Protein AF-0000000080771331 (afdb_homodimer)

Sequence (1146 aa):
MRLSKIFTVVTLVLFVLACLPLAWIVNGEWAVYRAADEGLASIQIAHLAMVAVEKISFERGPANVLIGSPADQDARERLRRARQTSDRALQDLVSALSPSSSAYHRQALAAVRSARQRLSEARLGMDRVIASPRPASAGIMPSIRRMFDVVPAILEAVTALSSQASSVYPQLSHPLSGARMATELREYAGRLGSTLTPALAEQRPLAESETRDIHILRGRIEQLRGTILQRLNAPSLQPGPRQAVGDMESLYFREGLAQVDDILLDSHLGRPYRVSLAEFTAGYVPTLYSIVELRDAMLTAAAEEARVQRSAAFRHLLGTIALGVVALIAQLALFAYIRWLIARPLLAASRLLSDLADGKLDADIPDSHRKDEIGDVLRAIAILRRNSQEKRALEHERQRLIDELTEMSRIDFLTGITNRRAFTQAAHAEIARAGLARESATLILFDIDHFKQVNDLYGHDCGDAVLVHVAAIVERVCREGDLAGRYGGEEFVVLACYRGASNGEALAERLRAAIAESPCLLPSGQKLAVTASFGVATLGEAAPSLERLLQAADRALYAAKRLGRNRVMVDASMRLSKIFTVVTLVLFVLACLPLAWIVNGEWAVYRAADEGLASIQIAHLAMVAVEKISFERGPANVLIGSPADQDARERLRRARQTSDRALQDLVSALSPSSSAYHRQALAAVRSARQRLSEARLGMDRVIASPRPASAGIMPSIRRMFDVVPAILEAVTALSSQASSVYPQLSHPLSGARMATELREYAGRLGSTLTPALAEQRPLAESETRDIHILRGRIEQLRGTILQRLNAPSLQPGPRQAVGDMESLYFREGLAQVDDILLDSHLGRPYRVSLAEFTAGYVPTLYSIVELRDAMLTAAAEEARVQRSAAFRHLLGTIALGVVALIAQLALFAYIRWLIARPLLAASRLLSDLADGKLDADIPDSHRKDEIGDVLRAIAILRRNSQEKRALEHERQRLIDELTEMSRIDFLTGITNRRAFTQAAHAEIARAGLARESATLILFDIDHFKQVNDLYGHDCGDAVLVHVAAIVERVCREGDLAGRYGGEEFVVLACYRGASNGEALAERLRAAIAESPCLLPSGQKLAVTASFGVATLGEAAPSLERLLQAADRALYAAKRLGRNRVMVDAS

Organism: Chromobacterium violaceum (strain ATCC 12472 / DSM 30191 / JCM 1249 / CCUG 213 / NBRC 12614 / NCIMB 9131 / NCTC 9757 / MK) (NCBI:txid243365)

Solvent-accessible surface area (backbone atoms only — not comparable to full-atom values): 57338 Å² total; per-residue (Å²): 118,52,59,67,59,53,50,51,51,52,49,50,51,53,48,52,66,53,46,52,59,47,51,52,50,51,51,54,36,47,53,52,30,51,44,34,51,51,20,47,51,25,48,53,49,25,48,37,37,49,49,25,49,52,34,51,60,53,29,50,56,32,48,52,36,26,57,56,37,64,82,44,61,67,39,50,52,50,28,54,51,30,50,50,51,21,52,50,34,48,48,54,36,55,70,69,48,46,64,85,73,37,77,49,32,40,53,26,49,53,24,45,53,51,22,52,52,41,42,56,52,20,48,53,45,39,51,52,50,35,66,41,90,75,69,55,78,78,55,53,60,61,30,55,47,40,54,56,62,22,44,61,34,37,48,49,23,29,50,40,24,43,48,51,18,20,51,60,37,33,86,41,38,45,40,49,50,35,24,52,41,29,49,49,35,44,50,43,54,49,49,47,60,57,64,46,41,64,29,46,49,66,72,45,63,67,50,72,68,50,52,47,50,47,32,20,41,50,14,29,39,48,42,39,50,52,52,37,53,60,52,57,63,42,87,84,57,60,70,60,38,56,54,25,48,52,42,22,49,52,38,23,65,50,50,27,49,46,56,54,51,50,52,51,51,26,35,74,72,70,44,79,70,94,58,51,51,58,54,43,48,66,62,39,55,64,22,46,48,31,35,53,46,26,22,50,33,23,46,51,52,43,50,52,52,41,50,52,52,33,52,48,36,46,50,51,35,52,51,50,51,51,52,48,50,52,52,52,49,52,53,52,48,49,49,50,47,49,41,60,68,48,51,48,55,49,52,52,51,28,50,52,40,52,38,45,74,70,62,46,73,78,64,85,72,74,84,61,86,46,87,29,55,65,22,43,47,49,50,40,51,50,49,37,46,51,45,50,52,49,33,53,51,45,52,52,50,40,53,49,51,51,51,49,49,54,48,63,66,28,40,28,86,83,51,67,38,27,18,44,67,35,34,53,56,50,47,55,52,49,52,54,49,29,53,75,67,65,22,31,44,24,33,36,30,33,36,51,56,64,47,67,55,43,26,71,73,64,30,63,68,40,38,48,48,47,50,30,48,51,43,51,48,49,58,67,74,50,56,93,83,39,48,56,23,42,62,50,83,61,28,34,36,36,42,41,74,35,86,63,80,81,58,52,63,58,49,50,49,50,51,38,51,50,42,47,73,44,56,39,73,34,93,86,68,51,73,42,71,48,43,34,17,25,2,30,17,65,45,65,84,64,92,76,48,70,67,57,36,52,52,36,5,48,52,13,22,52,48,15,54,72,75,68,39,64,36,77,26,67,35,78,120,119,52,59,67,58,51,52,50,52,53,49,50,52,52,48,52,65,53,45,52,60,46,50,53,50,50,51,53,36,48,52,52,32,53,44,34,50,51,20,47,51,25,48,54,49,25,49,38,37,50,49,25,46,50,34,50,59,52,31,50,56,31,49,51,36,25,58,56,38,64,82,44,62,68,38,50,52,50,29,54,51,30,51,50,51,21,51,49,33,47,49,54,37,55,71,70,48,46,64,85,73,38,76,47,33,40,52,27,51,53,24,45,53,51,22,52,54,40,42,56,54,21,50,53,44,41,50,52,50,37,67,42,89,75,70,55,76,78,54,52,60,61,29,54,49,39,54,57,62,23,45,60,35,37,49,50,25,29,51,41,24,42,50,51,18,19,51,60,37,33,86,42,38,45,39,50,50,35,22,52,42,29,51,50,35,43,49,43,52,49,48,49,59,57,65,47,40,62,30,47,50,68,71,45,62,66,49,72,68,50,53,47,50,46,33,20,41,50,14,28,40,50,44,39,51,52,52,38,52,61,50,57,65,44,87,84,57,60,68,59,39,55,55,26,49,53,43,23,49,51,37,23,64,52,48,28,47,45,54,54,49,50,52,51,49,26,35,73,70,70,45,81,70,93,58,50,48,58,54,44,47,66,61,39,55,64,22,48,49,30,35,53,46,25,23,49,32,24,46,51,53,43,50,52,52,42,50,53,51,32,52,50,36,46,50,53,36,51,50,51,51,51,52,49,50,51,51,50,49,50,52,52,49,51,50,51,47,48,41,59,68,48,50,46,55,47,51,51,50,30,50,52,41,51,38,45,74,70,61,46,74,79,63,84,71,74,83,61,86,46,87,28,55,64,22,42,47,50,49,39,51,51,48,37,47,50,43,50,52,49,32,54,51,44,54,51,50,40,51,49,52,52,52,48,47,54,47,62,66,28,42,28,86,83,52,66,38,26,18,43,67,36,34,52,56,50,46,54,53,48,52,55,50,29,53,74,68,65,24,32,44,24,31,36,30,33,35,53,55,65,46,67,55,44,24,72,72,64,30,63,68,41,39,49,47,46,49,31,49,51,43,50,49,49,59,66,74,48,55,92,84,40,48,57,23,39,62,50,83,63,27,37,36,35,41,41,73,35,87,63,83,81,59,51,63,57,50,49,48,50,50,38,50,50,44,46,70,45,56,38,73,34,92,88,69,51,73,43,72,48,41,34,19,24,2,30,16,66,44,64,85,64,90,75,47,71,67,56,36,51,51,36,5,48,51,12,22,51,51,16,54,70,75,69,39,63,36,75,26,65,36,79,121

Foldseek 3Di:
DDPVVVLVVVLVVVLVVLVVVLVVVLVVLVVLLVLLVLLLLLLVLLLLLLVLLVLLLQLLLLLLVLLLPVPDPVSVVVNVVSVVVSVVSLVVSLVSQDPVPDPLSVLLNVLSVVLVVLSVVLVVLSVVSSPDPDRDLVRQVVSVVSSLVSNVSSLSSSVSSLVSSCVSVVVLNLLSVLLSLLSVLLSLLSVLLSLCSSCQSVQAFDDPVSVVSNVVSVVSNVVSLVSSVVSQPPPPHDPQLVVLNVLLCVLCVPQQVVLVVQSNVCSVVVHGRPDHSSRNSVRNNVSSVSSVSSSVSSSVVSSVVSVVVSVVSVVVSVVSVVVSVVVSVVSVVVSVVCCVVPVVLVVVLVVLVVCVVVPNLPDDQPCPPDPDPSNVSSVVSVVSSVVVVVVVVVVVVVVVVVVVVVCVVFADPLQRAGAQVNLVVVVVVVLVVLLVVQWKKKKKKKFWPPLVVCCVPPNVQQSSQLQNVLSVLVVVLDDPPKHKYANDDGMIMIMDIGDDDDCQQVSVLVSQVSQQPDWGQGPVRDTHRIGMAMFMEMDHNPDDDPVVNVVQRVVQSVVCNVVPGSDYGYRPD/DDPVVVLVVVLVVVLVVLVVVLVVVLVVLVVLLVLLVLLLLLLVLLLLLLVLLVLLLVLLLLLLVLLLPVPDVVSVVVNVVSVVVSVVSLVVSLVSQDPVPDPLSVLLNVLSVVLVVLSVVLVVLSVVSSPDPDRDLVRQVVSVVSSLVSNVSSLSSSVSSLVSSCVSVVVLNLLSVLLSLLSVLLNLLSVLLSLCSSCQSVQAADDPVSVVSNVVSVVSNVVSLVSSVVSQPPPPHDPQLVVLNVLLCCLCVPQQVVLVVQSNVCSVVVHGRPDHSSRNSVRNNVSSVSSVSSSVSSSVVSSVVSVVVSVVSVVVSVVSVVVSVVVSVVSVVVSVVCCVPPVVLVVVLVVLVVCVVVPNLPDDQPCPPDPDPSNVSSVVSVVSSVVVVVVVVVVVVVVVVVVVVVLVVFADPLQRAGELVNLVVVVVVVLVVLLVVQWKKKKKKKFWPPLVVVCVPVNVQQSSQLQNVLSVLVVVLDDPQKHKYANDDGMIMIMDIGDDDDCVQVSVLVSQVSQQVDWGQGPVRDTHGIGMAMFMEMDHNPDDDPVVNVVQRVVQSVVCNVVPGSDYGYRPD

Radius of gyration: 69.92 Å; Cα contacts (8 Å, |Δi|>4): 1597; chains: 2; bounding box: 68×190×114 Å

InterPro domains:
  IPR000160 GGDEF domain [PF00990] (411-567)
  IPR000160 GGDEF domain [PS50887] (439-573)
  IPR000160 GGDEF domain [SM00267] (398-571)
  IPR000160 GGDEF domain [TIGR00254] (406-570)
  IPR000160 GGDEF domain [cd01949] (410-568)
  IPR003660 HAMP domain [PF00672] (338-382)
  IPR003660 HAMP domain [PS50885] (340-393)
  IPR003660 HAMP domain [SM00304] (340-393)
  IPR029787 Nucleotide cyclase [SSF55073] (414-570)
  IPR043128 Reverse transcriptase/Diguanylate cyclase domain [G3DSA:3.30.70.270] (402-572)
  IPR050469 Diguanylate cyclase Dgc-like, bacteria [PTHR45138] (280-571)

pLDDT: mean 86.36, std 9.92, range [51.16, 97.81]

Secondary structure (DSSP, 8-state):
--HHHHHHHHHHHHHHHHHHHHHHHHHHHHHHHHHHHHHHHHHHHHHHHHHHHHHHHHTHHHHHHHHH-TT-HHHHHHHHHHHHHHHHHHHHHHHH--TTT-HHHHHHHHHHHHHHHHHHHHHHHHHHHHH-SS--HHHHHHHHHHHHTTHHHHHHHHHHHHHHHHHH-GGGHHHHHHHHHHHHHHHHHHHHHHHTHHHHHHT-PPPHHHHHHHHHHHHHHHHHHHHHHHHHTSTT--HHHHHHHHHIIIIIIIIIHHHHHHHHHHHHHTPPPSS-HHHHHHHHHHHHHHHHHHHHHHHHHHHHHHHHHHHHHHHHHHHHHHHHHHHHHHHHHHHHHHIIIIIHHHHHHHHHHHHHHTT-TT---------SHHHHHHHHHHHHHHHHHHHHHHHHHHHHHHHHHHHHTTB-TTT-SBPHHHHHHHHHHHHHHHHHTT-EEEEEEEEETTHHHHHHHH-HHHHHHHHHHHHHHHHHHS-TT-EEEE-SSSEEEEEEEESSS--HHHHHHHHHHHHHHS-EE-TTS-EE---EEEEEEEE-SS---HHHHHHHHHHHHHHHHHTTSSSEEE---/--HHHHHHHHHHHHHHHHHHHHHHHHHHHHHHHHHHHHHHHHHHHHHHHHHHHHHHHHTHHHHHHHHH-TT-HHHHHHHHHHHHHHHHHHHHHHHH--TTT-HHHHHHHHHHHHHHHHHHHHHHHHHHHHHSSS--HHHHHHHHHHHHTTHHHHHHHHHHHHHHHHHH-GGGHHHHHHHHHHHHHHHHHHHHHHHTHHHHHHT-PPPHHHHHHHHHHHHHHHHHHHHHHHHHTSTT--HHHHHHHHHIIIIIIIIIHHHHHHHHHHHHHTPPPSS-HHHHHHHHHHHHHHHHHHHHHHHHHHHHHHHHHHHHHHHHHHHHHHHHHHHHHHHHHHHHHHIIIIIHHHHHHHHHHHHHHTT-TT---------SHHHHHHHHHHHHHHHHHHHHHHHHHHHHHHHHHHHHTTB-TTT-SBPHHHHHHHHHHHHHHHHHTT-EEEEEEEEETTHHHHHHHH-HHHHHHHHHHHHHHHHHHS-TT-EEEE-SSSEEEEEEEESSS--HHHHHHHHHHHHHHS-EE-TTS-EE---EEEEEEEE-SS---HHHHHHHHHHHHHHHHHTTSSSEEE---

Structure (mmCIF, N/CA/C/O backbone):
data_AF-0000000080771331-model_v1
#
loop_
_entity.id
_entity.type
_entity.pdbx_description
1 polymer 'diguanylate cyclase'
#
loop_
_atom_site.group_PDB
_atom_site.id
_atom_site.type_symbol
_atom_site.label_atom_id
_atom_site.label_alt_id
_atom_site.label_comp_id
_atom_site.label_asym_id
_atom_site.label_entity_id
_atom_site.label_seq_id
_atom_site.pdbx_PDB_ins_code
_atom_site.Cartn_x
_atom_site.Cartn_y
_atom_site.Cartn_z
_atom_site.occupancy
_atom_site.B_iso_or_equiv
_atom_site.auth_seq_id
_atom_site.auth_comp_id
_atom_site.auth_asym_id
_atom_site.auth_atom_id
_atom_site.pdbx_PDB_model_num
ATOM 1 N N . MET A 1 1 ? -4.094 -45.812 -7.566 1 56 1 MET A N 1
ATOM 2 C CA . MET A 1 1 ? -5.02 -44.812 -8.102 1 56 1 MET A CA 1
ATOM 3 C C . MET A 1 1 ? -4.805 -44.625 -9.602 1 56 1 MET A C 1
ATOM 5 O O . MET A 1 1 ? -3.674 -44.688 -10.078 1 56 1 MET A O 1
ATOM 9 N N . ARG A 1 2 ? -5.914 -44.469 -10.18 1 72.69 2 ARG A N 1
ATOM 10 C CA . ARG A 1 2 ? -5.871 -44.281 -11.625 1 72.69 2 ARG A CA 1
ATOM 11 C C . ARG A 1 2 ? -5.168 -42.969 -11.984 1 72.69 2 ARG A C 1
ATOM 13 O O . ARG A 1 2 ? -5.254 -41.969 -11.25 1 72.69 2 ARG A O 1
ATOM 20 N N . LEU A 1 3 ? -4.324 -42.906 -12.891 1 73 3 LEU A N 1
ATOM 21 C CA . LEU A 1 3 ? -3.539 -41.781 -13.336 1 73 3 LEU A CA 1
ATOM 22 C C . LEU A 1 3 ? -4.438 -40.562 -13.641 1 73 3 LEU A C 1
ATOM 24 O O . LEU A 1 3 ? -4.059 -39.438 -13.398 1 73 3 LEU A O 1
ATOM 28 N N . SER A 1 4 ? -5.629 -40.938 -13.977 1 68.81 4 SER A N 1
ATOM 29 C CA . SER A 1 4 ? -6.566 -39.844 -14.289 1 68.81 4 SER A CA 1
ATOM 30 C C . SER A 1 4 ? -6.945 -39.062 -13.039 1 68.81 4 SER A C 1
ATOM 32 O O . SER A 1 4 ? -7.039 -37.844 -13.078 1 68.81 4 SER A O 1
ATOM 34 N N . LYS A 1 5 ? -7.176 -39.75 -11.969 1 78.25 5 LYS A N 1
ATOM 35 C CA . LYS A 1 5 ? -7.547 -39.094 -10.719 1 78.25 5 LYS A CA 1
ATOM 36 C C . LYS A 1 5 ? -6.379 -38.312 -10.148 1 78.25 5 LYS A C 1
ATOM 38 O O . LYS A 1 5 ? -6.566 -37.219 -9.625 1 78.25 5 LYS A O 1
ATOM 43 N N . ILE A 1 6 ? -5.23 -38.844 -10.344 1 72.62 6 ILE A N 1
ATOM 44 C CA . ILE A 1 6 ? -4.051 -38.156 -9.836 1 72.62 6 ILE A CA 1
ATOM 45 C C . ILE A 1 6 ? -3.836 -36.875 -10.602 1 72.62 6 ILE A C 1
ATOM 47 O O . ILE A 1 6 ? -3.531 -35.812 -10.008 1 72.62 6 ILE A O 1
ATOM 51 N N . PHE A 1 7 ? -4.062 -36.906 -11.836 1 72.94 7 PHE A N 1
ATOM 52 C CA . PHE A 1 7 ? -3.914 -35.719 -12.664 1 72.94 7 PHE A CA 1
ATOM 53 C C . PHE A 1 7 ? -4.918 -34.656 -12.258 1 72.94 7 PHE A C 1
ATOM 55 O O . PHE A 1 7 ? -4.574 -33.469 -12.188 1 72.94 7 PHE A O 1
ATOM 62 N N . THR A 1 8 ? -6.078 -35.062 -11.93 1 74.31 8 THR A N 1
ATOM 63 C CA . THR A 1 8 ? -7.113 -34.094 -11.531 1 74.31 8 THR A CA 1
ATOM 64 C C . THR A 1 8 ? -6.77 -33.469 -10.188 1 74.31 8 THR A C 1
ATOM 66 O O . THR A 1 8 ? -6.938 -32.25 -10.016 1 74.31 8 THR A O 1
ATOM 69 N N . VAL A 1 9 ? -6.305 -34.281 -9.32 1 76.19 9 VAL A N 1
ATOM 70 C CA . VAL A 1 9 ? -5.98 -33.781 -7.992 1 76.19 9 VAL A CA 1
ATOM 71 C C . VAL A 1 9 ? -4.805 -32.812 -8.078 1 76.19 9 VAL A C 1
ATOM 73 O O . VAL A 1 9 ? -4.82 -31.75 -7.457 1 76.19 9 VAL A O 1
ATOM 76 N N . VAL A 1 10 ? -3.834 -33.188 -8.914 1 72.25 10 VAL A N 1
ATOM 77 C CA . VAL A 1 10 ? -2.654 -32.344 -9.055 1 72.25 10 VAL A CA 1
ATOM 78 C C . VAL A 1 10 ? -3.043 -31.016 -9.703 1 72.25 10 VAL A C 1
ATOM 80 O O . VAL A 1 10 ? -2.568 -29.953 -9.289 1 72.25 10 VAL A O 1
ATOM 83 N N . THR A 1 11 ? -3.906 -31.094 -10.609 1 72.06 11 THR A N 1
ATOM 84 C CA . THR A 1 11 ? -4.367 -29.891 -11.281 1 72.06 11 THR A CA 1
ATOM 85 C C . THR A 1 11 ? -5.125 -28.984 -10.305 1 72.06 11 THR A C 1
ATOM 87 O O . THR A 1 11 ? -4.938 -27.766 -10.312 1 72.06 11 THR A O 1
ATOM 90 N N . LEU A 1 12 ? -5.883 -29.594 -9.5 1 75.69 12 LEU A N 1
ATOM 91 C CA . LEU A 1 12 ? -6.672 -28.812 -8.539 1 75.69 12 LEU A CA 1
ATOM 92 C C . LEU A 1 12 ? -5.766 -28.141 -7.516 1 75.69 12 LEU A C 1
ATOM 94 O O . LEU A 1 12 ? -5.984 -26.984 -7.16 1 75.69 12 LEU A O 1
ATOM 98 N N . VAL A 1 13 ? -4.805 -28.859 -7.129 1 74.12 13 VAL A N 1
ATOM 99 C CA . VAL A 1 13 ? -3.887 -28.312 -6.133 1 74.12 13 VAL A CA 1
ATOM 100 C C . VAL A 1 13 ? -3.098 -27.156 -6.73 1 74.12 13 VAL A C 1
ATOM 102 O O . VAL A 1 13 ? -2.928 -26.125 -6.09 1 74.12 13 VAL A O 1
ATOM 105 N N . LEU A 1 14 ? -2.693 -27.281 -7.98 1 73.31 14 LEU A N 1
ATOM 106 C CA . LEU A 1 14 ? -1.955 -26.219 -8.648 1 73.31 14 LEU A CA 1
ATOM 107 C C . LEU A 1 14 ? -2.838 -25 -8.859 1 73.31 14 LEU A C 1
ATOM 109 O O . LEU A 1 14 ? -2.371 -23.859 -8.742 1 73.31 14 LEU A O 1
ATOM 113 N N . PHE A 1 15 ? -4.016 -25.312 -9.086 1 75.44 15 PHE A N 1
ATOM 114 C CA . PHE A 1 15 ? -4.969 -24.234 -9.297 1 75.44 15 PHE A CA 1
ATOM 115 C C . PHE A 1 15 ? -5.184 -23.438 -8.008 1 75.44 15 PHE A C 1
ATOM 117 O O . PHE A 1 15 ? -5.195 -22.203 -8.016 1 75.44 15 PHE A O 1
ATOM 124 N N . VAL A 1 16 ? -5.301 -24.109 -6.926 1 75.19 16 VAL A N 1
ATOM 125 C CA . VAL A 1 16 ? -5.52 -23.469 -5.637 1 75.19 16 VAL A CA 1
ATOM 126 C C . VAL A 1 16 ? -4.273 -22.688 -5.234 1 75.19 16 VAL A C 1
ATOM 128 O O . VAL A 1 16 ? -4.375 -21.562 -4.727 1 75.19 16 VAL A O 1
ATOM 131 N N . LEU A 1 17 ? -3.145 -23.188 -5.539 1 72.19 17 LEU A N 1
ATOM 132 C CA . LEU A 1 17 ? -1.884 -22.547 -5.195 1 72.19 17 LEU A CA 1
ATOM 133 C C . LEU A 1 17 ? -1.685 -21.266 -6.008 1 72.19 17 LEU A C 1
ATOM 135 O O . LEU A 1 17 ? -1.042 -20.328 -5.547 1 72.19 17 LEU A O 1
ATOM 139 N N . ALA A 1 18 ? -2.32 -21.266 -7.133 1 72.38 18 ALA A N 1
ATOM 140 C CA . ALA A 1 18 ? -2.211 -20.078 -7.973 1 72.38 18 ALA A CA 1
ATOM 141 C C . ALA A 1 18 ? -3.279 -19.047 -7.613 1 72.38 18 ALA A C 1
ATOM 143 O O . ALA A 1 18 ? -3.029 -17.844 -7.66 1 72.38 18 ALA A O 1
ATOM 144 N N . CYS A 1 19 ? -4.406 -19.484 -7.176 1 76.88 19 CYS A N 1
ATOM 145 C CA . CYS A 1 19 ? -5.543 -18.609 -6.93 1 76.88 19 CYS A CA 1
ATOM 146 C C . CYS A 1 19 ? -5.375 -17.859 -5.617 1 76.88 19 CYS A C 1
ATOM 148 O O . CYS A 1 19 ? -5.805 -16.703 -5.496 1 76.88 19 CYS A O 1
ATOM 150 N N . LEU A 1 20 ? -4.742 -18.375 -4.691 1 76.69 20 LEU A N 1
ATOM 151 C CA . LEU A 1 20 ? -4.66 -17.781 -3.363 1 76.69 20 LEU A CA 1
ATOM 152 C C . LEU A 1 20 ? -3.834 -16.5 -3.396 1 76.69 20 LEU A C 1
ATOM 154 O O . LEU A 1 20 ? -4.289 -15.445 -2.941 1 76.69 20 LEU A O 1
ATOM 158 N N . PRO A 1 21 ? -2.658 -16.562 -4.004 1 73.94 21 PRO A N 1
ATOM 159 C CA . PRO A 1 21 ? -1.907 -15.312 -4.078 1 73.94 21 PRO A CA 1
ATOM 160 C C . PRO A 1 21 ? -2.605 -14.258 -4.934 1 73.94 21 PRO A C 1
ATOM 162 O O . PRO A 1 21 ? -2.529 -13.062 -4.633 1 73.94 21 PRO A O 1
ATOM 165 N N . LEU A 1 22 ? -3.318 -14.703 -5.938 1 77.38 22 LEU A N 1
ATOM 166 C CA . LEU A 1 22 ? -4.035 -13.766 -6.793 1 77.38 22 LEU A CA 1
ATOM 167 C C . LEU A 1 22 ? -5.176 -13.094 -6.031 1 77.38 22 LEU A C 1
ATOM 169 O O . LEU A 1 22 ? -5.391 -11.891 -6.16 1 77.38 22 LEU A O 1
ATOM 173 N N . ALA A 1 23 ? -5.801 -13.875 -5.305 1 81.19 23 ALA A N 1
ATOM 174 C CA . ALA A 1 23 ? -6.883 -13.328 -4.488 1 81.19 23 ALA A CA 1
ATOM 175 C C . ALA A 1 23 ? -6.352 -12.336 -3.461 1 81.19 23 ALA A C 1
ATOM 177 O O . ALA A 1 23 ? -6.984 -11.312 -3.195 1 81.19 23 ALA A O 1
ATOM 178 N N . TRP A 1 24 ? -5.254 -12.641 -2.959 1 78.75 24 TRP A N 1
ATOM 179 C CA . TRP A 1 24 ? -4.629 -11.758 -1.984 1 78.75 24 TRP A CA 1
ATOM 180 C C . TRP A 1 24 ? -4.246 -10.422 -2.623 1 78.75 24 TRP A C 1
ATOM 182 O O . TRP A 1 24 ? -4.477 -9.359 -2.041 1 78.75 24 TRP A O 1
ATOM 192 N N . ILE A 1 25 ? -3.791 -10.438 -3.811 1 79.94 25 ILE A N 1
ATOM 193 C CA . ILE A 1 25 ? -3.385 -9.234 -4.531 1 79.94 25 ILE A CA 1
ATOM 194 C C . ILE A 1 25 ? -4.617 -8.406 -4.879 1 79.94 25 ILE A C 1
ATOM 196 O O . ILE A 1 25 ? -4.625 -7.188 -4.676 1 79.94 25 ILE A O 1
ATOM 200 N N . VAL A 1 26 ? -5.621 -9.078 -5.332 1 82.88 26 VAL A N 1
ATOM 201 C CA . VAL A 1 26 ? -6.84 -8.383 -5.734 1 82.88 26 VAL A CA 1
ATOM 202 C C . VAL A 1 26 ? -7.492 -7.738 -4.512 1 82.88 26 VAL A C 1
ATOM 204 O O . VAL A 1 26 ? -7.98 -6.609 -4.582 1 82.88 26 VAL A O 1
ATOM 207 N N . ASN A 1 27 ? -7.453 -8.398 -3.424 1 85.06 27 ASN A N 1
ATOM 208 C CA . ASN A 1 27 ? -8.008 -7.844 -2.197 1 85.06 27 ASN A CA 1
ATOM 209 C C . ASN A 1 27 ? -7.242 -6.609 -1.737 1 85.06 27 ASN A C 1
ATOM 211 O O . ASN A 1 27 ? -7.836 -5.645 -1.252 1 85.06 27 ASN A O 1
ATOM 215 N N . GLY A 1 28 ? -5.938 -6.664 -1.873 1 82.5 28 GLY A N 1
ATOM 216 C CA . GLY A 1 28 ? -5.129 -5.504 -1.551 1 82.5 28 GLY A CA 1
ATOM 217 C C . GLY A 1 28 ? -5.441 -4.297 -2.416 1 82.5 28 GLY A C 1
ATOM 218 O O . GLY A 1 28 ? -5.59 -3.184 -1.907 1 82.5 28 GLY A O 1
ATOM 219 N N . GLU A 1 29 ? -5.621 -4.605 -3.693 1 83.56 29 GLU A N 1
ATOM 220 C CA . GLU A 1 29 ? -5.945 -3.529 -4.621 1 83.56 29 GLU A CA 1
ATOM 221 C C . GLU A 1 29 ? -7.359 -3.004 -4.383 1 83.56 29 GLU A C 1
ATOM 223 O O . GLU A 1 29 ? -7.617 -1.809 -4.543 1 83.56 29 GLU A O 1
ATOM 228 N N . TRP A 1 30 ? -8.227 -3.908 -4.066 1 89.75 30 TRP A N 1
ATOM 229 C CA . TRP A 1 30 ? -9.594 -3.516 -3.746 1 89.75 30 TRP A CA 1
ATOM 230 C C . TRP A 1 30 ? -9.625 -2.619 -2.512 1 89.75 30 TRP A C 1
ATOM 232 O O . TRP A 1 30 ? -10.359 -1.629 -2.479 1 89.75 30 TRP A O 1
ATOM 242 N N . ALA A 1 31 ? -8.875 -2.891 -1.463 1 87.88 31 ALA A N 1
ATOM 243 C CA . ALA A 1 31 ? -8.797 -2.088 -0.246 1 87.88 31 ALA A CA 1
ATOM 244 C C . ALA A 1 31 ? -8.273 -0.688 -0.545 1 87.88 31 ALA A C 1
ATOM 246 O O . ALA A 1 31 ? -8.758 0.299 0.011 1 87.88 31 ALA A O 1
ATOM 247 N N . VAL A 1 32 ? -7.316 -0.627 -1.46 1 85.81 32 VAL A N 1
ATOM 248 C CA . VAL A 1 32 ? -6.742 0.658 -1.848 1 85.81 32 VAL A CA 1
ATOM 249 C C . VAL A 1 32 ? -7.793 1.494 -2.574 1 85.81 32 VAL A C 1
ATOM 251 O O . VAL A 1 32 ? -7.938 2.689 -2.307 1 85.81 32 VAL A O 1
ATOM 254 N N . TYR A 1 33 ? -8.516 0.833 -3.414 1 91.62 33 TYR A N 1
ATOM 255 C CA . TYR A 1 33 ? -9.555 1.543 -4.152 1 91.62 33 TYR A CA 1
ATOM 256 C C . TYR A 1 33 ? -10.664 2.016 -3.219 1 91.62 33 TYR A C 1
ATOM 258 O O . TYR A 1 33 ? -11.117 3.158 -3.312 1 91.62 33 TYR A O 1
ATOM 266 N N . ARG A 1 34 ? -11.156 1.227 -2.355 1 91.5 34 ARG A N 1
ATOM 267 C CA . ARG A 1 34 ? -12.203 1.581 -1.406 1 91.5 34 ARG A CA 1
ATOM 268 C C . ARG A 1 34 ? -11.766 2.732 -0.509 1 91.5 34 ARG A C 1
ATOM 270 O O . ARG A 1 34 ? -12.547 3.645 -0.233 1 91.5 34 ARG A O 1
ATOM 277 N N . ALA A 1 35 ? -10.555 2.73 0.003 1 88.88 35 ALA A N 1
ATOM 278 C CA . ALA A 1 35 ? -10.008 3.811 0.82 1 88.88 35 ALA A CA 1
ATOM 279 C C . ALA A 1 35 ? -9.961 5.121 0.038 1 88.88 35 ALA A C 1
ATOM 281 O O . ALA A 1 35 ? -10.266 6.184 0.581 1 88.88 35 ALA A O 1
ATOM 282 N N . ALA A 1 36 ? -9.602 5.004 -1.231 1 91.81 36 ALA A N 1
ATOM 283 C CA . ALA A 1 36 ? -9.547 6.188 -2.086 1 91.81 36 ALA A CA 1
ATOM 284 C C . ALA A 1 36 ? -10.93 6.809 -2.256 1 91.81 36 ALA A C 1
ATOM 286 O O . ALA A 1 36 ? -11.07 8.031 -2.254 1 91.81 36 ALA A O 1
ATOM 287 N N . ASP A 1 37 ? -11.852 5.938 -2.379 1 92.31 37 ASP A N 1
ATOM 288 C CA . ASP A 1 37 ? -13.227 6.395 -2.529 1 92.31 37 ASP A CA 1
ATOM 289 C C . ASP A 1 37 ? -13.727 7.066 -1.252 1 92.31 37 ASP A C 1
ATOM 291 O O . ASP A 1 37 ? -14.359 8.125 -1.307 1 92.31 37 ASP A O 1
ATOM 295 N N . GLU A 1 38 ? -13.477 6.551 -0.169 1 89.94 38 GLU A N 1
ATOM 296 C CA . GLU A 1 38 ? -13.852 7.113 1.124 1 89.94 38 GLU A CA 1
ATOM 297 C C . GLU A 1 38 ? -13.117 8.422 1.395 1 89.94 38 GLU A C 1
ATOM 299 O O . GLU A 1 38 ? -13.672 9.344 1.995 1 89.94 38 GLU A O 1
ATOM 304 N N . GLY A 1 39 ? -11.844 8.438 0.999 1 91.5 39 GLY A N 1
ATOM 305 C CA . GLY A 1 39 ? -11.078 9.664 1.138 1 91.5 39 GLY A CA 1
ATOM 306 C C . GLY A 1 39 ? -11.656 10.828 0.354 1 91.5 39 GLY A C 1
ATOM 307 O O . GLY A 1 39 ? -11.727 11.953 0.858 1 91.5 39 GLY A O 1
ATOM 308 N N . LEU A 1 40 ? -12.125 10.539 -0.845 1 93.56 40 LEU A N 1
ATOM 309 C CA . LEU A 1 40 ? -12.742 11.57 -1.67 1 93.56 40 LEU A CA 1
ATOM 310 C C . LEU A 1 40 ? -14.039 12.078 -1.036 1 93.56 40 LEU A C 1
ATOM 312 O O . LEU A 1 40 ? -14.297 13.281 -1.01 1 93.56 40 LEU A O 1
ATOM 316 N N . ALA A 1 41 ? -14.805 11.188 -0.54 1 92.88 41 ALA A N 1
ATOM 317 C CA . ALA A 1 41 ? -16.031 11.547 0.153 1 92.88 41 ALA A CA 1
ATOM 318 C C . ALA A 1 41 ? -15.742 12.43 1.366 1 92.88 41 ALA A C 1
ATOM 320 O O . ALA A 1 41 ? -16.469 13.383 1.637 1 92.88 41 ALA A O 1
ATOM 321 N N . SER A 1 42 ? -14.711 12.133 2.086 1 92.88 42 SER A N 1
ATOM 322 C CA . SER A 1 42 ? -14.336 12.898 3.27 1 92.88 42 SER A CA 1
ATOM 323 C C . SER A 1 42 ? -13.953 14.328 2.902 1 92.88 42 SER A C 1
ATOM 325 O O . SER A 1 42 ? -14.219 15.266 3.658 1 92.88 42 SER A O 1
ATOM 327 N N . ILE A 1 43 ? -13.273 14.445 1.778 1 95.12 43 ILE A N 1
ATOM 328 C CA . ILE A 1 43 ? -12.914 15.781 1.304 1 95.12 43 ILE A CA 1
ATOM 329 C C . ILE A 1 43 ? -14.18 16.594 1.041 1 95.12 43 ILE A C 1
ATOM 331 O O . ILE A 1 43 ? -14.266 17.766 1.431 1 95.12 43 ILE A O 1
ATOM 335 N N . GLN A 1 44 ? -15.164 15.969 0.462 1 94.94 44 GLN A N 1
ATOM 336 C CA . GLN A 1 44 ? -16.406 16.641 0.114 1 94.94 44 GLN A CA 1
ATOM 337 C C . GLN A 1 44 ? -17.203 17.016 1.365 1 94.94 44 GLN A C 1
ATOM 339 O O . GLN A 1 44 ? -17.766 18.109 1.445 1 94.94 44 GLN A O 1
ATOM 344 N N . ILE A 1 45 ? -17.219 16.188 2.285 1 95.25 45 ILE A N 1
ATOM 345 C CA . ILE A 1 45 ? -17.938 16.453 3.521 1 95.25 45 ILE A CA 1
ATOM 346 C C . ILE A 1 45 ? -17.219 17.531 4.328 1 95.25 45 ILE A C 1
ATOM 348 O O . ILE A 1 45 ? -17.859 18.375 4.957 1 95.25 45 ILE A O 1
ATOM 352 N N . ALA A 1 46 ? -15.859 17.469 4.336 1 95.12 46 ALA A N 1
ATOM 353 C CA . ALA A 1 46 ? -15.094 18.531 4.984 1 95.12 46 ALA A CA 1
ATOM 354 C C . ALA A 1 46 ? -15.422 19.891 4.379 1 95.12 46 ALA A C 1
ATOM 356 O O . ALA A 1 46 ? -15.492 20.891 5.094 1 95.12 46 ALA A O 1
ATOM 357 N N . HIS A 1 47 ? -15.578 19.875 3.104 1 96.62 47 HIS A N 1
ATOM 358 C CA . HIS A 1 47 ? -15.961 21.109 2.424 1 96.62 47 HIS A CA 1
ATOM 359 C C . HIS A 1 47 ? -17.312 21.625 2.926 1 96.62 47 HIS A C 1
ATOM 361 O O . HIS A 1 47 ? -17.469 22.812 3.191 1 96.62 47 HIS A O 1
ATOM 367 N N . LEU A 1 48 ? -18.25 20.719 3.018 1 96.44 48 LEU A N 1
ATOM 368 C CA . LEU A 1 48 ? -19.562 21.094 3.529 1 96.44 48 LEU A CA 1
ATOM 369 C C . LEU A 1 48 ? -19.469 21.672 4.938 1 96.44 48 LEU A C 1
ATOM 371 O O . LEU A 1 48 ? -20.156 22.641 5.266 1 96.44 48 LEU A O 1
ATOM 375 N N . ALA A 1 49 ? -18.625 21.094 5.719 1 96.69 49 ALA A N 1
ATOM 376 C CA . ALA A 1 49 ? -18.422 21.594 7.082 1 96.69 49 ALA A CA 1
ATOM 377 C C . ALA A 1 49 ? -17.828 23 7.074 1 96.69 49 ALA A C 1
ATOM 379 O O . ALA A 1 49 ? -18.234 23.859 7.852 1 96.69 49 ALA A O 1
ATOM 380 N N . MET A 1 50 ? -16.844 23.203 6.234 1 97.69 50 MET A N 1
ATOM 381 C CA . MET A 1 50 ? -16.219 24.516 6.137 1 97.69 50 MET A CA 1
ATOM 382 C C . MET A 1 50 ? -17.203 25.562 5.648 1 97.69 50 MET A C 1
ATOM 384 O O . MET A 1 50 ? -17.172 26.719 6.09 1 97.69 50 MET A O 1
ATOM 388 N N . VAL A 1 51 ? -18.062 25.156 4.77 1 97.31 51 VAL A N 1
ATOM 389 C CA . VAL A 1 51 ? -19.109 26.062 4.285 1 97.31 51 VAL A CA 1
ATOM 390 C C . VAL A 1 51 ? -20.062 26.406 5.426 1 97.31 51 VAL A C 1
ATOM 392 O O . VAL A 1 51 ? -20.484 27.562 5.555 1 97.31 51 VAL A O 1
ATOM 395 N N . ALA A 1 52 ? -20.391 25.469 6.227 1 97.19 52 ALA A N 1
ATOM 396 C CA . ALA A 1 52 ? -21.266 25.734 7.375 1 97.19 52 ALA A CA 1
ATOM 397 C C . ALA A 1 52 ? -20.625 26.75 8.312 1 97.19 52 ALA A C 1
ATOM 399 O O . ALA A 1 52 ? -21.328 27.641 8.82 1 97.19 52 ALA A O 1
ATOM 400 N N . VAL A 1 53 ? -19.328 26.625 8.578 1 97.06 53 VAL A N 1
ATOM 401 C CA . VAL A 1 53 ? -18.609 27.594 9.406 1 97.06 53 VAL A CA 1
ATOM 402 C C . VAL A 1 53 ? -18.766 28.984 8.828 1 97.06 53 VAL A C 1
ATOM 404 O O . VAL A 1 53 ? -19.047 29.938 9.555 1 97.06 53 VAL A O 1
ATOM 407 N N . GLU A 1 54 ? -18.547 29.078 7.566 1 96.88 54 GLU A N 1
ATOM 408 C CA . GLU A 1 54 ? -18.609 30.359 6.867 1 96.88 54 GLU A CA 1
ATOM 409 C C . GLU A 1 54 ? -20 30.984 6.98 1 96.88 54 GLU A C 1
ATOM 411 O O . GLU A 1 54 ? -20.141 32.188 7.266 1 96.88 54 GLU A O 1
ATOM 416 N N . LYS A 1 55 ? -21.031 30.203 6.719 1 97.44 55 LYS A N 1
ATOM 417 C CA . LYS A 1 55 ? -22.391 30.719 6.73 1 97.44 55 LYS A CA 1
ATOM 418 C C . LYS A 1 55 ? -22.797 31.156 8.133 1 97.44 55 LYS A C 1
ATOM 420 O O . LYS A 1 55 ? -23.5 32.156 8.289 1 97.44 55 LYS A O 1
ATOM 425 N N . ILE A 1 56 ? -22.391 30.484 9.117 1 96.62 56 ILE A N 1
ATOM 426 C CA . ILE A 1 56 ? -22.688 30.875 10.492 1 96.62 56 ILE A CA 1
ATOM 427 C C . ILE A 1 56 ? -21.969 32.188 10.82 1 96.62 56 ILE A C 1
ATOM 429 O O . ILE A 1 56 ? -22.562 33.094 11.422 1 96.62 56 ILE A O 1
ATOM 433 N N . SER A 1 57 ? -20.703 32.281 10.438 1 96.19 57 SER A N 1
ATOM 434 C CA . SER A 1 57 ? -19.938 33.5 10.672 1 96.19 57 SER A CA 1
ATOM 435 C C . SER A 1 57 ? -20.594 34.688 9.977 1 96.19 57 SER A C 1
ATOM 437 O O . SER A 1 57 ? -20.531 35.812 10.477 1 96.19 57 SER A O 1
ATOM 439 N N . PHE A 1 58 ? -21.25 34.5 8.875 1 94.88 58 PHE A N 1
ATOM 440 C CA . PHE A 1 58 ? -21.844 35.531 8.062 1 94.88 58 PHE A CA 1
ATOM 441 C C . PHE A 1 58 ? -23.047 36.156 8.781 1 94.88 58 PHE A C 1
ATOM 443 O O . PHE A 1 58 ? -23.422 37.281 8.5 1 94.88 58 PHE A O 1
ATOM 450 N N . GLU A 1 59 ? -23.641 35.469 9.734 1 96.06 59 GLU A N 1
ATOM 451 C CA . GLU A 1 59 ? -24.781 35.969 10.477 1 96.06 59 GLU A CA 1
ATOM 452 C C . GLU A 1 59 ? -24.406 37.219 11.266 1 96.06 59 GLU A C 1
ATOM 454 O O . GLU A 1 59 ? -25.25 38.094 11.531 1 96.06 59 GLU A O 1
ATOM 459 N N . ARG A 1 60 ? -23.172 37.281 11.648 1 94.88 60 ARG A N 1
ATOM 460 C CA . ARG A 1 60 ? -22.734 38.344 12.562 1 94.88 60 ARG A CA 1
ATOM 461 C C . ARG A 1 60 ? -22.781 39.719 11.883 1 94.88 60 ARG A C 1
ATOM 463 O O . ARG A 1 60 ? -23.047 40.719 12.539 1 94.88 60 ARG A O 1
ATOM 470 N N . GLY A 1 61 ? -22.578 39.719 10.539 1 93.81 61 GLY A N 1
ATOM 471 C CA . GLY A 1 61 ? -22.609 41 9.828 1 93.81 61 GLY A CA 1
ATOM 472 C C . GLY A 1 61 ? -23.906 41.75 10.031 1 93.81 61 GLY A C 1
ATOM 473 O O . GLY A 1 61 ? -23.922 42.812 10.664 1 93.81 61 GLY A O 1
ATOM 474 N N . PRO A 1 62 ? -24.969 41.188 9.484 1 94.62 62 PRO A N 1
ATOM 475 C CA . PRO A 1 62 ? -26.266 41.875 9.648 1 94.62 62 PRO A CA 1
ATOM 476 C C . PRO A 1 62 ? -26.703 41.969 11.109 1 94.62 62 PRO A C 1
ATOM 478 O O . PRO A 1 62 ? -27.344 42.938 11.5 1 94.62 62 PRO A O 1
ATOM 481 N N . ALA A 1 63 ? -26.344 41.031 11.953 1 94.81 63 ALA A N 1
ATOM 482 C CA . ALA A 1 63 ? -26.688 41.094 13.367 1 94.81 63 ALA A CA 1
ATOM 483 C C . ALA A 1 63 ? -26.016 42.281 14.039 1 94.81 63 ALA A C 1
ATOM 485 O O . ALA A 1 63 ? -26.625 43 14.844 1 94.81 63 ALA A O 1
ATOM 486 N N . ASN A 1 64 ? -24.719 42.5 13.742 1 93.19 64 ASN A N 1
ATOM 487 C CA . ASN A 1 64 ? -23.984 43.625 14.297 1 93.19 64 ASN A CA 1
ATOM 488 C C . ASN A 1 64 ? -24.594 44.969 13.875 1 93.19 64 ASN A C 1
ATOM 490 O O . ASN A 1 64 ? -24.672 45.875 14.68 1 93.19 64 ASN A O 1
ATOM 494 N N . VAL A 1 65 ? -24.984 45.031 12.617 1 92.81 65 VAL A N 1
ATOM 495 C CA . VAL A 1 65 ? -25.609 46.25 12.109 1 92.81 65 VAL A CA 1
ATOM 496 C C . VAL A 1 65 ? -26.891 46.531 12.883 1 92.81 65 VAL A C 1
ATOM 498 O O . VAL A 1 65 ? -27.172 47.688 13.203 1 92.81 65 VAL A O 1
ATOM 501 N N . LEU A 1 66 ? -27.641 45.562 13.227 1 92.5 66 LEU A N 1
ATOM 502 C CA . LEU A 1 66 ? -28.922 45.688 13.922 1 92.5 66 LEU A CA 1
ATOM 503 C C . LEU A 1 66 ? -28.703 46.156 15.359 1 92.5 66 LEU A C 1
ATOM 505 O O . LEU A 1 66 ? -29.609 46.75 15.969 1 92.5 66 LEU A O 1
ATOM 509 N N . ILE A 1 67 ? -27.547 45.812 15.93 1 88.44 67 ILE A N 1
ATOM 510 C CA . ILE A 1 67 ? -27.219 46.312 17.266 1 88.44 67 ILE A CA 1
ATOM 511 C C . ILE A 1 67 ? -27.125 47.844 17.25 1 88.44 67 ILE A C 1
ATOM 513 O O . ILE A 1 67 ? -27.578 48.5 18.188 1 88.44 67 ILE A O 1
ATOM 517 N N . GLY A 1 68 ? -26.516 48.406 16.219 1 84.12 68 GLY A N 1
ATOM 518 C CA . GLY A 1 68 ? -26.391 49.844 16.094 1 84.12 68 GLY A CA 1
ATOM 519 C C . GLY A 1 68 ? -27.656 50.531 15.602 1 84.12 68 GLY A C 1
ATOM 520 O O . GLY A 1 68 ? -27.922 51.688 15.953 1 84.12 68 GLY A O 1
ATOM 521 N N . SER A 1 69 ? -28.375 49.812 14.719 1 87.19 69 SER A N 1
ATOM 522 C CA . SER A 1 69 ? -29.594 50.375 14.133 1 87.19 69 SER A CA 1
ATOM 523 C C . SER A 1 69 ? -30.719 49.312 14.125 1 87.19 69 SER A C 1
ATOM 525 O O . SER A 1 69 ? -31.047 48.781 13.07 1 87.19 69 SER A O 1
ATOM 527 N N . PRO A 1 70 ? -31.438 49.219 15.164 1 84.31 70 PRO A N 1
ATOM 528 C CA . PRO A 1 70 ? -32.469 48.188 15.289 1 84.31 70 PRO A CA 1
ATOM 529 C C . PRO A 1 70 ? -33.625 48.375 14.305 1 84.31 70 PRO A C 1
ATOM 531 O O . PRO A 1 70 ? -34.312 47.406 13.977 1 84.31 70 PRO A O 1
ATOM 534 N N . ALA A 1 71 ? -33.781 49.531 13.805 1 85.19 71 ALA A N 1
ATOM 535 C CA . ALA A 1 71 ? -34.906 49.844 12.93 1 85.19 71 ALA A CA 1
ATOM 536 C C . ALA A 1 71 ? -34.562 49.562 11.469 1 85.19 71 ALA A C 1
ATOM 538 O O . ALA A 1 71 ? -35.438 49.688 10.586 1 85.19 71 ALA A O 1
ATOM 539 N N . ASP A 1 72 ? -33.438 49.125 11.234 1 90.88 72 ASP A N 1
ATOM 540 C CA . ASP A 1 72 ? -33 48.875 9.867 1 90.88 72 ASP A CA 1
ATOM 541 C C . ASP A 1 72 ? -33.656 47.594 9.312 1 90.88 72 ASP A C 1
ATOM 543 O O . ASP A 1 72 ? -33.188 46.5 9.562 1 90.88 72 ASP A O 1
ATOM 547 N N . GLN A 1 73 ? -34.625 47.719 8.375 1 92.31 73 GLN A N 1
ATOM 548 C CA . GLN A 1 73 ? -35.375 46.594 7.844 1 92.31 73 GLN A CA 1
ATOM 549 C C . GLN A 1 73 ? -34.562 45.75 6.879 1 92.31 73 GLN A C 1
ATOM 551 O O . GLN A 1 73 ? -34.719 44.531 6.805 1 92.31 73 GLN A O 1
ATOM 556 N N . ASP A 1 74 ? -33.719 46.375 6.156 1 93.56 74 ASP A N 1
ATOM 557 C CA . ASP A 1 74 ? -32.875 45.656 5.23 1 93.56 74 ASP A CA 1
ATOM 558 C C . ASP A 1 74 ? -31.922 44.719 5.977 1 93.56 74 ASP A C 1
ATOM 560 O O . ASP A 1 74 ? -31.719 43.562 5.57 1 93.56 74 ASP A O 1
ATOM 564 N N . ALA A 1 75 ? -31.344 45.188 7.055 1 94.25 75 ALA A N 1
ATOM 565 C CA . ALA A 1 75 ? -30.453 44.375 7.875 1 94.25 75 ALA A CA 1
ATOM 566 C C . ALA A 1 75 ? -31.203 43.188 8.508 1 94.25 75 ALA A C 1
ATOM 568 O O . ALA A 1 75 ? -30.656 42.094 8.672 1 94.25 75 ALA A O 1
ATOM 569 N N . ARG A 1 76 ? -32.438 43.438 8.859 1 95.06 76 ARG A N 1
ATOM 570 C CA . ARG A 1 76 ? -33.25 42.375 9.453 1 95.06 76 ARG A CA 1
ATOM 571 C C . ARG A 1 76 ? -33.531 41.25 8.445 1 95.06 76 ARG A C 1
ATOM 573 O O . ARG A 1 76 ? -33.5 40.062 8.789 1 95.06 76 ARG A O 1
ATOM 580 N N . GLU A 1 77 ? -33.812 41.625 7.25 1 95.94 77 GLU A N 1
ATOM 581 C CA . GLU A 1 77 ? -34.062 40.656 6.199 1 95.94 77 GLU A CA 1
ATOM 582 C C . GLU A 1 77 ? -32.781 39.875 5.863 1 95.94 77 GLU A C 1
ATOM 584 O O . GLU A 1 77 ? -32.812 38.688 5.59 1 95.94 77 GLU A O 1
ATOM 589 N N . ARG A 1 78 ? -31.719 40.562 5.785 1 95.75 78 ARG A N 1
ATOM 590 C CA . ARG A 1 78 ? -30.438 39.938 5.516 1 95.75 78 ARG A CA 1
ATOM 591 C C . ARG A 1 78 ? -30.078 38.938 6.609 1 95.75 78 ARG A C 1
ATOM 593 O O . ARG A 1 78 ? -29.531 37.875 6.332 1 95.75 78 ARG A O 1
ATOM 600 N N . LEU A 1 79 ? -30.359 39.281 7.879 1 96.69 79 LEU A N 1
ATOM 601 C CA . LEU A 1 79 ? -30.094 38.375 8.992 1 96.69 79 LEU A CA 1
ATOM 602 C C . LEU A 1 79 ? -30.969 37.125 8.891 1 96.69 79 LEU A C 1
ATOM 604 O O . LEU A 1 79 ? -30.484 36 9.109 1 96.69 79 LEU A O 1
ATOM 608 N N . ARG A 1 80 ? -32.219 37.344 8.531 1 96.31 80 ARG A N 1
ATOM 609 C CA . ARG A 1 80 ? -33.125 36.188 8.352 1 96.31 80 ARG A CA 1
ATOM 610 C C . ARG A 1 80 ? -32.625 35.25 7.262 1 96.31 80 ARG A C 1
ATOM 612 O O . ARG A 1 80 ? -32.625 34.031 7.449 1 96.31 80 ARG A O 1
ATOM 619 N N . ARG A 1 81 ? -32.219 35.781 6.18 1 97.12 81 ARG A N 1
ATOM 620 C CA . ARG A 1 81 ? -31.688 35 5.078 1 97.12 81 ARG A CA 1
ATOM 621 C C . ARG A 1 81 ? -30.391 34.281 5.484 1 97.12 81 ARG A C 1
ATOM 623 O O . ARG A 1 81 ? -30.172 33.125 5.117 1 97.12 81 ARG A O 1
ATOM 630 N N . ALA A 1 82 ? -29.516 35 6.16 1 97.25 82 ALA A N 1
ATOM 631 C CA . ALA A 1 82 ? -28.266 34.406 6.621 1 97.25 82 ALA A CA 1
ATOM 632 C C . ALA A 1 82 ? -28.516 33.219 7.551 1 97.25 82 ALA A C 1
ATOM 634 O O . ALA A 1 82 ? -27.844 32.188 7.453 1 97.25 82 ALA A O 1
ATOM 635 N N . ARG A 1 83 ? -29.469 33.375 8.469 1 97.81 83 ARG A N 1
ATOM 636 C CA . ARG A 1 83 ? -29.812 32.312 9.398 1 97.81 83 ARG A CA 1
ATOM 637 C C . ARG A 1 83 ? -30.375 31.094 8.664 1 97.81 83 ARG A C 1
ATOM 639 O O . ARG A 1 83 ? -30.062 29.953 8.992 1 97.81 83 ARG A O 1
ATOM 646 N N . GLN A 1 84 ? -31.188 31.297 7.609 1 97.38 84 GLN A N 1
ATOM 647 C CA . GLN A 1 84 ? -31.719 30.219 6.801 1 97.38 84 GLN A CA 1
ATOM 648 C C . GLN A 1 84 ? -30.609 29.469 6.059 1 97.38 84 GLN A C 1
ATOM 650 O O . GLN A 1 84 ? -30.625 28.25 5.973 1 97.38 84 GLN A O 1
ATOM 655 N N . THR A 1 85 ? -29.75 30.203 5.523 1 97.38 85 THR A N 1
ATOM 656 C CA . THR A 1 85 ? -28.641 29.609 4.785 1 97.38 85 THR A CA 1
ATOM 657 C C . THR A 1 85 ? -27.75 28.781 5.715 1 97.38 85 THR A C 1
ATOM 659 O O . THR A 1 85 ? -27.266 27.719 5.336 1 97.38 85 THR A O 1
ATOM 662 N N . SER A 1 86 ? -27.469 29.312 6.906 1 97.62 86 SER A N 1
ATOM 663 C CA . SER A 1 86 ? -26.703 28.562 7.895 1 97.62 86 SER A CA 1
ATOM 664 C C . SER A 1 86 ? -27.391 27.266 8.297 1 97.62 86 SER A C 1
ATOM 666 O O . SER A 1 86 ? -26.75 26.219 8.406 1 97.62 86 SER A O 1
ATOM 668 N N . ASP A 1 87 ? -28.703 27.375 8.469 1 97.19 87 ASP A N 1
ATOM 669 C CA . ASP A 1 87 ? -29.469 26.188 8.828 1 97.19 87 ASP A CA 1
ATOM 670 C C . ASP A 1 87 ? -29.422 25.141 7.711 1 97.19 87 ASP A C 1
ATOM 672 O O . ASP A 1 87 ? -29.297 23.953 7.973 1 97.19 87 ASP A O 1
ATOM 676 N N . ARG A 1 88 ? -29.562 25.578 6.52 1 96.94 88 ARG A N 1
ATOM 677 C CA . ARG A 1 88 ? -29.484 24.672 5.379 1 96.94 88 ARG A CA 1
ATOM 678 C C . ARG A 1 88 ? -28.109 24.031 5.277 1 96.94 88 ARG A C 1
ATOM 680 O O . ARG A 1 88 ? -28 22.844 4.992 1 96.94 88 ARG A O 1
ATOM 687 N N . ALA A 1 89 ? -27.078 24.797 5.438 1 97.12 89 ALA A N 1
ATOM 688 C CA . ALA A 1 89 ? -25.719 24.281 5.379 1 97.12 89 ALA A CA 1
ATOM 689 C C . ALA A 1 89 ? -25.484 23.203 6.445 1 97.12 89 ALA A C 1
ATOM 691 O O . ALA A 1 89 ? -24.859 22.188 6.176 1 97.12 89 ALA A O 1
ATOM 692 N N . LEU A 1 90 ? -25.984 23.469 7.648 1 96.25 90 LEU A N 1
ATOM 693 C CA . LEU A 1 90 ? -25.859 22.5 8.734 1 96.25 90 LEU A CA 1
ATOM 694 C C . LEU A 1 90 ? -26.641 21.234 8.43 1 96.25 90 LEU A C 1
ATOM 696 O O . LEU A 1 90 ? -26.172 20.125 8.711 1 96.25 90 LEU A O 1
ATOM 700 N N . GLN A 1 91 ? -27.781 21.406 7.828 1 95.06 91 GLN A N 1
ATOM 701 C CA . GLN A 1 91 ? -28.609 20.25 7.457 1 95.06 91 GLN A CA 1
ATOM 702 C C . GLN A 1 91 ? -27.922 19.406 6.379 1 95.06 91 GLN A C 1
ATOM 704 O O . GLN A 1 91 ? -27.922 18.188 6.441 1 95.06 91 GLN A O 1
ATOM 709 N N . ASP A 1 92 ? -27.406 20.031 5.371 1 95.31 92 ASP A N 1
ATOM 710 C CA . ASP A 1 92 ? -26.656 19.344 4.32 1 95.31 92 ASP A CA 1
ATOM 711 C C . ASP A 1 92 ? -25.484 18.562 4.902 1 95.31 92 ASP A C 1
ATOM 713 O O . ASP A 1 92 ? -25.219 17.438 4.477 1 95.31 92 ASP A O 1
ATOM 717 N N . LEU A 1 93 ? -24.797 19.141 5.848 1 95.25 93 LEU A N 1
ATOM 718 C CA . LEU A 1 93 ? -23.656 18.484 6.504 1 95.25 93 LEU A CA 1
ATOM 719 C C . LEU A 1 93 ? -24.125 17.25 7.27 1 95.25 93 LEU A C 1
ATOM 721 O O . LEU A 1 93 ? -23.531 16.188 7.141 1 95.25 93 LEU A O 1
ATOM 725 N N . VAL A 1 94 ? -25.203 17.391 8 1 94.44 94 VAL A N 1
ATOM 726 C CA . VAL A 1 94 ? -25.719 16.266 8.789 1 94.44 94 VAL A CA 1
ATOM 727 C C . VAL A 1 94 ? -26.188 15.156 7.863 1 94.44 94 VAL A C 1
ATOM 729 O O . VAL A 1 94 ? -25.969 13.977 8.141 1 94.44 94 VAL A O 1
ATOM 732 N N . SER A 1 95 ? -26.797 15.484 6.719 1 94 95 SER A N 1
ATOM 733 C CA . SER A 1 95 ? -27.297 14.492 5.77 1 94 95 SER A CA 1
ATOM 734 C C . SER A 1 95 ? -26.141 13.742 5.102 1 94 95 SER A C 1
ATOM 736 O O . SER A 1 95 ? -26.297 12.578 4.719 1 94 95 SER A O 1
ATOM 738 N N . ALA A 1 96 ? -25.031 14.453 4.977 1 93.81 96 ALA A N 1
ATOM 739 C CA . ALA A 1 96 ? -23.875 13.844 4.312 1 93.81 96 ALA A CA 1
ATOM 740 C C . ALA A 1 96 ? -23.125 12.922 5.266 1 93.81 96 ALA A C 1
ATOM 742 O O . ALA A 1 96 ? -22.391 12.039 4.824 1 93.81 96 ALA A O 1
ATOM 743 N N . LEU A 1 97 ? -23.312 13.148 6.57 1 91.25 97 LEU A N 1
ATOM 744 C CA . LEU A 1 97 ? -22.625 12.352 7.574 1 91.25 97 LEU A CA 1
ATOM 745 C C . LEU A 1 97 ? -23.422 11.094 7.914 1 91.25 97 LEU A C 1
ATOM 747 O O . LEU A 1 97 ? -24.656 11.148 8.023 1 91.25 97 LEU A O 1
ATOM 751 N N . SER A 1 98 ? -22.766 9.938 7.805 1 82.19 98 SER A N 1
ATOM 752 C CA . SER A 1 98 ? -23.359 8.656 8.172 1 82.19 98 SER A CA 1
ATOM 753 C C . SER A 1 98 ? -22.641 8.031 9.359 1 82.19 98 SER A C 1
ATOM 755 O O . SER A 1 98 ? -21.453 7.664 9.25 1 82.19 98 SER A O 1
ATOM 757 N N . PRO A 1 99 ? -23.297 7.887 10.438 1 70.38 99 PRO A N 1
ATOM 758 C CA . PRO A 1 99 ? -22.641 7.344 11.625 1 70.38 99 PRO A CA 1
ATOM 759 C C . PRO A 1 99 ? -22.062 5.949 11.391 1 70.38 99 PRO A C 1
ATOM 761 O O . PRO A 1 99 ? -21.094 5.551 12.055 1 70.38 99 PRO A O 1
ATOM 764 N N . SER A 1 100 ? -22.5 5.246 10.555 1 70.25 100 SER A N 1
ATOM 765 C CA . SER A 1 100 ? -22.078 3.871 10.328 1 70.25 100 SER A CA 1
ATOM 766 C C . SER A 1 100 ? -20.828 3.814 9.453 1 70.25 100 SER A C 1
ATOM 768 O O . SER A 1 100 ? -20.156 2.787 9.398 1 70.25 100 SER A O 1
ATOM 770 N N . SER A 1 101 ? -20.391 4.891 9.008 1 69.19 101 SER A N 1
ATOM 771 C CA . SER A 1 101 ? -19.328 4.871 8.016 1 69.19 101 SER A CA 1
ATOM 772 C C . SER A 1 101 ? -17.953 4.785 8.672 1 69.19 101 SER A C 1
ATOM 774 O O . SER A 1 101 ? -17.109 3.988 8.258 1 69.19 101 SER A O 1
ATOM 776 N N . SER A 1 102 ? -17.672 5.648 9.695 1 77.94 102 SER A N 1
ATOM 777 C CA . SER A 1 102 ? -16.359 5.66 10.32 1 77.94 102 SER A CA 1
ATOM 778 C C . SER A 1 102 ? -16.391 6.363 11.672 1 77.94 102 SER A C 1
ATOM 780 O O . SER A 1 102 ? -17.375 7.035 12 1 77.94 102 SER A O 1
ATOM 782 N N . ALA A 1 103 ? -15.406 6.078 12.492 1 80.62 103 ALA A N 1
ATOM 783 C CA . ALA A 1 103 ? -15.242 6.777 13.758 1 80.62 103 ALA A CA 1
ATOM 784 C C . ALA A 1 103 ? -15.141 8.289 13.547 1 80.62 103 ALA A C 1
ATOM 786 O O . ALA A 1 103 ? -15.602 9.07 14.383 1 80.62 103 ALA A O 1
ATOM 787 N N . TYR A 1 104 ? -14.672 8.688 12.383 1 82 104 TYR A N 1
ATOM 788 C CA . TYR A 1 104 ? -14.547 10.102 12.047 1 82 104 TYR A CA 1
ATOM 789 C C . TYR A 1 104 ? -15.914 10.727 11.805 1 82 104 TYR A C 1
ATOM 791 O O . TYR A 1 104 ? -16.172 11.859 12.219 1 82 104 TYR A O 1
ATOM 799 N N . HIS A 1 105 ? -16.797 10.016 11.242 1 87.5 105 HIS A N 1
ATOM 800 C CA . HIS A 1 105 ? -18.141 10.5 10.984 1 87.5 105 HIS A CA 1
ATOM 801 C C . HIS A 1 105 ? -18.922 10.656 12.281 1 87.5 105 HIS A C 1
ATOM 803 O O . HIS A 1 105 ? -19.688 11.609 12.445 1 87.5 105 HIS A O 1
ATOM 809 N N . ARG A 1 106 ? -18.719 9.742 13.172 1 87.81 106 ARG A N 1
ATOM 810 C CA . ARG A 1 106 ? -19.406 9.805 14.453 1 87.81 106 ARG A CA 1
ATOM 811 C C . ARG A 1 106 ? -18.953 11.023 15.258 1 87.81 106 ARG A C 1
ATOM 813 O O . ARG A 1 106 ? -19.781 11.727 15.844 1 87.81 106 ARG A O 1
ATOM 820 N N . GLN A 1 107 ? -17.688 11.242 15.211 1 86.5 107 GLN A N 1
ATOM 821 C CA . GLN A 1 107 ? -17.125 12.398 15.898 1 86.5 107 GLN A CA 1
ATOM 822 C C . GLN A 1 107 ? -17.625 13.703 15.281 1 86.5 107 GLN A C 1
ATOM 824 O O . GLN A 1 107 ? -17.984 14.641 15.992 1 86.5 107 GLN A O 1
ATOM 829 N N . ALA A 1 108 ? -17.641 13.719 13.992 1 89.88 108 ALA A N 1
ATOM 830 C CA . ALA A 1 108 ? -18.094 14.914 13.281 1 89.88 108 ALA A CA 1
ATOM 831 C C . ALA A 1 108 ? -19.578 15.18 13.555 1 89.88 108 ALA A C 1
ATOM 833 O O . ALA A 1 108 ? -19.969 16.328 13.75 1 89.88 108 ALA A O 1
ATOM 834 N N . LEU A 1 109 ? -20.344 14.141 13.672 1 91.62 109 LEU A N 1
ATOM 835 C CA . LEU A 1 109 ? -21.766 14.281 13.922 1 91.62 109 LEU A CA 1
ATOM 836 C C . LEU A 1 109 ? -22.031 14.828 15.32 1 91.62 109 LEU A C 1
ATOM 838 O O . LEU A 1 109 ? -22.891 15.688 15.508 1 91.62 109 LEU A O 1
ATOM 842 N N . ALA A 1 110 ? -21.297 14.359 16.234 1 91.19 110 ALA A N 1
ATOM 843 C CA . ALA A 1 110 ? -21.406 14.844 17.609 1 91.19 110 ALA A CA 1
ATOM 844 C C . ALA A 1 110 ? -21.047 16.328 17.703 1 91.19 110 ALA A C 1
ATOM 846 O O . ALA A 1 110 ? -21.703 17.094 18.391 1 91.19 110 ALA A O 1
ATOM 847 N N . ALA A 1 111 ? -20.016 16.688 17 1 91.44 111 ALA A N 1
ATOM 848 C CA . ALA A 1 111 ? -19.547 18.078 16.984 1 91.44 111 ALA A CA 1
ATOM 849 C C . ALA A 1 111 ? -20.594 18.984 16.344 1 91.44 111 ALA A C 1
ATOM 851 O O . ALA A 1 111 ? -20.859 20.094 16.844 1 91.44 111 ALA A O 1
ATOM 852 N N . VAL A 1 112 ? -21.234 18.547 15.312 1 93.19 112 VAL A N 1
ATOM 853 C CA . VAL A 1 112 ? -22.234 19.359 14.594 1 93.19 112 VAL A CA 1
ATOM 854 C C . VAL A 1 112 ? -23.484 19.516 15.445 1 93.19 112 VAL A C 1
ATOM 856 O O . VAL A 1 112 ? -24.109 20.578 15.461 1 93.19 112 VAL A O 1
ATOM 859 N N . ARG A 1 113 ? -23.828 18.516 16.172 1 92.94 113 ARG A N 1
ATOM 860 C CA . ARG A 1 113 ? -24.984 18.578 17.062 1 92.94 113 ARG A CA 1
ATOM 861 C C . ARG A 1 113 ? -24.75 19.594 18.188 1 92.94 113 ARG A C 1
ATOM 863 O O . ARG A 1 113 ? -25.641 20.391 18.516 1 92.94 113 ARG A O 1
ATOM 870 N N . SER A 1 114 ? -23.609 19.547 18.656 1 94.25 114 SER A N 1
ATOM 871 C CA . SER A 1 114 ? -23.234 20.516 19.688 1 94.25 114 SER A CA 1
ATOM 872 C C . SER A 1 114 ? -23.25 21.938 19.141 1 94.25 114 SER A C 1
ATOM 874 O O . SER A 1 114 ? -23.703 22.859 19.797 1 94.25 114 SER A O 1
ATOM 876 N N . ALA A 1 115 ? -22.75 22.109 17.953 1 95.31 115 ALA A N 1
ATOM 877 C CA . ALA A 1 115 ? -22.719 23.422 17.297 1 95.31 115 ALA A CA 1
ATOM 878 C C . ALA A 1 115 ? -24.125 23.953 17.078 1 95.31 115 ALA A C 1
ATOM 880 O O . ALA A 1 115 ? -24.375 25.141 17.25 1 95.31 115 ALA A O 1
ATOM 881 N N . ARG A 1 116 ? -24.969 23.078 16.719 1 95.38 116 ARG A N 1
ATOM 882 C CA . ARG A 1 116 ? -26.359 23.484 16.469 1 95.38 116 ARG A CA 1
ATOM 883 C C . ARG A 1 116 ? -27.016 24 17.75 1 95.38 116 ARG A C 1
ATOM 885 O O . ARG A 1 116 ? -27.766 24.969 17.719 1 95.38 116 ARG A O 1
ATOM 892 N N . GLN A 1 117 ? -26.75 23.359 18.797 1 95.44 117 GLN A N 1
ATOM 893 C CA . GLN A 1 117 ? -27.297 23.781 20.094 1 95.44 117 GLN A CA 1
ATOM 894 C C . GLN A 1 117 ? -26.719 25.125 20.516 1 95.44 117 GLN A C 1
ATOM 896 O O . GLN A 1 117 ? -27.453 26.016 20.953 1 95.44 117 GLN A O 1
ATOM 901 N N . ARG A 1 118 ? -25.438 25.25 20.375 1 96.38 118 ARG A N 1
ATOM 902 C CA . ARG A 1 118 ? -24.781 26.5 20.734 1 96.38 118 ARG A CA 1
ATOM 903 C C . ARG A 1 118 ? -25.25 27.656 19.859 1 96.38 118 ARG A C 1
ATOM 905 O O . ARG A 1 118 ? -25.391 28.781 20.344 1 96.38 118 ARG A O 1
ATOM 912 N N . LEU A 1 119 ? -25.469 27.328 18.609 1 97.31 119 LEU A N 1
ATOM 913 C CA . LEU A 1 119 ? -25.922 28.344 17.672 1 97.31 119 LEU A CA 1
ATOM 914 C C . LEU A 1 119 ? -27.297 28.875 18.078 1 97.31 119 LEU A C 1
ATOM 916 O O . LEU A 1 119 ? -27.547 30.094 18.047 1 97.31 119 LEU A O 1
ATOM 920 N N . SER A 1 120 ? -28.203 28 18.469 1 96.44 120 SER A N 1
ATOM 921 C CA . SER A 1 120 ? -29.547 28.406 18.906 1 96.44 120 SER A CA 1
ATOM 922 C C . SER A 1 120 ? -29.469 29.297 20.125 1 96.44 120 SER A C 1
ATOM 924 O O . SER A 1 120 ? -30.172 30.328 20.203 1 96.44 120 SER A O 1
ATOM 926 N N . GLU A 1 121 ? -28.609 28.953 21.031 1 96.12 121 GLU A N 1
ATOM 927 C CA . GLU A 1 121 ? -28.453 29.75 22.25 1 96.12 121 GLU A CA 1
ATOM 928 C C . GLU A 1 121 ? -27.828 31.109 21.938 1 96.12 121 GLU A C 1
ATOM 930 O O . GLU A 1 121 ? -28.25 32.125 22.5 1 96.12 121 GLU A O 1
ATOM 935 N N . ALA A 1 122 ? -26.812 31.078 21.094 1 96.88 122 ALA A N 1
ATOM 936 C CA . ALA A 1 122 ? -26.141 32.312 20.734 1 96.88 122 ALA A CA 1
ATOM 937 C C . ALA A 1 122 ? -27.094 33.281 20.016 1 96.88 122 ALA A C 1
ATOM 939 O O . ALA A 1 122 ? -27.031 34.5 20.234 1 96.88 122 ALA A O 1
ATOM 940 N N . ARG A 1 123 ? -27.938 32.781 19.203 1 97.06 123 ARG A N 1
ATOM 941 C CA . ARG A 1 123 ? -28.922 33.594 18.484 1 97.06 123 ARG A CA 1
ATOM 942 C C . ARG A 1 123 ? -29.891 34.281 19.438 1 97.06 123 ARG A C 1
ATOM 944 O O . ARG A 1 123 ? -30.266 35.438 19.25 1 97.06 123 ARG A O 1
ATOM 951 N N . LEU A 1 124 ? -30.312 33.562 20.453 1 95 124 LEU A N 1
ATOM 952 C CA . LEU A 1 124 ? -31.219 34.125 21.469 1 95 124 LEU A CA 1
ATOM 953 C C . LEU A 1 124 ? -30.562 35.312 22.188 1 95 124 LEU A C 1
ATOM 955 O O . LEU A 1 124 ? -31.203 36.312 22.422 1 95 124 LEU A O 1
ATOM 959 N N . GLY A 1 125 ? -29.344 35.062 22.5 1 92.81 125 GLY A N 1
ATOM 960 C CA . GLY A 1 125 ? -28.625 36.156 23.141 1 92.81 125 GLY A CA 1
ATOM 961 C C . GLY A 1 125 ? -28.484 37.375 22.25 1 92.81 125 GLY A C 1
ATOM 962 O O . GLY A 1 125 ? -28.625 38.5 22.703 1 92.81 125 GLY A O 1
ATOM 963 N N . MET A 1 126 ? -28.219 37.188 21.016 1 93.5 126 MET A N 1
ATOM 964 C CA . MET A 1 126 ? -28.094 38.281 20.047 1 93.5 126 MET A CA 1
ATOM 965 C C . MET A 1 126 ? -29.406 39.031 19.875 1 93.5 126 MET A C 1
ATOM 967 O O . MET A 1 126 ? -29.438 40.25 19.812 1 93.5 126 MET A O 1
ATOM 971 N N . ASP A 1 127 ? -30.5 38.281 19.812 1 93.44 127 ASP A N 1
ATOM 972 C CA . ASP A 1 127 ? -31.812 38.875 19.641 1 93.44 127 ASP A CA 1
ATOM 973 C C . ASP A 1 127 ? -32.188 39.75 20.844 1 93.44 127 ASP A C 1
ATOM 975 O O . ASP A 1 127 ? -32.844 40.781 20.703 1 93.44 127 ASP A O 1
ATOM 979 N N . ARG A 1 128 ? -31.75 39.375 21.984 1 91.12 128 ARG A N 1
ATOM 980 C CA . ARG A 1 128 ? -32.031 40.125 23.188 1 91.12 128 ARG A CA 1
ATOM 981 C C . ARG A 1 128 ? -31.312 41.5 23.141 1 91.12 128 ARG A C 1
ATOM 983 O O . ARG A 1 128 ? -31.891 42.5 23.531 1 91.12 128 ARG A O 1
ATOM 990 N N . VAL A 1 129 ? -30.109 41.438 22.688 1 90.62 129 VAL A N 1
ATOM 991 C CA . VAL A 1 129 ? -29.312 42.656 22.625 1 90.62 129 VAL A CA 1
ATOM 992 C C . VAL A 1 129 ? -29.891 43.562 21.547 1 90.62 129 VAL A C 1
ATOM 994 O O . VAL A 1 129 ? -29.969 44.781 21.734 1 90.62 129 VAL A O 1
ATOM 997 N N . ILE A 1 130 ? -30.312 43.031 20.438 1 90.12 130 ILE A N 1
ATOM 998 C CA . ILE A 1 130 ? -30.859 43.812 19.328 1 90.12 130 ILE A CA 1
ATOM 999 C C . ILE A 1 130 ? -32.188 44.469 19.75 1 90.12 130 ILE A C 1
ATOM 1001 O O . ILE A 1 130 ? -32.469 45.594 19.359 1 90.12 130 ILE A O 1
ATOM 1005 N N . ALA A 1 131 ? -32.969 43.844 20.562 1 87.5 131 ALA A N 1
ATOM 1006 C CA . ALA A 1 131 ? -34.281 44.312 20.969 1 87.5 131 ALA A CA 1
ATOM 1007 C C . ALA A 1 131 ? -34.188 45.312 22.094 1 87.5 131 ALA A C 1
ATOM 1009 O O . ALA A 1 131 ? -35.125 46.062 22.359 1 87.5 131 ALA A O 1
ATOM 1010 N N . SER A 1 132 ? -33.062 45.344 22.719 1 82.56 132 SER A N 1
ATOM 1011 C CA . SER A 1 132 ? -32.906 46.25 23.844 1 82.56 132 SER A CA 1
ATOM 1012 C C . SER A 1 132 ? -32.812 47.688 23.359 1 82.56 132 SER A C 1
ATOM 1014 O O . SER A 1 132 ? -32.094 48 22.391 1 82.56 132 SER A O 1
ATOM 1016 N N . PRO A 1 133 ? -33.75 48.656 23.844 1 70 133 PRO A N 1
ATOM 1017 C CA . PRO A 1 133 ? -33.781 50.031 23.406 1 70 133 PRO A CA 1
ATOM 1018 C C . PRO A 1 133 ? -32.438 50.75 23.516 1 70 133 PRO A C 1
ATOM 1020 O O . PRO A 1 133 ? -32.094 51.562 22.688 1 70 133 PRO A O 1
ATOM 1023 N N . ARG A 1 134 ? -31.609 50.875 24.609 1 66.94 134 ARG A N 1
ATOM 1024 C CA . ARG A 1 134 ? -30.266 51.406 24.719 1 66.94 134 ARG A CA 1
ATOM 1025 C C . ARG A 1 134 ? -29.266 50.344 25.172 1 66.94 134 ARG A C 1
ATOM 1027 O O . ARG A 1 134 ? -29.234 49.969 26.344 1 66.94 134 ARG A O 1
ATOM 1034 N N . PRO A 1 135 ? -28.672 49.781 24.109 1 60.75 135 PRO A N 1
ATOM 1035 C CA . PRO A 1 135 ? -27.812 48.688 24.531 1 60.75 135 PRO A CA 1
ATOM 1036 C C . PRO A 1 135 ? -26.625 49.156 25.359 1 60.75 135 PRO A C 1
ATOM 1038 O O . PRO A 1 135 ? -26.016 50.188 25.047 1 60.75 135 PRO A O 1
ATOM 1041 N N . ALA A 1 136 ? -26.688 48.844 26.719 1 63.5 136 ALA A N 1
ATOM 1042 C CA . ALA A 1 136 ? -25.5 49.094 27.531 1 63.5 136 ALA A CA 1
ATOM 1043 C C . ALA A 1 136 ? -24.281 48.375 26.938 1 63.5 136 ALA A C 1
ATOM 1045 O O . ALA A 1 136 ? -24.375 47.219 26.5 1 63.5 136 ALA A O 1
ATOM 1046 N N . SER A 1 137 ? -23.156 49.094 26.641 1 69.5 137 SER A N 1
ATOM 1047 C CA . SER A 1 137 ? -21.859 48.625 26.172 1 69.5 137 SER A CA 1
ATOM 1048 C C . SER A 1 137 ? -21.531 47.25 26.734 1 69.5 137 SER A C 1
ATOM 1050 O O . SER A 1 137 ? -20.984 46.406 26.031 1 69.5 137 SER A O 1
ATOM 1052 N N . ALA A 1 138 ? -22.188 47.031 27.891 1 75.5 138 ALA A N 1
ATOM 1053 C CA . ALA A 1 138 ? -21.719 45.875 28.656 1 75.5 138 ALA A CA 1
ATOM 1054 C C . ALA A 1 138 ? -22.328 44.594 28.109 1 75.5 138 ALA A C 1
ATOM 1056 O O . ALA A 1 138 ? -21.734 43.5 28.25 1 75.5 138 ALA A O 1
ATOM 1057 N N . GLY A 1 139 ? -23.312 44.656 27.359 1 83.62 139 GLY A N 1
ATOM 1058 C CA . GLY A 1 139 ? -23.953 43.406 26.938 1 83.62 139 GLY A CA 1
ATOM 1059 C C . GLY A 1 139 ? -23.672 43.062 25.484 1 83.62 139 GLY A C 1
ATOM 1060 O O . GLY A 1 139 ? -23.891 41.906 25.062 1 83.62 139 GLY A O 1
ATOM 1061 N N . ILE A 1 140 ? -23.109 43.906 24.75 1 89 140 ILE A N 1
ATOM 1062 C CA . ILE A 1 140 ? -22.953 43.75 23.312 1 89 140 ILE A CA 1
ATOM 1063 C C . ILE A 1 140 ? -21.875 42.688 23.031 1 89 140 ILE A C 1
ATOM 1065 O O . ILE A 1 140 ? -22.156 41.656 22.406 1 89 140 ILE A O 1
ATOM 1069 N N . MET A 1 141 ? -20.688 42.812 23.562 1 90.75 141 MET A N 1
ATOM 1070 C CA . MET A 1 141 ? -19.547 41.969 23.219 1 90.75 141 MET A CA 1
ATOM 1071 C C . MET A 1 141 ? -19.75 40.562 23.75 1 90.75 141 MET A C 1
ATOM 1073 O O . MET A 1 141 ? -19.422 39.562 23.078 1 90.75 141 MET A O 1
ATOM 1077 N N . PRO A 1 142 ? -20.344 40.406 24.938 1 90 142 PRO A N 1
ATOM 1078 C CA . PRO A 1 142 ? -20.609 39.062 25.391 1 90 142 PRO A CA 1
ATOM 1079 C C . PRO A 1 142 ? -21.547 38.281 24.453 1 90 142 PRO A C 1
ATOM 1081 O O . PRO A 1 142 ? -21.344 37.094 24.234 1 90 142 PRO A O 1
ATOM 1084 N N . SER A 1 143 ? -22.531 38.906 23.953 1 91.5 143 SER A N 1
ATOM 1085 C CA . SER A 1 143 ? -23.453 38.281 23.031 1 91.5 143 SER A CA 1
ATOM 1086 C C . SER A 1 143 ? -22.766 37.938 21.703 1 91.5 143 SER A C 1
ATOM 1088 O O . SER A 1 143 ? -23 36.844 21.156 1 91.5 143 SER A O 1
ATOM 1090 N N . ILE A 1 144 ? -21.938 38.75 21.188 1 93.56 144 ILE A N 1
ATOM 1091 C CA . ILE A 1 144 ? -21.188 38.5 19.969 1 93.56 144 ILE A CA 1
ATOM 1092 C C . ILE A 1 144 ? -20.219 37.312 20.188 1 93.56 144 ILE A C 1
ATOM 1094 O O . ILE A 1 144 ? -20.062 36.469 19.312 1 93.56 144 ILE A O 1
ATOM 1098 N N . ARG A 1 145 ? -19.609 37.25 21.359 1 93.69 145 ARG A N 1
ATOM 1099 C CA . ARG A 1 145 ? -18.656 36.188 21.688 1 93.69 145 ARG A CA 1
ATOM 1100 C C . ARG A 1 145 ? -19.328 34.812 21.719 1 93.69 145 ARG A C 1
ATOM 1102 O O . ARG A 1 145 ? -18.719 33.812 21.344 1 93.69 145 ARG A O 1
ATOM 1109 N N . ARG A 1 146 ? -20.562 34.812 22.078 1 93.5 146 ARG A N 1
ATOM 1110 C CA . ARG A 1 146 ? -21.297 33.562 22.062 1 93.5 146 ARG A CA 1
ATOM 1111 C C . ARG A 1 146 ? -21.422 33.031 20.625 1 93.5 146 ARG A C 1
ATOM 1113 O O . ARG A 1 146 ? -21.406 31.828 20.406 1 93.5 146 ARG A O 1
ATOM 1120 N N . MET A 1 147 ? -21.578 33.938 19.703 1 95.06 147 MET A N 1
ATOM 1121 C CA . MET A 1 147 ? -21.609 33.531 18.297 1 95.06 147 MET A CA 1
ATOM 1122 C C . MET A 1 147 ? -20.25 32.969 17.859 1 95.06 147 MET A C 1
ATOM 1124 O O . MET A 1 147 ? -20.172 32.062 17.062 1 95.06 147 MET A O 1
ATOM 1128 N N . PHE A 1 148 ? -19.141 33.594 18.453 1 95.06 148 PHE A N 1
ATOM 1129 C CA . PHE A 1 148 ? -17.797 33.094 18.172 1 95.06 148 PHE A CA 1
ATOM 1130 C C . PHE A 1 148 ? -17.656 31.656 18.625 1 95.06 148 PHE A C 1
ATOM 1132 O O . PHE A 1 148 ? -17.016 30.844 17.953 1 95.06 148 PHE A O 1
ATOM 1139 N N . ASP A 1 149 ? -18.281 31.266 19.672 1 93.25 149 ASP A N 1
ATOM 1140 C CA . ASP A 1 149 ? -18.078 30 20.375 1 93.25 149 ASP A CA 1
ATOM 1141 C C . ASP A 1 149 ? -18.75 28.859 19.641 1 93.25 149 ASP A C 1
ATOM 1143 O O . ASP A 1 149 ? -18.5 27.688 19.953 1 93.25 149 ASP A O 1
ATOM 1147 N N . VAL A 1 150 ? -19.484 29.094 18.641 1 95.12 150 VAL A N 1
ATOM 1148 C CA . VAL A 1 150 ? -20.172 28.062 17.859 1 95.12 150 VAL A CA 1
ATOM 1149 C C . VAL A 1 150 ? -19.188 27.438 16.875 1 95.12 150 VAL A C 1
ATOM 1151 O O . VAL A 1 150 ? -19.234 26.234 16.625 1 95.12 150 VAL A O 1
ATOM 1154 N N . VAL A 1 151 ? -18.281 28.172 16.391 1 94.56 151 VAL A N 1
ATOM 1155 C CA . VAL A 1 151 ? -17.453 27.859 15.234 1 94.56 151 VAL A CA 1
ATOM 1156 C C . VAL A 1 151 ? -16.438 26.781 15.602 1 94.56 151 VAL A C 1
ATOM 1158 O O . VAL A 1 151 ? -16.234 25.844 14.836 1 94.56 151 VAL A O 1
ATOM 1161 N N . PRO A 1 152 ? -15.852 26.797 16.828 1 90.5 152 PRO A N 1
ATOM 1162 C CA . PRO A 1 152 ? -14.844 25.781 17.172 1 90.5 152 PRO A CA 1
ATOM 1163 C C . PRO A 1 152 ? -15.398 24.359 17.109 1 90.5 152 PRO A C 1
ATOM 1165 O O . PRO A 1 152 ? -14.68 23.422 16.734 1 90.5 152 PRO A O 1
ATOM 1168 N N . ALA A 1 153 ? -16.594 24.188 17.422 1 90.44 153 ALA A N 1
ATOM 1169 C CA . ALA A 1 153 ? -17.188 22.859 17.375 1 90.44 153 ALA A CA 1
ATOM 1170 C C . ALA A 1 153 ? -17.234 22.328 15.953 1 90.44 153 ALA A C 1
ATOM 1172 O O . ALA A 1 153 ? -16.906 21.156 15.711 1 90.44 153 ALA A O 1
ATOM 1173 N N . ILE A 1 154 ? -17.641 23.094 15.023 1 93.94 154 ILE A N 1
ATOM 1174 C CA . ILE A 1 154 ? -17.703 22.656 13.641 1 93.94 154 ILE A CA 1
ATOM 1175 C C . ILE A 1 154 ? -16.281 22.469 13.086 1 93.94 154 ILE A C 1
ATOM 1177 O O . ILE A 1 154 ? -16.047 21.562 12.281 1 93.94 154 ILE A O 1
ATOM 1181 N N . LEU A 1 155 ? -15.398 23.281 13.547 1 91.88 155 LEU A N 1
ATOM 1182 C CA . LEU A 1 155 ? -14.016 23.172 13.102 1 91.88 155 LEU A CA 1
ATOM 1183 C C . LEU A 1 155 ? -13.414 21.844 13.547 1 91.88 155 LEU A C 1
ATOM 1185 O O . LEU A 1 155 ? -12.539 21.297 12.867 1 91.88 155 LEU A O 1
ATOM 1189 N N . GLU A 1 156 ? -13.898 21.328 14.641 1 88.5 156 GLU A N 1
ATOM 1190 C CA . GLU A 1 156 ? -13.484 20 15.062 1 88.5 156 GLU A CA 1
ATOM 1191 C C . GLU A 1 156 ? -13.898 18.938 14.039 1 88.5 156 GLU A C 1
ATOM 1193 O O . GLU A 1 156 ? -13.141 18 13.773 1 88.5 156 GLU A O 1
ATOM 1198 N N . ALA A 1 157 ? -15.055 19.078 13.539 1 90.81 157 ALA A N 1
ATOM 1199 C CA . ALA A 1 157 ? -15.523 18.172 12.492 1 90.81 157 ALA A CA 1
ATOM 1200 C C . ALA A 1 157 ? -14.672 18.297 11.234 1 90.81 157 ALA A C 1
ATOM 1202 O O . ALA A 1 157 ? -14.328 17.297 10.602 1 90.81 157 ALA A O 1
ATOM 1203 N N . VAL A 1 158 ? -14.312 19.516 10.898 1 92.69 158 VAL A N 1
ATOM 1204 C CA . VAL A 1 158 ? -13.461 19.766 9.742 1 92.69 158 VAL A CA 1
ATOM 1205 C C . VAL A 1 158 ? -12.117 19.062 9.922 1 92.69 158 VAL A C 1
ATOM 1207 O O . VAL A 1 158 ? -11.609 18.438 8.992 1 92.69 158 VAL A O 1
ATOM 1210 N N . THR A 1 159 ? -11.594 19.172 11.086 1 86.62 159 THR A N 1
ATOM 1211 C CA . THR A 1 159 ? -10.297 18.562 11.375 1 86.62 159 THR A CA 1
ATOM 1212 C C . THR A 1 159 ? -10.367 17.047 11.281 1 86.62 159 THR A C 1
ATOM 1214 O O . THR A 1 159 ? -9.484 16.422 10.695 1 86.62 159 THR A O 1
ATOM 1217 N N . ALA A 1 160 ? -11.398 16.5 11.82 1 85.56 160 ALA A N 1
ATOM 1218 C CA . ALA A 1 160 ? -11.57 15.047 11.789 1 85.56 160 ALA A CA 1
ATOM 1219 C C . ALA A 1 160 ? -11.68 14.539 10.352 1 85.56 160 ALA A C 1
ATOM 1221 O O . ALA A 1 160 ? -11.008 13.578 9.969 1 85.56 160 ALA A O 1
ATOM 1222 N N . LEU A 1 161 ? -12.484 15.18 9.617 1 89.38 161 LEU A N 1
ATOM 1223 C CA . LEU A 1 161 ? -12.734 14.742 8.25 1 89.38 161 LEU A CA 1
ATOM 1224 C C . LEU A 1 161 ? -11.523 14.992 7.363 1 89.38 161 LEU A C 1
ATOM 1226 O O . LEU A 1 161 ? -11.211 14.18 6.488 1 89.38 161 LEU A O 1
ATOM 1230 N N . SER A 1 162 ? -10.812 16.062 7.559 1 88.94 162 SER A N 1
ATOM 1231 C CA . SER A 1 162 ? -9.594 16.359 6.82 1 88.94 162 SER A CA 1
ATOM 1232 C C . SER A 1 162 ? -8.484 15.367 7.156 1 88.94 162 SER A C 1
ATOM 1234 O O . SER A 1 162 ? -7.691 15 6.289 1 88.94 162 SER A O 1
ATOM 1236 N N . SER A 1 163 ? -8.5 15.031 8.422 1 83.19 163 SER A N 1
ATOM 1237 C CA . SER A 1 163 ? -7.52 14.039 8.844 1 83.19 163 SER A CA 1
ATOM 1238 C C . SER A 1 163 ? -7.762 12.695 8.164 1 83.19 163 SER A C 1
ATOM 1240 O O . SER A 1 163 ? -6.816 12.008 7.77 1 83.19 163 SER A O 1
ATOM 1242 N N . GLN A 1 164 ? -9 12.352 8.086 1 86.19 164 GLN A N 1
ATOM 1243 C CA . GLN A 1 164 ? -9.336 11.117 7.383 1 86.19 164 GLN A CA 1
ATOM 1244 C C . GLN A 1 164 ? -8.914 11.188 5.918 1 86.19 164 GLN A C 1
ATOM 1246 O O . GLN A 1 164 ? -8.312 10.242 5.395 1 86.19 164 GLN A O 1
ATOM 1251 N N . ALA A 1 165 ? -9.172 12.211 5.301 1 89.94 165 ALA A N 1
ATOM 1252 C CA . ALA A 1 165 ? -8.82 12.406 3.898 1 89.94 165 ALA A CA 1
ATOM 1253 C C . ALA A 1 165 ? -7.301 12.375 3.709 1 89.94 165 ALA A C 1
ATOM 1255 O O . ALA A 1 165 ? -6.801 11.742 2.775 1 89.94 165 ALA A O 1
ATOM 1256 N N . SER A 1 166 ? -6.586 13 4.605 1 85.69 166 SER A N 1
ATOM 1257 C CA . SER A 1 166 ? -5.133 13.086 4.516 1 85.69 166 SER A CA 1
ATOM 1258 C C . SER A 1 166 ? -4.484 11.727 4.754 1 85.69 166 SER A C 1
ATOM 1260 O O . SER A 1 166 ? -3.404 11.453 4.227 1 85.69 166 SER A O 1
ATOM 1262 N N . SER A 1 167 ? -5.137 10.938 5.559 1 82.81 167 SER A N 1
ATOM 1263 C CA . SER A 1 167 ? -4.613 9.594 5.805 1 82.81 167 SER A CA 1
ATOM 1264 C C . SER A 1 167 ? -4.664 8.742 4.543 1 82.81 167 SER A C 1
ATOM 1266 O O . SER A 1 167 ? -3.83 7.852 4.359 1 82.81 167 SER A O 1
ATOM 1268 N N . VAL A 1 168 ? -5.625 9.062 3.693 1 86.12 168 VAL A N 1
ATOM 1269 C CA . VAL A 1 168 ? -5.801 8.312 2.453 1 86.12 168 VAL A CA 1
ATOM 1270 C C . VAL A 1 168 ? -4.973 8.953 1.341 1 86.12 168 VAL A C 1
ATOM 1272 O O . VAL A 1 168 ? -4.352 8.25 0.539 1 86.12 168 VAL A O 1
ATOM 1275 N N . TYR A 1 169 ? -5.012 10.305 1.357 1 87.94 169 TYR A N 1
ATOM 1276 C CA . TYR A 1 169 ? -4.277 11.078 0.361 1 87.94 169 TYR A CA 1
ATOM 1277 C C . TYR A 1 169 ? -3.205 11.93 1.019 1 87.94 169 TYR A C 1
ATOM 1279 O O . TYR A 1 169 ? -3.369 13.148 1.158 1 87.94 169 TYR A O 1
ATOM 1287 N N . PRO A 1 170 ? -2.055 11.391 1.314 1 80.19 170 PRO A N 1
ATOM 1288 C CA . PRO A 1 170 ? -1.03 12.148 2.033 1 80.19 170 PRO A CA 1
ATOM 1289 C C . PRO A 1 170 ? -0.517 13.352 1.235 1 80.19 170 PRO A C 1
ATOM 1291 O O . PRO A 1 170 ? -0.163 14.375 1.818 1 80.19 170 PRO A O 1
ATOM 1294 N N . GLN A 1 171 ? -0.531 13.266 -0.034 1 78.31 171 GLN A N 1
ATOM 1295 C CA . GLN A 1 171 ? -0.04 14.344 -0.884 1 78.31 171 GLN A CA 1
ATOM 1296 C C . GLN A 1 171 ? -0.979 15.547 -0.845 1 78.31 171 GLN A C 1
ATOM 1298 O O . GLN A 1 171 ? -0.583 16.672 -1.188 1 78.31 171 GLN A O 1
ATOM 1303 N N . LEU A 1 172 ? -2.219 15.273 -0.356 1 85.69 172 LEU A N 1
ATOM 1304 C CA . LEU A 1 172 ? -3.215 16.328 -0.338 1 85.69 172 LEU A CA 1
ATOM 1305 C C . LEU A 1 172 ? -3.336 16.938 1.055 1 85.69 172 LEU A C 1
ATOM 1307 O O . LEU A 1 172 ? -4.23 17.75 1.309 1 85.69 172 LEU A O 1
ATOM 1311 N N . SER A 1 173 ? -2.414 16.688 1.912 1 83.5 173 SER A N 1
ATOM 1312 C CA . SER A 1 173 ? -2.449 17.203 3.273 1 83.5 173 SER A CA 1
ATOM 1313 C C . SER A 1 173 ? -2.25 18.719 3.285 1 83.5 173 SER A C 1
ATOM 1315 O O . SER A 1 173 ? -2.846 19.422 4.105 1 83.5 173 SER A O 1
ATOM 1317 N N . HIS A 1 174 ? -1.513 19.203 2.357 1 81.56 174 HIS A N 1
ATOM 1318 C CA . HIS A 1 174 ? -1.207 20.625 2.346 1 81.56 174 HIS A CA 1
ATOM 1319 C C . HIS A 1 174 ? -2.416 21.453 1.907 1 81.56 174 HIS A C 1
ATOM 1321 O O . HIS A 1 174 ? -2.861 22.344 2.629 1 81.56 174 HIS A O 1
ATOM 1327 N N . PRO A 1 175 ? -2.994 21.047 0.806 1 86.12 175 PRO A N 1
ATOM 1328 C CA . PRO A 1 175 ? -4.172 21.828 0.425 1 86.12 175 PRO A CA 1
ATOM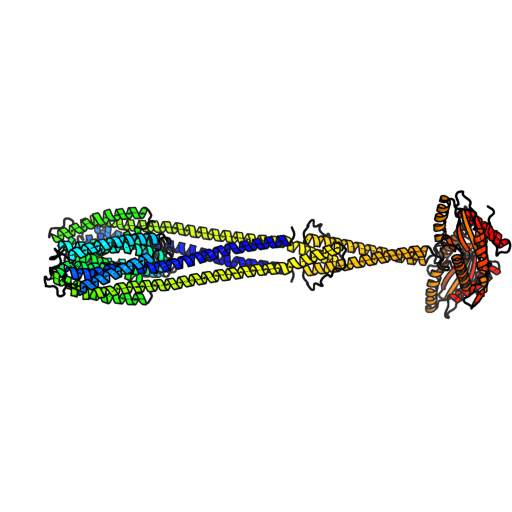 1329 C C . PRO A 1 175 ? -5.332 21.672 1.405 1 86.12 175 PRO A C 1
ATOM 1331 O O . PRO A 1 175 ? -6.086 22.609 1.639 1 86.12 175 PRO A O 1
ATOM 1334 N N . LEU A 1 176 ? -5.488 20.578 1.991 1 88.81 176 LEU A N 1
ATOM 1335 C CA . LEU A 1 176 ? -6.566 20.344 2.945 1 88.81 176 LEU A CA 1
ATOM 1336 C C . LEU A 1 176 ? -6.344 21.141 4.223 1 88.81 176 LEU A C 1
ATOM 1338 O O . LEU A 1 176 ? -7.27 21.781 4.73 1 88.81 176 LEU A O 1
ATOM 1342 N N . SER A 1 177 ? -5.176 21.156 4.688 1 87.5 177 SER A N 1
ATOM 1343 C CA . SER A 1 177 ? -4.836 21.953 5.863 1 87.5 177 SER A CA 1
ATOM 1344 C C . SER A 1 177 ? -4.926 23.438 5.566 1 87.5 177 SER A C 1
ATOM 1346 O O . SER A 1 177 ? -5.316 24.234 6.43 1 87.5 177 SER A O 1
ATOM 1348 N N . GLY A 1 178 ? -4.418 23.719 4.391 1 89.06 178 GLY A N 1
ATOM 1349 C CA . GLY A 1 178 ? -4.543 25.109 3.979 1 89.06 178 GLY A CA 1
ATOM 1350 C C . GLY A 1 178 ? -5.98 25.594 3.945 1 89.06 178 GLY A C 1
ATOM 1351 O O . GLY A 1 178 ? -6.273 26.703 4.383 1 89.06 178 GLY A O 1
ATOM 1352 N N . ALA A 1 179 ? -6.812 24.734 3.461 1 94.12 179 ALA A N 1
ATOM 1353 C CA . ALA A 1 179 ? -8.234 25.078 3.402 1 94.12 179 ALA A CA 1
ATOM 1354 C C . ALA A 1 179 ? -8.812 25.234 4.805 1 94.12 179 ALA A C 1
ATOM 1356 O O . ALA A 1 179 ? -9.609 26.156 5.055 1 94.12 179 ALA A O 1
ATOM 1357 N N . ARG A 1 180 ? -8.453 24.406 5.645 1 92.19 180 ARG A N 1
ATOM 1358 C CA . ARG A 1 180 ? -8.898 24.516 7.031 1 92.19 180 ARG A CA 1
ATOM 1359 C C . ARG A 1 180 ? -8.43 25.812 7.664 1 92.19 180 ARG A C 1
ATOM 1361 O O . ARG A 1 180 ? -9.195 26.5 8.344 1 92.19 180 ARG A O 1
ATOM 1368 N N . MET A 1 181 ? -7.203 26.156 7.395 1 93.19 181 MET A N 1
ATOM 1369 C CA . MET A 1 181 ? -6.629 27.375 7.949 1 93.19 181 MET A CA 1
ATOM 1370 C C . MET A 1 181 ? -7.285 28.609 7.34 1 93.19 181 MET A C 1
ATOM 1372 O O . MET A 1 181 ? -7.465 29.625 8.023 1 93.19 181 MET A O 1
ATOM 1376 N N . ALA A 1 182 ? -7.566 28.453 6.133 1 96 182 ALA A N 1
ATOM 1377 C CA . ALA A 1 182 ? -8.289 29.562 5.496 1 96 182 ALA A CA 1
ATOM 1378 C C . ALA A 1 182 ? -9.656 29.766 6.141 1 96 182 ALA A C 1
ATOM 1380 O O . ALA A 1 182 ? -10.109 30.906 6.297 1 96 182 ALA A O 1
ATOM 1381 N N . THR A 1 183 ? -10.281 28.703 6.469 1 96.44 183 THR A N 1
ATOM 1382 C CA . THR A 1 183 ? -11.562 28.781 7.164 1 96.44 183 THR A CA 1
ATOM 1383 C C . THR A 1 183 ? -11.406 29.469 8.516 1 96.44 183 THR A C 1
ATOM 1385 O O . THR A 1 183 ? -12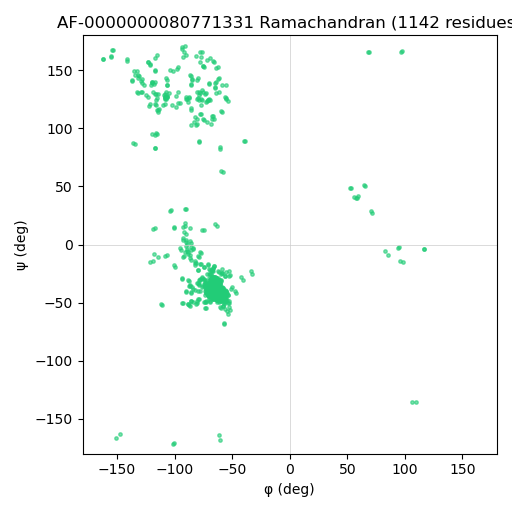.211 30.312 8.883 1 96.44 183 THR A O 1
ATOM 1388 N N . GLU A 1 184 ? -10.414 29.141 9.172 1 94.94 184 GLU A N 1
ATOM 1389 C CA . GLU A 1 184 ? -10.125 29.766 10.453 1 94.94 184 GLU A CA 1
ATOM 1390 C C . GLU A 1 184 ? -9.766 31.234 10.281 1 94.94 184 GLU A C 1
ATOM 1392 O O . GLU A 1 184 ? -10.164 32.094 11.086 1 94.94 184 GLU A O 1
ATOM 1397 N N . LEU A 1 185 ? -9 31.422 9.273 1 96.75 185 LEU A N 1
ATOM 1398 C CA . LEU A 1 185 ? -8.609 32.812 8.969 1 96.75 185 LEU A CA 1
ATOM 1399 C C . LEU A 1 185 ? -9.844 33.656 8.719 1 96.75 185 LEU A C 1
ATOM 1401 O O . LEU A 1 185 ? -9.938 34.781 9.234 1 96.75 185 LEU A O 1
ATOM 1405 N N . ARG A 1 186 ? -10.75 33.156 7.895 1 97.44 186 ARG A N 1
ATOM 1406 C CA . ARG A 1 186 ? -11.984 33.906 7.629 1 97.44 186 ARG A CA 1
ATOM 1407 C C . ARG A 1 186 ? -12.75 34.156 8.914 1 97.44 186 ARG A C 1
ATOM 1409 O O . ARG A 1 186 ? -13.391 35.219 9.062 1 97.44 186 ARG A O 1
ATOM 1416 N N . GLU A 1 187 ? -12.758 33.219 9.789 1 96.38 187 GLU A N 1
ATOM 1417 C CA . GLU A 1 187 ? -13.438 33.375 11.07 1 96.38 187 GLU A CA 1
ATOM 1418 C C . GLU A 1 187 ? -12.797 34.469 11.906 1 96.38 187 GLU A C 1
ATOM 1420 O O . GLU A 1 187 ? -13.492 35.375 12.422 1 96.38 187 GLU A O 1
ATOM 1425 N N . TYR A 1 188 ? -11.531 34.531 12.023 1 96.94 188 TYR A N 1
ATOM 1426 C CA . TYR A 1 188 ? -10.844 35.531 12.828 1 96.94 188 TYR A CA 1
ATOM 1427 C C . TYR A 1 188 ? -10.945 36.906 12.18 1 96.94 188 TYR A C 1
ATOM 1429 O O . TYR A 1 188 ? -11.023 37.906 12.875 1 96.94 188 TYR A O 1
ATOM 1437 N N . ALA A 1 189 ? -10.906 36.875 10.906 1 97.69 189 ALA A N 1
ATOM 1438 C CA . ALA A 1 189 ? -11.141 38.156 10.211 1 97.69 189 ALA A CA 1
ATOM 1439 C C . ALA A 1 189 ? -12.516 38.719 10.555 1 97.69 189 ALA A C 1
ATOM 1441 O O . ALA A 1 189 ? -12.672 39.938 10.734 1 97.69 189 ALA A O 1
ATOM 1442 N N . GLY A 1 190 ? -13.508 37.844 10.57 1 96.94 190 GLY A N 1
ATOM 1443 C CA . GLY A 1 190 ? -14.844 38.281 10.961 1 96.94 190 GLY A CA 1
ATOM 1444 C C . GLY A 1 190 ? -14.914 38.75 12.398 1 96.94 190 GLY A C 1
ATOM 1445 O O . GLY A 1 190 ? -15.609 39.719 12.695 1 96.94 190 GLY A O 1
ATOM 1446 N N . ARG A 1 191 ? -14.242 38.062 13.289 1 96.62 191 ARG A N 1
ATOM 1447 C CA . ARG A 1 191 ? -14.188 38.469 14.688 1 96.62 191 ARG A CA 1
ATOM 1448 C C . ARG A 1 191 ? -13.594 39.875 14.828 1 96.62 191 ARG A C 1
ATOM 1450 O O . ARG A 1 191 ? -14.031 40.656 15.656 1 96.62 191 ARG A O 1
ATOM 1457 N N . LEU A 1 192 ? -12.539 40.062 14.023 1 97 192 LEU A N 1
ATOM 1458 C CA . LEU A 1 192 ? -11.891 41.375 14.039 1 97 192 LEU A CA 1
ATOM 1459 C C . LEU A 1 192 ? -12.891 42.469 13.719 1 97 192 LEU A C 1
ATOM 1461 O O . LEU A 1 192 ? -12.961 43.469 14.43 1 97 192 LEU A O 1
ATOM 1465 N N . GLY A 1 193 ? -13.68 42.312 12.695 1 95.69 193 GLY A N 1
ATOM 1466 C CA . GLY A 1 193 ? -14.719 43.281 12.359 1 95.69 193 GLY A CA 1
ATOM 1467 C C . GLY A 1 193 ? -15.758 43.438 13.453 1 95.69 193 GLY A C 1
ATOM 1468 O O . GLY A 1 193 ? -16.188 44.562 13.758 1 95.69 193 GLY A O 1
ATOM 1469 N N . SER A 1 194 ? -16.156 42.344 14.047 1 95.31 194 SER A N 1
ATOM 1470 C CA . SER A 1 194 ? -17.188 42.344 15.078 1 95.31 194 SER A CA 1
ATOM 1471 C C . SER A 1 194 ? -16.719 43.062 16.344 1 95.31 194 SER A C 1
ATOM 1473 O O . SER A 1 194 ? -17.531 43.594 17.094 1 95.31 194 SER A O 1
ATOM 1475 N N . THR A 1 195 ? -15.414 43 16.641 1 94.69 195 THR A N 1
ATOM 1476 C CA . THR A 1 195 ? -14.844 43.594 17.828 1 94.69 195 THR A CA 1
ATOM 1477 C C . THR A 1 195 ? -14.969 45.125 17.766 1 94.69 195 THR A C 1
ATOM 1479 O O . THR A 1 195 ? -14.93 45.781 18.797 1 94.69 195 THR A O 1
ATOM 1482 N N . LEU A 1 196 ? -15.18 45.719 16.609 1 94.56 196 LEU A N 1
ATOM 1483 C CA . LEU A 1 196 ? -15.305 47.156 16.422 1 94.56 196 LEU A CA 1
ATOM 1484 C C . LEU A 1 196 ? -16.75 47.625 16.641 1 94.56 196 LEU A C 1
ATOM 1486 O O . LEU A 1 196 ? -17.016 48.812 16.766 1 94.56 196 LEU A O 1
ATOM 1490 N N . THR A 1 197 ? -17.672 46.688 16.766 1 91.31 197 THR A N 1
ATOM 1491 C CA . THR A 1 197 ? -19.109 46.969 16.734 1 91.31 197 THR A CA 1
ATOM 1492 C C . THR A 1 197 ? -19.516 47.875 17.875 1 91.31 197 THR A C 1
ATOM 1494 O O . THR A 1 197 ? -20.188 48.906 17.656 1 91.31 197 THR A O 1
ATOM 1497 N N . PRO A 1 198 ? -19.094 47.625 19.156 1 90.56 198 PRO A N 1
ATOM 1498 C CA . PRO A 1 198 ? -19.547 48.5 20.25 1 90.56 198 PRO A CA 1
ATOM 1499 C C . PRO A 1 198 ? -19.078 49.938 20.062 1 90.56 198 PRO A C 1
ATOM 1501 O O . PRO A 1 198 ? -19.875 50.875 20.234 1 90.56 198 PRO A O 1
ATOM 1504 N N . ALA A 1 199 ? -17.828 50.125 19.703 1 92.5 199 ALA A N 1
ATOM 1505 C CA . ALA A 1 199 ? -17.281 51.469 19.562 1 92.5 199 ALA A CA 1
ATOM 1506 C C . ALA A 1 199 ? -17.969 52.219 18.422 1 92.5 199 ALA A C 1
ATOM 1508 O O . ALA A 1 199 ? -18.266 53.406 18.547 1 92.5 199 ALA A O 1
ATOM 1509 N N . LEU A 1 200 ? -18.219 51.562 17.344 1 91.75 200 LEU A N 1
ATOM 1510 C CA . LEU A 1 200 ? -18.859 52.188 16.203 1 91.75 200 LEU A CA 1
ATOM 1511 C C . LEU A 1 200 ? -20.344 52.438 16.469 1 91.75 200 LEU A C 1
ATOM 1513 O O . LEU A 1 200 ? -20.875 53.469 16.047 1 91.75 200 LEU A O 1
ATOM 1517 N N . ALA A 1 201 ? -20.969 51.5 17.062 1 88.38 201 ALA A N 1
ATOM 1518 C CA . ALA A 1 201 ? -22.391 51.656 17.375 1 88.38 201 ALA A CA 1
ATOM 1519 C C . ALA A 1 201 ? -22.625 52.781 18.344 1 88.38 201 ALA A C 1
ATOM 1521 O O . ALA A 1 201 ? -23.609 53.531 18.234 1 88.38 201 ALA A O 1
ATOM 1522 N N . GLU A 1 202 ? -21.703 52.969 19.328 1 88.69 202 GLU A N 1
ATOM 1523 C CA . GLU A 1 202 ? -21.859 54 20.359 1 88.69 202 GLU A CA 1
ATOM 1524 C C . GLU A 1 202 ? -21.125 55.25 20 1 88.69 202 GLU A C 1
ATOM 1526 O O . GLU A 1 202 ? -21.188 56.25 20.719 1 88.69 202 GLU A O 1
ATOM 1531 N N . GLN A 1 203 ? -20.453 55.281 18.969 1 88.62 203 GLN A N 1
ATOM 1532 C CA . GLN A 1 203 ? -19.656 56.438 18.484 1 88.62 203 GLN A CA 1
ATOM 1533 C C . GLN A 1 203 ? -18.719 56.938 19.578 1 88.62 203 GLN A C 1
ATOM 1535 O O . GLN A 1 203 ? -18.688 58.125 19.891 1 88.62 203 GLN A O 1
ATOM 1540 N N . ARG A 1 204 ? -18.031 56 20.156 1 91.75 204 ARG A N 1
ATOM 1541 C CA . ARG A 1 204 ? -17.016 56.281 21.172 1 91.75 204 ARG A CA 1
ATOM 1542 C C . ARG A 1 204 ? -15.672 55.719 20.766 1 91.75 204 ARG A C 1
ATOM 1544 O O . ARG A 1 204 ? -15.602 54.781 19.953 1 91.75 204 ARG A O 1
ATOM 1551 N N . PRO A 1 205 ? -14.641 56.344 21.375 1 93.31 205 PRO A N 1
ATOM 1552 C CA . PRO A 1 205 ? -13.328 55.781 21.094 1 93.31 205 PRO A CA 1
ATOM 1553 C C . PRO A 1 205 ? -13.203 54.344 21.625 1 93.31 205 PRO A C 1
ATOM 1555 O O . PRO A 1 205 ? -13.898 53.969 22.562 1 93.31 205 PRO A O 1
ATOM 1558 N N . LEU A 1 206 ? -12.359 53.562 20.984 1 93.94 206 LEU A N 1
ATOM 1559 C CA . LEU A 1 206 ? -12.094 52.219 21.406 1 93.94 206 LEU A CA 1
ATOM 1560 C C . LEU A 1 206 ? -11.5 52.188 22.812 1 93.94 206 LEU A C 1
ATOM 1562 O O . LEU A 1 206 ? -10.617 52.969 23.141 1 93.94 206 LEU A O 1
ATOM 1566 N N . ALA A 1 207 ? -12.086 51.312 23.641 1 92 207 ALA A N 1
ATOM 1567 C CA . ALA A 1 207 ? -11.5 51.062 24.953 1 92 207 ALA A CA 1
ATOM 1568 C C . ALA A 1 207 ? -10.148 50.375 24.812 1 92 207 ALA A C 1
ATOM 1570 O O . ALA A 1 207 ? -9.852 49.781 23.781 1 92 207 ALA A O 1
ATOM 1571 N N . GLU A 1 208 ? -9.297 50.469 25.828 1 91.19 208 GLU A N 1
ATOM 1572 C CA . GLU A 1 208 ? -7.984 49.844 25.828 1 91.19 208 GLU A CA 1
ATOM 1573 C C . GLU A 1 208 ? -8.109 48.312 25.625 1 91.19 208 GLU A C 1
ATOM 1575 O O . GLU A 1 208 ? -7.289 47.719 24.938 1 91.19 208 GLU A O 1
ATOM 1580 N N . SER A 1 209 ? -9.07 47.719 26.234 1 91.06 209 SER A N 1
ATOM 1581 C CA . SER A 1 209 ? -9.281 46.281 26.109 1 91.06 209 SER A CA 1
ATOM 1582 C C . SER A 1 209 ? -9.68 45.906 24.688 1 91.06 209 SER A C 1
ATOM 1584 O O . SER A 1 209 ? -9.273 44.844 24.188 1 91.06 209 SER A O 1
ATOM 1586 N N . GLU A 1 210 ? -10.461 46.75 24.078 1 93.44 210 GLU A N 1
ATOM 1587 C CA . GLU A 1 210 ? -10.883 46.5 22.703 1 93.44 210 GLU A CA 1
ATOM 1588 C C . GLU A 1 210 ? -9.711 46.594 21.734 1 93.44 210 GLU A C 1
ATOM 1590 O O . GLU A 1 210 ? -9.578 45.781 20.828 1 93.44 210 GLU A O 1
ATOM 1595 N N . THR A 1 211 ? -8.875 47.625 21.938 1 94 211 THR A N 1
ATOM 1596 C CA . THR A 1 211 ? -7.68 47.781 21.125 1 94 211 THR A CA 1
ATOM 1597 C C . THR A 1 211 ? -6.746 46.594 21.281 1 94 211 THR A C 1
ATOM 1599 O O . THR A 1 211 ? -6.184 46.094 20.312 1 94 211 THR A O 1
ATOM 1602 N N . ARG A 1 212 ? -6.555 46.094 22.484 1 93.75 212 ARG A N 1
ATOM 1603 C CA . ARG A 1 212 ? -5.754 44.906 22.766 1 93.75 212 ARG A CA 1
ATOM 1604 C C . ARG A 1 212 ? -6.301 43.719 22.016 1 93.75 212 ARG A C 1
ATOM 1606 O O . ARG A 1 212 ? -5.543 42.969 21.375 1 93.75 212 ARG A O 1
ATOM 1613 N N . ASP A 1 213 ? -7.578 43.5 22.094 1 94.5 213 ASP A N 1
ATOM 1614 C CA . ASP A 1 213 ? -8.203 42.375 21.422 1 94.5 213 ASP A CA 1
ATOM 1615 C C . ASP A 1 213 ? -7.992 42.438 19.922 1 94.5 213 ASP A C 1
ATOM 1617 O O . ASP A 1 213 ? -7.785 41.406 19.266 1 94.5 213 ASP A O 1
ATOM 1621 N N . ILE A 1 214 ? -8.125 43.594 19.391 1 95.69 214 ILE A N 1
ATOM 1622 C CA . ILE A 1 214 ? -7.938 43.812 17.969 1 95.69 214 ILE A CA 1
ATOM 1623 C C . ILE A 1 214 ? -6.523 43.406 17.562 1 95.69 214 ILE A C 1
ATOM 1625 O O . ILE A 1 214 ? -6.332 42.688 16.562 1 95.69 214 ILE A O 1
ATOM 1629 N N . HIS A 1 215 ? -5.508 43.781 18.312 1 95.06 215 HIS A N 1
ATOM 1630 C CA . HIS A 1 215 ? -4.129 43.469 17.984 1 95.06 215 HIS A CA 1
ATOM 1631 C C . HIS A 1 215 ? -3.867 41.969 18.141 1 95.06 215 HIS A C 1
ATOM 1633 O O . HIS A 1 215 ? -3.121 41.375 17.359 1 95.06 215 HIS A O 1
ATOM 1639 N N . ILE A 1 216 ? -4.453 41.344 19.094 1 94.81 216 ILE A N 1
ATOM 1640 C CA . ILE A 1 216 ? -4.328 39.906 19.281 1 94.81 216 ILE A CA 1
ATOM 1641 C C . ILE A 1 216 ? -4.926 39.188 18.078 1 94.81 216 ILE A C 1
ATOM 1643 O O . ILE A 1 216 ? -4.32 38.25 17.547 1 94.81 216 ILE A O 1
ATOM 1647 N N . LEU A 1 217 ? -6.078 39.562 17.672 1 96.38 217 LEU A N 1
ATOM 1648 C CA . LEU A 1 217 ? -6.723 38.969 16.5 1 96.38 217 LEU A CA 1
ATOM 1649 C C . LEU A 1 217 ? -5.867 39.125 15.258 1 96.38 217 LEU A C 1
ATOM 1651 O O . LEU A 1 217 ? -5.777 38.219 14.422 1 96.38 217 LEU A O 1
ATOM 1655 N N . ARG A 1 218 ? -5.297 40.312 15.156 1 95.81 218 ARG A N 1
ATOM 1656 C CA . ARG A 1 218 ? -4.395 40.562 14.031 1 95.81 218 ARG A CA 1
ATOM 1657 C C . ARG A 1 218 ? -3.23 39.594 14.039 1 95.81 218 ARG A C 1
ATOM 1659 O O . ARG A 1 218 ? -2.807 39.125 12.984 1 95.81 218 ARG A O 1
ATOM 1666 N N . GLY A 1 219 ? -2.674 39.281 15.18 1 95 219 GLY A N 1
ATOM 1667 C CA . GLY A 1 219 ? -1.62 38.281 15.305 1 95 219 GLY A CA 1
ATOM 1668 C C . GLY A 1 219 ? -2.055 36.906 14.852 1 95 219 GLY A C 1
ATOM 1669 O O . GLY A 1 219 ? -1.314 36.219 14.156 1 95 219 GLY A O 1
ATOM 1670 N N . ARG A 1 220 ? -3.195 36.5 15.258 1 94.56 220 ARG A N 1
ATOM 1671 C CA . ARG A 1 220 ? -3.736 35.219 14.844 1 94.56 220 ARG A CA 1
ATOM 1672 C C . ARG A 1 220 ? -3.9 35.156 13.336 1 94.56 220 ARG A C 1
ATOM 1674 O O . ARG A 1 220 ? -3.557 34.125 12.711 1 94.56 220 ARG A O 1
ATOM 1681 N N . ILE A 1 221 ? -4.457 36.219 12.836 1 96.81 221 ILE A N 1
ATOM 1682 C CA . ILE A 1 221 ? -4.68 36.312 11.391 1 96.81 221 ILE A CA 1
ATOM 1683 C C . ILE A 1 221 ? -3.346 36.219 10.656 1 96.81 221 ILE A C 1
ATOM 1685 O O . ILE A 1 221 ? -3.215 35.5 9.68 1 96.81 221 ILE A O 1
ATOM 1689 N N . GLU A 1 222 ? -2.357 36.906 11.125 1 94.31 222 GLU A N 1
ATOM 1690 C CA . GLU A 1 222 ? -1.04 36.906 10.5 1 94.31 222 GLU A CA 1
ATOM 1691 C C . GLU A 1 222 ? -0.394 35.531 10.578 1 94.31 222 GLU A C 1
ATOM 1693 O O . GLU A 1 222 ? 0.29 35.094 9.648 1 94.31 222 GLU A O 1
ATOM 1698 N N . GLN A 1 223 ? -0.576 34.938 11.688 1 93.19 223 GLN A N 1
ATOM 1699 C CA . GLN A 1 223 ? -0.031 33.594 11.836 1 93.19 223 GLN A CA 1
ATOM 1700 C C . GLN A 1 223 ? -0.66 32.625 10.836 1 93.19 223 GLN A C 1
ATOM 1702 O O . GLN A 1 223 ? 0.04 31.828 10.211 1 93.19 223 GLN A O 1
ATOM 1707 N N . LEU A 1 224 ? -1.896 32.625 10.703 1 94.25 224 LEU A N 1
ATOM 1708 C CA . LEU A 1 224 ? -2.602 31.766 9.75 1 94.25 224 LEU A CA 1
ATOM 1709 C C . LEU A 1 224 ? -2.168 32.062 8.32 1 94.25 224 LEU A C 1
ATOM 1711 O O . LEU A 1 224 ? -1.937 31.156 7.531 1 94.25 224 LEU A O 1
ATOM 1715 N N . ARG A 1 225 ? -2.123 33.438 8.062 1 94.31 225 ARG A N 1
ATOM 1716 C CA . ARG A 1 225 ? -1.646 33.844 6.75 1 94.31 225 ARG A CA 1
ATOM 1717 C C . ARG A 1 225 ? -0.29 33.219 6.434 1 94.31 225 ARG A C 1
ATOM 1719 O O . ARG A 1 225 ? -0.11 32.625 5.379 1 94.31 225 ARG A O 1
ATOM 1726 N N . GLY A 1 226 ? 0.65 33.344 7.359 1 88.62 226 GLY A N 1
ATOM 1727 C CA . GLY A 1 226 ? 1.987 32.812 7.168 1 88.62 226 GLY A CA 1
ATOM 1728 C C . GLY A 1 226 ? 2 31.312 6.938 1 88.62 226 GLY A C 1
ATOM 1729 O O . GLY A 1 226 ? 2.711 30.828 6.059 1 88.62 226 GLY A O 1
ATOM 1730 N N . THR A 1 227 ? 1.237 30.672 7.691 1 86.69 227 THR A N 1
ATOM 1731 C CA . THR A 1 227 ? 1.197 29.219 7.59 1 86.69 227 THR A CA 1
ATOM 1732 C C . THR A 1 227 ? 0.595 28.781 6.254 1 86.69 227 THR A C 1
ATOM 1734 O O . THR A 1 227 ? 1.068 27.828 5.633 1 86.69 227 THR A O 1
ATOM 1737 N N . ILE A 1 228 ? -0.436 29.391 5.848 1 89.12 228 ILE A N 1
ATOM 1738 C CA . ILE A 1 228 ? -1.085 29.078 4.578 1 89.12 228 ILE A CA 1
ATOM 1739 C C . ILE A 1 228 ? -0.101 29.297 3.432 1 89.12 228 ILE A C 1
ATOM 1741 O O . ILE A 1 228 ? 0.024 28.438 2.547 1 89.12 228 ILE A O 1
ATOM 1745 N N . LEU A 1 229 ? 0.569 30.422 3.479 1 86.56 229 LEU A N 1
ATOM 1746 C CA . LEU A 1 229 ? 1.504 30.766 2.408 1 86.56 229 LEU A CA 1
ATOM 1747 C C . LEU A 1 229 ? 2.66 29.766 2.367 1 86.56 229 LEU A C 1
ATOM 1749 O O . LEU A 1 229 ? 3.137 29.406 1.288 1 86.56 229 LEU A O 1
ATOM 1753 N N . GLN A 1 230 ? 3.043 29.312 3.482 1 77.31 230 GLN A N 1
ATOM 1754 C CA . GLN A 1 230 ? 4.121 28.344 3.561 1 77.31 230 GLN A CA 1
ATOM 1755 C C . GLN A 1 230 ? 3.697 27.016 2.943 1 77.31 230 GLN A C 1
ATOM 1757 O O . GLN A 1 230 ? 4.504 26.328 2.301 1 77.31 230 GLN A O 1
ATOM 1762 N N . ARG A 1 231 ? 2.553 26.656 3.125 1 74 231 ARG A N 1
ATOM 1763 C CA . ARG A 1 231 ? 2.043 25.375 2.637 1 74 231 ARG A CA 1
ATOM 1764 C C . ARG A 1 231 ? 1.809 25.422 1.13 1 74 231 ARG A C 1
ATOM 1766 O O . ARG A 1 231 ? 1.896 24.391 0.452 1 74 231 ARG A O 1
ATOM 1773 N N . LEU A 1 232 ? 1.492 26.609 0.681 1 74.38 232 LEU A N 1
ATOM 1774 C CA . LEU A 1 232 ? 1.183 26.75 -0.737 1 74.38 232 LEU A CA 1
ATOM 1775 C C . LEU A 1 232 ? 2.453 26.984 -1.551 1 74.38 232 LEU A C 1
ATOM 1777 O O . LEU A 1 232 ? 2.424 26.922 -2.781 1 74.38 232 LEU A O 1
ATOM 1781 N N . ASN A 1 233 ? 3.49 27.234 -0.918 1 65.19 233 ASN A N 1
ATOM 1782 C CA . ASN A 1 233 ? 4.75 27.422 -1.636 1 65.19 233 ASN A CA 1
ATOM 1783 C C . ASN A 1 233 ? 5.324 26.078 -2.096 1 65.19 233 ASN A C 1
ATOM 1785 O O . ASN A 1 233 ? 6.406 26.031 -2.68 1 65.19 233 ASN A O 1
ATOM 1789 N N . ALA A 1 234 ? 4.57 25.109 -2.029 1 59.56 234 ALA A N 1
ATOM 1790 C CA . ALA A 1 234 ? 5.059 23.828 -2.547 1 59.56 234 ALA A CA 1
ATOM 1791 C C . ALA A 1 234 ? 5.027 23.812 -4.074 1 59.56 234 ALA A C 1
ATOM 1793 O O . ALA A 1 234 ? 4.137 24.406 -4.688 1 59.56 234 ALA A O 1
ATOM 1794 N N . PRO A 1 235 ? 6.18 23.531 -4.676 1 52.34 235 PRO A N 1
ATOM 1795 C CA . PRO A 1 235 ? 6.324 23.562 -6.133 1 52.34 235 PRO A CA 1
ATOM 1796 C C . PRO A 1 235 ? 5.129 22.969 -6.859 1 52.34 235 PRO A C 1
ATOM 1798 O O . PRO A 1 235 ? 4.84 23.328 -8 1 52.34 235 PRO A O 1
ATOM 1801 N N . SER A 1 236 ? 4.5 22.078 -6.309 1 57.34 236 SER A N 1
ATOM 1802 C CA . SER A 1 236 ? 3.486 21.344 -7.051 1 57.34 236 SER A CA 1
ATOM 1803 C C . SER A 1 236 ? 2.119 22.016 -6.93 1 57.34 236 SER A C 1
ATOM 1805 O O . SER A 1 236 ? 1.093 21.375 -7.195 1 57.34 236 SER A O 1
ATOM 1807 N N . LEU A 1 237 ? 2.189 23.328 -6.785 1 62.31 237 LEU A N 1
ATOM 1808 C CA . LEU A 1 237 ? 0.87 23.906 -6.578 1 62.31 237 LEU A CA 1
ATOM 1809 C C . LEU A 1 237 ? 0.174 24.172 -7.906 1 62.31 237 LEU A C 1
ATOM 1811 O O . LEU A 1 237 ? 0.783 24.703 -8.836 1 62.31 237 LEU A O 1
ATOM 1815 N N . GLN A 1 238 ? -1.092 23.953 -7.953 1 72.25 238 GLN A N 1
ATOM 1816 C CA . GLN A 1 238 ? -1.969 24.188 -9.094 1 72.25 238 GLN A CA 1
ATOM 1817 C C . GLN A 1 238 ? -2.252 25.672 -9.273 1 72.25 238 GLN A C 1
ATOM 1819 O O . GLN A 1 238 ? -2.158 26.453 -8.312 1 72.25 238 GLN A O 1
ATOM 1824 N N . PRO A 1 239 ? -2.549 26.188 -10.43 1 77.94 239 PRO A N 1
ATOM 1825 C CA . PRO A 1 239 ? -2.768 27.609 -10.742 1 77.94 239 PRO A CA 1
ATOM 1826 C C . PRO A 1 239 ? -3.959 28.188 -9.984 1 77.94 239 PRO A C 1
ATOM 1828 O O . PRO A 1 239 ? -3.92 29.359 -9.578 1 77.94 239 PRO A O 1
ATOM 1831 N N . GLY A 1 240 ? -4.934 27.438 -9.688 1 85.5 240 GLY A N 1
ATOM 1832 C CA . GLY A 1 240 ? -6.133 27.922 -9.016 1 85.5 240 GLY A CA 1
ATOM 1833 C C . GLY A 1 240 ? -5.852 28.516 -7.652 1 85.5 240 GLY A C 1
ATOM 1834 O O . GLY A 1 240 ? -6.059 29.719 -7.438 1 85.5 240 GLY A O 1
ATOM 1835 N N . PRO A 1 241 ? -5.25 27.844 -6.859 1 87.38 241 PRO A N 1
ATOM 1836 C CA . PRO A 1 241 ? -4.926 28.359 -5.527 1 87.38 241 PRO A CA 1
ATOM 1837 C C . PRO A 1 241 ? -3.938 29.516 -5.566 1 87.38 241 PRO A C 1
ATOM 1839 O O . PRO A 1 241 ? -4.008 30.422 -4.73 1 87.38 241 PRO A O 1
ATOM 1842 N N . ARG A 1 242 ? -3.1 29.609 -6.512 1 88.75 242 ARG A N 1
ATOM 1843 C CA . ARG A 1 242 ? -2.127 30.688 -6.621 1 88.75 242 ARG A CA 1
ATOM 1844 C C . ARG A 1 242 ? -2.818 32.031 -6.902 1 88.75 242 ARG A C 1
ATOM 1846 O O . ARG A 1 242 ? -2.479 33.031 -6.301 1 88.75 242 ARG A O 1
ATOM 1853 N N . GLN A 1 243 ? -3.766 31.969 -7.785 1 90.81 243 GLN A N 1
ATOM 1854 C CA . GLN A 1 243 ? -4.527 33.188 -8.086 1 90.81 243 GLN A CA 1
ATOM 1855 C C . GLN A 1 243 ? -5.352 33.625 -6.887 1 90.81 243 GLN A C 1
ATOM 1857 O O . GLN A 1 243 ? -5.434 34.812 -6.59 1 90.81 243 GLN A O 1
ATOM 1862 N N . ALA A 1 244 ? -5.914 32.719 -6.211 1 94.38 244 ALA A N 1
ATOM 1863 C CA . ALA A 1 244 ? -6.758 33.031 -5.059 1 94.38 244 ALA A CA 1
ATOM 1864 C C . ALA A 1 244 ? -5.941 33.625 -3.928 1 94.38 244 ALA A C 1
ATOM 1866 O O . ALA A 1 244 ? -6.434 34.5 -3.193 1 94.38 244 ALA A O 1
ATOM 1867 N N . VAL A 1 245 ? -4.676 33.25 -3.809 1 92.81 245 VAL A N 1
ATOM 1868 C CA . VAL A 1 245 ? -3.783 33.844 -2.814 1 92.81 245 VAL A CA 1
ATOM 1869 C C . VAL A 1 245 ? -3.557 35.312 -3.131 1 92.81 245 VAL A C 1
ATOM 1871 O O . VAL A 1 245 ? -3.574 36.156 -2.232 1 92.81 245 VAL A O 1
ATOM 1874 N N . GLY A 1 246 ? -3.33 35.594 -4.344 1 93.44 246 GLY A N 1
ATOM 1875 C CA . GLY A 1 246 ? -3.16 36.969 -4.766 1 93.44 246 GLY A CA 1
ATOM 1876 C C . GLY A 1 246 ? -4.359 37.844 -4.445 1 93.44 246 GLY A C 1
ATOM 1877 O O . GLY A 1 246 ? -4.207 38.969 -3.965 1 93.44 246 GLY A O 1
ATOM 1878 N N . ASP A 1 247 ? -5.5 37.281 -4.684 1 95.69 247 ASP A N 1
ATOM 1879 C CA . ASP A 1 247 ? -6.734 38 -4.398 1 95.69 247 ASP A CA 1
ATOM 1880 C C . ASP A 1 247 ? -6.891 38.25 -2.902 1 95.69 247 ASP A C 1
ATOM 1882 O O . ASP A 1 247 ? -7.289 39.344 -2.49 1 95.69 247 ASP A O 1
ATOM 1886 N N . MET A 1 248 ? -6.621 37.25 -2.146 1 96.5 248 MET A N 1
ATOM 1887 C CA . MET A 1 248 ? -6.715 37.406 -0.696 1 96.5 248 MET A CA 1
ATOM 1888 C C . MET A 1 248 ? -5.766 38.469 -0.199 1 96.5 248 MET A C 1
ATOM 1890 O O . MET A 1 248 ? -6.141 39.312 0.641 1 96.5 248 MET A O 1
ATOM 1894 N N . GLU A 1 249 ? -4.535 38.5 -0.769 1 96 249 GLU A N 1
ATOM 1895 C CA . GLU A 1 249 ? -3.541 39.5 -0.372 1 96 249 GLU A CA 1
ATOM 1896 C C . GLU A 1 249 ? -3.994 40.906 -0.735 1 96 249 GLU A C 1
ATOM 1898 O O . GLU A 1 249 ? -3.85 41.844 0.062 1 96 249 GLU A O 1
ATOM 1903 N N . SER A 1 250 ? -4.586 41.094 -1.854 1 96.31 250 SER A N 1
ATOM 1904 C CA . SER A 1 250 ? -4.984 42.406 -2.35 1 96.31 250 SER A CA 1
ATOM 1905 C C . SER A 1 250 ? -6.27 42.875 -1.68 1 96.31 250 SER A C 1
ATOM 1907 O O . SER A 1 250 ? -6.336 44 -1.19 1 96.31 250 SER A O 1
ATOM 1909 N N . LEU A 1 251 ? -7.203 42 -1.633 1 96.81 251 LEU A N 1
ATOM 1910 C CA . LEU A 1 251 ? -8.531 42.406 -1.203 1 96.81 251 LEU A CA 1
ATOM 1911 C C . LEU A 1 251 ? -8.625 42.469 0.319 1 96.81 251 LEU A C 1
ATOM 1913 O O . LEU A 1 251 ? -8.977 43.5 0.896 1 96.81 251 LEU A O 1
ATOM 1917 N N . TYR A 1 252 ? -8.25 41.469 0.977 1 97.56 252 TYR A N 1
ATOM 1918 C CA . TYR A 1 252 ? -8.422 41.469 2.426 1 97.56 252 TYR A CA 1
ATOM 1919 C C . TYR A 1 252 ? -7.238 42.125 3.113 1 97.56 252 TYR A C 1
ATOM 1921 O O . TYR A 1 252 ? -7.414 43.062 3.914 1 97.56 252 TYR A O 1
ATOM 1929 N N . PHE A 1 253 ? -6.023 41.719 2.848 1 97.25 253 PHE A N 1
ATOM 1930 C CA . PHE A 1 253 ? -4.875 42.156 3.629 1 97.25 253 PHE A CA 1
ATOM 1931 C C . PHE A 1 253 ? -4.48 43.594 3.266 1 97.25 253 PHE A C 1
ATOM 1933 O O . PHE A 1 253 ? -3.988 44.344 4.109 1 97.25 253 PHE A O 1
ATOM 1940 N N . ARG A 1 254 ? -4.715 44.031 2.084 1 95.88 254 ARG A N 1
ATOM 1941 C CA . ARG A 1 254 ? -4.395 45.406 1.716 1 95.88 254 ARG A CA 1
ATOM 1942 C C . ARG A 1 254 ? -5.59 46.344 1.924 1 95.88 254 ARG A C 1
ATOM 1944 O O . ARG A 1 254 ? -5.492 47.344 2.623 1 95.88 254 ARG A O 1
ATOM 1951 N N . GLU A 1 255 ? -6.715 45.938 1.388 1 96.44 255 GLU A N 1
ATOM 1952 C CA . GLU A 1 255 ? -7.891 46.812 1.435 1 96.44 255 GLU A CA 1
ATOM 1953 C C . GLU A 1 255 ? -8.688 46.594 2.717 1 96.44 255 GLU A C 1
ATOM 1955 O O . GLU A 1 255 ? -9.062 47.531 3.391 1 96.44 255 GLU A O 1
ATOM 1960 N N . GLY A 1 256 ? -9.008 45.344 3.012 1 96.88 256 GLY A N 1
ATOM 1961 C CA . GLY A 1 256 ? -9.812 45.031 4.184 1 96.88 256 GLY A CA 1
ATOM 1962 C C . GLY A 1 256 ? -9.195 45.531 5.477 1 96.88 256 GLY A C 1
ATOM 1963 O O . GLY A 1 256 ? -9.836 46.25 6.242 1 96.88 256 GLY A O 1
ATOM 1964 N N . LEU A 1 257 ? -7.941 45.188 5.738 1 96.69 257 LEU A N 1
ATOM 1965 C CA . LEU A 1 257 ? -7.277 45.562 6.984 1 96.69 257 LEU A CA 1
ATOM 1966 C C . LEU A 1 257 ? -7.031 47.062 7.043 1 96.69 257 LEU A C 1
ATOM 1968 O O . LEU A 1 257 ? -6.941 47.625 8.133 1 96.69 257 LEU A O 1
ATOM 1972 N N . ALA A 1 258 ? -6.926 47.719 5.867 1 96.25 258 ALA A N 1
ATOM 1973 C CA . ALA A 1 258 ? -6.762 49.188 5.832 1 96.25 258 ALA A CA 1
ATOM 1974 C C . ALA A 1 258 ? -7.973 49.875 6.441 1 96.25 258 ALA A C 1
ATOM 1976 O O . ALA A 1 258 ? -7.836 50.938 7.07 1 96.25 258 ALA A O 1
ATOM 1977 N N . GLN A 1 259 ? -9.125 49.281 6.234 1 96.44 259 GLN A N 1
ATOM 1978 C CA . GLN A 1 259 ? -10.336 49.875 6.805 1 96.44 259 GLN A CA 1
ATOM 1979 C C . GLN A 1 259 ? -10.312 49.781 8.328 1 96.44 259 GLN A C 1
ATOM 1981 O O . GLN A 1 259 ? -10.781 50.719 9 1 96.44 259 GLN A O 1
ATOM 1986 N N . VAL A 1 260 ? -9.828 48.719 8.844 1 96.5 260 VAL A N 1
ATOM 1987 C CA . VAL A 1 260 ? -9.695 48.562 10.289 1 96.5 260 VAL A CA 1
ATOM 1988 C C . VAL A 1 260 ? -8.672 49.562 10.812 1 96.5 260 VAL A C 1
ATOM 1990 O O . VAL A 1 260 ? -8.875 50.188 11.859 1 96.5 260 VAL A O 1
ATOM 1993 N N . ASP A 1 261 ? -7.578 49.75 10.086 1 95.62 261 ASP A N 1
ATOM 1994 C CA . ASP A 1 261 ? -6.527 50.688 10.469 1 95.62 261 ASP A CA 1
ATOM 1995 C C . ASP A 1 261 ? -7.062 52.125 10.531 1 95.62 261 ASP A C 1
ATOM 1997 O O . ASP A 1 261 ? -6.668 52.906 11.406 1 95.62 261 ASP A O 1
ATOM 2001 N N . ASP A 1 262 ? -7.945 52.438 9.648 1 95.44 262 ASP A N 1
ATOM 2002 C CA . ASP A 1 262 ? -8.555 53.75 9.625 1 95.44 262 ASP A CA 1
ATOM 2003 C C . ASP A 1 262 ? -9.367 54 10.898 1 95.44 262 ASP A C 1
ATOM 2005 O O . ASP A 1 262 ? -9.328 55.094 11.469 1 95.44 262 ASP A O 1
ATOM 2009 N N . ILE A 1 263 ? -10.102 53 11.266 1 95.94 263 ILE A N 1
ATOM 2010 C CA . ILE A 1 263 ? -10.922 53.125 12.469 1 95.94 263 ILE A CA 1
ATOM 2011 C C . ILE A 1 263 ? -10.016 53.25 13.695 1 95.94 263 ILE A C 1
ATOM 2013 O O . ILE A 1 263 ? -10.289 54.094 14.578 1 95.94 263 ILE A O 1
ATOM 2017 N N . LEU A 1 264 ? -8.961 52.5 13.734 1 95.06 264 LEU A N 1
ATOM 2018 C CA . LEU A 1 264 ? -8.008 52.562 14.836 1 95.06 264 LEU A CA 1
ATOM 2019 C C . LEU A 1 264 ? -7.367 53.938 14.914 1 95.06 264 LEU A C 1
ATOM 2021 O O . LEU A 1 264 ? -7.18 54.5 16 1 95.06 264 LEU A O 1
ATOM 2025 N N . LEU A 1 265 ? -7.027 54.469 13.766 1 93.88 265 LEU A N 1
ATOM 2026 C CA . LEU A 1 265 ? -6.41 55.812 13.703 1 93.88 265 LEU A CA 1
ATOM 2027 C C . LEU A 1 265 ? -7.371 56.875 14.203 1 93.88 265 LEU A C 1
ATOM 2029 O O . LEU A 1 265 ? -6.984 57.75 14.992 1 93.88 265 LEU A O 1
ATOM 2033 N N . ASP A 1 266 ? -8.617 56.812 13.727 1 94.81 266 ASP A N 1
ATOM 2034 C CA . ASP A 1 266 ? -9.625 57.781 14.164 1 94.81 266 ASP A CA 1
ATOM 2035 C C . ASP A 1 266 ? -9.836 57.719 15.672 1 94.81 266 ASP A C 1
ATOM 2037 O O . ASP A 1 266 ? -9.969 58.75 16.344 1 94.81 266 ASP A O 1
ATOM 2041 N N . SER A 1 267 ? -9.906 56.5 16.141 1 94.31 267 SER A N 1
ATOM 2042 C CA . SER A 1 267 ? -10.078 56.281 17.578 1 94.31 267 SER A CA 1
ATOM 2043 C C . SER A 1 267 ? -8.898 56.875 18.344 1 94.31 267 SER A C 1
ATOM 2045 O O . SER A 1 267 ? -9.086 57.531 19.375 1 94.31 267 SER A O 1
ATOM 2047 N N . HIS A 1 268 ? -7.684 56.656 17.891 1 91.31 268 HIS A N 1
ATOM 2048 C CA . HIS A 1 268 ? -6.461 57.125 18.531 1 91.31 268 HIS A CA 1
ATOM 2049 C C . HIS A 1 268 ? -6.395 58.625 18.562 1 91.31 268 HIS A C 1
ATOM 2051 O O . HIS A 1 268 ? -5.938 59.219 19.547 1 91.31 268 HIS A O 1
ATOM 2057 N N . LEU A 1 269 ? -6.883 59.312 17.547 1 92.56 269 LEU A N 1
ATOM 2058 C CA . LEU A 1 269 ? -6.816 60.75 17.438 1 92.56 269 LEU A CA 1
ATOM 2059 C C . LEU A 1 269 ? -8.031 61.406 18.094 1 92.56 269 LEU A C 1
ATOM 2061 O O . LEU A 1 269 ? -8.117 62.656 18.156 1 92.56 269 LEU A O 1
ATOM 2065 N N . GLY A 1 270 ? -8.922 60.656 18.516 1 90.5 270 GLY A N 1
ATOM 2066 C CA . GLY A 1 270 ? -10.125 61.188 19.156 1 90.5 270 GLY A CA 1
ATOM 2067 C C . GLY A 1 270 ? -11.055 61.875 18.188 1 90.5 270 GLY A C 1
ATOM 2068 O O . GLY A 1 270 ? -11.773 62.812 18.562 1 90.5 270 GLY A O 1
ATOM 2069 N N . ARG A 1 271 ? -11.023 61.5 16.969 1 92.44 271 ARG A N 1
ATOM 2070 C CA . ARG A 1 271 ? -11.883 62.062 15.938 1 92.44 271 ARG A CA 1
ATOM 2071 C C . ARG A 1 271 ? -13.109 61.188 15.703 1 92.44 271 ARG A C 1
ATOM 2073 O O . ARG A 1 271 ? -13.078 60 15.961 1 92.44 271 ARG A O 1
ATOM 2080 N N . PRO A 1 272 ? -14.172 61.875 15.25 1 91.88 272 PRO A N 1
ATOM 2081 C CA . PRO A 1 272 ? -15.328 61.062 14.875 1 91.88 272 PRO A CA 1
ATOM 2082 C C . PRO A 1 272 ? -15.031 60.094 13.734 1 91.88 272 PRO A C 1
ATOM 2084 O O . PRO A 1 272 ? -14.273 60.438 12.82 1 91.88 272 PRO A O 1
ATOM 2087 N N . TYR A 1 273 ? -15.641 58.906 13.836 1 93.94 273 TYR A N 1
ATOM 2088 C CA . TYR A 1 273 ? -15.43 57.906 12.805 1 93.94 273 TYR A CA 1
ATOM 2089 C C . TYR A 1 273 ? -15.992 58.344 11.469 1 93.94 273 TYR A C 1
ATOM 2091 O O . TYR A 1 273 ? -17.078 58.938 11.414 1 93.94 273 TYR A O 1
ATOM 2099 N N . ARG A 1 274 ? -15.242 58.062 10.391 1 90.06 274 ARG A N 1
ATOM 2100 C CA . ARG A 1 274 ? -15.609 58.5 9.047 1 90.06 274 ARG A CA 1
ATOM 2101 C C . ARG A 1 274 ? -16.719 57.625 8.469 1 90.06 274 ARG A C 1
ATOM 2103 O O . ARG A 1 274 ? -17.359 57.969 7.48 1 90.06 274 ARG A O 1
ATOM 2110 N N . VAL A 1 275 ? -16.906 56.469 9.086 1 92.31 275 VAL A N 1
ATOM 2111 C CA . VAL A 1 275 ? -17.891 55.531 8.578 1 92.31 275 VAL A CA 1
ATOM 2112 C C . VAL A 1 275 ? -18.781 55.062 9.711 1 92.31 275 VAL A C 1
ATOM 2114 O O . VAL A 1 275 ? -18.344 54.938 10.859 1 92.31 275 VAL A O 1
ATOM 2117 N N . SER A 1 276 ? -20.094 54.844 9.289 1 90.62 276 SER A N 1
ATOM 2118 C CA . SER A 1 276 ? -21.016 54.219 10.234 1 90.62 276 SER A CA 1
ATOM 2119 C C . SER A 1 276 ? -20.781 52.719 10.312 1 90.62 276 SER A C 1
ATOM 2121 O O . SER A 1 276 ? -20.016 52.156 9.516 1 90.62 276 SER A O 1
ATOM 2123 N N . LEU A 1 277 ? -21.359 52.125 11.352 1 92 277 LEU A N 1
ATOM 2124 C CA . LEU A 1 277 ? -21.25 50.688 11.5 1 92 277 LEU A CA 1
ATOM 2125 C C . LEU A 1 277 ? -21.75 49.969 10.258 1 92 277 LEU A C 1
ATOM 2127 O O . LEU A 1 277 ? -21.141 48.969 9.812 1 92 277 LEU A O 1
ATOM 2131 N N . ALA A 1 278 ? -22.828 50.375 9.711 1 91.69 278 ALA A N 1
ATOM 2132 C CA . ALA A 1 278 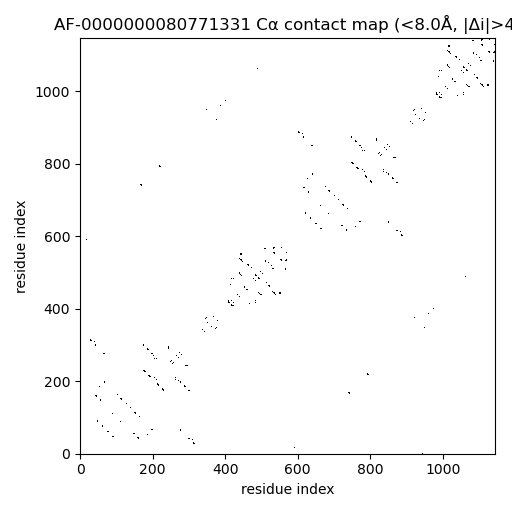? -23.391 49.781 8.508 1 91.69 278 ALA A CA 1
ATOM 2133 C C . ALA A 1 278 ? -22.469 49.969 7.312 1 91.69 278 ALA A C 1
ATOM 2135 O O . ALA A 1 278 ? -22.281 49.031 6.516 1 91.69 278 ALA A O 1
ATOM 2136 N N . GLU A 1 279 ? -21.906 51.156 7.219 1 93.38 279 GLU A N 1
ATOM 2137 C CA . GLU A 1 279 ? -20.984 51.438 6.121 1 93.38 279 GLU A CA 1
ATOM 2138 C C . GLU A 1 279 ? -19.703 50.625 6.246 1 93.38 279 GLU A C 1
ATOM 2140 O O . GLU A 1 279 ? -19.172 50.125 5.246 1 93.38 279 GLU A O 1
ATOM 2145 N N . PHE A 1 280 ? -19.219 50.469 7.457 1 94.81 280 PHE A N 1
ATOM 2146 C CA . PHE A 1 280 ? -18.031 49.656 7.691 1 94.81 280 PHE A CA 1
ATOM 2147 C C . PHE A 1 280 ? -18.281 48.219 7.301 1 94.81 280 PHE A C 1
ATOM 2149 O O . PHE A 1 280 ? -17.469 47.594 6.613 1 94.81 280 PHE A O 1
ATOM 2156 N N . THR A 1 281 ? -19.391 47.688 7.754 1 94.44 281 THR A N 1
ATOM 2157 C CA . THR A 1 281 ? -19.734 46.312 7.465 1 94.44 281 THR A CA 1
ATOM 2158 C C . THR A 1 281 ? -19.875 46.094 5.961 1 94.44 281 THR A C 1
ATOM 2160 O O . THR A 1 281 ? -19.406 45.094 5.434 1 94.44 281 THR A O 1
ATOM 2163 N N . ALA A 1 282 ? -20.484 47 5.266 1 93.5 282 ALA A N 1
ATOM 2164 C CA . ALA A 1 282 ? -20.688 46.875 3.824 1 93.5 282 ALA A CA 1
ATOM 2165 C C . ALA A 1 282 ? -19.375 46.938 3.07 1 93.5 282 ALA A C 1
ATOM 2167 O O . ALA A 1 282 ? -19.234 46.312 2.008 1 93.5 282 ALA A O 1
ATOM 2168 N N . GLY A 1 283 ? -18.391 47.625 3.574 1 94.56 283 GLY A N 1
ATOM 2169 C CA . GLY A 1 283 ? -17.078 47.75 2.939 1 94.56 283 GLY A CA 1
ATOM 2170 C C . GLY A 1 283 ? -16.141 46.625 3.318 1 94.56 283 GLY A C 1
ATOM 2171 O O . GLY A 1 283 ? -15.336 46.156 2.496 1 94.56 283 GLY A O 1
ATOM 2172 N N . TYR A 1 284 ? -16.188 46.094 4.57 1 96.75 284 TYR A N 1
ATOM 2173 C CA . TYR A 1 284 ? -15.234 45.156 5.137 1 96.75 284 TYR A CA 1
ATOM 2174 C C . TYR A 1 284 ? -15.609 43.719 4.773 1 96.75 284 TYR A C 1
ATOM 2176 O O . TYR A 1 284 ? -14.75 42.938 4.375 1 96.75 284 TYR A O 1
ATOM 2184 N N . VAL A 1 285 ? -16.859 43.344 4.82 1 95.19 285 VAL A N 1
ATOM 2185 C CA . VAL A 1 285 ? -17.312 41.969 4.719 1 95.19 285 VAL A CA 1
ATOM 2186 C C . VAL A 1 285 ? -17.016 41.406 3.324 1 95.19 285 VAL A C 1
ATOM 2188 O O . VAL A 1 285 ? -16.578 40.281 3.176 1 95.19 285 VAL A O 1
ATOM 2191 N N . PRO A 1 286 ? -17.219 42.25 2.258 1 94.88 286 PRO A N 1
ATOM 2192 C CA . PRO A 1 286 ? -16.922 41.75 0.923 1 94.88 286 PRO A CA 1
ATOM 2193 C C . PRO A 1 286 ? -15.461 41.344 0.753 1 94.88 286 PRO A C 1
ATOM 2195 O O . PRO A 1 286 ? -15.141 40.438 -0.028 1 94.88 286 PRO A O 1
ATOM 2198 N N . THR A 1 287 ? -14.539 41.969 1.438 1 96.75 287 THR A N 1
ATOM 2199 C CA . THR A 1 287 ? -13.117 41.656 1.318 1 96.75 287 THR A CA 1
ATOM 2200 C C . THR A 1 287 ? -12.828 40.25 1.885 1 96.75 287 THR A C 1
ATOM 2202 O O . THR A 1 287 ? -11.836 39.625 1.509 1 96.75 287 THR A O 1
ATOM 2205 N N . LEU A 1 288 ? -13.672 39.719 2.754 1 96.94 288 LEU A N 1
ATOM 2206 C CA . LEU A 1 288 ? -13.492 38.438 3.381 1 96.94 288 LEU A CA 1
ATOM 2207 C C . LEU A 1 288 ? -13.781 37.312 2.393 1 96.94 288 LEU A C 1
ATOM 2209 O O . LEU A 1 288 ? -13.344 36.156 2.588 1 96.94 288 LEU A O 1
ATOM 2213 N N . TYR A 1 289 ? -14.5 37.625 1.329 1 95.69 289 TYR A N 1
ATOM 2214 C CA . TYR A 1 289 ? -14.859 36.625 0.351 1 95.69 289 TYR A CA 1
ATOM 2215 C C . TYR A 1 289 ? -13.617 36.062 -0.353 1 95.69 289 TYR A C 1
ATOM 2217 O O . TYR A 1 289 ? -13.609 34.938 -0.812 1 95.69 289 TYR A O 1
ATOM 22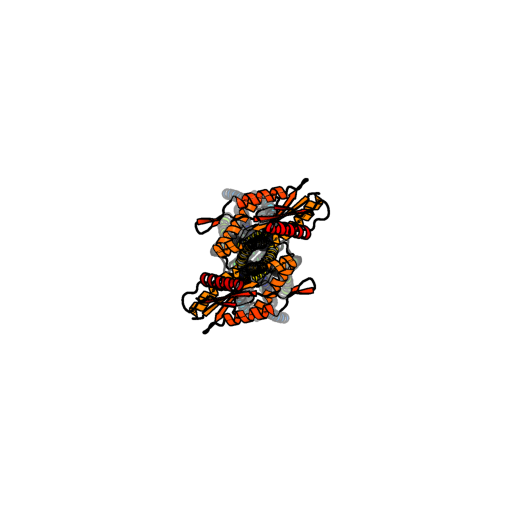25 N N . SER A 1 290 ? -12.586 36.906 -0.438 1 96.94 290 SER A N 1
ATOM 2226 C CA . SER A 1 290 ? -11.352 36.438 -1.056 1 96.94 290 SER A CA 1
ATOM 2227 C C . SER A 1 290 ? -10.734 35.281 -0.271 1 96.94 290 SER A C 1
ATOM 2229 O O . SER A 1 290 ? -10.086 34.406 -0.849 1 96.94 290 SER A O 1
ATOM 2231 N N . ILE A 1 291 ? -10.906 35.219 1.03 1 97.5 291 ILE A N 1
ATOM 2232 C CA . ILE A 1 291 ? -10.414 34.125 1.864 1 97.5 291 ILE A CA 1
ATOM 2233 C C . ILE A 1 291 ? -11.211 32.844 1.576 1 97.5 291 ILE A C 1
ATOM 2235 O O . ILE A 1 291 ? -10.641 31.766 1.489 1 97.5 291 ILE A O 1
ATOM 2239 N N . VAL A 1 292 ? -12.492 33 1.389 1 97.25 292 VAL A N 1
ATOM 2240 C CA . VAL A 1 292 ? -13.383 31.891 1.088 1 97.25 292 VAL A CA 1
ATOM 2241 C C . VAL A 1 292 ? -13.039 31.312 -0.283 1 97.25 292 VAL A C 1
ATOM 2243 O O . VAL A 1 292 ? -13.039 30.094 -0.465 1 97.25 292 VAL A O 1
ATOM 2246 N N . GLU A 1 293 ? -12.781 32.219 -1.149 1 96.56 293 GLU A N 1
ATOM 2247 C CA . GLU A 1 293 ? -12.406 31.766 -2.488 1 96.56 293 GLU A CA 1
ATOM 2248 C C . GLU A 1 293 ? -11.117 30.953 -2.457 1 96.56 293 GLU A C 1
ATOM 2250 O O . GLU A 1 293 ? -10.961 29.984 -3.213 1 96.56 293 GLU A O 1
ATOM 2255 N N . LEU A 1 294 ? -10.188 31.344 -1.683 1 95.88 294 LEU A N 1
ATOM 2256 C CA . LEU A 1 294 ? -8.953 30.578 -1.534 1 95.88 294 LEU A CA 1
ATOM 2257 C C . LEU A 1 294 ? -9.242 29.188 -0.978 1 95.88 294 LEU A C 1
ATOM 2259 O O . LEU A 1 294 ? -8.703 28.203 -1.475 1 95.88 294 LEU A O 1
ATOM 2263 N N . ARG A 1 295 ? -10.047 29.156 0.05 1 96.25 295 ARG A N 1
ATOM 2264 C CA . ARG A 1 295 ? -10.461 27.875 0.619 1 96.25 295 ARG A CA 1
ATOM 2265 C C . ARG A 1 295 ? -11.062 26.984 -0.451 1 96.25 295 ARG A C 1
ATOM 2267 O O . ARG A 1 295 ? -10.68 25.812 -0.579 1 96.25 295 ARG A O 1
ATOM 2274 N N . ASP A 1 296 ? -11.961 27.516 -1.236 1 96.44 296 ASP A N 1
ATOM 2275 C CA . ASP A 1 296 ? -12.664 26.75 -2.256 1 96.44 296 ASP A CA 1
ATOM 2276 C C . ASP A 1 296 ? -11.703 26.297 -3.355 1 96.44 296 ASP A C 1
ATOM 2278 O O . ASP A 1 296 ? -11.812 25.172 -3.859 1 96.44 296 ASP A O 1
ATOM 2282 N N . ALA A 1 297 ? -10.828 27.141 -3.701 1 94.81 297 ALA A N 1
ATOM 2283 C CA . ALA A 1 297 ? -9.852 26.797 -4.727 1 94.81 297 ALA A CA 1
ATOM 2284 C C . ALA A 1 297 ? -8.969 25.641 -4.266 1 94.81 297 ALA A C 1
ATOM 2286 O O . ALA A 1 297 ? -8.664 24.734 -5.047 1 94.81 297 ALA A O 1
ATOM 2287 N N . MET A 1 298 ? -8.555 25.672 -3.045 1 93.38 298 MET A N 1
ATOM 2288 C CA . MET A 1 298 ? -7.711 24.609 -2.494 1 93.38 298 MET A CA 1
ATOM 2289 C C . MET A 1 298 ? -8.469 23.297 -2.414 1 93.38 298 MET A C 1
ATOM 2291 O O . MET A 1 298 ? -7.93 22.234 -2.766 1 93.38 298 MET A O 1
ATOM 2295 N N . LEU A 1 299 ? -9.711 23.359 -2.055 1 94.69 299 LEU A N 1
ATOM 2296 C CA . LEU A 1 299 ? -10.508 22.156 -1.924 1 94.69 299 LEU A CA 1
ATOM 2297 C C . LEU A 1 299 ? -10.844 21.562 -3.293 1 94.69 299 LEU A C 1
ATOM 2299 O O . LEU A 1 299 ? -10.859 20.344 -3.467 1 94.69 299 LEU A O 1
ATOM 2303 N N . THR A 1 300 ? -11.133 22.5 -4.188 1 93.5 300 THR A N 1
ATOM 2304 C CA . THR A 1 300 ? -11.414 22.031 -5.543 1 93.5 300 THR A CA 1
ATOM 2305 C C . THR A 1 300 ? -10.188 21.344 -6.145 1 93.5 300 THR A C 1
ATOM 2307 O O . THR A 1 300 ? -10.312 20.281 -6.762 1 93.5 300 THR A O 1
ATOM 2310 N N . ALA A 1 301 ? -9.055 21.922 -5.957 1 90.88 301 ALA A N 1
ATOM 2311 C CA . ALA A 1 301 ? -7.816 21.312 -6.445 1 90.88 301 ALA A CA 1
ATOM 2312 C C . ALA A 1 301 ? -7.566 19.969 -5.785 1 90.88 301 ALA A C 1
ATOM 2314 O O . ALA A 1 301 ? -7.168 19.016 -6.449 1 90.88 301 ALA A O 1
ATOM 2315 N N . ALA A 1 302 ? -7.789 19.875 -4.516 1 91.94 302 ALA A N 1
ATOM 2316 C CA . ALA A 1 302 ? -7.598 18.625 -3.775 1 91.94 302 ALA A CA 1
ATOM 2317 C C . ALA A 1 302 ? -8.578 17.562 -4.246 1 91.94 302 ALA A C 1
ATOM 2319 O O . ALA A 1 302 ? -8.195 16.391 -4.422 1 91.94 302 ALA A O 1
ATOM 2320 N N . ALA A 1 303 ? -9.812 17.969 -4.457 1 94.31 303 ALA A N 1
ATOM 2321 C CA . ALA A 1 303 ? -10.836 17.031 -4.891 1 94.31 303 ALA A CA 1
ATOM 2322 C C . ALA A 1 303 ? -10.531 16.5 -6.289 1 94.31 303 ALA A C 1
ATOM 2324 O O . ALA A 1 303 ? -10.734 15.312 -6.566 1 94.31 303 ALA A O 1
ATOM 2325 N N . GLU A 1 304 ? -10.109 17.359 -7.129 1 93.19 304 GLU A N 1
ATOM 2326 C CA . GLU A 1 304 ? -9.773 16.938 -8.484 1 93.19 304 GLU A CA 1
ATOM 2327 C C . GLU A 1 304 ? -8.609 15.945 -8.477 1 93.19 304 GLU A C 1
ATOM 2329 O O . GLU A 1 304 ? -8.648 14.93 -9.172 1 93.19 304 GLU A O 1
ATOM 2334 N N . GLU A 1 305 ? -7.625 16.281 -7.75 1 92.25 305 GLU A N 1
ATOM 2335 C CA . GLU A 1 305 ? -6.484 15.375 -7.652 1 92.25 305 GLU A CA 1
ATOM 2336 C C . GLU A 1 305 ? -6.887 14.047 -7.027 1 92.25 305 GLU A C 1
ATOM 2338 O O . GLU A 1 305 ? -6.414 12.984 -7.449 1 92.25 305 GLU A O 1
ATOM 2343 N N . ALA A 1 306 ? -7.719 14.086 -6.043 1 93.75 306 ALA A N 1
ATOM 2344 C CA . ALA A 1 306 ? -8.219 12.867 -5.41 1 93.75 306 ALA A CA 1
ATOM 2345 C C . ALA A 1 306 ? -9 12.016 -6.406 1 93.75 306 ALA A C 1
ATOM 2347 O O . ALA A 1 306 ? -8.898 10.789 -6.391 1 93.75 306 ALA A O 1
ATOM 2348 N N . ARG A 1 307 ? -9.766 12.656 -7.262 1 94.75 307 ARG A N 1
ATOM 2349 C CA . ARG A 1 307 ? -10.523 11.938 -8.281 1 94.75 307 ARG A CA 1
ATOM 2350 C C . ARG A 1 307 ? -9.602 11.234 -9.266 1 94.75 307 ARG A C 1
ATOM 2352 O O . ARG A 1 307 ? -9.859 10.102 -9.664 1 94.75 307 ARG A O 1
ATOM 2359 N N . VAL A 1 308 ? -8.562 11.891 -9.617 1 93.25 308 VAL A N 1
ATOM 2360 C CA . VAL A 1 308 ? -7.594 11.305 -10.539 1 93.25 308 VAL A CA 1
ATOM 2361 C C . VAL A 1 308 ? -6.934 10.086 -9.898 1 93.25 308 VAL A C 1
ATOM 2363 O O . VAL A 1 308 ? -6.789 9.047 -10.539 1 93.25 308 VAL A O 1
ATOM 2366 N N . GLN A 1 309 ? -6.602 10.211 -8.664 1 92.25 309 GLN A N 1
ATOM 2367 C CA . GLN A 1 309 ? -5.953 9.109 -7.957 1 92.25 309 GLN A CA 1
ATOM 2368 C C . GLN A 1 309 ? -6.914 7.938 -7.762 1 92.25 309 GLN A C 1
ATOM 2370 O O . GLN A 1 309 ? -6.516 6.777 -7.863 1 92.25 309 GLN A O 1
ATOM 2375 N N . ARG A 1 310 ? -8.133 8.273 -7.453 1 93.5 310 ARG A N 1
ATOM 2376 C CA . ARG A 1 310 ? -9.148 7.227 -7.316 1 93.5 310 ARG A CA 1
ATOM 2377 C C . ARG A 1 310 ? -9.336 6.469 -8.625 1 93.5 310 ARG A C 1
ATOM 2379 O O . ARG A 1 310 ? -9.422 5.238 -8.633 1 93.5 310 ARG A O 1
ATOM 2386 N N . SER A 1 311 ? -9.375 7.137 -9.75 1 94.62 311 SER A N 1
ATOM 2387 C CA . SER A 1 311 ? -9.523 6.504 -11.055 1 94.62 311 SER A CA 1
ATOM 2388 C C . SER A 1 311 ? -8.305 5.652 -11.398 1 94.62 311 SER A C 1
ATOM 2390 O O . SER A 1 311 ? -8.438 4.586 -12.008 1 94.62 311 SER A O 1
ATOM 2392 N N . ALA A 1 312 ? -7.184 6.145 -11.008 1 91.94 312 ALA A N 1
ATOM 2393 C CA . ALA A 1 312 ? -5.965 5.371 -11.227 1 91.94 312 ALA A CA 1
ATOM 2394 C C . ALA A 1 312 ? -5.984 4.078 -10.414 1 91.94 312 ALA A C 1
ATOM 2396 O O . ALA A 1 312 ? -5.582 3.021 -10.906 1 91.94 312 ALA A O 1
ATOM 2397 N N . ALA A 1 313 ? -6.422 4.207 -9.156 1 90.31 313 ALA A N 1
ATOM 2398 C CA . ALA A 1 313 ? -6.531 3.025 -8.305 1 90.31 313 ALA A CA 1
ATOM 2399 C C . ALA A 1 313 ? -7.508 2.014 -8.898 1 90.31 313 ALA A C 1
ATOM 2401 O O . ALA A 1 313 ? -7.266 0.805 -8.852 1 90.31 313 ALA A O 1
ATOM 2402 N N . PHE A 1 314 ? -8.539 2.459 -9.492 1 93.44 314 PHE A N 1
ATOM 2403 C CA . PHE A 1 314 ? -9.523 1.595 -10.133 1 93.44 314 PHE A CA 1
ATOM 2404 C C . PHE A 1 314 ? -8.93 0.898 -11.352 1 93.44 314 PHE A C 1
ATOM 2406 O O . PHE A 1 314 ? -9.133 -0.3 -11.555 1 93.44 314 PHE A O 1
ATOM 2413 N N . ARG A 1 315 ? -8.203 1.607 -12.18 1 90.88 315 ARG A N 1
ATOM 2414 C CA . ARG A 1 315 ? -7.559 1.034 -13.359 1 90.88 315 ARG A CA 1
ATOM 2415 C C . ARG A 1 315 ? -6.539 -0.029 -12.961 1 90.88 315 ARG A C 1
ATOM 2417 O O . ARG A 1 315 ? -6.434 -1.069 -13.617 1 90.88 315 ARG A O 1
ATOM 2424 N N . HIS A 1 316 ? -5.789 0.255 -11.898 1 87.62 316 HIS A N 1
ATOM 2425 C CA . HIS A 1 316 ? -4.836 -0.736 -11.406 1 87.62 316 HIS A CA 1
ATOM 2426 C C . HIS A 1 316 ? -5.551 -1.991 -10.922 1 87.62 316 HIS A C 1
ATOM 2428 O O . HIS A 1 316 ? -5.066 -3.107 -11.125 1 87.62 316 HIS A O 1
ATOM 2434 N N . LEU A 1 317 ? -6.672 -1.748 -10.219 1 89.5 317 LEU A N 1
ATOM 2435 C CA . LEU A 1 317 ? -7.484 -2.873 -9.766 1 89.5 317 LEU A CA 1
ATOM 2436 C C . LEU A 1 317 ? -7.973 -3.699 -10.953 1 89.5 317 LEU A C 1
ATOM 2438 O O . LEU A 1 317 ? -7.812 -4.922 -10.969 1 89.5 317 LEU A O 1
ATOM 2442 N N . LEU A 1 318 ? -8.477 -3.076 -12 1 91.44 318 LEU A N 1
ATOM 2443 C CA . LEU A 1 318 ? -8.977 -3.75 -13.188 1 91.44 318 LEU A CA 1
ATOM 2444 C C . LEU A 1 318 ? -7.844 -4.457 -13.93 1 91.44 318 LEU A C 1
ATOM 2446 O O . LEU A 1 318 ? -8.023 -5.566 -14.43 1 91.44 318 LEU A O 1
ATOM 2450 N N . GLY A 1 319 ? -6.73 -3.787 -13.977 1 85.5 319 GLY A N 1
ATOM 2451 C CA . GLY A 1 319 ? -5.574 -4.402 -14.609 1 85.5 319 GLY A CA 1
ATOM 2452 C C . GLY A 1 319 ? -5.094 -5.648 -13.891 1 85.5 319 GLY A C 1
ATOM 2453 O O . GLY A 1 319 ? -4.77 -6.652 -14.531 1 85.5 319 GLY A O 1
ATOM 2454 N N . THR A 1 320 ? -5.074 -5.578 -12.594 1 83.69 320 THR A N 1
ATOM 2455 C CA . THR A 1 320 ? -4.656 -6.727 -11.805 1 83.69 320 THR A CA 1
ATOM 2456 C C . THR A 1 320 ? -5.637 -7.883 -11.969 1 83.69 320 THR A C 1
ATOM 2458 O O . THR A 1 320 ? -5.227 -9.039 -12.07 1 83.69 320 THR A O 1
ATOM 2461 N N . ILE A 1 321 ? -6.926 -7.602 -12 1 85.75 321 ILE A N 1
ATOM 2462 C CA . ILE A 1 321 ? -7.953 -8.617 -12.195 1 85.75 321 ILE A CA 1
ATOM 2463 C C . ILE A 1 321 ? -7.805 -9.242 -13.586 1 85.75 321 ILE A C 1
ATOM 2465 O O . ILE A 1 321 ? -7.82 -10.461 -13.727 1 85.75 321 ILE A O 1
ATOM 2469 N N . ALA A 1 322 ? -7.562 -8.469 -14.555 1 84.12 322 ALA A N 1
ATOM 2470 C CA . ALA A 1 322 ? -7.402 -8.945 -15.93 1 84.12 322 ALA A CA 1
ATOM 2471 C C . ALA A 1 322 ? -6.172 -9.844 -16.062 1 84.12 322 ALA A C 1
ATOM 2473 O O . ALA A 1 322 ? -6.234 -10.906 -16.672 1 84.12 322 ALA A O 1
ATOM 2474 N N . LEU A 1 323 ? -5.125 -9.438 -15.492 1 79.62 323 LEU A N 1
ATOM 2475 C CA . LEU A 1 323 ? -3.896 -10.227 -15.531 1 79.62 323 LEU A CA 1
ATOM 2476 C C . LEU A 1 323 ? -4.074 -11.539 -14.781 1 79.62 323 LEU A C 1
ATOM 2478 O O . LEU A 1 323 ? -3.553 -12.578 -15.211 1 79.62 323 LEU A O 1
ATOM 2482 N N . GLY A 1 324 ? -4.805 -11.391 -13.617 1 78.12 324 GLY A N 1
ATOM 2483 C CA . GLY A 1 324 ? -5.109 -12.609 -12.891 1 78.12 324 GLY A CA 1
ATOM 2484 C C . GLY A 1 324 ? -5.953 -13.586 -13.68 1 78.12 324 GLY A C 1
ATOM 2485 O O . GLY A 1 324 ? -5.664 -14.789 -13.711 1 78.12 324 GLY A O 1
ATOM 2486 N N . VAL A 1 325 ? -6.898 -13.203 -14.453 1 83.19 325 VAL A N 1
ATOM 2487 C CA . VAL A 1 325 ? -7.777 -14.031 -15.266 1 83.19 325 VAL A CA 1
ATOM 2488 C C . VAL A 1 325 ? -6.988 -14.641 -16.422 1 83.19 325 VAL A C 1
ATOM 2490 O O . VAL A 1 325 ? -7.133 -15.828 -16.719 1 83.19 325 VAL A O 1
ATOM 2493 N N . VAL A 1 326 ? -6.121 -13.914 -17.031 1 79.62 326 VAL A N 1
ATOM 2494 C CA . VAL A 1 326 ? -5.293 -14.406 -18.125 1 79.62 326 VAL A CA 1
ATOM 2495 C C . VAL A 1 326 ? -4.367 -15.508 -17.625 1 79.62 326 VAL A C 1
ATOM 2497 O O . VAL A 1 326 ? -4.188 -16.531 -18.281 1 79.62 326 VAL A O 1
ATOM 2500 N N . ALA A 1 327 ? -3.822 -15.25 -16.438 1 75.31 327 ALA A N 1
ATOM 2501 C CA . ALA A 1 327 ? -2.943 -16.25 -15.836 1 75.31 327 ALA A CA 1
ATOM 2502 C C . ALA A 1 327 ? -3.707 -17.547 -15.539 1 75.31 327 ALA A C 1
ATOM 2504 O O . ALA A 1 327 ? -3.203 -18.641 -15.781 1 75.31 327 ALA A O 1
ATOM 2505 N N . LEU A 1 328 ? -4.914 -17.438 -15.078 1 79.69 328 LEU A N 1
ATOM 2506 C CA . LEU A 1 328 ? -5.73 -18.609 -14.773 1 79.69 328 LEU A CA 1
ATOM 2507 C C . LEU A 1 328 ? -6.133 -19.344 -16.047 1 79.69 328 LEU A C 1
ATOM 2509 O O . LEU A 1 328 ? -6.125 -20.578 -16.094 1 79.69 328 LEU A O 1
ATOM 2513 N N . ILE A 1 329 ? -6.41 -18.625 -17.062 1 81.62 329 ILE A N 1
ATOM 2514 C CA . ILE A 1 329 ? -6.766 -19.219 -18.344 1 81.62 329 ILE A CA 1
ATOM 2515 C C . ILE A 1 329 ? -5.555 -19.953 -18.938 1 81.62 329 ILE A C 1
ATOM 2517 O O . ILE A 1 329 ? -5.68 -21.062 -19.453 1 81.62 329 ILE A O 1
ATOM 2521 N N . ALA A 1 330 ? -4.473 -19.359 -18.828 1 75.69 330 ALA A N 1
ATOM 2522 C CA . ALA A 1 330 ? -3.242 -19.984 -19.312 1 75.69 330 ALA A CA 1
ATOM 2523 C C . ALA A 1 330 ? -2.938 -21.266 -18.547 1 75.69 330 ALA A C 1
ATOM 2525 O O . ALA A 1 330 ? -2.512 -22.266 -19.141 1 75.69 330 ALA A O 1
ATOM 2526 N N . GLN A 1 331 ? -3.17 -21.25 -17.281 1 74.62 331 GLN A N 1
ATOM 2527 C CA . GLN A 1 331 ? -2.957 -22.438 -16.453 1 74.62 331 GLN A CA 1
ATOM 2528 C C . GLN A 1 331 ? -3.934 -23.547 -16.844 1 74.62 331 GLN A C 1
ATOM 2530 O O . GLN A 1 331 ? -3.543 -24.719 -16.953 1 74.62 331 GLN A O 1
ATOM 2535 N N . LEU A 1 332 ? -5.137 -23.188 -17.078 1 78.38 332 LEU A N 1
ATOM 2536 C CA . LEU A 1 332 ? -6.148 -24.156 -17.484 1 78.38 332 LEU A CA 1
ATOM 2537 C C . LEU A 1 332 ? -5.852 -24.719 -18.875 1 78.38 332 LEU A C 1
ATOM 2539 O O . LEU A 1 332 ? -6.031 -25.906 -19.125 1 78.38 332 LEU A O 1
ATOM 2543 N N . ALA A 1 333 ? -5.371 -23.844 -19.703 1 77 333 ALA A N 1
ATOM 2544 C CA . ALA A 1 333 ? -5.004 -24.266 -21.062 1 77 333 ALA A CA 1
ATOM 2545 C C . ALA A 1 333 ? -3.824 -25.234 -21.031 1 77 333 ALA A C 1
ATOM 2547 O O . ALA A 1 333 ? -3.805 -26.219 -21.766 1 77 333 ALA A O 1
ATOM 2548 N N . LEU A 1 334 ? -2.928 -24.922 -20.234 1 73.06 334 LEU A N 1
ATOM 2549 C CA . LEU A 1 334 ? -1.768 -25.797 -20.094 1 73.06 334 LEU A CA 1
ATOM 2550 C C . LEU A 1 334 ? -2.178 -27.172 -19.547 1 73.06 334 LEU A C 1
ATOM 2552 O O . LEU A 1 334 ? -1.692 -28.203 -20.016 1 73.06 334 LEU A O 1
ATOM 2556 N N . PHE A 1 335 ? -3.08 -27.141 -18.688 1 74.88 335 PHE A N 1
ATOM 2557 C CA . PHE A 1 335 ? -3.596 -28.391 -18.125 1 74.88 335 PHE A CA 1
ATOM 2558 C C . PHE A 1 335 ? -4.344 -29.188 -19.188 1 74.88 335 PHE A C 1
ATOM 2560 O O . PHE A 1 335 ? -4.184 -30.406 -19.297 1 74.88 335 PHE A O 1
ATOM 2567 N N . ALA A 1 336 ? -5.102 -28.547 -19.906 1 75.19 336 ALA A N 1
ATOM 2568 C CA . ALA A 1 336 ? -5.836 -29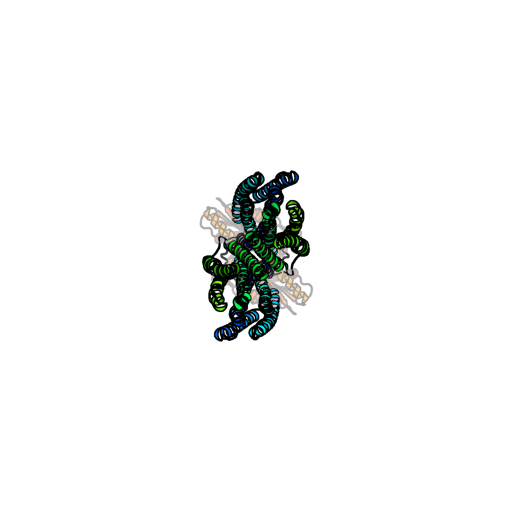.203 -20.969 1 75.19 336 ALA A CA 1
ATOM 2569 C C . ALA A 1 336 ? -4.887 -29.781 -22.016 1 75.19 336 ALA A C 1
ATOM 2571 O O . ALA A 1 336 ? -5.109 -30.875 -22.547 1 75.19 336 ALA A O 1
ATOM 2572 N N . TYR A 1 337 ? -3.891 -29.031 -22.188 1 75.88 337 TYR A N 1
ATOM 2573 C CA . TYR A 1 337 ? -2.883 -29.469 -23.141 1 75.88 337 TYR A CA 1
ATOM 2574 C C . TYR A 1 337 ? -2.176 -30.719 -22.672 1 75.88 337 TYR A C 1
ATOM 2576 O O . TYR A 1 337 ? -1.995 -31.672 -23.453 1 75.88 337 TYR A O 1
ATOM 2584 N N . ILE A 1 338 ? -1.852 -30.781 -21.469 1 72 338 ILE A N 1
ATOM 2585 C CA . ILE A 1 338 ? -1.175 -31.953 -20.906 1 72 338 ILE A CA 1
ATOM 2586 C C . ILE A 1 338 ? -2.113 -33.156 -20.922 1 72 338 ILE A C 1
ATOM 2588 O O . ILE A 1 338 ? -1.698 -34.281 -21.25 1 72 338 ILE A O 1
ATOM 2592 N N . ARG A 1 339 ? -3.346 -32.938 -20.641 1 72.81 339 ARG A N 1
ATOM 2593 C CA . ARG A 1 339 ? -4.336 -34 -20.656 1 72.81 339 ARG A CA 1
ATOM 2594 C C . ARG A 1 339 ? -4.535 -34.562 -22.062 1 72.81 339 ARG A C 1
ATOM 2596 O O . ARG A 1 339 ? -4.613 -35.781 -22.25 1 72.81 339 ARG A O 1
ATOM 2603 N N . TRP A 1 340 ? -4.535 -33.625 -22.938 1 74.06 340 TRP A N 1
ATOM 2604 C CA . TRP A 1 340 ? -4.754 -34.031 -24.312 1 74.06 340 TRP A CA 1
ATOM 2605 C C . TRP A 1 340 ? -3.521 -34.719 -24.891 1 74.06 340 TRP A C 1
ATOM 2607 O O . TRP A 1 340 ? -3.639 -35.656 -25.672 1 74.06 340 TRP A O 1
ATOM 2617 N N . LEU A 1 341 ? -2.4 -34.281 -24.453 1 69.06 341 LEU A N 1
ATOM 2618 C CA . LEU A 1 341 ? -1.157 -34.781 -25.031 1 69.06 341 LEU A CA 1
ATOM 2619 C C . LEU A 1 341 ? -0.745 -36.094 -24.422 1 69.06 341 LEU A C 1
ATOM 2621 O O . LEU A 1 341 ? -0.242 -37 -25.109 1 69.06 341 LEU A O 1
ATOM 2625 N N . ILE A 1 342 ? -0.944 -36.25 -23.062 1 68.31 342 ILE A N 1
ATOM 2626 C CA . ILE A 1 342 ? -0.365 -37.375 -22.375 1 68.31 342 ILE A CA 1
ATOM 2627 C C . ILE A 1 342 ? -1.478 -38.312 -21.906 1 68.31 342 ILE A C 1
ATOM 2629 O O . ILE A 1 342 ? -1.474 -39.5 -22.234 1 68.31 342 ILE A O 1
ATOM 2633 N N . ALA A 1 343 ? -2.467 -37.875 -21.25 1 69.75 343 ALA A N 1
ATOM 2634 C CA . ALA A 1 343 ? -3.441 -38.688 -20.547 1 69.75 343 ALA A CA 1
ATOM 2635 C C . ALA A 1 343 ? -4.348 -39.438 -21.516 1 69.75 343 ALA A C 1
ATOM 2637 O O . ALA A 1 343 ? -4.578 -40.625 -21.359 1 69.75 343 ALA A O 1
ATOM 2638 N N . ARG A 1 344 ? -4.73 -38.812 -22.547 1 73.75 344 ARG A N 1
ATOM 2639 C CA . ARG A 1 344 ? -5.719 -39.406 -23.422 1 73.75 344 ARG A CA 1
ATOM 2640 C C . ARG A 1 344 ? -5.098 -40.562 -24.234 1 73.75 344 ARG A C 1
ATOM 2642 O O . ARG A 1 344 ? -5.629 -41.656 -24.266 1 73.75 344 ARG A O 1
ATOM 2649 N N . PRO A 1 345 ? -4 -40.188 -24.781 1 71.69 345 PRO A N 1
ATOM 2650 C CA . PRO A 1 345 ? -3.422 -41.281 -25.547 1 71.69 345 PRO A CA 1
ATOM 2651 C C . PRO A 1 345 ? -2.957 -42.438 -24.656 1 71.69 345 PRO A C 1
ATOM 2653 O O . PRO A 1 345 ? -3.062 -43.594 -25.031 1 71.69 345 PRO A O 1
ATOM 2656 N N . LEU A 1 346 ? -2.604 -42.156 -23.531 1 71.94 346 LEU A N 1
ATOM 2657 C CA . LEU A 1 346 ? -2.141 -43.188 -22.625 1 71.94 346 LEU A CA 1
ATOM 2658 C C . LEU A 1 346 ? -3.305 -44.031 -22.125 1 71.94 346 LEU A C 1
ATOM 2660 O O . LEU A 1 346 ? -3.174 -45.25 -22 1 71.94 346 LEU A O 1
ATOM 2664 N N . LEU A 1 347 ? -4.355 -43.469 -21.938 1 73.38 347 LEU A N 1
ATOM 2665 C CA . LEU A 1 347 ? -5.539 -44.188 -21.516 1 73.38 347 LEU A CA 1
ATOM 2666 C C . LEU A 1 347 ? -6.078 -45.062 -22.641 1 73.38 347 LEU A C 1
ATOM 2668 O O . LEU A 1 347 ? -6.516 -46.188 -22.422 1 73.38 347 LEU A O 1
ATOM 2672 N N . ALA A 1 348 ? -5.977 -44.562 -23.812 1 74.38 348 ALA A N 1
ATOM 2673 C CA . ALA A 1 348 ? -6.414 -45.312 -24.969 1 74.38 348 ALA A CA 1
ATOM 2674 C C . ALA A 1 348 ? -5.523 -46.531 -25.188 1 74.38 348 ALA A C 1
ATOM 2676 O O . ALA A 1 348 ? -6.016 -47.625 -25.469 1 74.38 348 ALA A O 1
ATOM 2677 N N . ALA A 1 349 ? -4.277 -46.219 -24.984 1 73.19 349 ALA A N 1
ATOM 2678 C CA . ALA A 1 349 ? -3.318 -47.312 -25.141 1 73.19 349 ALA A CA 1
ATOM 2679 C C . ALA A 1 349 ? -3.543 -48.406 -24.094 1 73.19 349 ALA A C 1
ATOM 2681 O O . ALA A 1 349 ? -3.467 -49.594 -24.391 1 73.19 349 ALA A O 1
ATOM 2682 N N . SER A 1 350 ? -3.859 -47.969 -22.906 1 73.75 350 SER A N 1
ATOM 2683 C CA . SER A 1 350 ? -4.102 -48.906 -21.812 1 73.75 350 SER A CA 1
ATOM 2684 C C . SER A 1 350 ? -5.34 -49.781 -22.078 1 73.75 350 SER A C 1
ATOM 2686 O O . SER A 1 350 ? -5.344 -50.969 -21.797 1 73.75 350 SER A O 1
ATOM 2688 N N . ARG A 1 351 ? -6.312 -49.281 -22.656 1 76.75 351 ARG A N 1
ATOM 2689 C CA . ARG A 1 351 ? -7.527 -50 -22.984 1 76.75 351 ARG A CA 1
ATOM 2690 C C . ARG A 1 351 ? -7.266 -51 -24.109 1 76.75 351 ARG A C 1
ATOM 2692 O O . ARG A 1 351 ? -7.73 -52.156 -24.031 1 76.75 351 ARG A O 1
ATOM 2699 N N . LEU A 1 352 ? -6.543 -50.531 -25.078 1 76.06 352 LEU A N 1
ATOM 2700 C CA . LEU A 1 352 ? -6.23 -51.406 -26.203 1 76.06 352 LEU A CA 1
ATOM 2701 C C . LEU A 1 352 ? -5.418 -52.594 -25.734 1 76.06 352 LEU A C 1
ATOM 2703 O O . LEU A 1 352 ? -5.668 -53.719 -26.172 1 76.06 352 LEU A O 1
ATOM 2707 N N . LEU A 1 353 ? -4.594 -52.344 -24.828 1 74.69 353 LEU A N 1
ATOM 2708 C CA . LEU A 1 353 ? -3.738 -53.406 -24.312 1 74.69 353 LEU A CA 1
ATOM 2709 C C . LEU A 1 353 ? -4.551 -54.406 -23.5 1 74.69 353 LEU A C 1
ATOM 2711 O O . LEU A 1 353 ? -4.32 -55.625 -23.594 1 74.69 353 LEU A O 1
ATOM 2715 N N . SER A 1 354 ? -5.418 -53.906 -22.766 1 72.62 354 SER A N 1
ATOM 2716 C CA . SER A 1 354 ? -6.281 -54.781 -21.984 1 72.62 354 SER A CA 1
ATOM 2717 C C . SER A 1 354 ? -7.148 -55.656 -22.891 1 72.62 354 SER A C 1
ATOM 2719 O O . SER A 1 354 ? -7.355 -56.844 -22.609 1 72.62 354 SER A O 1
ATOM 2721 N N . ASP A 1 355 ? -7.602 -55.062 -23.953 1 74.69 355 ASP A N 1
ATOM 2722 C CA . ASP A 1 355 ? -8.414 -55.781 -24.906 1 74.69 355 ASP A CA 1
ATOM 2723 C C . ASP A 1 355 ? -7.609 -56.875 -25.594 1 74.69 355 ASP A C 1
ATOM 2725 O O . ASP A 1 355 ? -8.109 -58 -25.766 1 74.69 355 ASP A O 1
ATOM 2729 N N . LEU A 1 356 ? -6.41 -56.562 -25.859 1 73.5 356 LEU A N 1
ATOM 2730 C CA . LEU A 1 356 ? -5.543 -57.531 -26.516 1 73.5 356 LEU A CA 1
ATOM 2731 C C . LEU A 1 356 ? -5.207 -58.688 -25.562 1 73.5 356 LEU A C 1
ATOM 2733 O O . LEU A 1 356 ? -5.16 -59.844 -25.984 1 73.5 356 LEU A O 1
ATOM 2737 N N . ALA A 1 357 ? -5.031 -58.281 -24.281 1 70.5 357 ALA A N 1
ATOM 2738 C CA . ALA A 1 357 ? -4.742 -59.312 -23.266 1 70.5 357 ALA A CA 1
ATOM 2739 C C . ALA A 1 357 ? -5.93 -60.25 -23.078 1 70.5 357 ALA A C 1
ATOM 2741 O O . ALA A 1 357 ? -5.754 -61.406 -22.766 1 70.5 357 ALA A O 1
ATOM 2742 N N . ASP A 1 358 ? -7.086 -59.656 -23.344 1 69.69 358 ASP A N 1
ATOM 2743 C CA . ASP A 1 358 ? -8.305 -60.438 -23.172 1 69.69 358 ASP A CA 1
ATOM 2744 C C . ASP A 1 358 ? -8.625 -61.219 -24.438 1 69.69 358 ASP A C 1
ATOM 2746 O O . ASP A 1 358 ? -9.641 -61.906 -24.5 1 69.69 358 ASP A O 1
ATOM 2750 N N . GLY A 1 359 ? -7.812 -61.125 -25.359 1 65.25 359 GLY A N 1
ATOM 2751 C CA . GLY A 1 359 ? -7.961 -61.938 -26.547 1 65.25 359 GLY A CA 1
ATOM 2752 C C . GLY A 1 359 ? -8.719 -61.25 -27.672 1 65.25 359 GLY A C 1
ATOM 2753 O O . GLY A 1 359 ? -9.055 -61.875 -28.672 1 65.25 359 GLY A O 1
ATOM 2754 N N . LYS A 1 360 ? -9.141 -60.188 -27.453 1 71.62 360 LYS A N 1
ATOM 2755 C CA . LYS A 1 360 ? -9.844 -59.469 -28.5 1 71.62 360 LYS A CA 1
ATOM 2756 C C . LYS A 1 360 ? -8.867 -58.844 -29.484 1 71.62 360 LYS A C 1
ATOM 2758 O O . LYS A 1 360 ? -8.391 -57.719 -29.281 1 71.62 360 LYS A O 1
ATOM 2763 N N . LEU A 1 361 ? -8.477 -59.562 -30.5 1 69.19 361 LEU A N 1
ATOM 2764 C CA . LEU A 1 361 ? -7.414 -59.156 -31.422 1 69.19 361 LEU A CA 1
ATOM 2765 C C . LEU A 1 361 ? -7.953 -58.281 -32.531 1 69.19 361 LEU A C 1
ATOM 2767 O O . LEU A 1 361 ? -7.184 -57.719 -33.344 1 69.19 361 LEU A O 1
ATOM 2771 N N . ASP A 1 362 ? -9.258 -58.062 -32.531 1 66.38 362 ASP A N 1
ATOM 2772 C CA . ASP A 1 362 ? -9.852 -57.312 -33.625 1 66.38 362 ASP A CA 1
ATOM 2773 C C . ASP A 1 362 ? -9.898 -55.812 -33.344 1 66.38 362 ASP A C 1
ATOM 2775 O O . ASP A 1 362 ? -10.445 -55.062 -34.125 1 66.38 362 ASP A O 1
ATOM 2779 N N . ALA A 1 363 ? -9.25 -55.531 -32.312 1 68.31 363 ALA A N 1
ATOM 2780 C CA . ALA A 1 363 ? -9.391 -54.125 -32 1 68.31 363 ALA A CA 1
ATOM 2781 C C . ALA A 1 363 ? -8.547 -53.25 -32.938 1 68.31 363 ALA A C 1
ATOM 2783 O O . ALA A 1 363 ? -7.426 -53.656 -33.312 1 68.31 363 ALA A O 1
ATOM 2784 N N . ASP A 1 364 ? -9.133 -52.188 -33.531 1 66.62 364 ASP A N 1
ATOM 2785 C CA . ASP A 1 364 ? -8.469 -51.25 -34.438 1 66.62 364 ASP A CA 1
ATOM 2786 C C . ASP A 1 364 ? -7.438 -50.406 -33.719 1 66.62 364 ASP A C 1
ATOM 2788 O O . ASP A 1 364 ? -7.773 -49.688 -32.75 1 66.62 364 ASP A O 1
ATOM 2792 N N . ILE A 1 365 ? -6.191 -50.688 -33.875 1 69.5 365 ILE A N 1
ATOM 2793 C CA . ILE A 1 365 ? -5.121 -49.844 -33.312 1 69.5 365 ILE A CA 1
ATOM 2794 C C . ILE A 1 365 ? -4.945 -48.594 -34.188 1 69.5 365 ILE A C 1
ATOM 2796 O O . ILE A 1 365 ? -4.656 -48.719 -35.375 1 69.5 365 ILE A O 1
ATOM 2800 N N . PRO A 1 366 ? -5.266 -47.562 -33.656 1 61.09 366 PRO A N 1
ATOM 2801 C CA . PRO A 1 366 ? -5.098 -46.375 -34.469 1 61.09 366 PRO A CA 1
ATOM 2802 C C . PRO A 1 366 ? -3.668 -46.188 -35 1 61.09 366 PRO A C 1
ATOM 2804 O O . PRO A 1 366 ? -2.713 -46.531 -34.281 1 61.09 366 PRO A O 1
ATOM 2807 N N . ASP A 1 367 ? -3.482 -46.031 -36.281 1 58.19 367 ASP A N 1
ATOM 2808 C CA . ASP A 1 367 ? -2.188 -45.781 -36.906 1 58.19 367 ASP A CA 1
ATOM 2809 C C . ASP A 1 367 ? -1.561 -44.5 -36.406 1 58.19 367 ASP A C 1
ATOM 2811 O O . ASP A 1 367 ? -2.119 -43.406 -36.562 1 58.19 367 ASP A O 1
ATOM 2815 N N . SER A 1 368 ? -0.907 -44.594 -35.25 1 62.06 368 SER A N 1
ATOM 2816 C CA . SER A 1 368 ? -0.43 -43.312 -34.719 1 62.06 368 SER A CA 1
ATOM 2817 C C . SER A 1 368 ? 0.864 -42.906 -35.406 1 62.06 368 SER A C 1
ATOM 2819 O O . SER A 1 368 ? 1.801 -43.688 -35.531 1 62.06 368 SER A O 1
ATOM 2821 N N . HIS A 1 369 ? 0.719 -41.906 -36.375 1 63.66 369 HIS A N 1
ATOM 2822 C CA . HIS A 1 369 ? 1.877 -41.281 -37 1 63.66 369 HIS A CA 1
ATOM 2823 C C . HIS A 1 369 ? 2.697 -40.5 -35.969 1 63.66 369 HIS A C 1
ATOM 2825 O O . HIS A 1 369 ? 3.607 -39.75 -36.344 1 63.66 369 HIS A O 1
ATOM 2831 N N . ARG A 1 370 ? 2.414 -40.844 -34.812 1 74.19 370 ARG A N 1
ATOM 2832 C CA . ARG A 1 370 ? 3.129 -40.094 -33.781 1 74.19 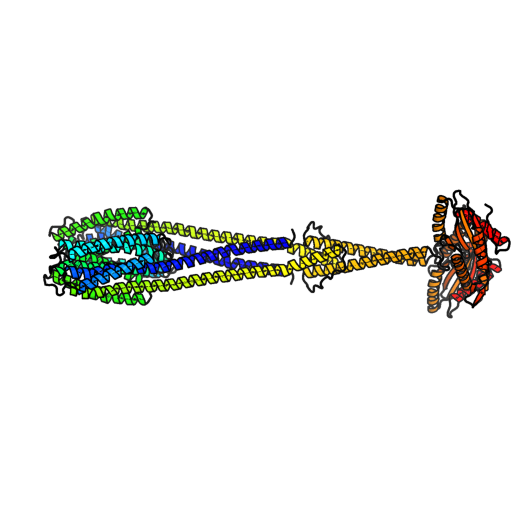370 ARG A CA 1
ATOM 2833 C C . ARG A 1 370 ? 4.535 -40.656 -33.594 1 74.19 370 ARG A C 1
ATOM 2835 O O . ARG A 1 370 ? 4.738 -41.875 -33.625 1 74.19 370 ARG A O 1
ATOM 2842 N N . LYS A 1 371 ? 5.484 -39.781 -33.719 1 68.62 371 LYS A N 1
ATOM 2843 C CA . LYS A 1 371 ? 6.887 -40.188 -33.594 1 68.62 371 LYS A CA 1
ATOM 2844 C C . LYS A 1 371 ? 7.367 -40.062 -32.156 1 68.62 371 LYS A C 1
ATOM 2846 O O . LYS A 1 371 ? 8.57 -40 -31.891 1 68.62 371 LYS A O 1
ATOM 2851 N N . ASP A 1 372 ? 6.461 -39.938 -31.172 1 71.12 372 ASP A N 1
ATOM 2852 C CA . ASP A 1 372 ? 6.859 -39.781 -29.766 1 71.12 372 ASP A CA 1
ATOM 2853 C C . ASP A 1 372 ? 6.707 -41.125 -29.016 1 71.12 372 ASP A C 1
ATOM 2855 O O . ASP A 1 372 ? 6.539 -42.156 -29.641 1 71.12 372 ASP A O 1
ATOM 2859 N N . GLU A 1 373 ? 6.898 -40.969 -27.656 1 71.19 373 GLU A N 1
ATOM 2860 C CA . GLU A 1 373 ? 6.879 -42.156 -26.828 1 71.19 373 GLU A CA 1
ATOM 2861 C C . GLU A 1 373 ? 5.512 -42.844 -26.891 1 71.19 373 GLU A C 1
ATOM 2863 O O . GLU A 1 373 ? 5.422 -44.062 -26.797 1 71.19 373 GLU A O 1
ATOM 2868 N N . ILE A 1 374 ? 4.52 -42.062 -27.078 1 73.25 374 ILE A N 1
ATOM 2869 C CA . ILE A 1 374 ? 3.182 -42.656 -27.172 1 73.25 374 ILE A CA 1
ATOM 2870 C C . ILE A 1 374 ? 3.037 -43.406 -28.484 1 73.25 374 ILE A C 1
ATOM 2872 O O . ILE A 1 374 ? 2.412 -44.469 -28.516 1 73.25 374 ILE A O 1
ATOM 2876 N N . GLY A 1 375 ? 3.582 -42.781 -29.453 1 73.19 375 GLY A N 1
ATOM 2877 C CA . GLY A 1 375 ? 3.607 -43.5 -30.734 1 73.19 375 GLY A CA 1
ATOM 2878 C C . GLY A 1 375 ? 4.32 -44.812 -30.656 1 73.19 375 GLY A C 1
ATOM 2879 O O . GLY A 1 375 ? 3.875 -45.812 -31.266 1 73.19 375 GLY A O 1
ATOM 2880 N N . ASP A 1 376 ? 5.34 -44.75 -29.859 1 73.12 376 ASP A N 1
ATOM 2881 C CA . ASP A 1 376 ? 6.09 -46 -29.672 1 73.12 376 ASP A CA 1
ATOM 2882 C C . ASP A 1 376 ? 5.223 -47.094 -29.016 1 73.12 376 ASP A C 1
ATOM 2884 O O . ASP A 1 376 ? 5.289 -48.25 -29.406 1 73.12 376 ASP A O 1
ATOM 2888 N N . VAL A 1 377 ? 4.484 -46.656 -28.062 1 73.88 377 VAL A N 1
ATOM 2889 C CA . VAL A 1 377 ? 3.629 -47.594 -27.344 1 73.88 377 VAL A CA 1
ATOM 2890 C C . VAL A 1 377 ? 2.564 -48.156 -28.281 1 73.88 377 VAL A C 1
ATOM 2892 O O . VAL A 1 377 ? 2.287 -49.344 -28.281 1 73.88 377 VAL A O 1
ATOM 2895 N N . LEU A 1 378 ? 2.072 -47.344 -29.109 1 75.75 378 LEU A N 1
ATOM 2896 C CA . LEU A 1 378 ? 1.033 -47.781 -30.031 1 75.75 378 LEU A CA 1
ATOM 2897 C C . LEU A 1 378 ? 1.595 -48.75 -31.078 1 75.75 378 LEU A C 1
ATOM 2899 O O . LEU A 1 378 ? 0.924 -49.719 -31.453 1 75.75 378 LEU A O 1
ATOM 2903 N N . ARG A 1 379 ? 2.773 -48.406 -31.484 1 76.12 379 ARG A N 1
ATOM 2904 C CA . ARG A 1 379 ? 3.424 -49.312 -32.438 1 76.12 379 ARG A CA 1
ATOM 2905 C C . ARG A 1 379 ? 3.668 -50.688 -31.797 1 76.12 379 ARG A C 1
ATOM 2907 O O . ARG A 1 379 ? 3.506 -51.719 -32.469 1 76.12 379 ARG A O 1
ATOM 2914 N N . ALA A 1 380 ? 4.035 -50.594 -30.594 1 73.75 380 ALA A N 1
ATOM 2915 C CA . ALA A 1 380 ? 4.277 -51.844 -29.875 1 73.75 380 ALA A CA 1
ATOM 2916 C C . ALA A 1 380 ? 3.002 -52.656 -29.781 1 73.75 380 ALA A C 1
ATOM 2918 O O . ALA A 1 380 ? 3.045 -53.906 -29.891 1 73.75 380 ALA A O 1
ATOM 2919 N N . ILE A 1 381 ? 1.944 -52 -29.562 1 76.5 381 ILE A N 1
ATOM 2920 C CA . ILE A 1 381 ? 0.655 -52.688 -29.484 1 76.5 381 ILE A CA 1
ATOM 2921 C C . ILE A 1 381 ? 0.331 -53.312 -30.828 1 76.5 381 ILE A C 1
ATOM 2923 O O . ILE A 1 381 ? -0.174 -54.438 -30.891 1 76.5 381 ILE A O 1
ATOM 2927 N N . ALA A 1 382 ? 0.688 -52.625 -31.828 1 76.75 382 ALA A N 1
ATOM 2928 C CA . ALA A 1 382 ? 0.45 -53.156 -33.188 1 76.75 382 ALA A CA 1
ATOM 2929 C C . ALA A 1 382 ? 1.287 -54.406 -33.406 1 76.75 382 ALA A C 1
ATOM 2931 O O . ALA A 1 382 ? 0.803 -55.375 -34 1 76.75 382 ALA A O 1
ATOM 2932 N N . ILE A 1 383 ? 2.445 -54.312 -32.969 1 76.62 383 ILE A N 1
ATOM 2933 C CA . ILE A 1 383 ? 3.342 -55.469 -33.156 1 76.62 383 ILE A CA 1
ATOM 2934 C C . ILE A 1 383 ? 2.83 -56.625 -32.312 1 76.62 383 ILE A C 1
ATOM 2936 O O . ILE A 1 383 ? 2.852 -57.781 -32.781 1 76.62 383 ILE A O 1
ATOM 2940 N N . LEU A 1 384 ? 2.393 -56.406 -31.125 1 76.12 384 LEU A N 1
ATOM 2941 C CA . LEU A 1 384 ? 1.842 -57.469 -30.266 1 76.12 384 LEU A CA 1
ATOM 2942 C C . LEU A 1 384 ? 0.644 -58.125 -30.922 1 76.12 384 LEU A C 1
ATOM 2944 O O . LEU A 1 384 ? 0.501 -59.344 -30.859 1 76.12 384 LEU A O 1
ATOM 2948 N N . ARG A 1 385 ? -0.102 -57.312 -31.531 1 79.56 385 ARG A N 1
ATOM 2949 C CA . ARG A 1 385 ? -1.27 -57.844 -32.219 1 79.56 385 ARG A CA 1
ATOM 2950 C C . ARG A 1 385 ? -0.854 -58.781 -33.375 1 79.56 385 ARG A C 1
ATOM 2952 O O . ARG A 1 385 ? -1.397 -59.875 -33.5 1 79.56 385 ARG A O 1
ATOM 2959 N N . ARG A 1 386 ? 0.049 -58.375 -34.094 1 81.62 386 ARG A N 1
ATOM 2960 C CA . ARG A 1 386 ? 0.533 -59.156 -35.219 1 81.62 386 ARG A CA 1
ATOM 2961 C C . ARG A 1 386 ? 1.158 -60.469 -34.75 1 81.62 386 ARG A C 1
ATOM 2963 O O . ARG A 1 386 ? 0.919 -61.5 -35.344 1 81.62 386 ARG A O 1
ATOM 2970 N N . ASN A 1 387 ? 1.856 -60.312 -33.688 1 79.81 387 ASN A N 1
ATOM 2971 C CA . ASN A 1 387 ? 2.51 -61.5 -33.156 1 79.81 387 ASN A CA 1
ATOM 2972 C C . ASN A 1 387 ? 1.493 -62.5 -32.625 1 79.81 387 ASN A C 1
ATOM 2974 O O . ASN A 1 387 ? 1.665 -63.719 -32.781 1 79.81 387 ASN A O 1
ATOM 2978 N N . SER A 1 388 ? 0.508 -61.969 -32.031 1 80.81 388 SER A N 1
ATOM 2979 C CA . SER A 1 388 ? -0.533 -62.812 -31.484 1 80.81 388 SER A CA 1
ATOM 2980 C C . SER A 1 388 ? -1.309 -63.531 -32.594 1 80.81 388 SER A C 1
ATOM 2982 O O . SER A 1 388 ? -1.63 -64.75 -32.469 1 80.81 388 SER A O 1
ATOM 2984 N N . GLN A 1 389 ? -1.471 -62.875 -33.656 1 83 389 GLN A N 1
ATOM 2985 C CA . GLN A 1 389 ? -2.166 -63.469 -34.812 1 83 389 GLN A CA 1
ATOM 2986 C C . GLN A 1 389 ? -1.312 -64.562 -35.469 1 83 389 GLN A C 1
ATOM 2988 O O . GLN A 1 389 ? -1.812 -65.625 -35.844 1 83 389 GLN A O 1
ATOM 2993 N N . GLU A 1 390 ? -0.119 -64.188 -35.562 1 85.94 390 GLU A N 1
ATOM 2994 C CA . GLU A 1 390 ? 0.805 -65.125 -36.188 1 85.94 390 GLU A CA 1
ATOM 2995 C C . GLU A 1 390 ? 0.964 -66.375 -35.344 1 85.94 390 GLU A C 1
ATOM 2997 O O . GLU A 1 390 ? 1.047 -67.5 -35.875 1 85.94 390 GLU A O 1
ATOM 3002 N N . LYS A 1 391 ? 0.959 -66.188 -34.062 1 84.81 391 LYS A N 1
ATOM 3003 C CA . LYS A 1 391 ? 1.038 -67.312 -33.156 1 84.81 391 LYS A CA 1
ATOM 3004 C C . LYS A 1 391 ? -0.158 -68.25 -33.312 1 84.81 391 LYS A C 1
ATOM 3006 O O . LYS A 1 391 ? 0.003 -69.438 -33.406 1 84.81 391 LYS A O 1
ATOM 3011 N N . ARG A 1 392 ? -1.271 -67.688 -33.531 1 84.81 392 ARG A N 1
ATOM 3012 C CA . ARG A 1 392 ? -2.479 -68.5 -33.688 1 84.81 392 ARG A CA 1
ATOM 3013 C C . ARG A 1 392 ? -2.441 -69.312 -35 1 84.81 392 ARG A C 1
ATOM 3015 O O . ARG A 1 392 ? -2.844 -70.438 -35.062 1 84.81 392 ARG A O 1
ATOM 3022 N N . ALA A 1 393 ? -1.835 -68.688 -35.969 1 88.38 393 ALA A N 1
ATOM 3023 C CA . ALA A 1 393 ? -1.722 -69.375 -37.281 1 88.38 393 ALA A CA 1
ATOM 3024 C C . ALA A 1 393 ? -0.733 -70.5 -37.219 1 88.38 393 ALA A C 1
ATOM 3026 O O . ALA A 1 393 ? -0.995 -71.562 -37.781 1 88.38 393 ALA A O 1
ATOM 3027 N N . LEU A 1 394 ? 0.267 -70.312 -36.5 1 87.94 394 LEU A N 1
ATOM 3028 C CA . LEU A 1 394 ? 1.287 -71.312 -36.375 1 87.94 394 LEU A CA 1
ATOM 3029 C C . LEU A 1 394 ? 0.767 -72.5 -35.562 1 87.94 394 LEU A C 1
ATOM 3031 O O . LEU A 1 394 ? 1.073 -73.688 -35.875 1 87.94 394 LEU A O 1
ATOM 3035 N N . GLU A 1 395 ? -0.056 -72.188 -34.594 1 88.81 395 GLU A N 1
ATOM 3036 C CA . GLU A 1 395 ? -0.658 -73.25 -33.781 1 88.81 395 GLU A CA 1
ATOM 3037 C C . GLU A 1 395 ? -1.599 -74.125 -34.625 1 88.81 395 GLU A C 1
ATOM 3039 O O . GLU A 1 395 ? -1.581 -75.312 -34.5 1 88.81 395 GLU A O 1
ATOM 3044 N N . HIS A 1 396 ? -2.264 -73.438 -35.5 1 88.56 396 HIS A N 1
ATOM 3045 C CA . HIS A 1 396 ? -3.174 -74.188 -36.375 1 88.56 396 HIS A CA 1
ATOM 3046 C C . HIS A 1 396 ? -2.408 -75.062 -37.375 1 88.56 396 HIS A C 1
ATOM 3048 O O . HIS A 1 396 ? -2.781 -76.188 -37.656 1 88.56 396 HIS A O 1
ATOM 3054 N N . GLU A 1 397 ? -1.386 -74.5 -37.875 1 88.56 397 GLU A N 1
ATOM 3055 C CA . GLU A 1 397 ? -0.563 -75.188 -38.844 1 88.56 397 GLU A CA 1
ATOM 3056 C C . GLU A 1 397 ? 0.119 -76.438 -38.188 1 88.56 397 GLU A C 1
ATOM 3058 O O . GLU A 1 397 ? 0.195 -77.5 -38.781 1 88.56 397 GLU A O 1
ATOM 3063 N N . ARG A 1 398 ? 0.554 -76.25 -37 1 85.12 398 ARG A N 1
ATOM 3064 C CA . ARG A 1 398 ? 1.164 -77.312 -36.25 1 85.12 398 ARG A CA 1
ATOM 3065 C C . ARG A 1 398 ? 0.17 -78.438 -36 1 85.12 398 ARG A C 1
ATOM 3067 O O . ARG A 1 398 ? 0.504 -79.625 -36.188 1 85.12 398 ARG A O 1
ATOM 3074 N N . GLN A 1 399 ? -0.994 -78.062 -35.75 1 87.81 399 GLN A N 1
ATOM 3075 C CA . GLN A 1 399 ? -2.023 -79.062 -35.5 1 87.81 399 GLN A CA 1
ATOM 3076 C C . GLN A 1 399 ? -2.363 -79.875 -36.781 1 87.81 399 GLN A C 1
ATOM 3078 O O . GLN A 1 399 ? -2.537 -81.062 -36.75 1 87.81 399 GLN A O 1
ATOM 3083 N N . ARG A 1 400 ? -2.293 -79.188 -37.875 1 85.94 400 ARG A N 1
ATOM 3084 C CA . ARG A 1 400 ? -2.555 -79.875 -39.188 1 85.94 400 ARG A CA 1
ATOM 3085 C C . ARG A 1 400 ? -1.444 -80.812 -39.531 1 85.94 400 ARG A C 1
ATOM 3087 O O . ARG A 1 400 ? -1.717 -81.938 -40 1 85.94 400 ARG A O 1
ATOM 3094 N N . LEU A 1 401 ? -0.235 -80.5 -39.25 1 83.06 401 LEU A N 1
ATOM 3095 C CA . LEU A 1 401 ? 0.91 -81.375 -39.562 1 83.06 401 LEU A CA 1
ATOM 3096 C C . LEU A 1 401 ? 0.904 -82.625 -38.688 1 83.06 401 LEU A C 1
ATOM 3098 O O . LEU A 1 401 ? 1.194 -83.688 -39.188 1 83.06 401 LEU A O 1
ATOM 3102 N N . ILE A 1 402 ? 0.406 -82.438 -37.5 1 82.69 402 ILE A N 1
ATOM 3103 C CA . ILE A 1 402 ? 0.318 -83.562 -36.594 1 82.69 402 ILE A CA 1
ATOM 3104 C C . ILE A 1 402 ? -0.748 -84.562 -37.062 1 82.69 402 ILE A C 1
ATOM 3106 O O . ILE A 1 402 ? -0.525 -85.75 -37.094 1 82.69 402 ILE A O 1
ATOM 3110 N N . ASP A 1 403 ? -1.781 -83.938 -37.562 1 80.25 403 ASP A N 1
ATOM 3111 C CA . ASP A 1 403 ? -2.863 -84.75 -38.094 1 80.25 403 ASP A CA 1
ATOM 3112 C C . ASP A 1 403 ? -2.424 -85.5 -39.344 1 80.25 403 ASP A C 1
ATOM 3114 O O . ASP A 1 403 ? -2.709 -86.688 -39.5 1 80.25 403 ASP A O 1
ATOM 3118 N N . GLU A 1 404 ? -1.693 -84.938 -40.125 1 76.19 404 GLU A N 1
ATOM 3119 C CA . GLU A 1 404 ? -1.188 -85.5 -41.344 1 76.19 404 GLU A CA 1
ATOM 3120 C C . GLU A 1 404 ? -0.17 -86.625 -41.062 1 76.19 404 GLU A C 1
ATOM 3122 O O . GLU A 1 404 ? -0.207 -87.688 -41.656 1 76.19 404 GLU A O 1
ATOM 3127 N N . LEU A 1 405 ? 0.64 -86.438 -40.156 1 74.19 405 LEU A N 1
ATOM 3128 C CA . LEU A 1 405 ? 1.646 -87.438 -39.719 1 74.19 405 LEU A CA 1
ATOM 3129 C C . LEU A 1 405 ? 0.991 -88.688 -39.156 1 74.19 405 LEU A C 1
ATOM 3131 O O . LEU A 1 405 ? 1.418 -89.812 -39.438 1 74.19 405 LEU A O 1
ATOM 3135 N N . THR A 1 406 ? -0.05 -88.375 -38.469 1 73.06 406 THR A N 1
ATOM 3136 C CA . THR A 1 406 ? -0.788 -89.438 -37.875 1 73.06 406 THR A CA 1
ATOM 3137 C C . THR A 1 406 ? -1.501 -90.25 -38.938 1 73.06 406 THR A C 1
ATOM 3139 O O . THR A 1 406 ? -1.489 -91.5 -38.875 1 73.06 406 THR A O 1
ATOM 3142 N N . GLU A 1 407 ? -1.993 -89.625 -39.938 1 68.44 407 GLU A N 1
ATOM 3143 C CA . GLU A 1 407 ? -2.678 -90.25 -41.031 1 68.44 407 GLU A CA 1
ATOM 3144 C C . GLU A 1 407 ? -1.695 -91.062 -41.906 1 68.44 407 GLU A C 1
ATOM 3146 O O . GLU A 1 407 ? -1.963 -92.188 -42.281 1 68.44 407 GLU A O 1
ATOM 3151 N N . MET A 1 408 ? -0.566 -90.5 -42.219 1 66.81 408 MET A N 1
ATOM 3152 C CA . MET A 1 408 ? 0.424 -91.125 -43.062 1 66.81 408 MET A CA 1
ATOM 3153 C C . MET A 1 408 ? 1.044 -92.375 -42.375 1 66.81 408 MET A C 1
ATOM 3155 O O . MET A 1 408 ? 1.429 -93.312 -43.031 1 66.81 408 MET A O 1
ATOM 3159 N N . SER A 1 409 ? 0.926 -92.312 -41.188 1 66.19 409 SER A N 1
ATOM 3160 C CA . SER A 1 409 ? 1.524 -93.375 -40.438 1 66.19 409 SER A CA 1
ATOM 3161 C C . SER A 1 409 ? 0.528 -94.562 -40.25 1 66.19 409 SER A C 1
ATOM 3163 O O . SER A 1 409 ? 0.915 -95.688 -39.938 1 66.19 409 SER A O 1
ATOM 3165 N N . ARG A 1 410 ? -0.778 -94.25 -40.812 1 72.06 410 ARG A N 1
ATOM 3166 C CA . ARG A 1 410 ? -1.783 -95.312 -40.5 1 72.06 410 ARG A CA 1
ATOM 3167 C C . ARG A 1 410 ? -2.326 -95.938 -41.75 1 72.06 410 ARG A C 1
ATOM 3169 O O . ARG A 1 410 ? -2.885 -97.062 -41.719 1 72.06 410 ARG A O 1
ATOM 3176 N N . ILE A 1 411 ? -2.174 -95.438 -42.969 1 74.44 411 ILE A N 1
ATOM 3177 C CA . ILE A 1 411 ? -2.824 -95.875 -44.188 1 74.44 411 ILE A CA 1
ATOM 3178 C C . ILE A 1 411 ? -1.771 -96.375 -45.188 1 74.44 411 ILE A C 1
ATOM 3180 O O . ILE A 1 411 ? -0.684 -95.812 -45.281 1 74.44 411 ILE A O 1
ATOM 3184 N N . ASP A 1 412 ? -2.182 -97.562 -45.844 1 74.06 412 ASP A N 1
ATOM 3185 C CA . ASP A 1 412 ? -1.349 -98.062 -46.938 1 74.06 412 ASP A CA 1
ATOM 3186 C C . ASP A 1 412 ? -1.438 -97.188 -48.156 1 74.06 412 ASP A C 1
ATOM 3188 O O . ASP A 1 412 ? -2.525 -96.938 -48.719 1 74.06 412 ASP A O 1
ATOM 3192 N N . PHE A 1 413 ? -0.331 -96.75 -48.594 1 68.06 413 PHE A N 1
ATOM 3193 C CA . PHE A 1 413 ? -0.265 -95.75 -49.625 1 68.06 413 PHE A CA 1
ATOM 3194 C C . PHE A 1 413 ? -0.845 -96.25 -50.938 1 68.06 413 PHE A C 1
ATOM 3196 O O . PHE A 1 413 ? -1.397 -95.5 -51.75 1 68.06 413 PHE A O 1
ATOM 3203 N N . LEU A 1 414 ? -0.77 -97.562 -51.219 1 74.38 414 LEU A N 1
ATOM 3204 C CA . LEU A 1 414 ? -1.218 -98.125 -52.5 1 74.38 414 LEU A CA 1
ATOM 3205 C C . LEU A 1 414 ? -2.729 -98.312 -52.5 1 74.38 414 LEU A C 1
ATOM 3207 O O . LEU A 1 414 ? -3.42 -97.875 -53.406 1 74.38 414 LEU A O 1
ATOM 3211 N N . THR A 1 415 ? -3.264 -98.938 -51.5 1 86.69 415 THR A N 1
ATOM 3212 C CA . THR A 1 415 ? -4.637 -99.438 -51.5 1 86.69 415 THR A CA 1
ATOM 3213 C C . THR A 1 415 ? -5.562 -98.5 -50.75 1 86.69 415 THR A C 1
ATOM 3215 O O . THR A 1 415 ? -6.785 -98.562 -50.906 1 86.69 415 THR A O 1
ATOM 3218 N N . GLY A 1 416 ? -4.941 -97.562 -49.812 1 81.38 416 GLY A N 1
ATOM 3219 C CA . GLY A 1 416 ? -5.758 -96.625 -49.094 1 81.38 416 GLY A CA 1
ATOM 3220 C C . GLY A 1 416 ? -6.352 -97.188 -47.812 1 81.38 416 GLY A C 1
ATOM 3221 O O . GLY A 1 416 ? -7.016 -96.5 -47.062 1 81.38 416 GLY A O 1
ATOM 3222 N N . ILE A 1 417 ? -6.207 -98.438 -47.625 1 85.75 417 ILE A N 1
ATOM 3223 C CA . ILE A 1 417 ? -6.715 -99.062 -46.406 1 85.75 417 ILE A CA 1
ATOM 3224 C C . ILE A 1 417 ? -5.609 -99.062 -45.344 1 85.75 417 ILE A C 1
ATOM 3226 O O . ILE A 1 417 ? -4.48 -98.688 -45.625 1 85.75 417 ILE A O 1
ATOM 3230 N N . THR A 1 418 ? -6.008 -99.438 -44.094 1 86.25 418 THR A N 1
ATOM 3231 C CA . THR A 1 418 ? -5.086 -99.375 -42.969 1 86.25 418 THR A CA 1
ATOM 3232 C C . THR A 1 418 ? -3.855 -100.25 -43.25 1 86.25 418 THR A C 1
ATOM 3234 O O . THR A 1 418 ? -3.965 -101.312 -43.844 1 86.25 418 THR A O 1
ATOM 3237 N N . ASN A 1 419 ? -2.738 -99.688 -42.906 1 80.31 419 ASN A N 1
ATOM 3238 C CA . ASN A 1 419 ? -1.522 -100.5 -43.062 1 80.31 419 ASN A CA 1
ATOM 3239 C C . ASN A 1 419 ? -1.331 -101.438 -41.938 1 80.31 419 ASN A C 1
ATOM 3241 O O . ASN A 1 419 ? -2.109 -101.5 -40.969 1 80.31 419 ASN A O 1
ATOM 3245 N N . ARG A 1 420 ? -0.409 -102.562 -42.156 1 78.75 420 ARG A N 1
ATOM 3246 C CA . ARG A 1 420 ? -0.202 -103.625 -41.219 1 78.75 420 ARG A CA 1
ATOM 3247 C C . ARG A 1 420 ? -0.012 -103.062 -39.812 1 78.75 420 ARG A C 1
ATOM 3249 O O . ARG A 1 420 ? -0.622 -103.625 -38.844 1 78.75 420 ARG A O 1
ATOM 3256 N N . ARG A 1 421 ? 0.762 -101.938 -39.688 1 72.12 421 ARG A N 1
ATOM 3257 C CA . ARG A 1 421 ? 1.044 -101.375 -38.375 1 72.12 421 ARG A CA 1
ATOM 3258 C C . ARG A 1 421 ? -0.223 -100.812 -37.719 1 72.12 421 ARG A C 1
ATOM 3260 O O . ARG A 1 421 ? -0.529 -101.125 -36.562 1 72.12 421 ARG A O 1
ATOM 3267 N N . ALA A 1 422 ? -0.848 -100.125 -38.531 1 80.06 422 ALA A N 1
ATOM 3268 C CA . ALA A 1 422 ? -2.076 -99.5 -38.031 1 80.06 422 ALA A CA 1
ATOM 3269 C C . ALA A 1 422 ? -3.131 -100.562 -37.719 1 80.06 422 ALA A C 1
ATOM 3271 O O . ALA A 1 422 ? -3.863 -100.438 -36.719 1 80.06 422 ALA A O 1
ATOM 3272 N N . PHE A 1 423 ? -3.213 -101.375 -38.5 1 86.5 423 PHE A N 1
ATOM 3273 C CA . PHE A 1 423 ? -4.148 -102.5 -38.281 1 86.5 423 PHE A CA 1
ATOM 3274 C C . PHE A 1 423 ? -3.84 -103.188 -36.969 1 86.5 423 PHE A C 1
ATOM 3276 O O . PHE A 1 423 ? -4.734 -103.438 -36.156 1 86.5 423 PHE A O 1
ATOM 3283 N N . THR A 1 424 ? -2.582 -103.625 -36.844 1 81.88 424 THR A N 1
ATOM 3284 C CA . THR A 1 424 ? -2.166 -104.375 -35.656 1 81.88 424 THR A CA 1
ATOM 3285 C C . THR A 1 424 ? -2.484 -103.562 -34.375 1 81.88 424 THR A C 1
ATOM 3287 O O . THR A 1 424 ? -2.996 -104.125 -33.406 1 81.88 424 THR A O 1
ATOM 3290 N N . GLN A 1 425 ? -2.25 -102.312 -34.469 1 80.81 425 GLN A N 1
ATOM 3291 C CA . GLN A 1 425 ? -2.512 -101.438 -33.312 1 80.81 425 GLN A CA 1
ATOM 3292 C C . GLN A 1 425 ? -4.008 -101.375 -33 1 80.81 425 GLN A C 1
ATOM 3294 O O . GLN A 1 425 ? -4.43 -101.562 -31.859 1 80.81 425 GLN A O 1
ATOM 3299 N N . ALA A 1 426 ? -4.703 -101.188 -34 1 86.31 426 ALA A N 1
ATOM 3300 C CA . ALA A 1 426 ? -6.152 -101.125 -33.844 1 86.31 426 ALA A CA 1
ATOM 3301 C C . ALA A 1 426 ? -6.746 -102.438 -33.469 1 86.31 426 ALA A C 1
ATOM 3303 O O . ALA A 1 426 ? -7.695 -102.5 -32.688 1 86.31 426 ALA A O 1
ATOM 3304 N N . ALA A 1 427 ? -6.246 -103.438 -34 1 88.94 427 ALA A N 1
ATOM 3305 C CA . ALA A 1 427 ? -6.75 -104.812 -33.75 1 88.94 427 ALA A CA 1
ATOM 3306 C C . ALA A 1 427 ? -6.566 -105.188 -32.281 1 88.94 427 ALA A C 1
ATOM 3308 O O . ALA A 1 427 ? -7.445 -105.812 -31.703 1 88.94 427 ALA A O 1
ATOM 3309 N N . HIS A 1 428 ? -5.395 -104.875 -31.703 1 86.81 428 HIS A N 1
ATOM 3310 C CA . HIS A 1 428 ? -5.164 -105.125 -30.297 1 86.81 428 HIS A CA 1
ATOM 3311 C C . HIS A 1 428 ? -6.25 -104.5 -29.422 1 86.81 428 HIS A C 1
ATOM 3313 O O . HIS A 1 428 ? -6.777 -105.125 -28.516 1 86.81 428 HIS A O 1
ATOM 3319 N N . ALA A 1 429 ? -6.547 -103.312 -29.812 1 84.5 429 ALA A N 1
ATOM 3320 C CA . ALA A 1 429 ? -7.559 -102.562 -29.047 1 84.5 429 ALA A CA 1
ATOM 3321 C C . ALA A 1 429 ? -8.938 -103.188 -29.234 1 84.5 429 ALA A C 1
ATOM 3323 O O . ALA A 1 429 ? -9.703 -103.312 -28.281 1 84.5 429 ALA A O 1
ATOM 3324 N N . GLU A 1 430 ? -9.266 -103.562 -30.344 1 85.88 430 GLU A N 1
ATOM 3325 C CA . GLU A 1 430 ? -10.578 -104.125 -30.656 1 85.88 430 GLU A CA 1
ATOM 3326 C C . GLU A 1 430 ? -10.758 -105.5 -30.031 1 85.88 430 GLU A C 1
ATOM 3328 O O . GLU A 1 430 ? -11.844 -105.812 -29.562 1 85.88 430 GLU A O 1
ATOM 3333 N N . ILE A 1 431 ? -9.82 -106.25 -30.031 1 87.06 431 ILE A N 1
ATOM 3334 C CA . ILE A 1 431 ? -9.867 -107.625 -29.453 1 87.06 431 ILE A CA 1
ATOM 3335 C C . ILE A 1 431 ? -10.039 -107.5 -27.938 1 87.06 431 ILE A C 1
ATOM 3337 O O . ILE A 1 431 ? -10.812 -108.25 -27.344 1 87.06 431 ILE A O 1
ATOM 3341 N N . ALA A 1 432 ? -9.281 -106.562 -27.391 1 83.75 432 ALA A N 1
ATOM 3342 C CA . ALA A 1 432 ? -9.422 -106.312 -25.953 1 83.75 432 ALA A CA 1
ATOM 3343 C C . ALA A 1 432 ? -10.844 -105.875 -25.609 1 83.75 432 ALA A C 1
ATOM 3345 O O . ALA A 1 432 ? -11.422 -106.375 -24.625 1 83.75 432 ALA A O 1
ATOM 3346 N N . ARG A 1 433 ? -11.391 -105.062 -26.375 1 83.5 433 ARG A N 1
ATOM 3347 C CA . ARG A 1 433 ? -12.758 -104.625 -26.188 1 83.5 433 ARG A CA 1
ATOM 3348 C C . ARG A 1 433 ? -13.75 -105.75 -26.344 1 83.5 433 ARG A C 1
ATOM 3350 O O . ARG A 1 433 ? -14.703 -105.875 -25.562 1 83.5 433 ARG A O 1
ATOM 3357 N N . ALA A 1 434 ? -13.625 -106.5 -27.312 1 81.81 434 ALA A N 1
ATOM 3358 C CA . ALA A 1 434 ? -14.508 -107.625 -27.562 1 81.81 434 ALA A CA 1
ATOM 3359 C C . ALA A 1 434 ? -14.484 -108.625 -26.391 1 81.81 434 ALA A C 1
ATOM 3361 O O . ALA A 1 434 ? -15.508 -109.188 -26.031 1 81.81 434 ALA A O 1
ATOM 3362 N N . GLY A 1 435 ? -13.359 -108.812 -25.906 1 79.5 435 GLY A N 1
ATOM 3363 C CA . GLY A 1 435 ? -13.234 -109.688 -24.734 1 79.5 435 GLY A CA 1
ATOM 3364 C C . GLY A 1 435 ? -14.062 -109.188 -23.547 1 79.5 435 GLY A C 1
ATOM 3365 O O . GLY A 1 435 ? -14.734 -110 -22.891 1 79.5 435 GLY A O 1
ATOM 3366 N N . LEU A 1 436 ? -14.039 -107.938 -23.391 1 78.62 436 LEU A N 1
ATOM 3367 C CA . LEU A 1 436 ? -14.789 -107.312 -22.281 1 78.62 436 LEU A CA 1
ATOM 3368 C C . LEU A 1 436 ? -16.297 -107.438 -22.531 1 78.62 436 LEU A C 1
ATOM 3370 O O . LEU A 1 436 ? -17.062 -107.625 -21.594 1 78.62 436 LEU A O 1
ATOM 3374 N N . ALA A 1 437 ? -16.672 -107.375 -23.75 1 80.75 437 ALA A N 1
ATOM 3375 C CA . ALA A 1 437 ? -18.094 -107.375 -24.109 1 80.75 437 ALA A CA 1
ATOM 3376 C C . ALA A 1 437 ? -18.594 -108.75 -24.391 1 80.75 437 ALA A C 1
ATOM 3378 O O . ALA A 1 437 ? -19.766 -108.938 -24.766 1 80.75 437 ALA A O 1
ATOM 3379 N N . ARG A 1 438 ? -17.781 -109.688 -24.172 1 79.25 438 ARG A N 1
ATOM 3380 C CA . ARG A 1 438 ? -18.125 -111.125 -24.406 1 79.25 438 ARG A CA 1
ATOM 3381 C C . ARG A 1 438 ? -18.531 -111.375 -25.859 1 79.25 438 ARG A C 1
ATOM 3383 O O . ARG A 1 438 ? -19.547 -112 -26.125 1 79.25 438 ARG A O 1
ATOM 3390 N N . GLU A 1 439 ? -17.828 -110.75 -26.688 1 80.62 439 GLU A N 1
ATOM 3391 C CA . GLU A 1 439 ? -18.016 -110.938 -28.125 1 80.62 439 GLU A CA 1
ATOM 3392 C C . GLU A 1 439 ? -16.938 -111.875 -28.703 1 80.62 439 GLU A C 1
ATOM 3394 O O . GLU A 1 439 ? -15.852 -112 -28.125 1 80.62 439 GLU A O 1
ATOM 3399 N N . SER A 1 440 ? -17.359 -112.562 -29.719 1 83.5 440 SER A N 1
ATOM 3400 C CA . SER A 1 440 ? -16.375 -113.375 -30.422 1 83.5 440 SER A CA 1
ATOM 3401 C C . SER A 1 440 ? -15.641 -112.562 -31.484 1 83.5 440 SER A C 1
ATOM 3403 O O . SER A 1 440 ? -16.234 -111.75 -32.156 1 83.5 440 SER A O 1
ATOM 3405 N N . ALA A 1 441 ? -14.273 -112.75 -31.562 1 87.88 441 ALA A N 1
ATOM 3406 C CA . ALA A 1 441 ? -13.461 -112.062 -32.594 1 87.88 441 ALA A CA 1
ATOM 3407 C C . ALA A 1 441 ? -13.039 -113.062 -33.656 1 87.88 441 ALA A C 1
ATOM 3409 O O . ALA A 1 441 ? -12.555 -114.188 -33.344 1 87.88 441 ALA A O 1
ATOM 3410 N N . THR A 1 442 ? -13.312 -112.688 -34.844 1 90.94 442 THR A N 1
ATOM 3411 C CA . THR A 1 442 ? -12.914 -113.5 -36 1 90.94 442 THR A CA 1
ATOM 3412 C C . THR A 1 442 ? -11.922 -112.75 -36.875 1 90.94 442 THR A C 1
ATOM 3414 O O . THR A 1 442 ? -12.125 -111.625 -37.219 1 90.94 442 THR A O 1
ATOM 3417 N N . LEU A 1 443 ? -10.812 -113.375 -37.219 1 93.69 443 LEU A N 1
ATOM 3418 C CA . LEU A 1 443 ? -9.797 -112.875 -38.094 1 93.69 443 LEU A CA 1
ATOM 3419 C C . LEU A 1 443 ? -9.789 -113.625 -39.438 1 93.69 443 LEU A C 1
ATOM 3421 O O . LEU A 1 443 ? -9.805 -114.812 -39.469 1 93.69 443 LEU A O 1
ATOM 3425 N N . ILE A 1 444 ? -9.82 -112.875 -40.438 1 95.44 444 ILE A N 1
ATOM 3426 C CA . ILE A 1 444 ? -9.773 -113.375 -41.812 1 95.44 444 ILE A CA 1
ATOM 3427 C C . ILE A 1 444 ? -8.484 -112.938 -42.5 1 95.44 444 ILE A C 1
ATOM 3429 O O . ILE A 1 444 ? -8.227 -111.75 -42.625 1 95.44 444 ILE A O 1
ATOM 3433 N N . LEU A 1 445 ? -7.688 -113.812 -42.812 1 94.75 445 LEU A N 1
ATOM 3434 C CA . LEU A 1 445 ? -6.492 -113.562 -43.594 1 94.75 445 LEU A CA 1
ATOM 3435 C C . LEU A 1 445 ? -6.645 -114.125 -45 1 94.75 445 LEU A C 1
ATOM 3437 O O . LEU A 1 445 ? -7.043 -115.312 -45.156 1 94.75 445 LEU A O 1
ATOM 3441 N N . PHE A 1 446 ? -6.418 -113.25 -45.969 1 95.12 446 PHE A N 1
ATOM 3442 C CA . PHE A 1 446 ? -6.547 -113.875 -47.312 1 95.12 446 PHE A CA 1
ATOM 3443 C C . PHE A 1 446 ? -5.473 -113.312 -48.25 1 95.12 446 PHE A C 1
ATOM 3445 O O . PHE A 1 446 ? -4.863 -112.25 -47.969 1 95.12 446 PHE A O 1
ATOM 3452 N N . ASP A 1 447 ? -5.207 -113.938 -49.188 1 92.94 447 ASP A N 1
ATOM 3453 C CA . ASP A 1 447 ? -4.164 -113.688 -50.188 1 92.94 447 ASP A CA 1
ATOM 3454 C C . ASP A 1 447 ? -4.707 -113.812 -51.594 1 92.94 447 ASP A C 1
ATOM 3456 O O . ASP A 1 447 ? -5.488 -114.75 -51.875 1 92.94 447 ASP A O 1
ATOM 3460 N N . ILE A 1 448 ? -4.191 -113 -52.531 1 94.19 448 ILE A N 1
ATOM 3461 C CA . ILE A 1 448 ? -4.605 -113.062 -53.938 1 94.19 448 ILE A CA 1
ATOM 3462 C C . ILE A 1 448 ? -3.908 -114.25 -54.625 1 94.19 448 ILE A C 1
ATOM 3464 O O . ILE A 1 448 ? -2.68 -114.375 -54.594 1 94.19 448 ILE A O 1
ATOM 3468 N N . ASP A 1 449 ? -4.738 -115.062 -55.344 1 93.06 449 ASP A N 1
ATOM 3469 C CA . ASP A 1 449 ? -4.207 -116.312 -55.969 1 93.06 449 ASP A CA 1
ATOM 3470 C C . ASP A 1 449 ? -3.352 -116 -57.188 1 93.06 449 ASP A C 1
ATOM 3472 O O . ASP A 1 449 ? -3.77 -115.188 -58.062 1 93.06 449 ASP A O 1
ATOM 3476 N N . HIS A 1 450 ? -2.178 -116.562 -57.219 1 88.38 450 HIS A N 1
ATOM 3477 C CA . HIS A 1 450 ? -1.247 -116.438 -58.344 1 88.38 450 HIS A CA 1
ATOM 3478 C C . HIS A 1 450 ? -0.912 -115 -58.656 1 88.38 450 HIS A C 1
ATOM 3480 O O . HIS A 1 450 ? -0.866 -114.625 -59.812 1 88.38 450 HIS A O 1
ATOM 3486 N N . PHE A 1 451 ? -0.75 -114.25 -57.656 1 87.5 451 PHE A N 1
ATOM 3487 C CA . PHE A 1 451 ? -0.511 -112.812 -57.844 1 87.5 451 PHE A CA 1
ATOM 3488 C C . PHE A 1 451 ? 0.83 -112.562 -58.531 1 87.5 451 PHE A C 1
ATOM 3490 O O . PHE A 1 451 ? 0.96 -111.688 -59.375 1 87.5 451 PHE A O 1
ATOM 3497 N N . LYS A 1 452 ? 1.783 -113.312 -58.156 1 76.19 452 LYS A N 1
ATOM 3498 C CA . LYS A 1 452 ? 3.084 -113.25 -58.812 1 76.19 452 LYS A CA 1
ATOM 3499 C C . LYS A 1 452 ? 2.963 -113.438 -60.312 1 76.19 452 LYS A C 1
ATOM 3501 O O . LYS A 1 452 ? 3.633 -112.75 -61.125 1 76.19 452 LYS A O 1
ATOM 3506 N N . GLN A 1 453 ? 2.166 -114.312 -60.656 1 81.88 453 GLN A N 1
ATOM 3507 C CA . GLN A 1 453 ? 1.94 -114.562 -62.094 1 81.88 453 GLN A CA 1
ATOM 3508 C C . GLN A 1 453 ? 1.303 -113.375 -62.781 1 81.88 453 GLN A C 1
ATOM 3510 O O . GLN A 1 453 ? 1.614 -113.125 -63.938 1 81.88 453 GLN A O 1
ATOM 3515 N N . VAL A 1 454 ? 0.435 -112.75 -62.094 1 85.56 454 VAL A N 1
ATOM 3516 C CA . VAL A 1 454 ? -0.192 -111.562 -62.625 1 85.56 454 VAL A CA 1
ATOM 3517 C C . VAL A 1 454 ? 0.871 -110.5 -62.875 1 85.56 454 VAL A C 1
ATOM 3519 O O . VAL A 1 454 ? 0.906 -109.875 -63.938 1 85.56 454 VAL A O 1
ATOM 3522 N N . ASN A 1 455 ? 1.753 -110.375 -61.969 1 76.19 455 ASN A N 1
ATOM 3523 C CA . ASN A 1 455 ? 2.828 -109.375 -62.094 1 76.19 455 ASN A CA 1
ATOM 3524 C C . ASN A 1 455 ? 3.766 -109.75 -63.25 1 76.19 455 ASN A C 1
ATOM 3526 O O . ASN A 1 455 ? 4.195 -108.875 -64 1 76.19 455 ASN A O 1
ATOM 3530 N N . ASP A 1 456 ? 3.998 -111 -63.312 1 71.62 456 ASP A N 1
ATOM 3531 C CA . ASP A 1 456 ? 4.934 -111.5 -64.312 1 71.62 456 ASP A CA 1
ATOM 3532 C C . ASP A 1 456 ? 4.359 -111.312 -65.75 1 71.62 456 ASP A C 1
ATOM 3534 O O . ASP A 1 456 ? 5.082 -110.938 -66.688 1 71.62 456 ASP A O 1
ATOM 3538 N N . LEU A 1 457 ? 3.107 -111.562 -65.75 1 79.12 457 LEU A N 1
ATOM 3539 C CA . LEU A 1 457 ? 2.461 -111.562 -67.062 1 79.12 457 LEU A CA 1
ATOM 3540 C C . LEU A 1 457 ? 2.041 -110.188 -67.5 1 79.12 457 LEU A C 1
ATOM 3542 O O . LEU A 1 457 ? 2.137 -109.812 -68.688 1 79.12 457 LEU A O 1
ATOM 3546 N N . TYR A 1 458 ? 1.589 -109.375 -66.562 1 79.88 458 TYR A N 1
ATOM 3547 C CA . TYR A 1 458 ? 0.962 -108.125 -66.875 1 79.88 458 TYR A CA 1
ATOM 3548 C C . TYR A 1 458 ? 1.779 -106.938 -66.375 1 79.88 458 TYR A C 1
ATOM 3550 O O . TYR A 1 458 ? 1.501 -105.75 -66.75 1 79.88 458 TYR A O 1
ATOM 3558 N N . GLY A 1 459 ? 2.701 -107.188 -65.625 1 76.81 459 GLY A N 1
ATOM 3559 C CA . GLY A 1 459 ? 3.523 -106.125 -65.062 1 76.81 459 GLY A CA 1
ATOM 3560 C C . GLY A 1 459 ? 3.1 -105.688 -63.656 1 76.81 459 GLY A C 1
ATOM 3561 O O . GLY A 1 459 ? 1.979 -106 -63.219 1 76.81 459 GLY A O 1
ATOM 3562 N N . HIS A 1 460 ? 3.928 -104.938 -62.938 1 75.94 460 HIS A N 1
ATOM 3563 C CA . HIS A 1 460 ? 3.701 -104.562 -61.562 1 75.94 460 HIS A CA 1
ATOM 3564 C C . HIS A 1 460 ? 2.596 -103.5 -61.469 1 75.94 460 HIS A C 1
ATOM 3566 O O . HIS A 1 460 ? 1.863 -103.438 -60.469 1 75.94 460 HIS A O 1
ATOM 3572 N N . ASP A 1 461 ? 2.459 -102.688 -62.438 1 79.19 461 ASP A N 1
ATOM 3573 C CA . ASP A 1 461 ? 1.383 -101.75 -62.438 1 79.19 461 ASP A CA 1
ATOM 3574 C C . ASP A 1 461 ? 0.015 -102.375 -62.438 1 79.19 461 ASP A C 1
ATOM 3576 O O . ASP A 1 461 ? -0.923 -101.938 -61.781 1 79.19 461 ASP A O 1
ATOM 3580 N N . CYS A 1 462 ? 0.02 -103.438 -63.219 1 82.56 462 CYS A N 1
ATOM 3581 C CA . CYS A 1 462 ? -1.219 -104.188 -63.25 1 82.56 462 CYS A CA 1
ATOM 3582 C C . CYS A 1 462 ? -1.474 -104.875 -61.938 1 82.56 462 CYS A C 1
ATOM 3584 O O . CYS A 1 462 ? -2.613 -104.938 -61.469 1 82.56 462 CYS A O 1
ATOM 3586 N N . GLY A 1 463 ? -0.414 -105.375 -61.344 1 86.19 463 GLY A N 1
ATOM 3587 C CA . GLY A 1 463 ? -0.544 -105.938 -60 1 86.19 463 GLY A CA 1
ATOM 3588 C C . GLY A 1 463 ? -1.055 -104.875 -59 1 86.19 463 GLY A C 1
ATOM 3589 O O . GLY A 1 463 ? -1.912 -105.188 -58.156 1 86.19 463 GLY A O 1
ATOM 3590 N N . ASP A 1 464 ? -0.617 -103.75 -59.125 1 83.31 464 ASP A N 1
ATOM 3591 C CA . ASP A 1 464 ? -1.07 -102.688 -58.25 1 83.31 464 ASP A CA 1
ATOM 3592 C C . ASP A 1 464 ? -2.561 -102.375 -58.438 1 83.31 464 ASP A C 1
ATOM 3594 O O . ASP A 1 464 ? -3.281 -102.188 -57.469 1 83.31 464 ASP A O 1
ATOM 3598 N N . ALA A 1 465 ? -2.93 -102.375 -59.625 1 89.88 465 ALA A N 1
ATOM 3599 C CA . ALA A 1 465 ? -4.344 -102.125 -59.906 1 89.88 465 ALA A CA 1
ATOM 3600 C C . ALA A 1 465 ? -5.207 -103.188 -59.281 1 89.88 465 ALA A C 1
ATOM 3602 O O . ALA A 1 465 ? -6.309 -102.938 -58.781 1 89.88 465 ALA A O 1
ATOM 3603 N N . VAL A 1 466 ? -4.723 -104.438 -59.312 1 93.25 466 VAL A N 1
ATOM 3604 C CA . VAL A 1 466 ? -5.445 -105.562 -58.719 1 93.25 466 VAL A CA 1
ATOM 3605 C C . VAL A 1 466 ? -5.547 -105.375 -57.188 1 93.25 466 VAL A C 1
ATOM 3607 O O . VAL A 1 466 ? -6.613 -105.562 -56.625 1 93.25 466 VAL A O 1
ATOM 3610 N N . LEU A 1 467 ? -4.422 -104.938 -56.625 1 92.44 467 LEU A N 1
ATOM 3611 C CA . LEU A 1 467 ? -4.422 -104.75 -55.188 1 92.44 467 LEU A CA 1
ATOM 3612 C C . LEU A 1 467 ? -5.43 -103.625 -54.781 1 92.44 467 LEU A C 1
ATOM 3614 O O . LEU A 1 467 ? -6.176 -103.812 -53.812 1 92.44 467 LEU A O 1
ATOM 3618 N N . VAL A 1 468 ? -5.469 -102.688 -55.5 1 92.5 468 VAL A N 1
ATOM 3619 C CA . VAL A 1 468 ? -6.398 -101.562 -55.281 1 92.5 468 VAL A CA 1
ATOM 3620 C C . VAL A 1 468 ? -7.836 -102.062 -55.406 1 92.5 468 VAL A C 1
ATOM 3622 O O . VAL A 1 468 ? -8.703 -101.688 -54.625 1 92.5 468 VAL A O 1
ATOM 3625 N N . HIS A 1 469 ? -8.047 -102.75 -56.406 1 94.38 469 HIS A N 1
ATOM 3626 C CA . HIS A 1 469 ? -9.367 -103.25 -56.688 1 94.38 469 HIS A CA 1
ATOM 3627 C C . HIS A 1 469 ? -9.836 -104.188 -55.562 1 94.38 469 HIS A C 1
ATOM 3629 O O . HIS A 1 469 ? -10.984 -104.062 -55.125 1 94.38 469 HIS A O 1
ATOM 3635 N N . VAL A 1 470 ? -9.055 -105.062 -55.125 1 95.31 470 VAL A N 1
ATOM 3636 C CA . VAL A 1 470 ? -9.398 -105.938 -54.031 1 95.31 470 VAL A CA 1
ATOM 3637 C C . VAL A 1 470 ? -9.68 -105.125 -52.781 1 95.31 470 VAL A C 1
ATOM 3639 O O . VAL A 1 470 ? -10.633 -105.438 -52.062 1 95.31 470 VAL A O 1
ATOM 3642 N N . ALA A 1 471 ? -8.789 -104.188 -52.531 1 94.25 471 ALA A N 1
ATOM 3643 C CA . ALA A 1 471 ? -9 -103.312 -51.344 1 94.25 471 ALA A CA 1
ATOM 3644 C C . ALA A 1 471 ? -10.359 -102.688 -51.406 1 94.25 471 ALA A C 1
ATOM 3646 O O . ALA A 1 471 ? -11.047 -102.562 -50.375 1 94.25 471 ALA A O 1
ATOM 3647 N N . ALA A 1 472 ? -10.75 -102.25 -52.469 1 94.12 472 ALA A N 1
ATOM 3648 C CA . ALA A 1 472 ? -12.055 -101.625 -52.656 1 94.12 472 ALA A CA 1
ATOM 3649 C C . ALA A 1 472 ? -13.188 -102.562 -52.344 1 94.12 472 ALA A C 1
ATOM 3651 O O . ALA A 1 472 ? -14.203 -102.188 -51.75 1 94.12 472 ALA A O 1
ATOM 3652 N N . ILE A 1 473 ? -13.086 -103.75 -52.812 1 95.19 473 ILE A N 1
ATOM 3653 C CA . ILE A 1 473 ? -14.086 -104.75 -52.562 1 95.19 473 ILE A CA 1
ATOM 3654 C C . ILE A 1 473 ? -14.172 -105 -51.031 1 95.19 473 ILE A C 1
ATOM 3656 O O . ILE A 1 473 ? -15.266 -105.125 -50.5 1 95.19 473 ILE A O 1
ATOM 3660 N N . VAL A 1 474 ? -12.992 -105.125 -50.469 1 95.19 474 VAL A N 1
ATOM 3661 C CA . VAL A 1 474 ? -12.945 -105.375 -49.031 1 95.19 474 VAL A CA 1
ATOM 3662 C C . VAL A 1 474 ? -13.695 -104.312 -48.281 1 95.19 474 VAL A C 1
ATOM 3664 O O . VAL A 1 474 ? -14.516 -104.562 -47.406 1 95.19 474 VAL A O 1
ATOM 3667 N N . GLU A 1 475 ? -13.445 -103.188 -48.656 1 91.31 475 GLU A N 1
ATOM 3668 C CA . GLU A 1 475 ? -14.086 -102 -48.031 1 91.31 475 GLU A CA 1
ATOM 3669 C C . GLU A 1 475 ? -15.594 -102.062 -48.25 1 91.31 475 GLU A C 1
ATOM 3671 O O . GLU A 1 475 ? -16.359 -101.625 -47.375 1 91.31 475 GLU A O 1
ATOM 3676 N N . ARG A 1 476 ? -16 -102.375 -49.312 1 92.38 476 ARG A N 1
ATOM 3677 C CA . ARG A 1 476 ? -17.422 -102.438 -49.656 1 92.38 476 ARG A CA 1
ATOM 3678 C C . ARG A 1 476 ? -18.141 -103.562 -48.938 1 92.38 476 ARG A C 1
ATOM 3680 O O . ARG A 1 476 ? -19.297 -103.375 -48.5 1 92.38 476 ARG A O 1
ATOM 3687 N N . VAL A 1 477 ? -17.594 -104.688 -48.812 1 93.69 477 VAL A N 1
ATOM 3688 C CA . VAL A 1 477 ? -18.234 -105.875 -48.25 1 93.69 477 VAL A CA 1
ATOM 3689 C C . VAL A 1 477 ? -18.219 -105.812 -46.719 1 93.69 477 VAL A C 1
ATOM 3691 O O . VAL A 1 477 ? -19.172 -106.25 -46.062 1 93.69 477 VAL A O 1
ATOM 3694 N N . CYS A 1 478 ? -17.031 -105.312 -46.188 1 90.62 478 CYS A N 1
ATOM 3695 C CA . CYS A 1 478 ? -16.906 -105.25 -44.719 1 90.62 478 CYS A CA 1
ATOM 3696 C C . CYS A 1 478 ? -17.812 -104.125 -44.156 1 90.62 478 CYS A C 1
ATOM 3698 O O . CYS A 1 478 ? -18.125 -103.188 -44.844 1 90.62 478 CYS A O 1
ATOM 3700 N N . ARG A 1 479 ? -18.172 -104.188 -42.844 1 83.69 479 ARG A N 1
ATOM 3701 C CA . ARG A 1 479 ? -19.016 -103.25 -42.156 1 83.69 479 ARG A CA 1
ATOM 3702 C C . ARG A 1 479 ? -18.172 -102.125 -41.5 1 83.69 479 ARG A C 1
ATOM 3704 O O . ARG A 1 479 ? -16.953 -102.25 -41.375 1 83.69 479 ARG A O 1
ATOM 3711 N N . GLU A 1 480 ? -18.812 -101.062 -41.094 1 81.62 480 GLU A N 1
ATOM 3712 C CA . GLU A 1 480 ? -18.188 -99.938 -40.438 1 81.62 480 GLU A CA 1
ATOM 3713 C C . GLU A 1 480 ? -17.484 -100.312 -39.156 1 81.62 480 GLU A C 1
ATOM 3715 O O . GLU A 1 480 ? -16.453 -99.75 -38.812 1 81.62 480 GLU A O 1
ATOM 3720 N N . GLY A 1 481 ? -17.812 -101.375 -38.562 1 80.94 481 GLY A N 1
ATOM 3721 C CA . GLY A 1 481 ? -17.203 -101.875 -37.312 1 80.94 481 GLY A CA 1
ATOM 3722 C C . GLY A 1 481 ? -16.078 -102.812 -37.531 1 80.94 481 GLY A C 1
ATOM 3723 O O . GLY A 1 481 ? -15.312 -103.125 -36.625 1 80.94 481 GLY A O 1
ATOM 3724 N N . ASP A 1 482 ? -15.891 -103.25 -38.719 1 87.69 482 ASP A N 1
ATOM 3725 C CA . ASP A 1 482 ? -14.828 -104.188 -39.031 1 87.69 482 ASP A CA 1
ATOM 3726 C C . ASP A 1 482 ? -13.516 -103.5 -39.344 1 87.69 482 ASP A C 1
ATOM 3728 O O . ASP A 1 482 ? -13.531 -102.375 -39.844 1 87.69 482 ASP A O 1
ATOM 3732 N N . LEU A 1 483 ? -12.43 -104.125 -38.969 1 91.38 483 LEU A N 1
ATOM 3733 C CA . LEU A 1 483 ? -11.102 -103.562 -39.281 1 91.38 483 LEU A CA 1
ATOM 3734 C C . LEU A 1 483 ? -10.477 -104.312 -40.469 1 91.38 483 LEU A C 1
ATOM 3736 O O . LEU A 1 483 ? -10.32 -105.5 -40.438 1 91.38 483 LEU A O 1
ATOM 3740 N N . ALA A 1 484 ? -10.219 -103.625 -41.469 1 94.06 484 ALA A N 1
ATOM 3741 C CA . ALA A 1 484 ? -9.586 -104.188 -42.656 1 94.06 484 ALA A CA 1
ATOM 3742 C C . ALA A 1 484 ? -8.25 -103.5 -42.938 1 94.06 484 ALA A C 1
ATOM 3744 O O . ALA A 1 484 ? -8.109 -102.312 -42.781 1 94.06 484 ALA A O 1
ATOM 3745 N N . GLY A 1 485 ? -7.266 -104.312 -43.344 1 92.62 485 GLY A N 1
ATOM 3746 C CA . GLY A 1 485 ? -5.961 -103.75 -43.656 1 92.62 485 GLY A CA 1
ATOM 3747 C C . GLY A 1 485 ? -5.176 -104.625 -44.625 1 92.62 485 GLY A C 1
ATOM 3748 O O . GLY A 1 485 ? -5.551 -105.75 -44.875 1 92.62 485 GLY A O 1
ATOM 3749 N N . ARG A 1 486 ? -4.184 -103.938 -45.219 1 89.31 486 ARG A N 1
ATOM 3750 C CA . ARG A 1 486 ? -3.219 -104.688 -46.031 1 89.31 486 ARG A CA 1
ATOM 3751 C C . ARG A 1 486 ? -2.096 -105.25 -45.156 1 89.31 486 ARG A C 1
ATOM 3753 O O . ARG A 1 486 ? -1.405 -104.5 -44.469 1 89.31 486 ARG A O 1
ATOM 3760 N N . TYR A 1 487 ? -1.955 -106.5 -45.031 1 82.38 487 TYR A N 1
ATOM 3761 C CA . TYR A 1 487 ? -1.062 -107.125 -44.094 1 82.38 487 TYR A CA 1
ATOM 3762 C C . TYR A 1 487 ? 0.292 -107.438 -44.719 1 82.38 487 TYR A C 1
ATOM 3764 O O . TYR A 1 487 ? 1.315 -107.5 -44.031 1 82.38 487 TYR A O 1
ATOM 3772 N N . GLY A 1 488 ? 0.33 -107.688 -46 1 75.25 488 GLY A N 1
ATOM 3773 C CA . GLY A 1 488 ? 1.538 -107.938 -46.75 1 75.25 488 GLY A CA 1
ATOM 3774 C C . GLY A 1 488 ? 1.448 -107.438 -48.188 1 75.25 488 GLY A C 1
ATOM 3775 O O . GLY A 1 488 ? 0.643 -106.562 -48.5 1 75.25 488 GLY A O 1
ATOM 3776 N N . GLY A 1 489 ? 2.355 -107.938 -49 1 75.69 489 GLY A N 1
ATOM 3777 C CA . GLY A 1 489 ? 2.318 -107.562 -50.406 1 75.69 489 GLY A CA 1
ATOM 3778 C C . GLY A 1 489 ? 0.987 -107.812 -51.094 1 75.69 489 GLY A C 1
ATOM 3779 O O . GLY A 1 489 ? 0.316 -106.938 -51.562 1 75.69 489 GLY A O 1
ATOM 3780 N N . GLU A 1 490 ? 0.608 -109 -51.031 1 87.38 490 GLU A N 1
ATOM 3781 C CA . GLU A 1 490 ? -0.641 -109.438 -51.625 1 87.38 490 GLU A CA 1
ATOM 3782 C C . GLU A 1 490 ? -1.613 -110 -50.594 1 87.38 490 GLU A C 1
ATOM 3784 O O . GLU A 1 490 ? -2.639 -110.562 -50.906 1 87.38 490 GLU A O 1
ATOM 3789 N N . GLU A 1 491 ? -1.295 -109.75 -49.344 1 90.12 491 GLU A N 1
ATOM 3790 C CA . GLU A 1 491 ? -2.1 -110.312 -48.25 1 90.12 491 GLU A CA 1
ATOM 3791 C C . GLU A 1 491 ? -2.953 -109.188 -47.594 1 90.12 491 GLU A C 1
ATOM 3793 O O . GLU A 1 491 ? -2.512 -108.062 -47.469 1 90.12 491 GLU A O 1
ATOM 3798 N N . PHE A 1 492 ? -4.145 -109.562 -47.344 1 94.75 492 PHE A N 1
ATOM 3799 C CA . PHE A 1 492 ? -5.102 -108.688 -46.656 1 94.75 492 PHE A CA 1
ATOM 3800 C C . PHE A 1 492 ? -5.602 -109.375 -45.375 1 94.75 492 PHE A C 1
ATOM 3802 O O . PHE A 1 492 ? -5.547 -110.562 -45.219 1 94.75 492 PHE A O 1
ATOM 3809 N N . VAL A 1 493 ? -6.039 -108.5 -44.438 1 94.75 493 VAL A N 1
ATOM 3810 C CA . VAL A 1 493 ? -6.535 -109.062 -43.156 1 94.75 493 VAL A CA 1
ATOM 3811 C C . VAL A 1 493 ? -7.805 -108.312 -42.781 1 94.75 493 VAL A C 1
ATOM 3813 O O . VAL A 1 493 ? -7.941 -107.062 -43.062 1 94.75 493 VAL A O 1
ATOM 3816 N N . VAL A 1 494 ? -8.742 -109 -42.25 1 94.81 494 VAL A N 1
ATOM 3817 C CA . VAL A 1 494 ? -9.984 -108.375 -41.75 1 94.81 494 VAL A CA 1
ATOM 3818 C C . VAL A 1 494 ? -10.266 -108.938 -40.344 1 94.81 494 VAL A C 1
ATOM 3820 O O . VAL A 1 494 ? -10.164 -110.188 -40.125 1 94.81 494 VAL A O 1
ATOM 3823 N N . LEU A 1 495 ? -10.523 -108.062 -39.438 1 93.44 495 LEU A N 1
ATOM 3824 C CA . LEU A 1 495 ? -10.961 -108.438 -38.094 1 93.44 495 LEU A CA 1
ATOM 3825 C C . LEU A 1 495 ? -12.422 -108.062 -37.875 1 93.44 495 LEU A C 1
ATOM 3827 O O . LEU A 1 495 ? -12.797 -106.875 -38.031 1 93.44 495 LEU A O 1
ATOM 3831 N N . ALA A 1 496 ? -13.273 -109 -37.594 1 90.38 496 ALA A N 1
ATOM 3832 C CA . ALA A 1 496 ? -14.688 -108.812 -37.312 1 90.38 496 ALA A CA 1
ATOM 3833 C C . ALA A 1 496 ? -15.078 -109.375 -35.938 1 90.38 496 ALA A C 1
ATOM 3835 O O . ALA A 1 496 ? -14.711 -110.5 -35.594 1 90.38 496 ALA A O 1
ATOM 3836 N N . CYS A 1 497 ? -15.727 -108.5 -35.125 1 85.38 497 CYS A N 1
ATOM 3837 C CA . CYS A 1 497 ? -16.203 -108.875 -33.812 1 85.38 497 CYS A CA 1
ATOM 3838 C C . CYS A 1 497 ? -17.719 -109.062 -33.812 1 85.38 497 CYS A C 1
ATOM 3840 O O . CYS A 1 497 ? -18.438 -108.188 -34.375 1 85.38 497 CYS A O 1
ATOM 3842 N N . TYR A 1 498 ? -18.281 -110.125 -33.312 1 75.81 498 TYR A N 1
ATOM 3843 C CA . TYR A 1 498 ? -19.719 -110.438 -33.312 1 75.81 498 TYR A CA 1
ATOM 3844 C C . TYR A 1 498 ? -20.203 -110.812 -31.922 1 75.81 498 TYR A C 1
ATOM 3846 O O . TYR A 1 498 ? -19.453 -111.312 -31.109 1 75.81 498 TYR A O 1
ATOM 3854 N N . ARG A 1 499 ? -21.531 -110.25 -31.656 1 73.31 499 ARG A N 1
ATOM 3855 C CA . ARG A 1 499 ? -22.25 -110.75 -30.484 1 73.31 499 ARG A CA 1
ATOM 3856 C C . ARG A 1 499 ? -22.969 -112.062 -30.812 1 73.31 499 ARG A C 1
ATOM 3858 O O . ARG A 1 499 ? -23.812 -112.125 -31.703 1 73.31 499 ARG A O 1
ATOM 3865 N N . GLY A 1 500 ? -22.438 -113.375 -30.312 1 62.38 500 GLY A N 1
ATOM 3866 C CA . GLY A 1 500 ? -23.078 -114.688 -30.484 1 62.38 500 GLY A CA 1
ATOM 3867 C C . GLY A 1 500 ? -22.375 -115.562 -31.516 1 62.38 500 GLY A C 1
ATOM 3868 O O . GLY A 1 500 ? -21.156 -115.562 -31.625 1 62.38 500 GLY A O 1
ATOM 3869 N N . ALA A 1 501 ? -23.141 -116.25 -32.438 1 56.88 501 ALA A N 1
ATOM 3870 C CA . ALA A 1 501 ? -22.562 -117.25 -33.375 1 56.88 501 ALA A CA 1
ATOM 3871 C C . ALA A 1 501 ? -21.703 -116.562 -34.438 1 56.88 501 ALA A C 1
ATOM 3873 O O . ALA A 1 501 ? -22.094 -115.562 -34.969 1 56.88 501 ALA A O 1
ATOM 3874 N N . SER A 1 502 ? -20.469 -117 -34.531 1 61.53 502 SER A N 1
ATOM 3875 C CA . SER A 1 502 ? -19.406 -116.438 -35.344 1 61.53 502 SER A CA 1
ATOM 3876 C C . SER A 1 502 ? -19.766 -116.438 -36.844 1 61.53 502 SER A C 1
ATOM 3878 O O . SER A 1 502 ? -20.234 -117.5 -37.344 1 61.53 502 SER A O 1
ATOM 3880 N N . ASN A 1 503 ? -19.922 -115.312 -37.5 1 77.88 503 ASN A N 1
ATOM 3881 C CA . ASN A 1 503 ? -20.281 -115.188 -38.906 1 77.88 503 ASN A CA 1
ATOM 3882 C C . ASN A 1 503 ? -19.062 -114.812 -39.75 1 77.88 503 ASN A C 1
ATOM 3884 O O . ASN A 1 503 ? -19.188 -114.312 -40.875 1 77.88 503 ASN A O 1
ATOM 3888 N N . GLY A 1 504 ? -17.922 -115.25 -39.25 1 85.75 504 GLY A N 1
ATOM 3889 C CA . GLY A 1 504 ? -16.703 -114.938 -39.938 1 85.75 504 GLY A CA 1
ATOM 3890 C C . GLY A 1 504 ? -16.516 -115.688 -41.219 1 85.75 504 GLY A C 1
ATOM 3891 O O . GLY A 1 504 ? -16.047 -115.125 -42.25 1 85.75 504 GLY A O 1
ATOM 3892 N N . GLU A 1 505 ? -16.969 -116.875 -41.156 1 89.94 505 GLU A N 1
ATOM 3893 C CA . GLU A 1 505 ? -16.906 -117.688 -42.344 1 89.94 505 GLU A CA 1
ATOM 3894 C C . GLU A 1 505 ? -17.812 -117.188 -43.438 1 89.94 505 GLU A C 1
ATOM 3896 O O . GLU A 1 505 ? -17.438 -117.188 -44.625 1 89.94 505 GLU A O 1
ATOM 3901 N N . ALA A 1 506 ? -18.922 -116.812 -43.031 1 92.75 506 ALA A N 1
ATOM 3902 C CA . ALA A 1 506 ? -19.859 -116.25 -44 1 92.75 506 ALA A CA 1
ATOM 3903 C C . ALA A 1 506 ? -19.281 -115 -44.656 1 92.75 506 ALA A C 1
ATOM 3905 O O . ALA A 1 506 ? -19.438 -114.812 -45.844 1 92.75 506 ALA A O 1
ATOM 3906 N N . LEU A 1 507 ? -18.656 -114.25 -43.812 1 92.75 507 LEU A N 1
ATOM 3907 C CA . LEU A 1 507 ? -18.031 -113 -44.344 1 92.75 507 LEU A CA 1
ATOM 3908 C C . LEU A 1 507 ? -16.906 -113.375 -45.312 1 92.75 507 LEU A C 1
ATOM 3910 O O . LEU A 1 507 ? -16.781 -112.75 -46.375 1 92.75 507 LEU A O 1
ATOM 3914 N N . ALA A 1 508 ? -16.156 -114.25 -44.969 1 95.75 508 ALA A N 1
ATOM 3915 C CA . ALA A 1 508 ? -15.07 -114.688 -45.844 1 95.75 508 ALA A CA 1
ATOM 3916 C C . ALA A 1 508 ? -15.609 -115.188 -47.188 1 95.75 508 ALA A C 1
ATOM 3918 O O . ALA A 1 508 ? -15.047 -114.938 -48.25 1 95.75 508 ALA A O 1
ATOM 3919 N N . GLU A 1 509 ? -16.641 -115.938 -47.094 1 95.81 509 GLU A N 1
ATOM 3920 C CA . GLU A 1 509 ? -17.266 -116.438 -48.312 1 95.81 509 GLU A CA 1
ATOM 3921 C C . GLU A 1 509 ? -17.828 -115.312 -49.188 1 95.81 509 GLU A C 1
ATOM 3923 O O . GLU A 1 509 ? -17.781 -115.375 -50.406 1 95.81 509 GLU A O 1
ATOM 3928 N N . ARG A 1 510 ? -18.375 -114.438 -48.531 1 95.62 510 ARG A N 1
ATOM 3929 C CA . ARG A 1 510 ? -18.875 -113.25 -49.281 1 95.62 510 ARG A CA 1
ATOM 3930 C C . ARG A 1 510 ? -17.734 -112.5 -49.969 1 95.62 510 ARG A C 1
ATOM 3932 O O . ARG A 1 510 ? -17.875 -112.062 -51.094 1 95.62 510 ARG A O 1
ATOM 3939 N N . LEU A 1 511 ? -16.656 -112.312 -49.281 1 95.75 511 LEU A N 1
ATOM 3940 C CA . LEU A 1 511 ? -15.484 -111.688 -49.844 1 95.75 511 LEU A CA 1
ATOM 3941 C C . LEU A 1 511 ? -14.938 -112.5 -51.031 1 95.75 511 LEU A C 1
ATOM 3943 O O . LEU A 1 511 ? -14.625 -111.938 -52.094 1 95.75 511 LEU A O 1
ATOM 3947 N N . ARG A 1 512 ? -14.828 -113.75 -50.844 1 96.44 512 ARG A N 1
ATOM 3948 C CA . ARG A 1 512 ? -14.336 -114.625 -51.906 1 96.44 512 ARG A CA 1
ATOM 3949 C C . ARG A 1 512 ? -15.18 -114.5 -53.156 1 96.44 512 ARG A C 1
ATOM 3951 O O . ARG A 1 512 ? -14.648 -114.312 -54.25 1 96.44 512 ARG A O 1
ATOM 3958 N N . ALA A 1 513 ? -16.438 -114.625 -52.938 1 96 513 ALA A N 1
ATOM 3959 C CA . ALA A 1 513 ? -17.375 -114.562 -54.031 1 96 513 ALA A CA 1
ATOM 3960 C C . ALA A 1 513 ? -17.297 -113.188 -54.719 1 96 513 ALA A C 1
ATOM 3962 O O . ALA A 1 513 ? -17.266 -113.125 -55.969 1 96 513 ALA A O 1
ATOM 3963 N N . ALA A 1 514 ? -17.203 -112.188 -53.969 1 95.75 514 ALA A N 1
ATOM 3964 C CA . ALA A 1 514 ? -17.172 -110.875 -54.531 1 95.75 514 ALA A CA 1
ATOM 3965 C C . ALA A 1 514 ? -15.898 -110.625 -55.344 1 95.75 514 ALA A C 1
ATOM 3967 O O . ALA A 1 514 ? -15.945 -110 -56.406 1 95.75 514 ALA A O 1
ATOM 3968 N N . ILE A 1 515 ? -14.781 -111.062 -54.906 1 96.12 515 ILE A N 1
ATOM 3969 C CA . ILE A 1 515 ? -13.516 -110.938 -55.625 1 96.12 515 ILE A CA 1
ATOM 3970 C C . ILE A 1 515 ? -13.539 -111.75 -56.906 1 96.12 515 ILE A C 1
ATOM 3972 O O . ILE A 1 515 ? -13.141 -111.25 -57.969 1 96.12 515 ILE A O 1
ATOM 3976 N N . ALA A 1 516 ? -14.102 -112.875 -56.844 1 94.81 516 ALA A N 1
ATOM 3977 C CA . ALA A 1 516 ? -14.141 -113.75 -58 1 94.81 516 ALA A CA 1
ATOM 3978 C C . ALA A 1 516 ? -15.102 -113.25 -59.062 1 94.81 516 ALA A C 1
ATOM 3980 O O . ALA A 1 516 ? -14.875 -113.438 -60.25 1 94.81 516 ALA A O 1
ATOM 3981 N N . GLU A 1 517 ? -16.109 -112.625 -58.625 1 93.88 517 GLU A N 1
ATOM 3982 C CA . GLU A 1 517 ? -17.172 -112.188 -59.531 1 93.88 517 GLU A CA 1
ATOM 3983 C C . GLU A 1 517 ? -16.922 -110.812 -60.062 1 93.88 517 GLU A C 1
ATOM 3985 O O . GLU A 1 517 ? -17.609 -110.312 -60.969 1 93.88 517 GLU A O 1
ATOM 3990 N N . SER A 1 518 ? -15.922 -110.188 -59.562 1 93.44 518 SER A N 1
ATOM 3991 C CA . SER A 1 518 ? -15.656 -108.812 -60 1 93.44 518 SER A CA 1
ATOM 3992 C C . SER A 1 518 ? -14.32 -108.688 -60.719 1 93.44 518 SER A C 1
ATOM 3994 O O . SER A 1 518 ? -13.289 -108.438 -60.094 1 93.44 518 SER A O 1
ATOM 3996 N N . PRO A 1 519 ? -14.391 -108.75 -61.969 1 93.38 519 PRO A N 1
ATOM 3997 C CA . PRO A 1 519 ? -13.133 -108.688 -62.688 1 93.38 519 PRO A CA 1
ATOM 3998 C C . PRO A 1 519 ? -12.5 -107.25 -62.594 1 93.38 519 PRO A C 1
ATOM 4000 O O . PRO A 1 519 ? -13.211 -106.25 -62.562 1 93.38 519 PRO A O 1
ATOM 4003 N N . CYS A 1 520 ? -11.172 -107.25 -62.406 1 92.31 520 CYS A N 1
ATOM 4004 C CA . CYS A 1 520 ? -10.406 -106 -62.312 1 92.31 520 CYS A CA 1
ATOM 4005 C C . CYS A 1 520 ? -10.117 -105.438 -63.688 1 92.31 520 CYS A C 1
ATOM 4007 O O . CYS A 1 520 ? -9.672 -106.125 -64.625 1 92.31 520 CYS A O 1
ATOM 4009 N N . LEU A 1 521 ? -10.375 -104.125 -63.906 1 90.44 521 LEU A N 1
ATOM 4010 C CA . LEU A 1 521 ? -10.016 -103.438 -65.125 1 90.44 521 LEU A CA 1
ATOM 4011 C C . LEU A 1 521 ? -8.562 -103 -65.125 1 90.44 521 LEU A C 1
ATOM 4013 O O . LEU A 1 521 ? -8.195 -102.125 -64.312 1 90.44 521 LEU A O 1
ATOM 4017 N N . LEU A 1 522 ? -7.758 -103.562 -65.875 1 86 522 LEU A N 1
ATOM 4018 C CA . LEU A 1 522 ? -6.34 -103.25 -65.938 1 86 522 LEU A CA 1
ATOM 4019 C C . LEU A 1 522 ? -6.125 -101.938 -66.688 1 86 522 LEU A C 1
ATOM 4021 O O . LEU A 1 522 ? -6.973 -101.562 -67.5 1 86 522 LEU A O 1
ATOM 4025 N N . PRO A 1 523 ? -5.027 -101.25 -66.375 1 79.69 523 PRO A N 1
ATOM 4026 C CA . PRO A 1 523 ? -4.738 -100.062 -67.125 1 79.69 523 PRO A CA 1
ATOM 4027 C C . PRO A 1 523 ? -4.719 -100.25 -68.625 1 79.69 523 PRO A C 1
ATOM 4029 O O . PRO A 1 523 ? -5.004 -99.312 -69.438 1 79.69 523 PRO A O 1
ATOM 4032 N N . SER A 1 524 ? -4.512 -101.438 -69.125 1 78.5 524 SER A N 1
ATOM 4033 C CA . SER A 1 524 ? -4.469 -101.812 -70.562 1 78.5 524 SER A CA 1
ATOM 4034 C C . SER A 1 524 ? -5.875 -101.938 -71.125 1 78.5 524 SER A C 1
ATOM 4036 O O . SER A 1 524 ? -6.047 -102 -72.312 1 78.5 524 SER A O 1
ATOM 4038 N N . GLY A 1 525 ? -6.984 -101.938 -70.312 1 83.81 525 GLY A N 1
ATOM 4039 C CA . GLY A 1 525 ? -8.359 -102.125 -70.75 1 83.81 525 GLY A CA 1
ATOM 4040 C C . GLY A 1 525 ? -8.852 -103.562 -70.625 1 83.81 525 GLY A C 1
ATOM 4041 O O . GLY A 1 525 ? -10.047 -103.812 -70.75 1 83.81 525 GLY A O 1
ATOM 4042 N N . GLN A 1 526 ? -7.957 -104.438 -70.438 1 86.94 526 GLN A N 1
ATOM 4043 C CA . GLN A 1 526 ? -8.32 -105.875 -70.375 1 86.94 526 GLN A CA 1
ATOM 4044 C C . GLN A 1 526 ? -8.891 -106.125 -68.938 1 86.94 526 GLN A C 1
ATOM 4046 O O . GLN A 1 526 ? -8.484 -105.562 -67.938 1 86.94 526 GLN A O 1
ATOM 4051 N N . LYS A 1 527 ? -9.898 -107 -68.938 1 92.19 527 LYS A N 1
ATOM 4052 C CA . LYS A 1 527 ? -10.484 -107.438 -67.688 1 92.19 527 LYS A CA 1
ATOM 4053 C C . LYS A 1 527 ? -9.797 -108.688 -67.125 1 92.19 527 LYS A C 1
ATOM 4055 O O . LYS A 1 527 ? -9.586 -109.688 -67.938 1 92.19 527 LYS A O 1
ATOM 4060 N N . LEU A 1 528 ? -9.359 -108.688 -66 1 92.19 528 LEU A N 1
ATOM 4061 C CA . LEU A 1 528 ? -8.695 -109.812 -65.375 1 92.19 528 LEU A CA 1
ATO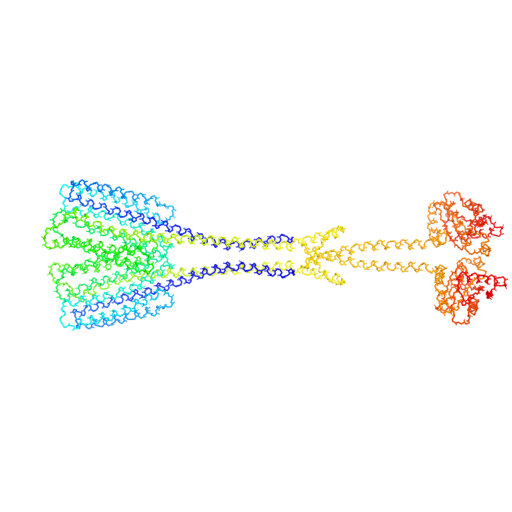M 4062 C C . LEU A 1 528 ? -9.477 -110.312 -64.188 1 92.19 528 LEU A C 1
ATOM 4064 O O . LEU A 1 528 ? -9.805 -109.5 -63.281 1 92.19 528 LEU A O 1
ATOM 4068 N N . ALA A 1 529 ? -9.883 -111.562 -64.25 1 91.88 529 ALA A N 1
ATOM 4069 C CA . ALA A 1 529 ? -10.531 -112.125 -63.062 1 91.88 529 ALA A CA 1
ATOM 4070 C C . ALA A 1 529 ? -9.508 -112.75 -62.125 1 91.88 529 ALA A C 1
ATOM 4072 O O . ALA A 1 529 ? -8.617 -113.5 -62.531 1 91.88 529 ALA A O 1
ATOM 4073 N N . VAL A 1 530 ? -9.516 -112.312 -60.875 1 93.19 530 VAL A N 1
ATOM 4074 C CA . VAL A 1 530 ? -8.617 -112.875 -59.875 1 93.19 530 VAL A CA 1
ATOM 4075 C C . VAL A 1 530 ? -9.422 -113.562 -58.75 1 93.19 530 VAL A C 1
ATOM 4077 O O . VAL A 1 530 ? -10.617 -113.312 -58.625 1 93.19 530 VAL A O 1
ATOM 4080 N N . THR A 1 531 ? -8.883 -114.562 -58.156 1 95.06 531 THR A N 1
ATOM 4081 C CA . THR A 1 531 ? -9.484 -115.25 -57 1 95.06 531 THR A CA 1
ATOM 4082 C C . THR A 1 531 ? -8.586 -115.062 -55.75 1 95.06 531 THR A C 1
ATOM 4084 O O . THR A 1 531 ? -7.441 -114.625 -55.875 1 95.06 531 THR A O 1
ATOM 4087 N N . ALA A 1 532 ? -9.148 -115.312 -54.688 1 96 532 ALA A N 1
ATOM 4088 C CA . ALA A 1 532 ? -8.406 -115.25 -53.438 1 96 532 ALA A CA 1
ATOM 4089 C C . ALA A 1 532 ? -8.703 -116.438 -52.531 1 96 532 ALA A C 1
ATOM 4091 O O . ALA A 1 532 ? -9.781 -117.062 -52.625 1 96 532 ALA A O 1
ATOM 4092 N N . SER A 1 533 ? -7.781 -116.875 -51.719 1 96.75 533 SER A N 1
ATOM 4093 C CA . SER A 1 533 ? -7.922 -117.938 -50.75 1 96.75 533 SER A CA 1
ATOM 4094 C C . SER A 1 533 ? -7.961 -117.375 -49.312 1 96.75 533 SER A C 1
ATOM 4096 O O . SER A 1 533 ? -7.238 -116.375 -49 1 96.75 533 SER A O 1
ATOM 4098 N N . PHE A 1 534 ? -8.711 -117.938 -48.5 1 95.94 534 PHE A N 1
ATOM 4099 C CA . PHE A 1 534 ? -9.016 -117.312 -47.219 1 95.94 534 PHE A CA 1
ATOM 4100 C C . PHE A 1 534 ? -8.75 -118.312 -46.094 1 95.94 534 PHE A C 1
ATOM 4102 O O . PHE A 1 534 ? -9.055 -119.5 -46.219 1 95.94 534 PHE A O 1
ATOM 4109 N N . GLY A 1 535 ? -8.172 -117.812 -45.031 1 95.69 535 GLY A N 1
ATOM 4110 C CA . GLY A 1 535 ? -8.078 -118.5 -43.719 1 95.69 535 GLY A CA 1
ATOM 4111 C C . GLY A 1 535 ? -8.828 -117.75 -42.625 1 95.69 535 GLY A C 1
ATOM 4112 O O . GLY A 1 535 ? -8.625 -116.562 -42.406 1 95.69 535 GLY A O 1
ATOM 4113 N N . VAL A 1 536 ? -9.711 -118.438 -42 1 94.75 536 VAL A N 1
ATOM 4114 C CA . VAL A 1 536 ? -10.547 -117.875 -40.969 1 94.75 536 VAL A CA 1
ATOM 4115 C C . VAL A 1 536 ? -10.242 -118.5 -39.594 1 94.75 536 VAL A C 1
ATOM 4117 O O . VAL A 1 536 ? -10.086 -119.688 -39.5 1 94.75 536 VAL A O 1
ATOM 4120 N N . ALA A 1 537 ? -10.039 -117.688 -38.656 1 92.31 537 ALA A N 1
ATOM 4121 C CA . ALA A 1 537 ? -9.859 -118.125 -37.281 1 92.31 537 ALA A CA 1
ATOM 4122 C C . ALA A 1 537 ? -10.758 -117.375 -36.312 1 92.31 537 ALA A C 1
ATOM 4124 O O . ALA A 1 537 ? -10.914 -116.125 -36.438 1 92.31 537 ALA A O 1
ATOM 4125 N N . THR A 1 538 ? -11.422 -118.125 -35.469 1 88.12 538 THR A N 1
ATOM 4126 C CA . THR A 1 538 ? -12.297 -117.5 -34.5 1 88.12 538 THR A CA 1
ATOM 4127 C C . THR A 1 538 ? -11.883 -117.875 -33.094 1 88.12 538 THR A C 1
ATOM 4129 O O . THR A 1 538 ? -11.531 -119.062 -32.844 1 88.12 538 THR A O 1
ATOM 4132 N N . LEU A 1 539 ? -11.578 -117.062 -32.312 1 74.62 539 LEU A N 1
ATOM 4133 C CA . LEU A 1 539 ? -11.289 -117.375 -30.922 1 74.62 539 LEU A CA 1
ATOM 4134 C C . LEU A 1 539 ? -12.516 -117.125 -30.031 1 74.62 539 LEU A C 1
ATOM 4136 O O . LEU A 1 539 ? -13.219 -116.125 -30.188 1 74.62 539 LEU A O 1
ATOM 4140 N N . GLY A 1 540 ? -12.961 -118.188 -29.328 1 65.81 540 GLY A N 1
ATOM 4141 C CA . GLY A 1 540 ? -14.039 -118.188 -28.359 1 65.81 540 GLY A CA 1
ATOM 4142 C C . GLY A 1 540 ? -13.75 -117.25 -27.188 1 65.81 540 GLY A C 1
ATOM 4143 O O . GLY A 1 540 ? -12.781 -116.438 -27.234 1 65.81 540 GLY A O 1
ATOM 4144 N N . GLU A 1 541 ? -14.555 -117.312 -26.031 1 58.03 541 GLU A N 1
ATOM 4145 C CA . GLU A 1 541 ? -14.734 -116.438 -24.875 1 58.03 541 GLU A CA 1
ATOM 4146 C C . GLU A 1 541 ? -13.422 -116.25 -24.109 1 58.03 541 GLU A C 1
ATOM 4148 O O . GLU A 1 541 ? -13.242 -115.25 -23.406 1 58.03 541 GLU A O 1
ATOM 4153 N N . ALA A 1 542 ? -12.469 -117.188 -24.172 1 55.59 542 ALA A N 1
ATOM 4154 C CA . ALA A 1 542 ? -11.328 -116.938 -23.281 1 55.59 542 ALA A CA 1
ATOM 4155 C C . ALA A 1 542 ? -10.266 -116.125 -23.969 1 55.59 542 ALA A C 1
ATOM 4157 O O . ALA A 1 542 ? -10.266 -115.938 -25.203 1 55.59 542 ALA A O 1
ATOM 4158 N N . ALA A 1 543 ? -9.234 -115.438 -23.328 1 58.09 543 ALA A N 1
ATOM 4159 C CA . ALA A 1 543 ? -8.25 -114.375 -23.531 1 58.09 543 ALA A CA 1
ATOM 4160 C C . ALA A 1 543 ? -7.652 -114.438 -24.922 1 58.09 543 ALA A C 1
ATOM 4162 O O . ALA A 1 543 ? -6.621 -115.062 -25.141 1 58.09 543 ALA A O 1
ATOM 4163 N N . PRO A 1 544 ? -8.297 -113.75 -25.922 1 63.28 544 PRO A N 1
ATOM 4164 C CA . PRO A 1 544 ? -7.832 -113.875 -27.297 1 63.28 544 PRO A CA 1
ATOM 4165 C C . PRO A 1 544 ? -6.582 -113 -27.547 1 63.28 544 PRO A C 1
ATOM 4167 O O . PRO A 1 544 ? -6.43 -111.938 -26.953 1 63.28 544 PRO A O 1
ATOM 4170 N N . SER A 1 545 ? -5.543 -113.562 -28 1 82.12 545 SER A N 1
ATOM 4171 C CA . SER A 1 545 ? -4.352 -112.875 -28.469 1 82.12 545 SER A CA 1
ATOM 4172 C C . SER A 1 545 ? -4.32 -112.75 -29.984 1 82.12 545 SER A C 1
ATOM 4174 O O . SER A 1 545 ? -4.633 -113.688 -30.688 1 82.12 545 SER A O 1
ATOM 4176 N N . LEU A 1 546 ? -4.105 -111.5 -30.531 1 87.25 546 LEU A N 1
ATOM 4177 C CA . LEU A 1 546 ? -3.998 -111.25 -31.969 1 87.25 546 LEU A CA 1
ATOM 4178 C C . LEU A 1 546 ? -3.01 -112.188 -32.625 1 87.25 546 LEU A C 1
ATOM 4180 O O . LEU A 1 546 ? -3.254 -112.688 -33.719 1 87.25 546 LEU A O 1
ATOM 4184 N N . GLU A 1 547 ? -1.981 -112.5 -31.969 1 81.56 547 GLU A N 1
ATOM 4185 C CA . GLU A 1 547 ? -0.942 -113.375 -32.5 1 81.56 547 GLU A CA 1
ATOM 4186 C C . GLU A 1 547 ? -1.483 -114.812 -32.75 1 81.56 547 GLU A C 1
ATOM 4188 O O . GLU A 1 547 ? -1.179 -115.375 -33.781 1 81.56 547 GLU A O 1
ATOM 4193 N N . ARG A 1 548 ? -2.33 -115.25 -31.797 1 84 548 ARG A N 1
ATOM 4194 C CA . ARG A 1 548 ? -2.918 -116.562 -31.938 1 84 548 ARG A CA 1
ATOM 4195 C C . ARG A 1 548 ? -3.916 -116.625 -33.094 1 84 548 ARG A C 1
ATOM 4197 O O . ARG A 1 548 ? -3.955 -117.562 -33.844 1 84 548 ARG A O 1
ATOM 4204 N N . LEU A 1 549 ? -4.617 -115.625 -33.188 1 88.56 549 LEU A N 1
ATOM 4205 C CA . LEU A 1 549 ? -5.59 -115.5 -34.281 1 88.56 549 LEU A CA 1
ATOM 4206 C C . LEU A 1 549 ? -4.891 -115.438 -35.625 1 88.56 549 LEU A C 1
ATOM 4208 O O . LEU A 1 549 ? -5.309 -116.125 -36.562 1 88.56 549 LEU A O 1
ATOM 4212 N N . LEU A 1 550 ? -3.84 -114.688 -35.719 1 88 550 LEU A N 1
ATOM 4213 C CA . LEU A 1 550 ? -3.094 -114.5 -36.969 1 88 550 LEU A CA 1
ATOM 4214 C C . LEU A 1 550 ? -2.439 -115.875 -37.375 1 88 550 LEU A C 1
ATOM 4216 O O . LEU A 1 550 ? -2.469 -116.25 -38.531 1 88 550 LEU A O 1
ATOM 4220 N N . GLN A 1 551 ? -1.938 -116.5 -36.406 1 83 551 GLN A N 1
ATOM 4221 C CA . GLN A 1 551 ? -1.305 -117.812 -36.656 1 83 551 GLN A CA 1
ATOM 4222 C C . GLN A 1 551 ? -2.324 -118.812 -37.156 1 83 551 GLN A C 1
ATOM 4224 O O . GLN A 1 551 ? -2.059 -119.562 -38.062 1 83 551 GLN A O 1
ATOM 4229 N N . ALA A 1 552 ? -3.398 -118.875 -36.438 1 88.38 552 ALA A N 1
ATOM 4230 C CA . ALA A 1 552 ? -4.461 -119.812 -36.812 1 88.38 552 ALA A CA 1
ATOM 4231 C C . ALA A 1 552 ? -5.008 -119.5 -38.188 1 88.38 552 ALA A C 1
ATOM 4233 O O . ALA A 1 552 ? -5.215 -120.375 -39 1 88.38 552 ALA A O 1
ATOM 4234 N N . ALA A 1 553 ? -5.254 -118.25 -38.438 1 92.56 553 ALA A N 1
ATOM 4235 C CA . ALA A 1 553 ? -5.762 -117.875 -39.75 1 92.56 553 ALA A CA 1
ATOM 4236 C C . ALA A 1 553 ? -4.75 -118.188 -40.844 1 92.56 553 ALA A C 1
ATOM 4238 O O . ALA A 1 553 ? -5.121 -118.562 -41.969 1 92.56 553 ALA A O 1
ATOM 4239 N N . ASP A 1 554 ? -3.504 -117.938 -40.594 1 86.5 554 ASP A N 1
ATOM 4240 C CA . ASP A 1 554 ? -2.434 -118.25 -41.562 1 86.5 554 ASP A CA 1
ATOM 4241 C C . ASP A 1 554 ? -2.371 -119.688 -41.906 1 86.5 554 ASP A C 1
ATOM 4243 O O . ASP A 1 554 ? -2.156 -120.062 -43.062 1 86.5 554 ASP A O 1
ATOM 4247 N N . ARG A 1 555 ? -2.568 -120.5 -40.844 1 87.19 555 ARG A N 1
ATOM 4248 C CA . ARG A 1 555 ? -2.611 -121.938 -41.062 1 87.19 555 ARG A CA 1
ATOM 4249 C C . ARG A 1 555 ? -3.781 -122.312 -41.969 1 87.19 555 ARG A C 1
ATOM 4251 O O . ARG A 1 555 ? -3.633 -123.188 -42.875 1 87.19 555 ARG A O 1
ATOM 4258 N N . ALA A 1 556 ? -4.824 -121.812 -41.688 1 93.44 556 ALA A N 1
ATOM 4259 C CA . ALA A 1 556 ? -6.012 -122.062 -42.5 1 93.44 556 ALA A CA 1
ATOM 4260 C C . ALA A 1 556 ? -5.809 -121.562 -43.938 1 93.44 556 ALA A C 1
ATOM 4262 O O . ALA A 1 556 ? -6.227 -122.25 -44.875 1 93.44 556 ALA A O 1
ATOM 4263 N N . LEU A 1 557 ? -5.223 -120.438 -44.062 1 93.25 557 LEU A N 1
ATOM 4264 C CA . LEU A 1 557 ? -4.93 -119.875 -45.406 1 93.25 557 LEU A CA 1
ATOM 4265 C C . LEU A 1 557 ? -4.012 -120.812 -46.156 1 93.25 557 LEU A C 1
ATOM 4267 O O . LEU A 1 557 ? -4.211 -121.062 -47.375 1 93.25 557 LEU A O 1
ATOM 4271 N N . TYR A 1 558 ? -3.039 -121.312 -45.5 1 86.69 558 TYR A N 1
ATOM 4272 C CA . TYR A 1 558 ? -2.121 -122.25 -46.125 1 86.69 558 TYR A CA 1
ATOM 4273 C C . TYR A 1 558 ? -2.861 -123.5 -46.594 1 86.69 558 TYR A C 1
ATOM 4275 O O . TYR A 1 558 ? -2.58 -124 -47.688 1 86.69 558 TYR A O 1
ATOM 4283 N N . ALA A 1 559 ? -3.742 -123.938 -45.812 1 91.69 559 ALA A N 1
ATOM 4284 C CA . ALA A 1 559 ? -4.566 -125.062 -46.219 1 91.69 559 ALA A CA 1
ATOM 4285 C C . ALA A 1 559 ? -5.414 -124.75 -47.438 1 91.69 559 ALA A C 1
ATOM 4287 O O . ALA A 1 559 ? -5.555 -125.562 -48.344 1 91.69 559 ALA A O 1
ATOM 4288 N N . ALA A 1 560 ? -5.91 -123.625 -47.469 1 94.69 560 ALA A N 1
ATOM 4289 C CA . ALA A 1 560 ? -6.727 -123.188 -48.594 1 94.69 560 ALA A CA 1
ATOM 4290 C C . ALA A 1 560 ? -5.914 -123.188 -49.875 1 94.69 560 ALA A C 1
ATOM 4292 O O . ALA A 1 560 ? -6.395 -123.625 -50.938 1 94.69 560 ALA A O 1
ATOM 4293 N N . LYS A 1 561 ? -4.684 -122.688 -49.844 1 90.88 561 LYS A N 1
ATOM 4294 C CA . LYS A 1 561 ? -3.803 -122.625 -51 1 90.88 561 LYS A CA 1
ATOM 4295 C C . LYS A 1 561 ? -3.428 -124 -51.469 1 90.88 561 LYS A C 1
ATOM 4297 O O . LYS A 1 561 ? -3.375 -124.312 -52.656 1 90.88 561 LYS A O 1
ATOM 4302 N N . ARG A 1 562 ? -3.293 -124.938 -50.562 1 87.31 562 ARG A N 1
ATOM 4303 C CA . ARG A 1 562 ? -2.873 -126.312 -50.875 1 87.31 562 ARG A CA 1
ATOM 4304 C C . ARG A 1 562 ? -4.023 -127.125 -51.438 1 87.31 562 ARG A C 1
ATOM 4306 O O . ARG A 1 562 ? -3.809 -128 -52.25 1 87.31 562 ARG A O 1
ATOM 4313 N N . LEU A 1 563 ? -5.223 -126.812 -51.031 1 91.75 563 LEU A N 1
ATOM 4314 C CA . LEU A 1 563 ? -6.387 -127.625 -51.438 1 91.75 563 LEU A CA 1
ATOM 4315 C C . LEU A 1 563 ? -6.992 -127.062 -52.719 1 91.75 563 LEU A C 1
ATOM 4317 O O . LEU A 1 563 ? -8.133 -127.438 -53.062 1 91.75 563 LEU A O 1
ATOM 4321 N N . GLY A 1 564 ? -6.273 -126.25 -53.469 1 89.19 564 GLY A N 1
ATOM 4322 C CA . GLY A 1 564 ? -6.73 -125.875 -54.781 1 89.19 564 GLY A CA 1
ATOM 4323 C C . GLY A 1 564 ? -7.023 -124.375 -54.938 1 89.19 564 GLY A C 1
ATOM 4324 O O . GLY A 1 564 ? -7.387 -123.938 -56 1 89.19 564 GLY A O 1
ATOM 4325 N N . ARG A 1 565 ? -6.918 -123.625 -53.906 1 93.19 565 ARG A N 1
ATOM 4326 C CA . ARG A 1 565 ? -7.066 -122.125 -53.906 1 93.19 565 ARG A CA 1
ATOM 4327 C C . ARG A 1 565 ? -8.516 -121.75 -54.188 1 93.19 565 ARG A C 1
ATOM 4329 O O . ARG A 1 565 ? -9.383 -122.625 -54.344 1 93.19 565 ARG A O 1
ATOM 4336 N N . ASN A 1 566 ? -8.914 -120.562 -53.969 1 95.19 566 ASN A N 1
ATOM 4337 C CA . ASN A 1 566 ? -10.25 -120 -54.188 1 95.19 566 ASN A CA 1
ATOM 4338 C C . ASN A 1 566 ? -11.273 -120.688 -53.25 1 95.19 566 ASN A C 1
ATOM 4340 O O . ASN A 1 566 ? -12.305 -121.125 -53.688 1 95.19 566 ASN A O 1
ATOM 4344 N N . ARG A 1 567 ? -10.898 -120.688 -52.031 1 95.69 567 ARG A N 1
ATOM 4345 C CA . ARG A 1 567 ? -11.805 -121.312 -51.031 1 95.69 567 ARG A CA 1
ATOM 4346 C C . ARG A 1 567 ? -11.562 -120.688 -49.656 1 95.69 567 ARG A C 1
ATOM 4348 O O . ARG A 1 567 ? -10.555 -120 -49.438 1 95.69 567 ARG A O 1
ATOM 4355 N N . VAL A 1 568 ? -12.398 -120.938 -48.812 1 96.38 568 VAL A N 1
ATOM 4356 C CA . VAL A 1 568 ? -12.328 -120.562 -47.406 1 96.38 568 VAL A CA 1
ATOM 4357 C C . VAL A 1 568 ? -12.055 -121.75 -46.5 1 96.38 568 VAL A C 1
ATOM 4359 O O . VAL A 1 568 ? -12.727 -122.75 -46.625 1 96.38 568 VAL A O 1
ATOM 4362 N N . MET A 1 569 ? -11.031 -121.625 -45.719 1 95.69 569 MET A N 1
ATOM 4363 C CA . MET A 1 569 ? -10.742 -122.688 -44.75 1 95.69 569 MET A CA 1
ATOM 4364 C C . MET A 1 569 ? -10.797 -122.062 -43.312 1 95.69 569 MET A C 1
ATOM 4366 O O . MET A 1 569 ? -10.336 -121 -43.094 1 95.69 569 MET A O 1
ATOM 4370 N N . VAL A 1 570 ? -11.367 -122.812 -42.438 1 92.94 570 VAL A N 1
ATOM 4371 C CA . VAL A 1 570 ? -11.484 -122.375 -41.031 1 92.94 570 VAL A CA 1
ATOM 4372 C C . VAL A 1 570 ? -10.539 -123.188 -40.156 1 92.94 570 VAL A C 1
ATOM 4374 O O . VAL A 1 570 ? -10.414 -124.438 -40.344 1 92.94 570 VAL A O 1
ATOM 4377 N N . ASP A 1 571 ? -9.719 -122.438 -39.438 1 83.75 571 ASP A N 1
ATOM 4378 C CA . ASP A 1 571 ? -8.82 -123.125 -38.531 1 83.75 571 ASP A CA 1
ATOM 4379 C C . ASP A 1 571 ? -9.602 -123.812 -37.406 1 83.75 571 ASP A C 1
ATOM 4381 O O . ASP A 1 571 ? -10.484 -123.25 -36.781 1 83.75 571 ASP A O 1
ATOM 4385 N N . ALA A 1 572 ? -9.609 -125.25 -37.469 1 67 572 ALA A N 1
ATOM 4386 C CA . ALA A 1 572 ? -10.297 -126.062 -36.5 1 67 572 ALA A CA 1
ATOM 4387 C C . ALA A 1 572 ? -9.742 -125.812 -35.094 1 67 572 ALA A C 1
ATOM 4389 O O . ALA A 1 572 ? -8.547 -126 -34.844 1 67 572 ALA A O 1
ATOM 4390 N N . SER A 1 573 ? -9.836 -124.688 -34.562 1 51.16 573 SER A N 1
ATOM 4391 C CA . SER A 1 573 ? -9.328 -124.562 -33.188 1 51.16 573 SER A CA 1
ATOM 4392 C C . SER A 1 573 ? -9.391 -125.938 -32.5 1 51.16 573 SER A C 1
ATOM 4394 O O . SER A 1 573 ? -10.242 -126.75 -32.812 1 51.16 573 SER A O 1
ATOM 4396 N N . MET B 1 1 ? 8.008 -34.031 -31.234 1 55.72 1 MET B N 1
ATOM 4397 C CA . MET B 1 1 ? 8.867 -33.719 -30.094 1 55.72 1 MET B CA 1
ATOM 4398 C C . MET B 1 1 ? 8.695 -34.781 -28.984 1 55.72 1 MET B C 1
ATOM 4400 O O . MET B 1 1 ? 7.594 -35.281 -28.766 1 55.72 1 MET B O 1
ATOM 4404 N N . ARG B 1 2 ? 9.828 -35.031 -28.469 1 72.12 2 ARG B N 1
ATOM 4405 C CA . ARG B 1 2 ? 9.828 -36.031 -27.406 1 72.12 2 ARG B CA 1
ATOM 4406 C C . ARG B 1 2 ? 9.039 -35.531 -26.188 1 72.12 2 ARG B C 1
ATOM 4408 O O . ARG B 1 2 ? 9.016 -34.344 -25.906 1 72.12 2 ARG B O 1
ATOM 4415 N N . LEU B 1 3 ? 8.227 -36.281 -25.609 1 72.69 3 LEU B N 1
ATOM 4416 C CA . LEU B 1 3 ? 7.367 -35.969 -24.469 1 72.69 3 LEU B CA 1
ATOM 4417 C C . LEU B 1 3 ? 8.18 -35.375 -23.312 1 72.69 3 LEU B C 1
ATOM 4419 O O . LEU B 1 3 ? 7.703 -34.469 -22.609 1 72.69 3 LEU B O 1
ATOM 4423 N N . SER B 1 4 ? 9.406 -35.75 -23.344 1 68.38 4 SER B N 1
ATOM 4424 C CA . SER B 1 4 ? 10.273 -35.219 -22.281 1 68.38 4 SER B CA 1
ATOM 4425 C C . SER B 1 4 ? 10.516 -33.719 -22.453 1 68.38 4 SER B C 1
ATOM 4427 O O . SER B 1 4 ? 10.516 -32.969 -21.484 1 68.38 4 SER B O 1
ATOM 4429 N N . LYS B 1 5 ? 10.75 -33.312 -23.672 1 77.69 5 LYS B N 1
ATOM 4430 C CA . LYS B 1 5 ? 11.008 -31.906 -23.953 1 77.69 5 LYS B CA 1
ATOM 4431 C C . LYS B 1 5 ? 9.75 -31.062 -23.75 1 77.69 5 LYS B C 1
ATOM 4433 O O . LYS B 1 5 ? 9.828 -29.953 -23.234 1 77.69 5 LYS B O 1
ATOM 4438 N N . ILE B 1 6 ? 8.664 -31.672 -24.078 1 72.31 6 ILE B N 1
ATOM 4439 C CA . ILE B 1 6 ? 7.406 -30.953 -23.922 1 72.31 6 ILE B CA 1
ATOM 4440 C C . ILE B 1 6 ? 7.121 -30.734 -22.422 1 72.31 6 ILE B C 1
ATOM 4442 O O . ILE B 1 6 ? 6.703 -29.656 -22.016 1 72.31 6 ILE B O 1
ATOM 4446 N N . PHE B 1 7 ? 7.41 -31.688 -21.688 1 72.5 7 PHE B N 1
ATOM 4447 C CA . PHE B 1 7 ? 7.207 -31.594 -20.25 1 72.5 7 PHE B CA 1
ATOM 4448 C C . PHE B 1 7 ? 8.094 -30.516 -19.656 1 72.5 7 PHE B C 1
ATOM 4450 O O . PHE B 1 7 ? 7.652 -29.734 -18.797 1 72.5 7 PHE B O 1
ATOM 4457 N N . THR B 1 8 ? 9.258 -30.406 -20.125 1 73.69 8 THR B N 1
ATOM 4458 C CA . THR B 1 8 ? 10.188 -29.406 -19.609 1 73.69 8 THR B CA 1
ATOM 4459 C C . THR B 1 8 ? 9.734 -28 -19.984 1 73.69 8 THR B C 1
ATOM 4461 O O . THR B 1 8 ? 9.789 -27.094 -19.156 1 73.69 8 THR B O 1
ATOM 4464 N N . VAL B 1 9 ? 9.289 -27.891 -21.203 1 75.88 9 VAL B N 1
ATOM 4465 C CA . VAL B 1 9 ? 8.867 -26.578 -21.672 1 75.88 9 VAL B CA 1
ATOM 4466 C C . VAL B 1 9 ? 7.617 -26.141 -20.906 1 75.88 9 VAL B C 1
ATOM 4468 O O . VAL B 1 9 ? 7.52 -24.984 -20.484 1 75.88 9 VAL B O 1
ATOM 4471 N N . VAL B 1 10 ? 6.723 -27.094 -20.703 1 72.12 10 VAL B N 1
ATOM 4472 C CA . VAL B 1 10 ? 5.484 -26.781 -20 1 72.12 10 VAL B CA 1
ATOM 4473 C C . VAL B 1 10 ? 5.793 -26.391 -18.547 1 72.12 10 VAL B C 1
ATOM 4475 O O . VAL B 1 10 ? 5.215 -25.453 -18.016 1 72.12 10 VAL B O 1
ATOM 4478 N N . THR B 1 11 ? 6.703 -27.078 -18.016 1 71.69 11 THR B N 1
ATOM 4479 C CA . THR B 1 11 ? 7.094 -26.781 -16.641 1 71.69 11 THR B CA 1
ATOM 4480 C C . THR B 1 11 ? 7.727 -25.391 -16.531 1 71.69 11 THR B C 1
ATOM 4482 O O . THR B 1 11 ? 7.445 -24.641 -15.602 1 71.69 11 THR B O 1
ATOM 4485 N N . LEU B 1 12 ? 8.492 -25.078 -17.484 1 74.81 12 LEU B N 1
ATOM 4486 C CA . LEU B 1 12 ? 9.172 -23.797 -17.484 1 74.81 12 LEU B CA 1
ATOM 4487 C C . LEU B 1 12 ? 8.172 -22.656 -17.641 1 74.81 12 LEU B C 1
ATOM 4489 O O . LEU B 1 12 ? 8.273 -21.625 -16.953 1 74.81 12 LEU B O 1
ATOM 4493 N N . VAL B 1 13 ? 7.246 -22.906 -18.469 1 74.06 13 VAL B N 1
ATOM 4494 C CA . VAL B 1 13 ? 6.246 -21.875 -18.719 1 74.06 13 VAL B CA 1
ATOM 4495 C C . VAL B 1 13 ? 5.398 -21.672 -17.453 1 74.06 13 VAL B C 1
ATOM 4497 O O . VAL B 1 13 ? 5.109 -20.531 -17.078 1 74.06 13 VAL B O 1
ATOM 4500 N N . LEU B 1 14 ? 5.07 -22.734 -16.781 1 73.25 14 LEU B N 1
ATOM 4501 C CA . LEU B 1 14 ? 4.285 -22.656 -15.562 1 73.25 14 LEU B CA 1
ATOM 4502 C C . LEU B 1 14 ? 5.074 -21.953 -14.453 1 73.25 14 LEU B C 1
ATOM 4504 O O . LEU B 1 14 ? 4.512 -21.188 -13.672 1 73.25 14 LEU B O 1
ATOM 4508 N N . PHE B 1 15 ? 6.285 -22.234 -14.523 1 75.06 15 PHE B N 1
ATOM 4509 C CA . PHE B 1 15 ? 7.156 -21.625 -13.523 1 75.06 15 PHE B CA 1
ATOM 4510 C C . PHE B 1 15 ? 7.242 -20.109 -13.734 1 75.06 15 PHE B C 1
ATOM 4512 O O . PHE B 1 15 ? 7.148 -19.344 -12.773 1 75.06 15 PHE B O 1
ATOM 4519 N N . VAL B 1 16 ? 7.363 -19.688 -14.93 1 74.75 16 VAL B N 1
ATOM 4520 C CA . VAL B 1 16 ? 7.465 -18.281 -15.242 1 74.75 16 VAL B CA 1
ATOM 4521 C C . VAL B 1 16 ? 6.145 -17.578 -14.938 1 74.75 16 VAL B C 1
ATOM 4523 O O . VAL B 1 16 ? 6.133 -16.469 -14.391 1 74.75 16 VAL B O 1
ATOM 4526 N N . LEU B 1 17 ? 5.082 -18.234 -15.164 1 72 17 LEU B N 1
ATOM 4527 C CA . LEU B 1 17 ? 3.756 -17.656 -14.93 1 72 17 LEU B CA 1
ATOM 4528 C C . LEU B 1 17 ? 3.49 -17.5 -13.438 1 72 17 LEU B C 1
ATOM 4530 O O . LEU B 1 17 ? 2.75 -16.609 -13.023 1 72 17 LEU B O 1
ATOM 4534 N N . ALA B 1 18 ? 4.176 -18.328 -12.703 1 72.31 18 ALA B N 1
ATOM 4535 C CA . ALA B 1 18 ? 4.004 -18.234 -11.258 1 72.31 18 ALA B CA 1
ATOM 4536 C C . ALA B 1 18 ? 4.973 -17.219 -10.656 1 72.31 18 ALA B C 1
ATOM 4538 O O . ALA B 1 18 ? 4.625 -16.516 -9.703 1 72.31 18 ALA B O 1
ATOM 4539 N N . CYS B 1 19 ? 6.102 -17.062 -11.227 1 76.5 19 CYS B N 1
ATOM 4540 C CA . CYS B 1 19 ? 7.156 -16.234 -10.664 1 76.5 19 CYS B CA 1
ATOM 4541 C C . CYS B 1 19 ? 6.871 -14.75 -10.922 1 76.5 19 CYS B C 1
ATOM 4543 O O . CYS B 1 19 ? 7.207 -13.898 -10.102 1 76.5 19 CYS B O 1
ATOM 4545 N N . LEU B 1 20 ? 6.246 -14.414 -11.938 1 76.44 20 LEU B N 1
ATOM 4546 C CA . LEU B 1 20 ? 6.07 -13.016 -12.312 1 76.44 20 LEU B CA 1
ATOM 4547 C C . LEU B 1 20 ? 5.145 -12.305 -11.336 1 76.44 20 LEU B C 1
ATOM 4549 O O . LEU B 1 20 ? 5.496 -11.25 -10.797 1 76.44 20 LEU B O 1
ATOM 4553 N N . PRO B 1 21 ? 4.008 -12.906 -11.039 1 74 21 PRO B N 1
ATOM 4554 C CA . PRO B 1 21 ? 3.162 -12.234 -10.047 1 74 21 PRO B CA 1
ATOM 4555 C C . PRO B 1 21 ? 3.811 -12.172 -8.672 1 74 21 PRO B C 1
ATOM 4557 O O . PRO B 1 21 ? 3.629 -11.195 -7.941 1 74 21 PRO B O 1
ATOM 4560 N N . LEU B 1 22 ? 4.59 -13.164 -8.359 1 77.31 22 LEU B N 1
ATOM 4561 C CA . LEU B 1 22 ? 5.262 -13.18 -7.062 1 77.31 22 LEU B CA 1
ATOM 4562 C C . LEU B 1 22 ? 6.316 -12.078 -6.988 1 77.31 22 LEU B C 1
ATOM 4564 O O . LEU B 1 22 ? 6.445 -11.398 -5.965 1 77.31 22 LEU B O 1
ATOM 4568 N N . ALA B 1 23 ? 6.973 -11.969 -8.031 1 80.94 23 ALA B N 1
ATOM 4569 C CA . ALA B 1 23 ? 7.98 -10.914 -8.086 1 80.94 23 ALA B CA 1
ATOM 4570 C C . ALA B 1 23 ? 7.332 -9.531 -7.988 1 80.94 23 ALA B C 1
ATOM 4572 O O . ALA B 1 23 ? 7.871 -8.633 -7.34 1 80.94 23 ALA B O 1
ATOM 4573 N N . TRP B 1 24 ? 6.23 -9.43 -8.586 1 78.31 24 TRP B N 1
ATOM 4574 C CA . TRP B 1 24 ? 5.5 -8.164 -8.539 1 78.31 24 TRP B CA 1
ATOM 4575 C C . TRP B 1 24 ? 5.043 -7.852 -7.117 1 78.31 24 TRP B C 1
ATOM 4577 O O . TRP B 1 24 ? 5.172 -6.715 -6.656 1 78.31 24 TRP B O 1
ATOM 4587 N N . ILE B 1 25 ? 4.656 -8.812 -6.395 1 79.69 25 ILE B N 1
ATOM 4588 C CA . ILE B 1 25 ? 4.184 -8.641 -5.023 1 79.69 25 ILE B CA 1
ATOM 4589 C C . ILE B 1 25 ? 5.359 -8.289 -4.113 1 79.69 25 ILE B C 1
ATOM 4591 O O . ILE B 1 25 ? 5.27 -7.367 -3.301 1 79.69 25 ILE B O 1
ATOM 4595 N N . VAL B 1 26 ? 6.418 -8.969 -4.312 1 82.56 26 VAL B N 1
ATOM 4596 C CA . VAL B 1 26 ? 7.594 -8.75 -3.477 1 82.56 26 VAL B CA 1
ATOM 4597 C C . VAL B 1 26 ? 8.148 -7.348 -3.73 1 82.56 26 VAL B C 1
ATOM 4599 O O . VAL B 1 26 ? 8.547 -6.652 -2.793 1 82.56 26 VAL B O 1
ATOM 4602 N N . ASN B 1 27 ? 8.125 -6.934 -4.949 1 84.69 27 ASN B N 1
ATOM 4603 C CA . ASN B 1 27 ? 8.594 -5.59 -5.277 1 84.69 27 ASN B CA 1
ATOM 4604 C C . ASN B 1 27 ? 7.715 -4.52 -4.648 1 84.69 27 ASN B C 1
ATOM 4606 O O . ASN B 1 27 ? 8.211 -3.49 -4.184 1 84.69 27 ASN B O 1
ATOM 4610 N N . GLY B 1 28 ? 6.426 -4.762 -4.645 1 82.5 28 GLY B N 1
ATOM 4611 C CA . GLY B 1 28 ? 5.512 -3.844 -3.984 1 82.5 28 GLY B CA 1
ATOM 4612 C C . GLY B 1 28 ? 5.758 -3.727 -2.492 1 82.5 28 GLY B C 1
ATOM 4613 O O . GLY B 1 28 ? 5.801 -2.621 -1.949 1 82.5 28 GLY B O 1
ATOM 4614 N N . GLU B 1 29 ? 6.008 -4.887 -1.931 1 83.69 29 GLU B N 1
ATOM 4615 C CA . GLU B 1 29 ? 6.277 -4.898 -0.497 1 83.69 29 GLU B CA 1
ATOM 4616 C C . GLU B 1 29 ? 7.637 -4.273 -0.186 1 83.69 29 GLU B C 1
ATOM 4618 O O . GLU B 1 29 ? 7.801 -3.619 0.845 1 83.69 29 GLU B O 1
ATOM 4623 N N . TRP B 1 30 ? 8.562 -4.523 -1.049 1 89.56 30 TRP B N 1
ATOM 4624 C CA . TRP B 1 30 ? 9.883 -3.92 -0.896 1 89.56 30 TRP B CA 1
ATOM 4625 C C . TRP B 1 30 ? 9.797 -2.398 -0.985 1 89.56 30 TRP B C 1
ATOM 4627 O O . TRP B 1 30 ? 10.445 -1.689 -0.214 1 89.56 30 TRP B O 1
ATOM 4637 N N . ALA B 1 31 ? 9.023 -1.824 -1.875 1 87.81 31 ALA B N 1
ATOM 4638 C CA . ALA B 1 31 ? 8.836 -0.384 -2.031 1 87.81 31 ALA B CA 1
ATOM 4639 C C . ALA B 1 31 ? 8.203 0.227 -0.782 1 87.81 31 ALA B C 1
ATOM 4641 O O . ALA B 1 31 ? 8.594 1.316 -0.354 1 87.81 31 ALA B O 1
ATOM 4642 N N . VAL B 1 32 ? 7.285 -0.539 -0.195 1 86.25 32 VAL B N 1
ATOM 4643 C CA . VAL B 1 32 ? 6.629 -0.076 1.023 1 86.25 32 VAL B CA 1
ATOM 4644 C C . VAL B 1 32 ? 7.641 -0.023 2.166 1 86.25 32 VAL B C 1
ATOM 4646 O O . VAL B 1 32 ? 7.68 0.948 2.926 1 86.25 32 VAL B O 1
ATOM 4649 N N . TYR B 1 33 ? 8.5 -1.031 2.23 1 92.44 33 TYR B N 1
ATOM 4650 C CA . TYR B 1 33 ? 9.508 -1.072 3.283 1 92.44 33 TYR B CA 1
ATOM 4651 C C . TYR B 1 33 ? 10.539 0.038 3.1 1 92.44 33 TYR B C 1
ATOM 4653 O O . TYR B 1 33 ? 10.898 0.724 4.059 1 92.44 33 TYR B O 1
ATOM 4661 N N . ARG B 1 34 ? 10.992 0.274 1.929 1 91.19 34 ARG B N 1
ATOM 4662 C CA . ARG B 1 34 ? 11.969 1.315 1.636 1 91.19 34 ARG B CA 1
ATOM 4663 C C . ARG B 1 34 ? 11.406 2.699 1.942 1 91.19 34 ARG B C 1
ATOM 4665 O O . ARG B 1 34 ? 12.102 3.549 2.498 1 91.19 34 ARG B O 1
ATOM 4672 N N . ALA B 1 35 ? 10.188 2.99 1.583 1 88.62 35 ALA B N 1
ATOM 4673 C CA . ALA B 1 35 ? 9.523 4.258 1.878 1 88.62 35 ALA B CA 1
ATOM 4674 C C . ALA B 1 35 ? 9.398 4.477 3.383 1 88.62 35 ALA B C 1
ATOM 4676 O O . ALA B 1 35 ? 9.602 5.59 3.873 1 88.62 35 ALA B O 1
ATOM 4677 N N . ALA B 1 36 ? 9.109 3.381 4.078 1 91.69 36 ALA B N 1
ATOM 4678 C CA . ALA B 1 36 ? 8.984 3.463 5.531 1 91.69 36 ALA B CA 1
ATOM 4679 C C . ALA B 1 36 ? 10.32 3.832 6.172 1 91.69 36 ALA B C 1
ATOM 4681 O O . ALA B 1 36 ? 10.367 4.621 7.117 1 91.69 36 ALA B O 1
ATOM 4682 N N . ASP B 1 37 ? 11.32 3.252 5.621 1 92.19 37 ASP B N 1
ATOM 4683 C CA . ASP B 1 37 ? 12.664 3.531 6.121 1 92.19 37 ASP B CA 1
ATOM 4684 C C . ASP B 1 37 ? 13.055 4.98 5.852 1 92.19 37 ASP B C 1
ATOM 4686 O O . ASP B 1 37 ? 13.609 5.652 6.727 1 92.19 37 ASP B O 1
ATOM 4690 N N . GLU B 1 38 ? 12.812 5.492 4.762 1 89.62 38 GLU B N 1
ATOM 4691 C CA . GLU B 1 38 ? 13.102 6.875 4.391 1 89.62 38 GLU B CA 1
ATOM 4692 C C . GLU B 1 38 ? 12.25 7.852 5.199 1 89.62 38 GLU B C 1
ATOM 4694 O O . GLU B 1 38 ? 12.711 8.938 5.555 1 89.62 38 GLU B O 1
ATOM 4699 N N . GLY B 1 39 ? 11 7.445 5.426 1 91.38 39 GLY B N 1
ATOM 4700 C CA . GLY B 1 39 ? 10.133 8.266 6.258 1 91.38 39 GLY B CA 1
ATOM 4701 C C . GLY B 1 39 ? 10.648 8.438 7.672 1 91.38 39 GLY B C 1
ATOM 4702 O O . GLY B 1 39 ? 10.609 9.539 8.219 1 91.38 39 GLY B O 1
ATOM 4703 N N . LEU B 1 40 ? 11.188 7.363 8.227 1 93.56 40 LEU B N 1
ATOM 4704 C CA . LEU B 1 40 ? 11.75 7.426 9.57 1 93.56 40 LEU B CA 1
ATOM 4705 C C . LEU B 1 40 ? 12.969 8.336 9.602 1 93.56 40 LEU B C 1
ATOM 4707 O O . LEU B 1 40 ? 13.125 9.133 10.531 1 93.56 40 LEU B O 1
ATOM 4711 N N . ALA B 1 41 ? 13.789 8.219 8.641 1 92.81 41 ALA B N 1
ATOM 4712 C CA . ALA B 1 41 ? 14.961 9.086 8.531 1 92.81 41 ALA B CA 1
ATOM 4713 C C . ALA B 1 41 ? 14.562 10.555 8.43 1 92.81 41 ALA B C 1
ATOM 4715 O O . ALA B 1 41 ? 15.195 11.422 9.023 1 92.81 41 ALA B O 1
ATOM 4716 N N . SER B 1 42 ? 13.523 10.836 7.707 1 92.75 42 SER B N 1
ATOM 4717 C CA . SER B 1 42 ? 13.039 12.203 7.535 1 92.75 42 SER B CA 1
ATOM 4718 C C . SER B 1 42 ? 12.555 12.789 8.859 1 92.75 42 SER B C 1
ATOM 4720 O O . SER B 1 42 ? 12.719 13.984 9.109 1 92.75 42 SER B O 1
ATOM 4722 N N . ILE B 1 43 ? 11.922 11.945 9.625 1 95.06 43 ILE B N 1
ATOM 4723 C CA . ILE B 1 43 ? 11.477 12.383 10.938 1 95.06 43 ILE B CA 1
ATOM 4724 C C . ILE B 1 43 ? 12.68 12.797 11.781 1 95.06 43 ILE B C 1
ATOM 4726 O O . ILE B 1 43 ? 12.656 13.836 12.445 1 95.06 43 ILE B O 1
ATOM 4730 N N . GLN B 1 44 ? 13.727 12.031 11.711 1 95 44 GLN B N 1
ATOM 4731 C CA . GLN B 1 44 ? 14.93 12.281 12.5 1 95 44 GLN B CA 1
ATOM 4732 C C . GLN B 1 44 ? 15.641 13.547 12.023 1 95 44 GLN B C 1
ATOM 4734 O O . GLN B 1 44 ? 16.109 14.336 12.844 1 95 44 GLN B O 1
ATOM 4739 N N . ILE B 1 45 ? 15.695 13.75 10.812 1 95.25 45 ILE B N 1
ATOM 4740 C CA . ILE B 1 45 ? 16.359 14.93 10.258 1 95.25 45 ILE B CA 1
ATOM 4741 C C . ILE B 1 45 ? 15.516 16.172 10.555 1 95.25 45 ILE B C 1
ATOM 4743 O O . ILE B 1 45 ? 16.062 17.234 10.836 1 95.25 45 ILE B O 1
ATOM 4747 N N . ALA B 1 46 ? 14.164 16.031 10.453 1 95.12 46 ALA B N 1
ATOM 4748 C CA . ALA B 1 46 ? 13.289 17.125 10.836 1 95.12 46 ALA B CA 1
ATOM 4749 C C . ALA B 1 46 ? 13.531 17.547 12.281 1 95.12 46 ALA B C 1
ATOM 4751 O O . ALA B 1 46 ? 13.508 18.734 12.609 1 95.12 46 ALA B O 1
ATOM 4752 N N . HIS B 1 47 ? 13.734 16.562 13.078 1 96.62 47 HIS B N 1
ATOM 4753 C CA . HIS B 1 47 ? 14.047 16.828 14.477 1 96.62 47 HIS B CA 1
ATOM 4754 C C . HIS B 1 47 ? 15.328 17.641 14.602 1 96.62 47 HIS B C 1
ATOM 4756 O O . HIS B 1 47 ? 15.383 18.609 15.367 1 96.62 47 HIS B O 1
ATOM 4762 N N . LEU B 1 48 ? 16.344 17.234 13.883 1 96.44 48 LEU B N 1
ATOM 4763 C CA . LEU B 1 48 ? 17.609 17.969 13.898 1 96.44 48 LEU B CA 1
ATOM 4764 C C . LEU B 1 48 ? 17.406 19.406 13.453 1 96.44 48 LEU B C 1
ATOM 4766 O O . LEU B 1 48 ? 18.016 20.328 14.023 1 96.44 48 LEU B O 1
ATOM 4770 N N . ALA B 1 49 ? 16.578 19.594 12.484 1 96.69 49 ALA B N 1
ATOM 4771 C CA . ALA B 1 49 ? 16.297 20.938 12 1 96.69 49 ALA B CA 1
ATOM 4772 C C . ALA B 1 49 ? 15.586 21.766 13.07 1 96.69 49 ALA B C 1
ATOM 4774 O O . ALA B 1 49 ? 15.906 22.938 13.258 1 96.69 49 ALA B O 1
ATOM 4775 N N . MET B 1 50 ? 14.617 21.172 13.719 1 97.69 50 MET B N 1
ATOM 4776 C CA . MET B 1 50 ? 13.891 21.875 14.773 1 97.69 50 MET B CA 1
ATOM 4777 C C . MET B 1 50 ? 14.812 22.234 15.93 1 97.69 50 MET B C 1
ATOM 4779 O O . MET B 1 50 ? 14.664 23.297 16.547 1 97.69 50 MET B O 1
ATOM 4783 N N . VAL B 1 51 ? 15.734 21.375 16.203 1 97.31 51 VAL B N 1
ATOM 4784 C CA . VAL B 1 51 ? 16.734 21.641 17.234 1 97.31 51 VAL B CA 1
ATOM 4785 C C . VAL B 1 51 ? 17.609 22.812 16.828 1 97.31 51 VAL B C 1
ATOM 4787 O O . VAL B 1 51 ? 17.922 23.672 17.656 1 97.31 51 VAL B O 1
ATOM 4790 N N . ALA B 1 52 ? 17.984 22.875 15.609 1 97.19 52 ALA B N 1
ATOM 4791 C CA . ALA B 1 52 ? 18.781 23.984 15.117 1 97.19 52 ALA B CA 1
ATOM 4792 C C . ALA B 1 52 ? 18.047 25.312 15.297 1 97.19 52 ALA B C 1
ATOM 4794 O O . ALA B 1 52 ? 18.641 26.312 15.688 1 97.19 52 ALA B O 1
ATOM 4795 N N . VAL B 1 53 ? 16.734 25.328 14.984 1 97.06 53 VAL B N 1
ATOM 4796 C CA . VAL B 1 53 ? 15.914 26.516 15.172 1 97.06 53 VAL B CA 1
ATOM 4797 C C . VAL B 1 53 ? 15.977 26.969 16.625 1 97.06 53 VAL B C 1
ATOM 4799 O O . VAL B 1 53 ? 16.172 28.141 16.922 1 97.06 53 VAL B O 1
ATOM 4802 N N . GLU B 1 54 ? 15.812 26.016 17.484 1 96.88 54 GLU B N 1
ATOM 4803 C CA . GLU B 1 54 ? 15.797 26.297 18.922 1 96.88 54 GLU B CA 1
ATOM 4804 C C . GLU B 1 54 ? 17.125 26.875 19.375 1 96.88 54 GLU B C 1
ATOM 4806 O O . GLU B 1 54 ? 17.156 27.859 20.125 1 96.88 54 GLU B O 1
ATOM 4811 N N . LYS B 1 55 ? 18.234 26.266 18.984 1 97.38 55 LYS B N 1
ATOM 4812 C CA . LYS B 1 55 ? 19.547 26.703 19.422 1 97.38 55 LYS B CA 1
ATOM 4813 C C . LYS B 1 55 ? 19.859 28.109 18.891 1 97.38 55 LYS B C 1
ATOM 4815 O O . LYS B 1 55 ? 20.469 28.922 19.609 1 97.38 55 LYS B O 1
ATOM 4820 N N . ILE B 1 56 ? 19.469 28.406 17.734 1 96.62 56 ILE B N 1
ATOM 4821 C CA . ILE B 1 56 ? 19.672 29.734 17.172 1 96.62 56 ILE B CA 1
ATOM 4822 C C . ILE B 1 56 ? 18.844 30.766 17.953 1 96.62 56 ILE B C 1
ATOM 4824 O O . ILE B 1 56 ? 19.344 31.844 18.297 1 96.62 56 ILE B O 1
ATOM 4828 N N . SER B 1 57 ? 17.594 30.422 18.219 1 96.19 57 SER B N 1
ATOM 4829 C CA . SER B 1 57 ? 16.719 31.312 18.984 1 96.19 57 SER B CA 1
ATOM 4830 C C . SER B 1 57 ? 17.297 31.578 20.375 1 96.19 57 SER B C 1
ATOM 4832 O O . SER B 1 57 ? 17.125 32.656 20.922 1 96.19 57 SER B O 1
ATOM 4834 N N . PHE B 1 58 ? 18.016 30.656 20.938 1 94.94 58 PHE B N 1
ATOM 4835 C CA . PHE B 1 58 ? 18.562 30.734 22.297 1 94.94 58 PHE B CA 1
ATOM 4836 C C . PHE B 1 58 ? 19.672 31.766 22.359 1 94.94 58 PHE B C 1
ATOM 4838 O O . PHE B 1 58 ? 19.969 32.281 23.438 1 94.94 58 PHE B O 1
ATOM 4845 N N . GLU B 1 59 ? 20.281 32.125 21.25 1 96 59 GLU B N 1
ATOM 4846 C CA . GLU B 1 59 ? 21.359 33.125 21.234 1 96 59 GLU B CA 1
ATOM 4847 C C . GLU B 1 59 ? 20.844 34.469 21.672 1 96 59 GLU B C 1
ATOM 4849 O O . GLU B 1 59 ? 21.609 35.281 22.219 1 96 59 GLU B O 1
ATOM 4854 N N . ARG B 1 60 ? 19.594 34.719 21.438 1 94.88 60 ARG B N 1
ATOM 4855 C CA . ARG B 1 60 ? 19.047 36.031 21.656 1 94.88 60 ARG B CA 1
ATOM 4856 C C . ARG B 1 60 ? 19 36.375 23.141 1 94.88 60 ARG B C 1
ATOM 4858 O O . ARG B 1 60 ? 19.156 37.562 23.531 1 94.88 60 ARG B O 1
ATOM 4865 N N . GLY B 1 61 ? 18.859 35.344 24 1 93.75 61 GLY B N 1
ATOM 4866 C CA . GLY B 1 61 ? 18.828 35.594 25.438 1 93.75 61 GLY B CA 1
ATOM 4867 C C . GLY B 1 61 ? 20.047 36.312 25.938 1 93.75 61 GLY B C 1
ATOM 4868 O O . GLY B 1 61 ? 19.953 37.469 26.359 1 93.75 61 GLY B O 1
ATOM 4869 N N . PRO B 1 62 ? 21.172 35.625 25.906 1 94.62 62 PRO B N 1
ATOM 4870 C CA . PRO B 1 62 ? 22.406 36.281 26.359 1 94.62 62 PRO B CA 1
ATOM 4871 C C . PRO B 1 62 ? 22.766 37.5 25.531 1 94.62 62 PRO B C 1
ATOM 4873 O O . PRO B 1 62 ? 23.328 38.469 26.078 1 94.62 62 PRO B O 1
ATOM 4876 N N . ALA B 1 63 ? 22.469 37.531 24.281 1 94.75 63 ALA B N 1
ATOM 4877 C CA . ALA B 1 63 ? 22.734 38.719 23.438 1 94.75 63 ALA B CA 1
ATOM 4878 C C . ALA B 1 63 ? 21.953 39.938 23.906 1 94.75 63 ALA B C 1
ATOM 4880 O O . ALA B 1 63 ? 22.484 41.031 23.969 1 94.75 63 ALA B O 1
ATOM 4881 N N . ASN B 1 64 ? 20.656 39.719 24.188 1 93.12 64 ASN B N 1
ATOM 4882 C CA . ASN B 1 64 ? 19.812 40.812 24.688 1 93.12 64 ASN B CA 1
ATOM 4883 C C . ASN B 1 64 ? 20.328 41.375 26.016 1 93.12 64 ASN B C 1
ATOM 4885 O O . ASN B 1 64 ? 20.312 42.562 26.234 1 93.12 64 ASN B O 1
ATOM 4889 N N . VAL B 1 65 ? 20.766 40.469 26.891 1 92.69 65 VAL B N 1
ATOM 4890 C CA . VAL B 1 65 ? 21.312 40.906 28.188 1 92.69 65 VAL B CA 1
ATOM 4891 C C . VAL B 1 65 ? 22.531 41.781 27.969 1 92.69 65 VAL B C 1
ATOM 4893 O O . VAL B 1 65 ? 22.719 42.781 28.672 1 92.69 65 VAL B O 1
ATOM 4896 N N . LEU B 1 66 ? 23.359 41.5 27 1 92.44 66 LEU B N 1
ATOM 4897 C CA . LEU B 1 66 ? 24.594 42.219 26.734 1 92.44 66 LEU B CA 1
ATOM 4898 C C . LEU B 1 66 ? 24.281 43.594 26.156 1 92.44 66 LEU B C 1
ATOM 4900 O O . LEU B 1 66 ? 25.109 44.5 26.25 1 92.44 66 LEU B O 1
ATOM 4904 N N . ILE B 1 67 ? 23.125 43.719 25.516 1 88.31 67 ILE B N 1
ATOM 4905 C CA . ILE B 1 67 ? 22.703 45.031 25.031 1 88.31 67 ILE B CA 1
ATOM 4906 C C . ILE B 1 67 ? 22.5 45.969 26.219 1 88.31 67 ILE B C 1
ATOM 4908 O O . ILE B 1 67 ? 22.859 47.156 26.156 1 88.31 67 ILE B O 1
ATOM 4912 N N . GLY B 1 68 ? 21.891 45.5 27.281 1 83.94 68 GLY B N 1
ATOM 4913 C CA . GLY B 1 68 ? 21.656 46.312 28.469 1 83.94 68 GLY B CA 1
ATOM 4914 C C . GLY B 1 68 ? 22.891 46.438 29.344 1 83.94 68 GLY B C 1
ATOM 4915 O O . GLY B 1 68 ? 23.062 47.469 30.016 1 83.94 68 GLY B O 1
ATOM 4916 N N . SER B 1 69 ? 23.688 45.375 29.391 1 87.12 69 SER B N 1
ATOM 4917 C CA . SER B 1 69 ? 24.891 45.344 30.219 1 87.12 69 SER B CA 1
ATOM 4918 C C . SER B 1 69 ? 26.078 44.781 29.469 1 87.12 69 SER B C 1
ATOM 4920 O O . SER B 1 69 ? 26.5 43.656 29.719 1 87.12 69 SER B O 1
ATOM 4922 N N . PRO B 1 70 ? 26.766 45.594 28.766 1 84.06 70 PRO B N 1
ATOM 4923 C CA . PRO B 1 70 ? 27.859 45.125 27.922 1 84.06 70 PRO B CA 1
ATOM 4924 C C . PRO B 1 70 ? 29.031 44.562 28.719 1 84.06 70 PRO B C 1
ATOM 4926 O O . PRO B 1 70 ? 29.812 43.75 28.219 1 84.06 70 PRO B O 1
ATOM 4929 N N . ALA B 1 71 ? 29.141 44.906 29.953 1 85.25 71 ALA B N 1
ATOM 4930 C CA . ALA B 1 71 ? 30.281 44.5 30.781 1 85.25 71 ALA B CA 1
ATOM 4931 C C . ALA B 1 71 ? 30 43.188 31.484 1 85.25 71 ALA B C 1
ATOM 4933 O O . ALA B 1 71 ? 30.875 42.625 32.156 1 85.25 71 ALA B O 1
ATOM 4934 N N . ASP B 1 72 ? 28.906 42.625 31.25 1 90.81 72 ASP B N 1
ATOM 4935 C CA . ASP B 1 72 ? 28.547 41.375 31.891 1 90.81 72 ASP B CA 1
ATOM 4936 C C . ASP B 1 72 ? 29.312 40.188 31.297 1 90.81 72 ASP B C 1
ATOM 4938 O O . ASP B 1 72 ? 28.938 39.656 30.25 1 90.81 72 ASP B O 1
ATOM 4942 N N . GLN B 1 73 ? 30.297 39.594 32 1 92.31 73 GLN B N 1
ATOM 4943 C CA . GLN B 1 73 ? 31.188 38.562 31.5 1 92.31 73 GLN B CA 1
ATOM 4944 C C . GLN B 1 73 ? 30.453 37.219 31.422 1 92.31 73 GLN B C 1
ATOM 4946 O O . GLN B 1 73 ? 30.719 36.406 30.531 1 92.31 73 GLN B O 1
ATOM 4951 N N . ASP B 1 74 ? 29.609 37 32.344 1 93.62 74 ASP B N 1
ATOM 4952 C CA . ASP B 1 74 ? 28.828 35.75 32.344 1 93.62 74 ASP B CA 1
ATOM 4953 C C . ASP B 1 74 ? 27.938 35.688 31.109 1 93.62 74 ASP B C 1
ATOM 4955 O O . ASP B 1 74 ? 27.844 34.625 30.469 1 93.62 74 ASP B O 1
ATOM 4959 N N . ALA B 1 75 ? 27.297 36.75 30.75 1 94.25 75 ALA B N 1
ATOM 4960 C CA . ALA B 1 75 ? 26.453 36.812 29.562 1 94.25 75 ALA B CA 1
ATOM 4961 C C . ALA B 1 75 ? 27.266 36.625 28.297 1 94.25 75 ALA B C 1
ATOM 4963 O O . ALA B 1 75 ? 26.797 36.031 27.328 1 94.25 75 ALA B O 1
ATOM 4964 N N . ARG B 1 76 ? 28.469 37.125 28.297 1 95.06 76 ARG B N 1
ATOM 4965 C CA . ARG B 1 76 ? 29.344 37 27.141 1 95.06 76 ARG B CA 1
ATOM 4966 C C . ARG B 1 76 ? 29.75 35.531 26.922 1 95.06 76 ARG B C 1
ATOM 4968 O O . ARG B 1 76 ? 29.781 35.062 25.797 1 95.06 76 ARG B O 1
ATOM 4975 N N . GLU B 1 77 ? 30.031 34.875 27.984 1 95.88 77 GLU B N 1
ATOM 4976 C CA . GLU B 1 77 ? 30.375 33.438 27.906 1 95.88 77 GLU B CA 1
ATOM 4977 C C . GLU B 1 77 ? 29.188 32.594 27.469 1 95.88 77 GLU B C 1
ATOM 4979 O O . GLU B 1 77 ? 29.328 31.641 26.719 1 95.88 77 GLU B O 1
ATOM 4984 N N . ARG B 1 78 ? 28.078 32.906 28.016 1 95.75 78 ARG B N 1
ATOM 4985 C CA . ARG B 1 78 ? 26.859 32.188 27.641 1 95.75 78 ARG B CA 1
ATOM 4986 C C . ARG B 1 78 ? 26.547 32.375 26.156 1 95.75 78 ARG B C 1
ATOM 4988 O O . ARG B 1 78 ? 26.094 31.453 25.484 1 95.75 78 ARG B O 1
ATOM 4995 N N . LEU B 1 79 ? 26.734 33.594 25.641 1 96.62 79 LEU B N 1
ATOM 4996 C CA . LEU B 1 79 ? 26.516 33.875 24.234 1 96.62 79 LEU B CA 1
ATOM 4997 C C . LEU B 1 79 ? 27.484 33.094 23.359 1 96.62 79 LEU B C 1
ATOM 4999 O O . LEU B 1 79 ? 27.094 32.531 22.344 1 96.62 79 LEU B O 1
ATOM 5003 N N . ARG B 1 80 ? 28.75 33.031 23.781 1 96.25 80 ARG B N 1
ATOM 5004 C CA . ARG B 1 80 ? 29.734 32.25 23.062 1 96.25 80 ARG B CA 1
ATOM 5005 C C . ARG B 1 80 ? 29.344 30.781 23 1 96.25 80 ARG B C 1
ATOM 5007 O O . ARG B 1 80 ? 29.422 30.156 21.938 1 96.25 80 ARG B O 1
ATOM 5014 N N . ARG B 1 81 ? 28.922 30.25 24.078 1 97.19 81 ARG B N 1
ATOM 5015 C CA . ARG B 1 81 ? 28.5 28.844 24.141 1 97.19 81 ARG B CA 1
ATOM 5016 C C . ARG B 1 81 ? 27.25 28.609 23.281 1 97.19 81 ARG B C 1
ATOM 5018 O O . ARG B 1 81 ? 27.141 27.594 22.609 1 97.19 81 ARG B O 1
ATOM 5025 N N . ALA B 1 82 ? 26.312 29.516 23.359 1 97.25 82 ALA B N 1
ATOM 5026 C CA . ALA B 1 82 ? 25.094 29.406 22.578 1 97.25 82 ALA B CA 1
ATOM 5027 C C . ALA B 1 82 ? 25.406 29.406 21.078 1 97.25 82 ALA B C 1
ATOM 5029 O O . ALA B 1 82 ? 24.812 28.625 20.328 1 97.25 82 ALA B O 1
ATOM 5030 N N . ARG B 1 83 ? 26.312 30.281 20.656 1 97.81 83 ARG B N 1
ATOM 5031 C CA . ARG B 1 83 ? 26.688 30.359 19.25 1 97.81 83 ARG B CA 1
ATOM 5032 C C . ARG B 1 83 ? 27.391 29.078 18.797 1 97.81 83 ARG B C 1
ATOM 5034 O O . ARG B 1 83 ? 27.141 28.578 17.688 1 97.81 83 ARG B O 1
ATOM 5041 N N . GLN B 1 84 ? 28.203 28.453 19.656 1 97.38 84 GLN B N 1
ATOM 5042 C CA . GLN B 1 84 ? 28.859 27.188 19.344 1 97.38 84 GLN B CA 1
ATOM 5043 C C . GLN B 1 84 ? 27.844 26.062 19.203 1 97.38 84 GLN B C 1
ATOM 5045 O O . GLN B 1 84 ? 27.953 25.219 18.312 1 97.38 84 GLN B O 1
ATOM 5050 N N . THR B 1 85 ? 26.938 26.031 20.078 1 97.38 85 THR B N 1
ATOM 5051 C CA . THR B 1 85 ? 25.906 25 20.031 1 97.38 85 THR B CA 1
ATOM 5052 C C . THR B 1 85 ? 25.062 25.141 18.781 1 97.38 85 THR B C 1
ATOM 5054 O O . THR B 1 85 ? 24.672 24.141 18.172 1 97.38 85 THR B O 1
ATOM 5057 N N . SER B 1 86 ? 24.703 26.375 18.422 1 97.56 86 SER B N 1
ATOM 5058 C CA . SER B 1 86 ? 23.953 26.609 17.188 1 97.56 86 SER B CA 1
ATOM 5059 C C . SER B 1 86 ? 24.734 26.156 15.961 1 97.56 86 SER B C 1
ATOM 5061 O O . SER B 1 86 ? 24.172 25.531 15.062 1 97.56 86 SER B O 1
ATOM 5063 N N . ASP B 1 87 ? 26.016 26.453 15.977 1 97.12 87 ASP B N 1
ATOM 5064 C CA . ASP B 1 87 ? 26.859 26.031 14.859 1 97.12 87 ASP B CA 1
ATOM 5065 C C . ASP B 1 87 ? 26.953 24.516 14.766 1 97.12 87 ASP B C 1
ATOM 5067 O O . ASP B 1 87 ? 26.906 23.953 13.664 1 97.12 87 ASP B O 1
ATOM 5071 N N . ARG B 1 88 ? 27.094 23.891 15.867 1 96.94 88 ARG B N 1
ATOM 5072 C CA . ARG B 1 88 ? 27.125 22.422 15.891 1 96.94 88 ARG B CA 1
ATOM 5073 C C . ARG B 1 88 ? 25.812 21.828 15.398 1 96.94 88 ARG B C 1
ATOM 5075 O O . ARG B 1 88 ? 25.797 20.859 14.656 1 96.94 88 ARG B O 1
ATOM 5082 N N . ALA B 1 89 ? 24.719 22.359 15.836 1 97.19 89 ALA B N 1
ATOM 5083 C CA . ALA B 1 89 ? 23.406 21.875 15.422 1 97.19 89 ALA B CA 1
ATOM 5084 C C . ALA B 1 89 ? 23.219 22.016 13.906 1 97.19 89 ALA B C 1
ATOM 5086 O O . ALA B 1 89 ? 22.688 21.109 13.258 1 97.19 89 ALA B O 1
ATOM 5087 N N . LEU B 1 90 ? 23.656 23.141 13.367 1 96.25 90 LEU B N 1
ATOM 5088 C CA . LEU B 1 90 ? 23.562 23.359 11.93 1 96.25 90 LEU B CA 1
ATOM 5089 C C . LEU B 1 90 ? 24.469 22.391 11.172 1 96.25 90 LEU B C 1
ATOM 5091 O O . LEU B 1 90 ? 24.078 21.875 10.117 1 96.25 90 LEU B O 1
ATOM 5095 N N . GLN B 1 91 ? 25.625 22.125 11.734 1 95.06 91 GLN B N 1
ATOM 5096 C CA . GLN B 1 91 ? 26.531 21.172 11.109 1 95.06 91 GLN B CA 1
ATOM 5097 C C . GLN B 1 91 ? 25.953 19.766 11.125 1 95.06 91 GLN B C 1
ATOM 5099 O O . GLN B 1 91 ? 26.062 19.031 10.133 1 95.06 91 GLN B O 1
ATOM 5104 N N . ASP B 1 92 ? 25.422 19.359 12.227 1 95.38 92 ASP B N 1
ATOM 5105 C CA . ASP B 1 92 ? 24.781 18.047 12.328 1 95.38 92 ASP B CA 1
ATOM 5106 C C . ASP B 1 92 ? 23.641 17.906 11.305 1 95.38 92 ASP B C 1
ATOM 5108 O O . ASP B 1 92 ? 23.484 16.859 10.695 1 95.38 92 ASP B O 1
ATOM 5112 N N . LEU B 1 93 ? 22.875 18.953 11.125 1 95.25 93 LEU B N 1
ATOM 5113 C CA . LEU B 1 93 ? 21.781 18.953 10.164 1 95.25 93 LEU B CA 1
ATOM 5114 C C . LEU B 1 93 ? 22.312 18.812 8.742 1 95.25 93 LEU B C 1
ATOM 5116 O O . LEU B 1 93 ? 21.812 17.984 7.973 1 95.25 93 LEU B O 1
ATOM 5120 N N . VAL B 1 94 ? 23.344 19.531 8.414 1 94.44 94 VAL B N 1
ATOM 5121 C CA . VAL B 1 94 ? 23.922 19.484 7.078 1 94.44 94 VAL B CA 1
ATOM 5122 C C . VAL B 1 94 ? 24.516 18.094 6.824 1 94.44 94 VAL B C 1
ATOM 5124 O O . VAL B 1 94 ? 24.391 17.562 5.723 1 94.44 94 VAL B O 1
ATOM 5127 N N . SER B 1 95 ? 25.125 17.469 7.832 1 94.06 95 SER B N 1
ATOM 5128 C CA . SER B 1 95 ? 25.734 16.141 7.691 1 94.06 95 SER B CA 1
ATOM 5129 C C . SER B 1 95 ? 24.672 15.07 7.488 1 94.06 95 SER B C 1
ATOM 5131 O O . SER B 1 95 ? 24.938 14.055 6.84 1 94.06 95 SER B O 1
ATOM 5133 N N . ALA B 1 96 ? 23.516 15.336 8.07 1 93.88 96 ALA B N 1
ATOM 5134 C CA . ALA B 1 96 ? 22.438 14.344 7.969 1 93.88 96 ALA B CA 1
ATOM 5135 C C . ALA B 1 96 ? 21.734 14.438 6.625 1 93.88 96 ALA B C 1
ATOM 5137 O O . ALA B 1 96 ? 21.094 13.484 6.188 1 93.88 96 ALA B O 1
ATOM 5138 N N . LEU B 1 97 ? 21.859 15.617 5.98 1 91.25 97 LEU B N 1
ATOM 5139 C CA . LEU B 1 97 ? 21.188 15.836 4.699 1 91.25 97 LEU B CA 1
ATOM 5140 C C . LEU B 1 97 ? 22.078 15.367 3.545 1 91.25 97 LEU B C 1
ATOM 5142 O O . LEU B 1 97 ? 23.297 15.578 3.562 1 91.25 97 LEU B O 1
ATOM 5146 N N . SER B 1 98 ? 21.516 14.508 2.688 1 82 98 SER B N 1
ATOM 5147 C CA . SER B 1 98 ? 22.188 14.039 1.484 1 82 98 SER B CA 1
ATOM 5148 C C . SER B 1 98 ? 21.469 14.508 0.224 1 82 98 SER B C 1
ATOM 5150 O O . SER B 1 98 ? 20.328 14.117 -0.03 1 82 98 SER B O 1
ATOM 5152 N N . PRO B 1 99 ? 22.109 15.312 -0.543 1 70.31 99 PRO B N 1
ATOM 5153 C CA . PRO B 1 99 ? 21.453 15.836 -1.736 1 70.31 99 PRO B CA 1
ATOM 5154 C C . PRO B 1 99 ? 21 14.734 -2.691 1 70.31 99 PRO B C 1
ATOM 5156 O O . PRO B 1 99 ? 20.047 14.93 -3.457 1 70.31 99 PRO B O 1
ATOM 5159 N N . SER B 1 100 ? 21.531 13.68 -2.684 1 70.19 100 SER B N 1
ATOM 5160 C CA . SER B 1 100 ? 21.219 12.609 -3.621 1 70.19 100 SER B CA 1
ATOM 5161 C C . SER B 1 100 ? 20.016 11.797 -3.154 1 70.19 100 SER B C 1
ATOM 5163 O O . SER B 1 100 ? 19.422 11.047 -3.938 1 70.19 100 SER B O 1
ATOM 5165 N N . SER B 1 101 ? 19.5 12.094 -2.051 1 69.12 101 SER B N 1
ATOM 5166 C CA . SER B 1 101 ? 18.484 11.227 -1.473 1 69.12 101 SER B CA 1
ATOM 5167 C C . SER B 1 101 ? 17.094 11.578 -2.004 1 69.12 101 SER B C 1
ATOM 5169 O O . SER B 1 101 ? 16.328 10.688 -2.383 1 69.12 101 SER B O 1
ATOM 5171 N N . SER B 1 102 ? 16.703 12.891 -1.997 1 77.94 102 SER B N 1
ATOM 5172 C CA . SER B 1 102 ? 15.375 13.281 -2.434 1 77.94 102 SER B CA 1
ATOM 5173 C C . SER B 1 102 ? 15.305 14.773 -2.746 1 77.94 102 SER B C 1
ATOM 5175 O O . SER B 1 102 ? 16.219 15.523 -2.402 1 77.94 102 SER B O 1
ATOM 5177 N N . ALA B 1 103 ? 14.312 15.133 -3.527 1 80.56 103 ALA B N 1
ATOM 5178 C CA . ALA B 1 103 ? 14.047 16.547 -3.799 1 80.56 103 ALA B CA 1
ATOM 5179 C C . ALA B 1 103 ? 13.836 17.328 -2.504 1 80.56 103 ALA B C 1
ATOM 5181 O O . ALA B 1 103 ? 14.203 18.5 -2.41 1 80.56 103 ALA B O 1
ATOM 5182 N N . TYR B 1 104 ? 13.383 16.641 -1.476 1 82.12 104 TYR B N 1
ATOM 5183 C CA . TYR B 1 104 ? 13.156 17.266 -0.175 1 82.12 104 TYR B CA 1
ATOM 5184 C C . TYR B 1 104 ? 14.477 17.578 0.52 1 82.12 104 TYR B C 1
ATOM 5186 O O . TYR B 1 104 ? 14.625 18.625 1.142 1 82.12 104 TYR B O 1
ATOM 5194 N N . HIS B 1 105 ? 15.438 16.766 0.35 1 87.62 105 HIS B N 1
ATOM 5195 C CA . HIS B 1 105 ? 16.75 16.984 0.939 1 87.62 105 HIS B CA 1
ATOM 5196 C C . HIS B 1 105 ? 17.469 18.141 0.269 1 87.62 105 HIS B C 1
ATOM 5198 O O . HIS B 1 105 ? 18.141 18.922 0.939 1 87.62 105 HIS B O 1
ATOM 5204 N N . ARG B 1 106 ? 17.312 18.234 -1.006 1 87.75 106 ARG B N 1
ATOM 5205 C CA . ARG B 1 106 ? 17.938 19.328 -1.746 1 87.75 106 ARG B CA 1
ATOM 5206 C C . ARG B 1 106 ? 17.359 20.672 -1.334 1 87.75 106 ARG B C 1
ATOM 5208 O O . ARG B 1 106 ? 18.094 21.641 -1.123 1 87.75 106 ARG B O 1
ATOM 5215 N N . GLN B 1 107 ? 16.078 20.672 -1.178 1 86.44 107 GLN B N 1
ATOM 5216 C CA . GLN B 1 107 ? 15.406 21.891 -0.736 1 86.44 107 GLN B CA 1
ATOM 5217 C C . GLN B 1 107 ? 15.82 22.266 0.683 1 86.44 107 GLN B C 1
ATOM 5219 O O . GLN B 1 107 ? 16.078 23.438 0.97 1 86.44 107 GLN B O 1
ATOM 5224 N N . ALA B 1 108 ? 15.883 21.281 1.511 1 89.94 108 ALA B N 1
ATOM 5225 C CA . ALA B 1 108 ? 16.281 21.516 2.898 1 89.94 108 ALA B CA 1
ATOM 5226 C C . ALA B 1 108 ? 17.719 22.016 2.984 1 89.94 108 ALA B C 1
ATOM 5228 O O . ALA B 1 108 ? 18.016 22.922 3.764 1 89.94 108 ALA B O 1
ATOM 5229 N N . LEU B 1 109 ? 18.562 21.516 2.135 1 91.69 109 LEU B N 1
ATOM 5230 C CA . LEU B 1 109 ? 19.969 21.906 2.139 1 91.69 109 LEU B CA 1
ATOM 5231 C C . LEU B 1 109 ? 20.125 23.359 1.683 1 91.69 109 LEU B C 1
ATOM 5233 O O . LEU B 1 109 ? 20.906 24.109 2.26 1 91.69 109 LEU B O 1
ATOM 5237 N N . ALA B 1 110 ? 19.391 23.719 0.718 1 91.25 110 ALA B N 1
ATOM 5238 C CA . ALA B 1 110 ? 19.422 25.094 0.232 1 91.25 110 ALA B CA 1
ATOM 5239 C C . ALA B 1 110 ? 18.938 26.062 1.305 1 91.25 110 ALA B C 1
ATOM 5241 O O . ALA B 1 110 ? 19.516 27.141 1.492 1 91.25 110 ALA B O 1
ATOM 5242 N N . ALA B 1 111 ? 17.906 25.656 1.99 1 91.44 111 ALA B N 1
ATOM 5243 C CA . ALA B 1 111 ? 17.328 26.484 3.059 1 91.44 111 ALA B CA 1
ATOM 5244 C C . ALA B 1 111 ? 18.328 26.656 4.203 1 91.44 111 ALA B C 1
ATOM 5246 O O . ALA B 1 111 ? 18.484 27.75 4.738 1 91.44 111 ALA B O 1
ATOM 5247 N N . VAL B 1 112 ? 19.047 25.625 4.547 1 93.25 112 VAL B N 1
ATOM 5248 C CA . VAL B 1 112 ? 20 25.656 5.656 1 93.25 112 VAL B CA 1
ATOM 5249 C C . VAL B 1 112 ? 21.203 26.516 5.281 1 93.25 112 VAL B C 1
ATOM 5251 O O . VAL B 1 112 ? 21.734 27.25 6.121 1 93.25 112 VAL B O 1
ATOM 5254 N N . ARG B 1 113 ? 21.609 26.484 4.055 1 92.94 113 ARG B N 1
ATOM 5255 C CA . ARG B 1 113 ? 22.719 27.312 3.592 1 92.94 113 ARG B CA 1
ATOM 5256 C C . ARG B 1 113 ? 22.359 28.797 3.658 1 92.94 113 ARG B C 1
ATOM 5258 O O . ARG B 1 113 ? 23.172 29.609 4.098 1 92.94 113 ARG B O 1
ATOM 5265 N N . SER B 1 114 ? 21.188 29.031 3.279 1 94.31 114 SER B N 1
ATOM 5266 C CA . SER B 1 114 ? 20.703 30.406 3.371 1 94.31 114 SER B CA 1
ATOM 5267 C C . SER B 1 114 ? 20.625 30.875 4.824 1 94.31 114 SER B C 1
ATOM 5269 O O . SER B 1 114 ? 20.984 32 5.133 1 94.31 114 SER B O 1
ATOM 5271 N N . ALA B 1 115 ? 20.172 30.016 5.688 1 95.25 115 ALA B N 1
ATOM 5272 C CA . ALA B 1 115 ? 20.047 30.328 7.109 1 95.25 115 ALA B CA 1
ATOM 5273 C C . ALA B 1 115 ? 21.422 30.609 7.715 1 95.25 115 ALA B C 1
ATOM 5275 O O . ALA B 1 115 ? 21.578 31.516 8.539 1 95.25 115 ALA B O 1
ATOM 5276 N N . ARG B 1 116 ? 22.359 29.859 7.297 1 95.38 116 ARG B N 1
ATOM 5277 C CA . ARG B 1 116 ? 23.719 30.031 7.812 1 95.38 116 ARG B CA 1
ATOM 5278 C C . ARG B 1 116 ? 24.266 31.406 7.426 1 95.38 116 ARG B C 1
ATOM 5280 O O . ARG B 1 116 ? 24.938 32.062 8.227 1 95.38 116 ARG B O 1
ATOM 5287 N N . GLN B 1 117 ? 24.016 31.797 6.27 1 95.38 117 GLN B N 1
ATOM 5288 C CA . GLN B 1 117 ? 24.469 33.094 5.793 1 95.38 117 GLN B CA 1
ATOM 5289 C C . GLN B 1 117 ? 23.766 34.219 6.543 1 95.38 117 GLN B C 1
ATOM 5291 O O . GLN B 1 117 ? 24.422 35.188 6.988 1 95.38 117 GLN B O 1
ATOM 5296 N N . ARG B 1 118 ? 22.5 34.094 6.695 1 96.38 118 ARG B N 1
ATOM 5297 C CA . ARG B 1 118 ? 21.734 35.094 7.402 1 96.38 118 ARG B CA 1
ATOM 5298 C C . ARG B 1 118 ? 22.156 35.188 8.867 1 96.38 118 ARG B C 1
ATOM 5300 O O . ARG B 1 118 ? 22.172 36.281 9.445 1 96.38 118 ARG B O 1
ATOM 5307 N N . LEU B 1 119 ? 22.453 34 9.406 1 97.31 119 LEU B N 1
ATOM 5308 C CA . LEU B 1 119 ? 22.859 33.969 10.805 1 97.31 119 LEU B CA 1
ATOM 5309 C C . LEU B 1 119 ? 24.172 34.719 11.016 1 97.31 119 LEU B C 1
ATOM 5311 O O . LEU B 1 119 ? 24.312 35.469 11.977 1 97.31 119 LEU B O 1
ATOM 5315 N N . SER B 1 120 ? 25.109 34.562 10.117 1 96.38 120 SER B N 1
ATOM 5316 C CA . SER B 1 120 ? 26.391 35.25 10.195 1 96.38 120 SER B CA 1
ATOM 5317 C C . SER B 1 120 ? 26.203 36.75 10.117 1 96.38 120 SER B C 1
ATOM 5319 O O . SER B 1 120 ? 26.812 37.5 10.891 1 96.38 120 SER B O 1
ATOM 5321 N N . GLU B 1 121 ? 25.344 37.156 9.258 1 96.12 121 GLU B N 1
ATOM 5322 C CA . GLU B 1 121 ? 25.078 38.594 9.094 1 96.12 121 GLU B CA 1
ATOM 5323 C C . GLU B 1 121 ? 24.359 39.156 10.32 1 96.12 121 GLU B C 1
ATOM 5325 O O . GLU B 1 121 ? 24.688 40.281 10.766 1 96.12 121 GLU B O 1
ATOM 5330 N N . ALA B 1 122 ? 23.391 38.406 10.773 1 96.81 122 ALA B N 1
ATOM 5331 C CA . ALA B 1 122 ? 22.625 38.844 11.938 1 96.81 122 ALA B CA 1
ATOM 5332 C C . ALA B 1 122 ? 23.531 38.969 13.164 1 96.81 122 ALA B C 1
ATOM 5334 O O . ALA B 1 122 ? 23.375 39.906 13.969 1 96.81 122 ALA B O 1
ATOM 5335 N N . ARG B 1 123 ? 24.453 38.125 13.352 1 97.06 123 ARG B N 1
ATOM 5336 C CA . ARG B 1 123 ? 25.375 38.125 14.469 1 97.06 123 ARG B CA 1
ATOM 5337 C C . ARG B 1 123 ? 26.266 39.375 14.422 1 97.06 123 ARG B C 1
ATOM 5339 O O . ARG B 1 123 ? 26.547 40 15.453 1 97.06 123 ARG B O 1
ATOM 5346 N N . LEU B 1 124 ? 26.703 39.75 13.242 1 94.94 124 LEU B N 1
ATOM 5347 C CA . LEU B 1 124 ? 27.516 40.969 13.078 1 94.94 124 LEU B CA 1
ATOM 5348 C C . LEU B 1 124 ? 26.75 42.219 13.508 1 94.94 124 LEU B C 1
ATOM 5350 O O . LEU B 1 124 ? 27.297 43.094 14.164 1 94.94 124 LEU B O 1
ATOM 5354 N N . GLY B 1 125 ? 25.547 42.219 13.086 1 92.69 125 GLY B N 1
ATOM 5355 C CA . GLY B 1 125 ? 24.719 43.312 13.5 1 92.69 125 GLY B CA 1
ATOM 5356 C C . GLY B 1 125 ? 24.516 43.375 15.008 1 92.69 125 GLY B C 1
ATOM 5357 O O . GLY B 1 125 ? 24.547 44.469 15.594 1 92.69 125 GLY B O 1
ATOM 5358 N N . MET B 1 126 ? 24.312 42.312 15.625 1 93.5 126 MET B N 1
ATOM 5359 C CA . MET B 1 126 ? 24.125 42.219 17.078 1 93.5 126 MET B CA 1
ATOM 5360 C C . MET B 1 126 ? 25.391 42.656 17.812 1 93.5 126 MET B C 1
ATOM 5362 O O . MET B 1 126 ? 25.312 43.375 18.797 1 93.5 126 MET B O 1
ATOM 5366 N N . ASP B 1 127 ? 26.531 42.25 17.328 1 93.44 127 ASP B N 1
ATOM 5367 C CA . ASP B 1 127 ? 27.812 42.594 17.938 1 93.44 127 ASP B CA 1
ATOM 5368 C C . ASP B 1 127 ? 28.062 44.094 17.859 1 93.44 127 ASP B C 1
ATOM 5370 O O . ASP B 1 127 ? 28.641 44.688 18.781 1 93.44 127 ASP B O 1
ATOM 5374 N N . ARG B 1 128 ? 27.609 44.688 16.844 1 91.06 128 ARG B N 1
ATOM 5375 C CA . ARG B 1 128 ? 27.781 46.125 16.688 1 91.06 128 ARG B CA 1
ATOM 5376 C C . ARG B 1 128 ? 26.969 46.906 17.734 1 91.06 128 ARG B C 1
ATOM 5378 O O . ARG B 1 128 ? 27.453 47.875 18.312 1 91.06 128 ARG B O 1
ATOM 5385 N N . VAL B 1 129 ? 25.781 46.406 17.922 1 90.38 129 VAL B N 1
ATOM 5386 C CA . VAL B 1 129 ? 24.906 47.062 18.875 1 90.38 129 VAL B CA 1
ATOM 5387 C C . VAL B 1 129 ? 25.453 46.844 20.297 1 90.38 129 VAL B C 1
ATOM 5389 O O . VAL B 1 129 ? 25.422 47.75 21.125 1 90.38 129 VAL B O 1
ATOM 5392 N N . ILE B 1 130 ? 25.953 45.688 20.609 1 90 130 ILE B N 1
ATOM 5393 C CA . ILE B 1 130 ? 26.469 45.344 21.922 1 90 130 ILE B CA 1
ATOM 5394 C C . ILE B 1 130 ? 27.719 46.188 22.203 1 90 130 ILE B C 1
ATOM 5396 O O . ILE B 1 130 ? 27.938 46.625 23.344 1 90 130 ILE B O 1
ATOM 5400 N N . ALA B 1 131 ? 28.531 46.5 21.234 1 87.44 131 ALA B N 1
ATOM 5401 C CA . ALA B 1 131 ? 29.797 47.219 21.391 1 87.44 131 ALA B CA 1
ATOM 5402 C C . ALA B 1 131 ? 29.562 48.719 21.469 1 87.44 131 ALA B C 1
ATOM 5404 O O . ALA B 1 131 ? 30.438 49.469 21.922 1 87.44 131 ALA B O 1
ATOM 5405 N N . SER B 1 132 ? 28.406 49.125 21.047 1 82.44 132 SER B N 1
ATOM 5406 C CA . SER B 1 132 ? 28.141 50.562 21.047 1 82.44 132 SER B CA 1
ATOM 5407 C C . SER B 1 132 ? 27.953 51.062 22.469 1 82.44 132 SER B C 1
ATOM 5409 O O . SER B 1 132 ? 27.266 50.438 23.281 1 82.44 132 SER B O 1
ATOM 5411 N N . PRO B 1 133 ? 28.797 52.125 22.938 1 69.81 133 PRO B N 1
ATOM 5412 C CA . PRO B 1 133 ? 28.734 52.656 24.297 1 69.81 133 PRO B CA 1
ATOM 5413 C C . PRO B 1 133 ? 27.328 53.062 24.719 1 69.81 133 PRO B C 1
ATOM 5415 O O . PRO B 1 133 ? 26.953 52.875 25.875 1 69.81 133 PRO B O 1
ATOM 5418 N N . ARG B 1 134 ? 26.453 53.938 24.141 1 66.69 134 ARG B N 1
ATOM 5419 C CA . ARG B 1 134 ? 25.062 54.25 24.453 1 66.69 134 ARG B CA 1
ATOM 5420 C C . ARG B 1 134 ? 24.141 53.844 23.312 1 66.69 134 ARG B C 1
ATOM 5422 O O . ARG B 1 134 ? 24.125 54.5 22.266 1 66.69 134 ARG B O 1
ATOM 5429 N N . PRO B 1 135 ? 23.609 52.625 23.516 1 60.75 135 PRO B N 1
ATOM 5430 C CA . PRO B 1 135 ? 22.812 52.219 22.359 1 60.75 135 PRO B CA 1
ATOM 5431 C C . PRO B 1 135 ? 21.562 53.062 22.172 1 60.75 135 PRO B C 1
ATOM 5433 O O . PRO B 1 135 ? 20.891 53.438 23.156 1 60.75 135 PRO B O 1
ATOM 5436 N N . ALA B 1 136 ? 21.594 53.938 21.094 1 63.38 136 ALA B N 1
ATOM 5437 C CA . ALA B 1 136 ? 20.359 54.594 20.703 1 63.38 136 ALA B CA 1
ATOM 5438 C C . ALA B 1 136 ? 19.234 53.594 20.453 1 63.38 136 ALA B C 1
ATOM 5440 O O . ALA B 1 136 ? 19.453 52.562 19.828 1 63.38 136 ALA B O 1
ATOM 5441 N N . SER B 1 137 ? 18.062 53.719 21.156 1 69.81 137 SER B N 1
ATOM 5442 C CA . SER B 1 137 ? 16.844 52.938 21.016 1 69.81 137 SER B CA 1
ATOM 5443 C C . SER B 1 137 ? 16.609 52.5 19.562 1 69.81 137 SER B C 1
ATOM 5445 O O . SER B 1 137 ? 16.172 51.375 19.297 1 69.81 137 SER B O 1
ATOM 5447 N N . ALA B 1 138 ? 17.25 53.312 18.719 1 75.31 138 ALA B N 1
ATOM 5448 C CA . ALA B 1 138 ? 16.859 53.156 17.312 1 75.31 138 ALA B CA 1
ATOM 5449 C C . ALA B 1 138 ? 17.594 52 16.672 1 75.31 138 ALA B C 1
ATOM 5451 O O . ALA B 1 138 ? 17.078 51.375 15.727 1 75.31 138 ALA B O 1
ATOM 5452 N N . GLY B 1 139 ? 18.594 51.5 17.25 1 83.19 139 GLY B N 1
ATOM 5453 C CA . GLY B 1 139 ? 19.344 50.469 16.562 1 83.19 139 GLY B CA 1
ATOM 5454 C C . GLY B 1 139 ? 19.141 49.094 17.188 1 83.19 139 GLY B C 1
ATOM 5455 O O . GLY B 1 139 ? 19.484 48.062 16.578 1 83.19 139 GLY B O 1
ATOM 5456 N N . ILE B 1 140 ? 18.531 49 18.297 1 88.81 140 ILE B N 1
ATOM 5457 C CA . ILE B 1 140 ? 18.438 47.781 19.062 1 88.81 140 ILE B CA 1
ATOM 5458 C C . ILE B 1 140 ? 17.469 46.812 18.375 1 88.81 140 ILE B C 1
ATOM 5460 O O . ILE B 1 140 ? 17.844 45.688 18 1 88.81 140 ILE B O 1
ATOM 5464 N N . MET B 1 141 ? 16.25 47.219 18.094 1 90.69 141 MET B N 1
ATOM 5465 C CA . MET B 1 141 ? 15.211 46.312 17.609 1 90.69 141 MET B CA 1
ATOM 5466 C C . MET B 1 141 ? 15.508 45.875 16.188 1 90.69 141 MET B C 1
ATOM 5468 O O . MET B 1 141 ? 15.281 44.688 15.844 1 90.69 141 MET B O 1
ATOM 5472 N N . PRO B 1 142 ? 16.047 46.75 15.352 1 89.81 142 PRO B N 1
ATOM 5473 C CA . PRO B 1 142 ? 16.406 46.25 14.016 1 89.81 142 PRO B CA 1
ATOM 5474 C C . PRO B 1 142 ? 17.438 45.125 14.047 1 89.81 142 PRO B C 1
ATOM 5476 O O . PRO B 1 142 ? 17.359 44.188 13.258 1 89.81 142 PRO B O 1
ATOM 5479 N N . SER B 1 143 ? 18.391 45.219 14.898 1 91.38 143 SER B N 1
ATOM 5480 C CA . SER B 1 143 ? 19.406 44.156 15.023 1 91.38 143 SER B CA 1
ATOM 5481 C C . SER B 1 143 ? 18.797 42.875 15.555 1 91.38 143 SER B C 1
ATOM 5483 O O . SER B 1 143 ? 19.125 41.781 15.086 1 91.38 143 SER B O 1
ATOM 5485 N N . ILE B 1 144 ? 17.922 42.906 16.484 1 93.44 144 ILE B N 1
ATOM 5486 C CA . ILE B 1 144 ? 17.234 41.75 17.031 1 93.44 144 ILE B CA 1
ATOM 5487 C C . ILE B 1 144 ? 16.359 41.125 15.945 1 93.44 144 ILE B C 1
ATOM 5489 O O . ILE B 1 144 ? 16.297 39.875 15.836 1 93.44 144 ILE B O 1
ATOM 5493 N N . ARG B 1 145 ? 15.719 41.906 15.125 1 93.69 145 ARG B N 1
ATOM 5494 C CA . ARG B 1 145 ? 14.836 41.438 14.062 1 93.69 145 ARG B CA 1
ATOM 5495 C C . ARG B 1 145 ? 15.617 40.656 13.016 1 93.69 145 ARG B C 1
ATOM 5497 O O . ARG B 1 145 ? 15.102 39.688 12.438 1 93.69 145 ARG B O 1
ATOM 5504 N N . ARG B 1 146 ? 16.828 41.031 12.828 1 93.38 146 ARG B N 1
ATOM 5505 C CA . ARG B 1 146 ? 17.656 40.281 11.898 1 93.38 146 ARG B CA 1
ATOM 5506 C C . ARG B 1 146 ? 17.891 38.875 12.391 1 93.38 146 ARG B C 1
ATOM 5508 O O . ARG B 1 146 ? 17.984 37.938 11.594 1 93.38 146 ARG B O 1
ATOM 5515 N N . MET B 1 147 ? 18 38.719 13.688 1 95 147 MET B N 1
ATOM 5516 C CA . MET B 1 147 ? 18.109 37.375 14.266 1 95 147 MET B CA 1
ATOM 5517 C C . MET B 1 147 ? 16.812 36.594 14.062 1 95 147 MET B C 1
ATOM 5519 O O . MET B 1 147 ? 16.859 35.375 13.852 1 95 147 MET B O 1
ATOM 5523 N N . PHE B 1 148 ? 15.648 37.344 14.117 1 95 148 PHE B N 1
ATOM 5524 C CA . PHE B 1 148 ? 14.367 36.688 13.859 1 95 148 PHE B CA 1
ATOM 5525 C C . PHE B 1 148 ? 14.32 36.125 12.445 1 95 148 PHE B C 1
ATOM 5527 O O . PHE B 1 148 ? 13.773 35.062 12.219 1 95 148 PHE B O 1
ATOM 5534 N N . ASP B 1 149 ? 14.93 36.75 11.508 1 93.06 149 ASP B N 1
ATOM 5535 C CA . ASP B 1 149 ? 14.797 36.5 10.078 1 93.06 149 ASP B CA 1
ATOM 5536 C C . ASP B 1 149 ? 15.586 35.25 9.68 1 93.06 149 ASP B C 1
ATOM 5538 O O . ASP B 1 149 ? 15.422 34.719 8.57 1 93.06 149 ASP B O 1
ATOM 5542 N N . VAL B 1 150 ? 16.344 34.688 10.531 1 95.06 150 VAL B N 1
ATOM 5543 C CA . VAL B 1 150 ? 17.125 33.5 10.266 1 95.06 150 VAL B CA 1
ATOM 5544 C C . VAL B 1 150 ? 16.234 32.25 10.367 1 95.06 150 VAL B C 1
ATOM 5546 O O . VAL B 1 150 ? 16.391 31.312 9.602 1 95.06 150 VAL B O 1
ATOM 5549 N N . VAL B 1 151 ? 15.297 32.281 11.203 1 94.62 151 VAL B N 1
ATOM 5550 C CA . VAL B 1 151 ? 14.539 31.125 11.664 1 94.62 151 VAL B CA 1
ATOM 5551 C C . VAL B 1 151 ? 13.602 30.641 10.562 1 94.62 151 VAL B C 1
ATOM 5553 O O . VAL B 1 151 ? 13.492 29.453 10.297 1 94.62 151 VAL B O 1
ATOM 5556 N N . PRO B 1 152 ? 12.969 31.547 9.758 1 90.5 152 PRO B N 1
ATOM 5557 C CA . PRO B 1 152 ? 12.039 31.109 8.719 1 90.5 152 PRO B CA 1
ATOM 5558 C C . PRO B 1 152 ? 12.703 30.203 7.68 1 90.5 152 PRO B C 1
ATOM 5560 O O . PRO B 1 152 ? 12.086 29.281 7.168 1 90.5 152 PRO B O 1
ATOM 5563 N N . ALA B 1 153 ? 13.898 30.438 7.406 1 90.31 153 ALA B N 1
ATOM 5564 C CA . ALA B 1 153 ? 14.602 29.625 6.426 1 90.31 153 ALA B CA 1
ATOM 5565 C C . ALA B 1 153 ? 14.742 28.188 6.914 1 90.31 153 ALA B C 1
ATOM 5567 O O . ALA B 1 153 ? 14.523 27.234 6.148 1 90.31 153 ALA B O 1
ATOM 5568 N N . ILE B 1 154 ? 15.102 27.984 8.117 1 93.94 154 ILE B N 1
ATOM 5569 C CA . ILE B 1 154 ? 15.25 26.641 8.656 1 93.94 154 ILE B CA 1
ATOM 5570 C C . ILE B 1 154 ? 13.875 25.984 8.797 1 93.94 154 ILE B C 1
ATOM 5572 O O . ILE B 1 154 ? 13.727 24.781 8.602 1 93.94 154 ILE B O 1
ATOM 5576 N N . LEU B 1 155 ? 12.922 26.781 9.102 1 92 155 LEU B N 1
ATOM 5577 C CA . LEU B 1 155 ? 11.57 26.25 9.242 1 92 155 LEU B CA 1
ATOM 5578 C C . LEU B 1 155 ? 11.055 25.719 7.91 1 92 155 LEU B C 1
ATOM 5580 O O . LEU B 1 155 ? 10.258 24.781 7.879 1 92 155 LEU B O 1
ATOM 5584 N N . GLU B 1 156 ? 11.539 26.281 6.84 1 88.44 156 GLU B N 1
ATOM 5585 C CA . GLU B 1 156 ? 11.219 25.75 5.527 1 88.44 156 GLU B CA 1
ATOM 5586 C C . GLU B 1 156 ? 11.742 24.312 5.375 1 88.44 156 GLU B C 1
ATOM 5588 O O . GLU B 1 156 ? 11.078 23.469 4.789 1 88.44 156 GLU B O 1
ATOM 5593 N N . ALA B 1 157 ? 12.906 24.109 5.836 1 90.81 157 ALA B N 1
ATOM 5594 C CA . ALA B 1 157 ? 13.484 22.766 5.812 1 90.81 157 ALA B CA 1
ATOM 5595 C C . ALA B 1 157 ? 12.672 21.797 6.676 1 90.81 157 ALA B C 1
ATOM 5597 O O . ALA B 1 157 ? 12.43 20.656 6.289 1 90.81 157 ALA B O 1
ATOM 5598 N N . VAL B 1 158 ? 12.227 22.281 7.812 1 92.75 158 VAL B N 1
ATOM 5599 C CA . VAL B 1 158 ? 11.398 21.484 8.711 1 92.75 158 VAL B CA 1
ATOM 5600 C C . VAL B 1 158 ? 10.109 21.078 8 1 92.75 158 VAL B C 1
ATOM 5602 O O . VAL B 1 158 ? 9.688 19.922 8.086 1 92.75 158 VAL B O 1
ATOM 5605 N N . THR B 1 159 ? 9.547 22 7.324 1 86.62 159 THR B N 1
ATOM 5606 C CA . THR B 1 159 ? 8.289 21.75 6.629 1 86.62 159 THR B CA 1
ATOM 5607 C C . THR B 1 159 ? 8.484 20.719 5.516 1 86.62 159 THR B C 1
ATOM 5609 O O . THR B 1 159 ? 7.676 19.797 5.367 1 86.62 159 THR B O 1
ATOM 5612 N N . ALA B 1 160 ? 9.531 20.875 4.781 1 85.5 160 ALA B N 1
ATOM 5613 C CA . ALA B 1 160 ? 9.812 19.938 3.688 1 85.5 160 ALA B CA 1
ATOM 5614 C C . ALA B 1 160 ? 10.016 18.516 4.211 1 85.5 160 ALA B C 1
ATOM 5616 O O . ALA B 1 160 ? 9.43 17.578 3.684 1 85.5 160 ALA B O 1
ATOM 5617 N N . LEU B 1 161 ? 10.789 18.422 5.207 1 89.44 161 LEU B N 1
ATOM 5618 C CA . LEU B 1 161 ? 11.125 17.109 5.746 1 89.44 161 LEU B CA 1
ATOM 5619 C C . LEU B 1 161 ? 9.922 16.484 6.453 1 89.44 161 LEU B C 1
ATOM 5621 O O . LEU B 1 161 ? 9.711 15.273 6.371 1 89.44 161 LEU B O 1
ATOM 5625 N N . SER B 1 162 ? 9.133 17.266 7.129 1 89.06 162 SER B N 1
ATOM 5626 C CA . SER B 1 162 ? 7.918 16.781 7.781 1 89.06 162 SER B CA 1
ATOM 5627 C C . SER B 1 162 ? 6.883 16.328 6.758 1 89.06 162 SER B C 1
ATOM 5629 O O . SER B 1 162 ? 6.152 15.367 6.996 1 89.06 162 SER B O 1
ATOM 5631 N N . SER B 1 163 ? 6.883 17.094 5.695 1 83 163 SER B N 1
ATOM 5632 C CA . SER B 1 163 ? 5.965 16.719 4.621 1 83 163 SER B CA 1
ATOM 5633 C C . SER B 1 163 ? 6.336 15.367 4.023 1 83 163 SER B C 1
ATOM 5635 O O . SER B 1 163 ? 5.461 14.555 3.717 1 83 163 SER B O 1
ATOM 5637 N N . GLN B 1 164 ? 7.598 15.18 3.855 1 86 164 GLN B N 1
ATOM 5638 C CA . GLN B 1 164 ? 8.055 13.891 3.363 1 86 164 GLN B CA 1
ATOM 5639 C C . GLN B 1 164 ? 7.684 12.766 4.328 1 86 164 GLN B C 1
ATOM 5641 O O . GLN B 1 164 ? 7.184 11.719 3.912 1 86 164 GLN B O 1
ATOM 5646 N N . ALA B 1 165 ? 7.879 12.961 5.527 1 90 165 ALA B N 1
ATOM 5647 C CA . ALA B 1 165 ? 7.559 11.969 6.551 1 90 165 ALA B CA 1
ATOM 5648 C C . ALA B 1 165 ? 6.059 11.68 6.586 1 90 165 ALA B C 1
ATOM 5650 O O . ALA B 1 165 ? 5.641 10.523 6.672 1 90 165 ALA B O 1
ATOM 5651 N N . SER B 1 166 ? 5.27 12.711 6.473 1 85.5 166 SER B N 1
ATOM 5652 C CA . SER B 1 166 ? 3.818 12.586 6.543 1 85.5 166 SER B CA 1
ATOM 5653 C C . SER B 1 166 ? 3.27 11.859 5.316 1 85.5 166 SER B C 1
ATOM 5655 O O . SER B 1 166 ? 2.238 11.188 5.398 1 85.5 166 SER B O 1
ATOM 5657 N N . SER B 1 167 ? 3.955 12.031 4.223 1 82.56 167 SER B N 1
ATOM 5658 C CA . SER B 1 167 ? 3.531 11.336 3.012 1 82.56 167 SER B CA 1
ATOM 5659 C C . SER B 1 167 ? 3.695 9.828 3.152 1 82.56 167 SER B C 1
ATOM 5661 O O . SER B 1 167 ? 2.943 9.055 2.553 1 82.56 167 SER B O 1
ATOM 5663 N N . VAL B 1 168 ? 4.66 9.445 3.971 1 86.06 168 VAL B N 1
ATOM 5664 C CA . VAL B 1 168 ? 4.941 8.031 4.184 1 86.06 168 VAL B CA 1
ATOM 5665 C C . VAL B 1 168 ? 4.109 7.504 5.352 1 86.06 168 VAL B C 1
ATOM 5667 O O . VAL B 1 168 ? 3.58 6.391 5.293 1 86.06 168 VAL B O 1
ATOM 5670 N N . TYR B 1 169 ? 4.031 8.375 6.383 1 88 169 TYR B N 1
ATOM 5671 C CA . TYR B 1 169 ? 3.273 8.031 7.582 1 88 169 TYR B CA 1
ATOM 5672 C C . TYR B 1 169 ? 2.109 8.992 7.785 1 88 169 TYR B C 1
ATOM 5674 O O . TYR B 1 169 ? 2.172 9.883 8.641 1 88 169 TYR B O 1
ATOM 5682 N N . PRO B 1 170 ? 0.997 8.789 7.141 1 79.88 170 PRO B N 1
ATOM 5683 C CA . PRO B 1 170 ? -0.113 9.742 7.234 1 79.88 170 PRO B CA 1
ATOM 5684 C C . PRO B 1 170 ? -0.692 9.836 8.641 1 79.88 170 PRO B C 1
ATOM 5686 O O . PRO B 1 170 ? -1.151 10.898 9.055 1 79.88 170 PRO B O 1
ATOM 5689 N N . GLN B 1 171 ? -0.616 8.797 9.375 1 78.44 171 GLN B N 1
ATOM 5690 C CA . GLN B 1 171 ? -1.158 8.781 10.727 1 78.44 171 GLN B CA 1
ATOM 5691 C C . GLN B 1 171 ? -0.321 9.641 11.672 1 78.44 171 GLN B C 1
ATOM 5693 O O . GLN B 1 171 ? -0.791 10.039 12.734 1 78.44 171 GLN B O 1
ATOM 5698 N N . LEU B 1 172 ? 0.913 9.938 11.211 1 85.69 172 LEU B N 1
ATOM 5699 C CA . LEU B 1 172 ? 1.819 10.703 12.062 1 85.69 172 LEU B CA 1
ATOM 5700 C C . LEU B 1 172 ? 1.842 12.172 11.648 1 85.69 172 LEU B C 1
ATOM 5702 O O . LEU B 1 172 ? 2.664 12.945 12.148 1 85.69 172 LEU B O 1
ATOM 5706 N N . SER B 1 173 ? 0.91 12.594 10.867 1 83.38 173 SER B N 1
ATOM 5707 C CA . SER B 1 173 ? 0.853 13.977 10.414 1 83.38 173 SER B CA 1
ATOM 5708 C C . SER B 1 173 ? 0.539 14.93 11.57 1 83.38 173 SER B C 1
ATOM 5710 O O . SER B 1 173 ? 1.048 16.047 11.617 1 83.38 173 SER B O 1
ATOM 5712 N N . HIS B 1 174 ? -0.202 14.453 12.5 1 81.56 174 HIS B N 1
ATOM 5713 C CA . HIS B 1 174 ? -0.618 15.32 13.594 1 81.56 174 HIS B CA 1
ATOM 5714 C C . HIS B 1 174 ? 0.538 15.586 14.555 1 81.56 174 HIS B C 1
ATOM 5716 O O . HIS B 1 174 ? 0.882 16.75 14.805 1 81.56 174 HIS B O 1
ATOM 5722 N N . PRO B 1 175 ? 1.191 14.539 14.961 1 86.25 175 PRO B N 1
ATOM 5723 C CA . PRO B 1 175 ? 2.318 14.828 15.852 1 86.25 175 PRO B CA 1
ATOM 5724 C C . PRO B 1 175 ? 3.451 15.578 15.148 1 86.25 175 PRO B C 1
ATOM 5726 O O . PRO B 1 175 ? 4.121 16.406 15.758 1 86.25 175 PRO B O 1
ATOM 5729 N N . LEU B 1 176 ? 3.668 15.352 13.945 1 88.88 176 LEU B N 1
ATOM 5730 C CA . LEU B 1 176 ? 4.727 16.031 13.195 1 88.88 176 LEU B CA 1
ATOM 5731 C C . LEU B 1 176 ? 4.395 17.5 13 1 88.88 176 LEU B C 1
ATOM 5733 O O . LEU B 1 176 ? 5.246 18.359 13.211 1 88.88 176 LEU B O 1
ATOM 5737 N N . SER B 1 177 ? 3.207 17.766 12.664 1 87.38 177 SER B N 1
ATOM 5738 C CA . SER B 1 177 ? 2.764 19.156 12.523 1 87.38 177 SER B CA 1
ATOM 5739 C C . SER B 1 177 ? 2.744 19.875 13.867 1 87.38 177 SER B C 1
ATOM 5741 O O . SER B 1 177 ? 3.047 21.062 13.945 1 87.38 177 SER B O 1
ATOM 5743 N N . GLY B 1 178 ? 2.271 19.094 14.797 1 89 178 GLY B N 1
ATOM 5744 C CA . GLY B 1 178 ? 2.303 19.656 16.141 1 89 178 GLY B CA 1
ATOM 5745 C C . GLY B 1 178 ? 3.695 20.062 16.594 1 89 178 GLY B C 1
ATOM 5746 O O . GLY B 1 178 ? 3.887 21.125 17.188 1 89 178 GLY B O 1
ATOM 5747 N N . ALA B 1 179 ? 4.609 19.219 16.281 1 94.12 179 ALA B N 1
ATOM 5748 C CA . ALA B 1 179 ? 5.996 19.5 16.641 1 94.12 179 ALA B CA 1
ATOM 5749 C C . ALA B 1 179 ? 6.512 20.719 15.898 1 94.12 179 ALA B C 1
ATOM 5751 O O . ALA B 1 179 ? 7.223 21.547 16.469 1 94.12 179 ALA B O 1
ATOM 5752 N N . ARG B 1 180 ? 6.184 20.812 14.711 1 92.19 180 ARG B N 1
ATOM 5753 C CA . ARG B 1 180 ? 6.574 21.984 13.93 1 92.19 180 ARG B CA 1
ATOM 5754 C C . ARG B 1 180 ? 5.977 23.266 14.516 1 92.19 180 ARG B C 1
ATOM 5756 O O . ARG B 1 180 ? 6.668 24.281 14.641 1 92.19 180 ARG B O 1
ATOM 5763 N N . MET B 1 181 ? 4.742 23.172 14.898 1 93.25 181 MET B N 1
ATOM 5764 C CA . MET B 1 181 ? 4.055 24.328 15.469 1 93.25 181 MET B CA 1
ATOM 5765 C C . MET B 1 181 ? 4.633 24.672 16.828 1 93.25 181 MET B C 1
ATOM 5767 O O . MET B 1 181 ? 4.703 25.859 17.203 1 93.25 181 MET B O 1
ATOM 5771 N N . ALA B 1 182 ? 4.973 23.672 17.5 1 96 182 ALA B N 1
ATOM 5772 C CA . ALA B 1 182 ? 5.629 23.922 18.781 1 96 182 ALA B CA 1
ATOM 5773 C C . ALA B 1 182 ? 6.953 24.656 18.578 1 96 182 ALA B C 1
ATOM 5775 O O . ALA B 1 182 ? 7.309 25.531 19.375 1 96 182 ALA B O 1
ATOM 5776 N N . THR B 1 183 ? 7.645 24.297 17.578 1 96.38 183 THR B N 1
ATOM 5777 C CA . THR B 1 183 ? 8.891 24.984 17.25 1 96.38 183 THR B CA 1
ATOM 5778 C C . THR B 1 183 ? 8.633 26.453 16.906 1 96.38 183 THR B C 1
ATOM 5780 O O . THR B 1 183 ? 9.359 27.328 17.375 1 96.38 183 THR B O 1
ATOM 5783 N N . GLU B 1 184 ? 7.645 26.672 16.203 1 94.88 184 GLU B N 1
ATOM 5784 C CA . GLU B 1 184 ? 7.262 28.031 15.867 1 94.88 184 GLU B CA 1
ATOM 5785 C C . GLU B 1 184 ? 6.793 28.797 17.109 1 94.88 184 GLU B C 1
ATOM 5787 O O . GLU B 1 184 ? 7.09 29.984 17.266 1 94.88 184 GLU B O 1
ATOM 5792 N N . LEU B 1 185 ? 6.051 28.078 17.859 1 96.75 185 LEU B N 1
ATOM 5793 C CA . LEU B 1 185 ? 5.566 28.672 19.094 1 96.75 185 LEU B CA 1
ATOM 5794 C C . LEU B 1 185 ? 6.73 29.125 19.969 1 96.75 185 LEU B C 1
ATOM 5796 O O . LEU B 1 185 ? 6.723 30.234 20.516 1 96.75 185 LEU B O 1
ATOM 5800 N N . ARG B 1 186 ? 7.707 28.25 20.141 1 97.44 186 ARG B N 1
ATOM 5801 C CA . ARG B 1 186 ? 8.891 28.594 20.922 1 97.44 186 ARG B CA 1
ATOM 5802 C C . ARG B 1 186 ? 9.586 29.812 20.344 1 97.44 186 ARG B C 1
ATOM 5804 O O . ARG B 1 186 ? 10.141 30.625 21.094 1 97.44 186 ARG B O 1
ATOM 5811 N N . GLU B 1 187 ? 9.633 29.906 19.078 1 96.38 187 GLU B N 1
ATOM 5812 C CA . GLU B 1 187 ? 10.25 31.047 18.406 1 96.38 187 GLU B CA 1
ATOM 5813 C C . GLU B 1 187 ? 9.492 32.344 18.703 1 96.38 187 GLU B C 1
ATOM 5815 O O . GLU B 1 187 ? 10.102 33.344 19.078 1 96.38 187 GLU B O 1
ATOM 5820 N N . TYR B 1 188 ? 8.227 32.344 18.609 1 96.88 188 TYR B N 1
ATOM 5821 C CA . TYR B 1 188 ? 7.438 33.562 18.844 1 96.88 188 TYR B CA 1
ATOM 5822 C C . TYR B 1 188 ? 7.445 33.938 20.328 1 96.88 188 TYR B C 1
ATOM 5824 O O . TYR B 1 188 ? 7.41 35.094 20.672 1 96.88 188 TYR B O 1
ATOM 5832 N N . ALA B 1 189 ? 7.461 32.938 21.109 1 97.69 189 ALA B N 1
ATOM 5833 C CA . ALA B 1 189 ? 7.621 33.188 22.547 1 97.69 189 ALA B CA 1
ATOM 5834 C C . ALA B 1 189 ? 8.938 33.906 22.828 1 97.69 189 ALA B C 1
ATOM 5836 O O . ALA B 1 189 ? 8.984 34.844 23.641 1 97.69 189 ALA B O 1
ATOM 5837 N N . GLY B 1 190 ? 9.984 33.469 22.188 1 96.88 190 GLY B N 1
ATOM 5838 C CA . GLY B 1 190 ? 11.266 34.156 22.312 1 96.88 190 GLY B CA 1
ATOM 5839 C C . GLY B 1 190 ? 11.25 35.562 21.781 1 96.88 190 GLY B C 1
ATOM 5840 O O . GLY B 1 190 ? 11.852 36.469 22.359 1 96.88 190 GLY B O 1
ATOM 5841 N N . ARG B 1 191 ? 10.602 35.781 20.656 1 96.56 191 ARG B N 1
ATOM 5842 C CA . ARG B 1 191 ? 10.469 37.094 20.094 1 96.56 191 ARG B CA 1
ATOM 5843 C C . ARG B 1 191 ? 9.75 38.031 21.062 1 96.56 191 ARG B C 1
ATOM 5845 O O . ARG B 1 191 ? 10.102 39.219 21.156 1 96.56 191 ARG B O 1
ATOM 5852 N N . LEU B 1 192 ? 8.719 37.469 21.656 1 96.94 192 LEU B N 1
ATOM 5853 C CA . LEU B 1 192 ? 7.969 38.25 22.641 1 96.94 192 LEU B CA 1
ATOM 5854 C C . LEU B 1 192 ? 8.891 38.781 23.734 1 96.94 192 LEU B C 1
ATOM 5856 O O . LEU B 1 192 ? 8.852 39.969 24.062 1 96.94 192 LEU B O 1
ATOM 5860 N N . GLY B 1 193 ? 9.734 37.938 24.297 1 95.62 193 GLY B N 1
ATOM 5861 C CA . GLY B 1 193 ? 10.703 38.375 25.297 1 95.62 193 GLY B CA 1
ATOM 5862 C C . GLY B 1 193 ? 11.688 39.406 24.766 1 95.62 193 GLY B C 1
ATOM 5863 O O . GLY B 1 193 ? 12.016 40.375 25.453 1 95.62 193 GLY B O 1
ATOM 5864 N N . SER B 1 194 ? 12.133 39.188 23.547 1 95.31 194 SER B N 1
ATOM 5865 C CA . SER B 1 194 ? 13.125 40.094 22.938 1 95.31 194 SER B CA 1
ATOM 5866 C C . SER B 1 194 ? 12.547 41.469 22.688 1 95.31 194 SER B C 1
ATOM 5868 O O . SER B 1 194 ? 13.289 42.469 22.672 1 95.31 194 SER B O 1
ATOM 5870 N N . THR B 1 195 ? 11.242 41.562 22.406 1 94.62 195 THR B N 1
ATOM 5871 C CA . THR B 1 195 ? 10.586 42.812 22.094 1 94.62 195 THR B CA 1
ATOM 5872 C C . THR B 1 195 ? 10.586 43.75 23.312 1 94.62 195 THR B C 1
ATOM 5874 O O . THR B 1 195 ? 10.461 44.969 23.188 1 94.62 195 THR B O 1
ATOM 5877 N N . LEU B 1 196 ? 10.805 43.219 24.516 1 94.44 196 LEU B N 1
ATOM 5878 C CA . LEU B 1 196 ? 10.812 44 25.75 1 94.44 196 LEU B CA 1
ATOM 5879 C C . LEU B 1 196 ? 12.203 44.562 26.031 1 94.44 196 LEU B C 1
ATOM 5881 O O . LEU B 1 196 ? 12.367 45.438 26.875 1 94.44 196 LEU B O 1
ATOM 5885 N N . THR B 1 197 ? 13.203 44.156 25.281 1 91.25 197 THR B N 1
ATOM 5886 C CA . THR B 1 197 ? 14.609 44.406 25.562 1 91.25 197 THR B CA 1
ATOM 5887 C C . THR B 1 197 ? 14.898 45.906 25.562 1 91.25 197 THR B C 1
ATOM 5889 O O . THR B 1 197 ? 15.484 46.438 26.516 1 91.25 197 THR B O 1
ATOM 5892 N N . PRO B 1 198 ? 14.438 46.688 24.531 1 90.56 198 PRO B N 1
ATOM 5893 C CA . PRO B 1 198 ? 14.781 48.125 24.547 1 90.56 198 PRO B CA 1
ATOM 5894 C C . PRO B 1 198 ? 14.211 48.844 25.766 1 90.56 198 PRO B C 1
ATOM 5896 O O . PRO B 1 198 ? 14.914 49.625 26.406 1 90.56 198 PRO B O 1
ATOM 5899 N N . ALA B 1 199 ? 12.977 48.594 26.078 1 92.5 199 ALA B N 1
ATOM 5900 C CA . ALA B 1 199 ? 12.32 49.281 27.188 1 92.5 199 ALA B CA 1
ATOM 5901 C C . ALA B 1 199 ? 12.992 48.906 28.516 1 92.5 199 ALA B C 1
ATOM 5903 O O . ALA B 1 199 ? 13.188 49.781 29.375 1 92.5 199 ALA B O 1
ATOM 5904 N N . LEU B 1 200 ? 13.336 47.688 28.703 1 91.81 200 LEU B N 1
ATOM 5905 C CA . LEU B 1 200 ? 13.961 47.25 29.938 1 91.81 200 LEU B CA 1
ATOM 5906 C C . LEU B 1 200 ? 15.406 47.719 30.031 1 91.81 200 LEU B C 1
ATOM 5908 O O . LEU B 1 200 ? 15.875 48.094 31.109 1 91.81 200 LEU B O 1
ATOM 5912 N N . ALA B 1 201 ? 16.094 47.656 28.938 1 88.31 201 ALA B N 1
ATOM 5913 C CA . ALA B 1 201 ? 17.484 48.094 28.906 1 88.31 201 ALA B CA 1
ATOM 5914 C C . ALA B 1 201 ? 17.594 49.594 29.203 1 88.31 201 ALA B C 1
ATOM 5916 O O . ALA B 1 201 ? 18.516 50.031 29.875 1 88.31 201 ALA B O 1
ATOM 5917 N N . GLU B 1 202 ? 16.625 50.375 28.672 1 88.75 202 GLU B N 1
ATOM 5918 C CA . GLU B 1 202 ? 16.656 51.844 28.812 1 88.75 202 GLU B CA 1
ATOM 5919 C C . GLU B 1 202 ? 15.828 52.281 30.016 1 88.75 202 GLU B C 1
ATOM 5921 O O . GLU B 1 202 ? 15.797 53.5 30.344 1 88.75 202 GLU B O 1
ATOM 5926 N N . GLN B 1 203 ? 15.188 51.469 30.656 1 88.62 203 GLN B N 1
ATOM 5927 C CA . GLN B 1 203 ? 14.336 51.75 31.797 1 88.62 203 GLN B CA 1
ATOM 5928 C C . GLN B 1 203 ? 13.312 52.844 31.469 1 88.62 203 GLN B C 1
ATOM 5930 O O . GLN B 1 203 ? 13.188 53.812 32.188 1 88.62 203 GLN B O 1
ATOM 5935 N N . ARG B 1 204 ? 12.688 52.656 30.375 1 91.62 204 ARG B N 1
ATOM 5936 C CA . ARG B 1 204 ? 11.617 53.531 29.906 1 91.62 204 ARG B CA 1
ATOM 5937 C C . ARG B 1 204 ? 10.328 52.75 29.656 1 91.62 204 ARG B C 1
ATOM 5939 O O . ARG B 1 204 ? 10.367 51.531 29.453 1 91.62 204 ARG B O 1
ATOM 5946 N N . PRO B 1 205 ? 9.25 53.531 29.719 1 93.31 205 PRO B N 1
ATOM 5947 C CA . PRO B 1 205 ? 7.996 52.875 29.391 1 93.31 205 PRO B CA 1
ATOM 5948 C C . PRO B 1 205 ? 7.961 52.344 27.953 1 93.31 205 PRO B C 1
ATOM 5950 O O . PRO B 1 205 ? 8.648 52.906 27.078 1 93.31 205 PRO B O 1
ATOM 5953 N N . LEU B 1 206 ? 7.195 51.344 27.734 1 93.94 206 LEU B N 1
ATOM 5954 C CA . LEU B 1 206 ? 7.027 50.781 26.391 1 93.94 206 LEU B CA 1
ATOM 5955 C C . LEU B 1 206 ? 6.387 51.781 25.453 1 93.94 206 LEU B C 1
ATOM 5957 O O . LEU B 1 206 ? 5.434 52.469 25.844 1 93.94 206 LEU B O 1
ATOM 5961 N N . ALA B 1 207 ? 7.016 51.938 24.297 1 92 207 ALA B N 1
ATOM 5962 C CA . ALA B 1 207 ? 6.395 52.75 23.25 1 92 207 ALA B CA 1
ATOM 5963 C C . ALA B 1 207 ? 5.109 52.094 22.734 1 92 207 ALA B C 1
ATOM 5965 O O . ALA B 1 207 ? 4.902 50.906 22.922 1 92 207 ALA B O 1
ATOM 5966 N N . GLU B 1 208 ? 4.211 52.875 22.156 1 91.19 208 GLU B N 1
ATOM 5967 C CA . GLU B 1 208 ? 2.955 52.375 21.609 1 91.19 208 GLU B CA 1
ATOM 5968 C C . GLU B 1 208 ? 3.205 51.281 20.578 1 91.19 208 GLU B C 1
ATOM 5970 O O . GLU B 1 208 ? 2.467 50.281 20.516 1 91.19 208 GLU B O 1
ATOM 5975 N N . SER B 1 209 ? 4.191 51.469 19.75 1 91.12 209 SER B N 1
ATOM 5976 C CA . SER B 1 209 ? 4.523 50.469 18.734 1 91.12 209 SER B CA 1
ATOM 5977 C C . SER B 1 209 ? 5.004 49.156 19.344 1 91.12 209 SER B C 1
ATOM 5979 O O . SER B 1 209 ? 4.699 48.094 18.844 1 91.12 209 SER B O 1
ATOM 5981 N N . GLU B 1 210 ? 5.734 49.281 20.422 1 93.5 210 GLU B N 1
ATOM 5982 C CA . GLU B 1 210 ? 6.23 48.094 21.109 1 93.5 210 GLU B CA 1
ATOM 5983 C C . GLU B 1 210 ? 5.086 47.312 21.75 1 93.5 210 GLU B C 1
ATOM 5985 O O . GLU B 1 210 ? 5.055 46.094 21.688 1 93.5 210 GLU B O 1
ATOM 5990 N N . THR B 1 211 ? 4.164 48.031 22.375 1 93.94 211 THR B N 1
ATOM 5991 C CA . THR B 1 211 ? 2.992 47.406 22.969 1 93.94 211 THR B CA 1
ATOM 5992 C C . THR B 1 211 ? 2.154 46.719 21.906 1 93.94 211 THR B C 1
ATOM 5994 O O . THR B 1 211 ? 1.667 45.594 22.125 1 93.94 211 THR B O 1
ATOM 5997 N N . ARG B 1 212 ? 1.954 47.344 20.781 1 93.75 212 ARG B N 1
ATOM 5998 C CA . ARG B 1 212 ? 1.242 46.75 19.656 1 93.75 212 ARG B CA 1
ATOM 5999 C C . ARG B 1 212 ? 1.911 45.438 19.203 1 93.75 212 ARG B C 1
ATOM 6001 O O . ARG B 1 212 ? 1.242 44.438 19.016 1 93.75 212 ARG B O 1
ATOM 6008 N N . ASP B 1 213 ? 3.197 45.469 19.047 1 94.56 213 ASP B N 1
ATOM 6009 C CA . ASP B 1 213 ? 3.939 44.312 18.609 1 94.56 213 ASP B CA 1
ATOM 6010 C C . ASP B 1 213 ? 3.777 43.156 19.609 1 94.56 213 ASP B C 1
ATOM 6012 O O . ASP B 1 213 ? 3.67 42 19.203 1 94.56 213 ASP B O 1
ATOM 6016 N N . ILE B 1 214 ? 3.826 43.5 20.844 1 95.69 214 ILE B N 1
ATOM 6017 C CA . ILE B 1 214 ? 3.682 42.5 21.906 1 95.69 214 ILE B CA 1
ATOM 6018 C C . ILE B 1 214 ? 2.32 41.812 21.781 1 95.69 214 ILE B C 1
ATOM 6020 O O . ILE B 1 214 ? 2.225 40.594 21.859 1 95.69 214 ILE B O 1
ATOM 6024 N N . HIS B 1 215 ? 1.257 42.562 21.594 1 95.06 215 HIS B N 1
ATOM 6025 C CA . HIS B 1 215 ? -0.08 41.969 21.484 1 95.06 215 HIS B CA 1
ATOM 6026 C C . HIS B 1 215 ? -0.227 41.156 20.219 1 95.06 215 HIS B C 1
ATOM 6028 O O . HIS B 1 215 ? -0.897 40.125 20.219 1 95.06 215 HIS B O 1
ATOM 6034 N N . ILE B 1 216 ? 0.358 41.562 19.156 1 94.88 216 ILE B N 1
ATOM 6035 C CA . ILE B 1 216 ? 0.34 40.781 17.922 1 94.88 216 ILE B CA 1
ATOM 6036 C C . ILE B 1 216 ? 1.042 39.438 18.125 1 94.88 216 ILE B C 1
ATOM 6038 O O . ILE B 1 216 ? 0.53 38.406 17.719 1 94.88 216 ILE B O 1
ATOM 6042 N N . LEU B 1 217 ? 2.18 39.438 18.734 1 96.38 217 LEU B N 1
ATOM 6043 C CA . LEU B 1 217 ? 2.914 38.219 19.016 1 96.38 217 LEU B CA 1
ATOM 6044 C C . LEU B 1 217 ? 2.098 37.312 19.922 1 96.38 217 LEU B C 1
ATOM 6046 O O . LEU B 1 217 ? 2.111 36.094 19.734 1 96.38 217 LEU B O 1
ATOM 6050 N N . ARG B 1 218 ? 1.43 37.938 20.875 1 95.81 218 ARG B N 1
ATOM 6051 C CA . ARG B 1 218 ? 0.557 37.125 21.75 1 95.81 218 ARG B CA 1
ATOM 6052 C C . ARG B 1 218 ? -0.527 36.438 20.938 1 95.81 218 ARG B C 1
ATOM 6054 O O . ARG B 1 218 ? -0.874 35.281 21.219 1 95.81 218 ARG B O 1
ATOM 6061 N N . GLY B 1 219 ? -1.098 37.094 19.969 1 95 219 GLY B N 1
ATOM 6062 C CA . GLY B 1 219 ? -2.072 36.469 19.078 1 95 219 GLY B CA 1
ATOM 6063 C C . GLY B 1 219 ? -1.514 35.312 18.312 1 95 219 GLY B C 1
ATOM 6064 O O . GLY B 1 219 ? -2.17 34.281 18.188 1 95 219 GLY B O 1
ATOM 6065 N N . ARG B 1 220 ? -0.366 35.438 17.781 1 94.62 220 ARG B N 1
ATOM 6066 C CA . ARG B 1 220 ? 0.289 34.375 17.062 1 94.62 220 ARG B CA 1
ATOM 6067 C C . ARG B 1 220 ? 0.519 33.156 17.969 1 94.62 220 ARG B C 1
ATOM 6069 O O . ARG B 1 220 ? 0.281 32.031 17.562 1 94.62 220 ARG B O 1
ATOM 6076 N N . ILE B 1 221 ? 1.009 33.5 19.141 1 96.81 221 ILE B N 1
ATOM 6077 C CA . ILE B 1 221 ? 1.281 32.438 20.125 1 96.81 221 ILE B CA 1
ATOM 6078 C C . ILE B 1 221 ? -0.013 31.719 20.484 1 96.81 221 ILE B C 1
ATOM 6080 O O . ILE B 1 221 ? -0.049 30.484 20.516 1 96.81 221 ILE B O 1
ATOM 6084 N N . GLU B 1 222 ? -1.071 32.438 20.656 1 94.38 222 GLU B N 1
ATOM 6085 C CA . GLU B 1 222 ? -2.357 31.828 21.016 1 94.38 222 GLU B CA 1
ATOM 6086 C C . GLU B 1 222 ? -2.896 30.984 19.859 1 94.38 222 GLU B C 1
ATOM 6088 O O . GLU B 1 222 ? -3.512 29.938 20.094 1 94.38 222 GLU B O 1
ATOM 6093 N N . GLN B 1 223 ? -2.709 31.484 18.719 1 93.25 223 GLN B N 1
ATOM 6094 C CA . GLN B 1 223 ? -3.15 30.719 17.562 1 93.25 223 GLN B CA 1
ATOM 6095 C C . GLN B 1 223 ? -2.41 29.375 17.484 1 93.25 223 GLN B C 1
ATOM 6097 O O . GLN B 1 223 ? -3.02 28.344 17.219 1 93.25 223 GLN B O 1
ATOM 6102 N N . LEU B 1 224 ? -1.178 29.375 17.609 1 94.25 224 LEU B N 1
ATOM 6103 C CA . LEU B 1 224 ? -0.372 28.156 17.562 1 94.25 224 LEU B CA 1
ATOM 6104 C C . LEU B 1 224 ? -0.774 27.219 18.688 1 94.25 224 LEU B C 1
ATOM 6106 O O . LEU B 1 224 ? -0.905 26 18.469 1 94.25 224 LEU B O 1
ATOM 6110 N N . ARG B 1 225 ? -0.928 27.859 19.891 1 94.31 225 ARG B N 1
ATOM 6111 C CA . ARG B 1 225 ? -1.388 27.062 21.031 1 94.31 225 ARG B CA 1
ATOM 6112 C C . ARG B 1 225 ? -2.68 26.328 20.703 1 94.31 225 ARG B C 1
ATOM 6114 O O . ARG B 1 225 ? -2.771 25.109 20.891 1 94.31 225 ARG B O 1
ATOM 6121 N N . GLY B 1 226 ? -3.654 27.047 20.188 1 88.69 226 GLY B N 1
ATOM 6122 C CA . GLY B 1 226 ? -4.938 26.469 19.844 1 88.69 226 GLY B CA 1
ATOM 6123 C C . GLY B 1 226 ? -4.824 25.344 18.828 1 88.69 226 GLY B C 1
ATOM 6124 O O . GLY B 1 226 ? -5.461 24.297 18.984 1 88.69 226 GLY B O 1
ATOM 6125 N N . THR B 1 227 ? -4.043 25.578 17.875 1 86.69 227 THR B N 1
ATOM 6126 C CA . THR B 1 227 ? -3.887 24.578 16.812 1 86.69 227 THR B CA 1
ATOM 6127 C C . THR B 1 227 ? -3.201 23.328 17.344 1 86.69 227 THR B C 1
ATOM 6129 O O . THR B 1 227 ? -3.572 22.219 16.984 1 86.69 227 THR B O 1
ATOM 6132 N N . ILE B 1 228 ? -2.201 23.484 18.109 1 89.25 228 ILE B N 1
ATOM 6133 C CA . ILE B 1 228 ? -1.484 22.359 18.703 1 89.25 228 ILE B CA 1
ATOM 6134 C C . ILE B 1 228 ? -2.439 21.516 19.547 1 89.25 228 ILE B C 1
ATOM 6136 O O . ILE B 1 228 ? -2.463 20.297 19.453 1 89.25 228 ILE B O 1
ATOM 6140 N N . LEU B 1 229 ? -3.207 22.219 20.359 1 86.56 229 LEU B N 1
ATOM 6141 C CA . LEU B 1 229 ? -4.125 21.531 21.25 1 86.56 229 LEU B CA 1
ATOM 6142 C C . LEU B 1 229 ? -5.199 20.781 20.469 1 86.56 229 LEU B C 1
ATOM 6144 O O . LEU B 1 229 ? -5.609 19.688 20.844 1 86.56 229 LEU B O 1
ATOM 6148 N N . GLN B 1 230 ? -5.574 21.328 19.406 1 77.25 230 GLN B N 1
ATOM 6149 C CA . GLN B 1 230 ? -6.57 20.688 18.547 1 77.25 230 GLN B CA 1
ATOM 6150 C C . GLN B 1 230 ? -6.02 19.406 17.922 1 77.25 230 GLN B C 1
ATOM 6152 O O . GLN B 1 230 ? -6.746 18.438 17.766 1 77.25 230 GLN B O 1
ATOM 6157 N N . ARG B 1 231 ? -4.855 19.422 17.578 1 74.12 231 ARG B N 1
ATOM 6158 C CA . ARG B 1 231 ? -4.23 18.281 16.922 1 74.12 231 ARG B CA 1
ATOM 6159 C C . ARG B 1 231 ? -3.947 17.156 17.922 1 74.12 231 ARG B C 1
ATOM 6161 O O . ARG B 1 231 ? -3.93 15.977 17.547 1 74.12 231 ARG B O 1
ATOM 6168 N N . LEU B 1 232 ? -3.717 17.578 19.141 1 74.62 232 LEU B N 1
ATOM 6169 C CA . LEU B 1 232 ? -3.371 16.594 20.172 1 74.62 232 LEU B CA 1
ATOM 6170 C C . LEU B 1 232 ? -4.625 16 20.797 1 74.62 232 LEU B C 1
ATOM 6172 O O . LEU B 1 232 ? -4.551 15.023 21.531 1 74.62 232 LEU B O 1
ATOM 6176 N N . ASN B 1 233 ? -5.703 16.594 20.562 1 65.06 233 ASN B N 1
ATOM 6177 C CA . ASN B 1 233 ? -6.945 16.047 21.094 1 65.06 233 ASN B CA 1
ATOM 6178 C C . ASN B 1 233 ? -7.395 14.812 20.328 1 65.06 233 ASN B C 1
ATOM 6180 O O . ASN B 1 233 ? -8.453 14.25 20.609 1 65.06 233 ASN B O 1
ATOM 6184 N N . ALA B 1 234 ? -6.566 14.312 19.562 1 59.69 234 ALA B N 1
ATOM 6185 C CA . ALA B 1 234 ? -6.93 13.07 18.891 1 59.69 234 ALA B CA 1
ATOM 6186 C C . ALA B 1 234 ? -6.828 11.875 19.828 1 59.69 234 ALA B C 1
ATOM 6188 O O . ALA B 1 234 ? -5.969 11.844 20.719 1 59.69 234 ALA B O 1
ATOM 6189 N N . PRO B 1 235 ? -7.922 11.141 19.938 1 52.44 235 PRO B N 1
ATOM 6190 C CA . PRO B 1 235 ? -8.008 10.023 20.891 1 52.44 235 PRO B CA 1
ATOM 6191 C C . PRO B 1 235 ? -6.738 9.18 20.922 1 52.44 235 PRO B C 1
ATOM 6193 O O . PRO B 1 235 ? -6.441 8.555 21.953 1 52.44 235 PRO B O 1
ATOM 6196 N N . SER B 1 236 ? -6.059 9.117 19.938 1 57.19 236 SER B N 1
ATOM 6197 C CA . SER B 1 236 ? -4.957 8.156 19.875 1 57.19 236 SER B CA 1
ATOM 6198 C C . SER B 1 236 ? -3.658 8.781 20.375 1 57.19 236 SER B C 1
ATOM 6200 O O . SER B 1 236 ? -2.57 8.273 20.094 1 57.19 236 SER B O 1
ATOM 6202 N N . LEU B 1 237 ? -3.85 9.711 21.312 1 62.03 237 LEU B N 1
ATOM 6203 C CA . LEU B 1 237 ? -2.592 10.344 21.688 1 62.03 237 LEU B CA 1
ATOM 6204 C C . LEU B 1 237 ? -1.873 9.523 22.75 1 62.03 237 LEU B C 1
ATOM 6206 O O . LEU B 1 237 ? -2.492 9.086 23.719 1 62.03 237 LEU B O 1
ATOM 6210 N N . GLN B 1 238 ? -0.584 9.438 22.656 1 72.38 238 GLN B N 1
ATOM 6211 C CA . GLN B 1 238 ? 0.31 8.766 23.594 1 72.38 238 GLN B CA 1
ATOM 6212 C C . GLN B 1 238 ? 0.486 9.586 24.875 1 72.38 238 GLN B C 1
ATOM 6214 O O . GLN B 1 238 ? 0.3 10.805 24.875 1 72.38 238 GLN B O 1
ATOM 6219 N N . PRO B 1 239 ? 0.778 9.031 26.016 1 78.12 239 PRO B N 1
ATOM 6220 C CA . PRO B 1 239 ? 0.9 9.695 27.312 1 78.12 239 PRO B CA 1
ATOM 6221 C C . PRO B 1 239 ? 2.01 10.75 27.344 1 78.12 239 PRO B C 1
ATOM 6223 O O . PRO B 1 239 ? 1.865 11.789 27.984 1 78.12 239 PRO B O 1
ATOM 6226 N N . GLY B 1 240 ? 3.027 10.586 26.609 1 85.44 240 GLY B N 1
ATOM 6227 C CA . GLY B 1 240 ? 4.152 11.5 26.594 1 85.44 240 GLY B CA 1
ATOM 6228 C C . GLY B 1 240 ? 3.771 12.914 26.188 1 85.44 240 GLY B C 1
ATOM 6229 O O . GLY B 1 240 ? 3.875 13.844 26.984 1 85.44 240 GLY B O 1
ATOM 6230 N N . PRO B 1 241 ? 3.189 13.047 25.125 1 87.5 241 PRO B N 1
ATOM 6231 C CA . PRO B 1 241 ? 2.771 14.375 24.672 1 87.5 241 PRO B CA 1
ATOM 6232 C C . PRO B 1 241 ? 1.697 15 25.562 1 87.5 241 PRO B C 1
ATOM 6234 O O . PRO B 1 241 ? 1.67 16.219 25.734 1 87.5 241 PRO B O 1
ATOM 6237 N N . ARG B 1 242 ? 0.905 14.258 26.203 1 88.56 242 ARG B N 1
ATOM 6238 C CA . ARG B 1 242 ? -0.144 14.773 27.078 1 88.56 242 ARG B CA 1
ATOM 6239 C C . ARG B 1 242 ? 0.453 15.445 28.312 1 88.56 242 ARG B C 1
ATOM 6241 O O . ARG B 1 242 ? 0.011 16.531 28.703 1 88.56 242 ARG B O 1
ATOM 6248 N N . GLN B 1 243 ? 1.418 14.805 28.875 1 90.75 243 GLN B N 1
ATOM 6249 C CA . GLN B 1 243 ? 2.094 15.391 30.031 1 90.75 243 GLN B CA 1
ATOM 6250 C C . GLN B 1 243 ? 2.834 16.672 29.641 1 90.75 243 GLN B C 1
ATOM 6252 O O . GLN B 1 243 ? 2.811 17.656 30.391 1 90.75 243 GLN B O 1
ATOM 6257 N N . ALA B 1 244 ? 3.434 16.672 28.531 1 94.38 244 ALA B N 1
ATOM 6258 C CA . ALA B 1 244 ? 4.207 17.828 28.062 1 94.38 244 ALA B CA 1
ATOM 6259 C C . ALA B 1 244 ? 3.297 19.016 27.797 1 94.38 244 ALA B C 1
ATOM 6261 O O . ALA B 1 244 ? 3.693 20.172 28.016 1 94.38 244 ALA B O 1
ATOM 6262 N N . VAL B 1 245 ? 2.059 18.766 27.375 1 92.69 245 VAL B N 1
ATOM 6263 C CA . VAL B 1 245 ? 1.085 19.828 27.156 1 92.69 245 VAL B CA 1
ATOM 6264 C C . VAL B 1 245 ? 0.756 20.484 28.5 1 92.69 245 VAL B C 1
ATOM 6266 O O . VAL B 1 245 ? 0.675 21.719 28.594 1 92.69 245 VAL B O 1
ATOM 6269 N N . GLY B 1 246 ? 0.568 19.703 29.469 1 93.44 246 GLY B N 1
ATOM 6270 C CA . GLY B 1 246 ? 0.309 20.219 30.797 1 93.44 246 GLY B CA 1
ATOM 6271 C C . GLY B 1 246 ? 1.425 21.109 31.312 1 93.44 246 GLY B C 1
ATOM 6272 O O . GLY B 1 246 ? 1.168 22.172 31.875 1 93.44 246 GLY B O 1
ATOM 6273 N N . ASP B 1 247 ? 2.607 20.672 31.078 1 95.75 247 ASP B N 1
ATOM 6274 C CA . ASP B 1 247 ? 3.775 21.438 31.5 1 95.75 247 ASP B CA 1
ATOM 6275 C C . ASP B 1 247 ? 3.852 22.766 30.766 1 95.75 247 ASP B C 1
ATOM 6277 O O . ASP B 1 247 ? 4.148 23.797 31.359 1 95.75 247 ASP B O 1
ATOM 6281 N N . MET B 1 248 ? 3.627 22.703 29.484 1 96.5 248 MET B N 1
ATOM 6282 C CA . MET B 1 248 ? 3.654 23.922 28.688 1 96.5 248 MET B CA 1
ATOM 6283 C C . MET B 1 248 ? 2.605 24.922 29.172 1 96.5 248 MET B C 1
ATOM 6285 O O . MET B 1 248 ? 2.883 26.109 29.297 1 96.5 248 MET B O 1
ATOM 6289 N N . GLU B 1 249 ? 1.399 24.406 29.516 1 96 249 GLU B N 1
ATOM 6290 C CA . GLU B 1 249 ? 0.316 25.25 29.984 1 96 249 GLU B CA 1
ATOM 6291 C C . GLU B 1 249 ? 0.669 25.891 31.328 1 96 249 GLU B C 1
ATOM 6293 O O . GLU B 1 249 ? 0.424 27.078 31.531 1 96 249 GLU B O 1
ATOM 6298 N N . SER B 1 250 ? 1.292 25.188 32.188 1 96.38 250 SER B N 1
ATOM 6299 C CA . SER B 1 250 ? 1.604 25.656 33.531 1 96.38 250 SER B CA 1
ATOM 6300 C C . SER B 1 250 ? 2.82 26.578 33.531 1 96.38 250 SER B C 1
ATOM 6302 O O . SER B 1 250 ? 2.779 27.672 34.094 1 96.38 250 SER B O 1
ATOM 6304 N N . LEU B 1 251 ? 3.826 26.141 32.844 1 96.81 251 LEU B N 1
ATOM 6305 C CA . LEU B 1 251 ? 5.102 26.844 32.969 1 96.81 251 LEU B CA 1
ATOM 6306 C C . LEU B 1 251 ? 5.129 28.047 32.031 1 96.81 251 LEU B C 1
ATOM 6308 O O . LEU B 1 251 ? 5.379 29.172 32.469 1 96.81 251 LEU B O 1
ATOM 6312 N N . TYR B 1 252 ? 4.801 27.906 30.828 1 97.56 252 TYR B N 1
ATOM 6313 C CA . TYR B 1 252 ? 4.922 29.047 29.922 1 97.56 252 TYR B CA 1
ATOM 6314 C C . TYR B 1 252 ? 3.66 29.891 29.953 1 97.56 252 TYR B C 1
ATOM 6316 O O . TYR B 1 252 ? 3.732 31.109 30.172 1 97.56 252 TYR B O 1
ATOM 6324 N N . PHE B 1 253 ? 2.498 29.328 29.766 1 97.25 253 PHE B N 1
ATOM 6325 C CA . PHE B 1 253 ? 1.287 30.109 29.562 1 97.25 253 PHE B CA 1
ATOM 6326 C C . PHE B 1 253 ? 0.794 30.688 30.891 1 97.25 253 PHE B C 1
ATOM 6328 O O . PHE B 1 253 ? 0.212 31.781 30.906 1 97.25 253 PHE B O 1
ATOM 6335 N N . ARG B 1 254 ? 1.041 30.094 32 1 95.88 254 ARG B N 1
ATOM 6336 C CA . ARG B 1 254 ? 0.623 30.641 33.281 1 95.88 254 ARG B CA 1
ATOM 6337 C C . ARG B 1 254 ? 1.735 31.484 33.906 1 95.88 254 ARG B C 1
ATOM 6339 O O . ARG B 1 254 ? 1.526 32.656 34.25 1 95.88 254 ARG B O 1
ATOM 6346 N N . GLU B 1 255 ? 2.912 30.906 33.969 1 96.5 255 GLU B N 1
ATOM 6347 C CA . GLU B 1 255 ? 4.008 31.578 34.656 1 96.5 255 GLU B CA 1
ATOM 6348 C C . GLU B 1 255 ? 4.773 32.5 33.719 1 96.5 255 GLU B C 1
ATOM 6350 O O . GLU B 1 255 ? 5.043 33.656 34.031 1 96.5 255 GLU B O 1
ATOM 6355 N N . GLY B 1 256 ? 5.18 31.984 32.594 1 96.88 256 GLY B N 1
ATOM 6356 C CA . GLY B 1 256 ? 5.965 32.75 31.641 1 96.88 256 GLY B CA 1
ATOM 6357 C C . GLY B 1 256 ? 5.262 34.031 31.172 1 96.88 256 GLY B C 1
ATOM 6358 O O . GLY B 1 256 ? 5.816 35.125 31.281 1 96.88 256 GLY B O 1
ATOM 6359 N N . LEU B 1 257 ? 4.031 33.906 30.688 1 96.62 257 LEU B N 1
ATOM 6360 C CA . LEU B 1 257 ? 3.293 35.031 30.172 1 96.62 257 LEU B CA 1
ATOM 6361 C C . LEU B 1 257 ? 2.926 36.031 31.281 1 96.62 257 LEU B C 1
ATOM 6363 O O . LEU B 1 257 ? 2.75 37.219 31.031 1 96.62 257 LEU B O 1
ATOM 6367 N N . ALA B 1 258 ? 2.814 35.5 32.531 1 96.19 258 ALA B N 1
ATOM 6368 C CA . ALA B 1 258 ? 2.535 36.375 33.656 1 96.19 258 ALA B CA 1
ATOM 6369 C C . ALA B 1 258 ? 3.66 37.406 33.875 1 96.19 258 ALA B C 1
ATOM 6371 O O . ALA B 1 258 ? 3.416 38.531 34.281 1 96.19 258 ALA B O 1
ATOM 6372 N N . GLN B 1 259 ? 4.859 36.969 33.594 1 96.44 259 GLN B N 1
ATOM 6373 C CA . GLN B 1 259 ? 6.004 37.844 33.719 1 96.44 259 GLN B CA 1
ATOM 6374 C C . GLN B 1 259 ? 5.93 39 32.719 1 96.44 259 GLN B C 1
ATOM 6376 O O . GLN B 1 259 ? 6.297 40.125 33.031 1 96.44 259 GLN B O 1
ATOM 6381 N N . VAL B 1 260 ? 5.504 38.688 31.531 1 96.5 260 VAL B N 1
ATOM 6382 C CA . VAL B 1 260 ? 5.332 39.688 30.5 1 96.5 260 VAL B CA 1
ATOM 6383 C C . VAL B 1 260 ? 4.207 40.656 30.906 1 96.5 260 VAL B C 1
ATOM 6385 O O . VAL B 1 260 ? 4.324 41.875 30.734 1 96.5 260 VAL B O 1
ATOM 6388 N N . ASP B 1 261 ? 3.135 40.094 31.484 1 95.62 261 ASP B N 1
ATOM 6389 C CA . ASP B 1 261 ? 1.997 40.906 31.922 1 95.62 261 ASP B CA 1
ATOM 6390 C C . ASP B 1 261 ? 2.412 41.906 33 1 95.62 261 ASP B C 1
ATOM 6392 O O . ASP B 1 261 ? 1.926 43.031 33.031 1 95.62 261 ASP B O 1
ATOM 6396 N N . ASP B 1 262 ? 3.307 41.469 33.844 1 95.44 262 ASP B N 1
ATOM 6397 C CA . ASP B 1 262 ? 3.807 42.344 34.906 1 95.44 262 ASP B CA 1
ATOM 6398 C C . ASP B 1 262 ? 4.551 43.562 34.312 1 95.44 262 ASP B C 1
ATOM 6400 O O . ASP B 1 262 ? 4.398 44.656 34.812 1 95.44 262 ASP B O 1
ATOM 6404 N N . ILE B 1 263 ? 5.348 43.281 33.344 1 95.94 263 ILE B N 1
ATOM 6405 C CA . ILE B 1 263 ? 6.105 44.344 32.719 1 95.94 263 ILE B CA 1
ATOM 6406 C C . ILE B 1 263 ? 5.152 45.312 32.031 1 95.94 263 ILE B C 1
ATOM 6408 O O . ILE B 1 263 ? 5.324 46.531 32.094 1 95.94 263 ILE B O 1
ATOM 6412 N N . LEU B 1 264 ? 4.156 44.75 31.359 1 95.06 264 LEU B N 1
ATOM 6413 C CA . LEU B 1 264 ? 3.158 45.594 30.672 1 95.06 264 LEU B CA 1
ATOM 6414 C C . LEU B 1 264 ? 2.406 46.469 31.672 1 95.06 264 LEU B C 1
ATOM 6416 O O . LEU B 1 264 ? 2.135 47.625 31.406 1 95.06 264 LEU B O 1
ATOM 6420 N N . LEU B 1 265 ? 2.072 45.875 32.781 1 93.81 265 LEU B N 1
ATOM 6421 C CA . LEU B 1 265 ? 1.354 46.625 33.812 1 93.81 265 LEU B CA 1
ATOM 6422 C C . LEU B 1 265 ? 2.207 47.75 34.375 1 93.81 265 LEU B C 1
ATOM 6424 O O . LEU B 1 265 ? 1.723 48.875 34.531 1 93.81 265 LEU B O 1
ATOM 6428 N N . ASP B 1 266 ? 3.48 47.438 34.688 1 94.81 266 ASP B N 1
ATOM 6429 C CA . ASP B 1 266 ? 4.387 48.469 35.188 1 94.81 266 ASP B CA 1
ATOM 6430 C C . ASP B 1 266 ? 4.547 49.594 34.188 1 94.81 266 ASP B C 1
ATOM 6432 O O . ASP B 1 266 ? 4.574 50.781 34.594 1 94.81 266 ASP B O 1
ATOM 6436 N N . SER B 1 267 ? 4.695 49.188 32.969 1 94.38 267 SER B N 1
ATOM 6437 C CA . SER B 1 267 ? 4.82 50.219 31.906 1 94.38 267 SER B CA 1
ATOM 6438 C C . SER B 1 267 ? 3.572 51.062 31.828 1 94.38 267 SER B C 1
ATOM 6440 O O . SER B 1 267 ? 3.67 52.312 31.688 1 94.38 267 SER B O 1
ATOM 6442 N N . HIS B 1 268 ? 2.404 50.469 31.906 1 91.31 268 HIS B N 1
ATOM 6443 C CA . HIS B 1 268 ? 1.126 51.156 31.797 1 91.31 268 HIS B CA 1
ATOM 6444 C C . HIS B 1 268 ? 0.935 52.125 32.969 1 91.31 268 HIS B C 1
ATOM 6446 O O . HIS B 1 268 ? 0.397 53.25 32.781 1 91.31 268 HIS B O 1
ATOM 6452 N N . LEU B 1 269 ? 1.405 51.812 34.125 1 92.56 269 LEU B N 1
ATOM 6453 C CA . LEU B 1 269 ? 1.227 52.625 35.344 1 92.56 269 LEU B CA 1
ATOM 6454 C C . LEU B 1 269 ? 2.357 53.656 35.469 1 92.56 269 LEU B C 1
ATOM 6456 O O . LEU B 1 269 ? 2.342 54.469 36.375 1 92.56 269 LEU B O 1
ATOM 6460 N N . GLY B 1 270 ? 3.293 53.594 34.656 1 90.5 270 GLY B N 1
ATOM 6461 C CA . GLY B 1 270 ? 4.422 54.5 34.719 1 90.5 270 GLY B CA 1
ATOM 6462 C C . GLY B 1 270 ? 5.332 54.25 35.906 1 90.5 270 GLY B C 1
ATOM 6463 O O . GLY B 1 270 ? 5.957 55.188 36.406 1 90.5 270 GLY B O 1
ATOM 6464 N N . ARG B 1 271 ? 5.379 53.062 36.344 1 92.44 271 ARG B N 1
ATOM 6465 C CA . ARG B 1 271 ? 6.227 52.656 37.469 1 92.44 271 ARG B CA 1
ATOM 6466 C C . ARG B 1 271 ? 7.527 52.031 37 1 92.44 271 ARG B C 1
ATOM 6468 O O . ARG B 1 271 ? 7.586 51.5 35.906 1 92.44 271 ARG B O 1
ATOM 6475 N N . PRO B 1 272 ? 8.547 52.188 37.844 1 91.88 272 PRO B N 1
ATOM 6476 C CA . PRO B 1 272 ? 9.781 51.5 37.5 1 91.88 272 PRO B CA 1
ATOM 6477 C C . PRO B 1 272 ? 9.609 49.969 37.469 1 91.88 272 PRO B C 1
ATOM 6479 O O . PRO B 1 272 ? 8.859 49.406 38.281 1 91.88 272 PRO B O 1
ATOM 6482 N N . TYR B 1 273 ? 10.305 49.375 36.5 1 93.94 273 TYR B N 1
ATOM 6483 C CA . TYR B 1 273 ? 10.219 47.938 36.344 1 93.94 273 TYR B CA 1
ATOM 6484 C C . TYR B 1 273 ? 10.789 47.219 37.594 1 93.94 273 TYR B C 1
ATOM 6486 O O . TYR B 1 273 ? 11.82 47.625 38.125 1 93.94 273 TYR B O 1
ATOM 6494 N N . ARG B 1 274 ? 10.109 46.156 38 1 90.12 274 ARG B N 1
ATOM 6495 C CA . ARG B 1 274 ? 10.492 45.406 39.188 1 90.12 274 ARG B CA 1
ATOM 6496 C C . ARG B 1 274 ? 11.68 44.5 38.906 1 90.12 274 ARG B C 1
ATOM 6498 O O . ARG B 1 274 ? 12.328 44 39.844 1 90.12 274 ARG B O 1
ATOM 6505 N N . VAL B 1 275 ? 11.93 44.281 37.656 1 92.31 275 VAL B N 1
ATOM 6506 C CA . VAL B 1 275 ? 13 43.375 37.281 1 92.31 275 VAL B CA 1
ATOM 6507 C C . VAL B 1 275 ? 13.891 44 36.219 1 92.31 275 VAL B C 1
ATOM 6509 O O . VAL B 1 275 ? 13.422 44.812 35.406 1 92.31 275 VAL B O 1
ATOM 6512 N N . SER B 1 276 ? 15.227 43.656 36.406 1 90.69 276 SER B N 1
ATOM 6513 C CA . SER B 1 276 ? 16.156 44.062 35.344 1 90.69 276 SER B CA 1
ATOM 6514 C C . SER B 1 276 ? 16.047 43.188 34.125 1 90.69 276 SER B C 1
ATOM 6516 O O . SER B 1 276 ? 15.359 42.156 34.156 1 90.69 276 SER B O 1
ATOM 6518 N N . LEU B 1 277 ? 16.625 43.656 33.031 1 91.94 277 LEU B N 1
ATOM 6519 C CA . LEU B 1 277 ? 16.625 42.844 31.828 1 91.94 277 LEU B CA 1
ATOM 6520 C C . LEU B 1 277 ? 17.234 41.469 32.062 1 91.94 277 LEU B C 1
ATOM 6522 O O . LEU B 1 277 ? 16.734 40.469 31.562 1 91.94 277 LEU B O 1
ATOM 6526 N N . ALA B 1 278 ? 18.297 41.406 32.75 1 91.69 278 ALA B N 1
ATOM 6527 C CA . ALA B 1 278 ? 18.969 40.125 33.094 1 91.69 278 ALA B CA 1
ATOM 6528 C C . ALA B 1 278 ? 18.062 39.25 33.938 1 91.69 278 ALA B C 1
ATOM 6530 O O . ALA B 1 278 ? 17.984 38.031 33.719 1 91.69 278 ALA B O 1
ATOM 6531 N N . GLU B 1 279 ? 17.406 39.875 34.906 1 93.38 279 GLU B N 1
ATOM 6532 C CA . GLU B 1 279 ? 16.5 39.125 35.781 1 93.38 279 GLU B CA 1
ATOM 6533 C C . GLU B 1 279 ? 15.281 38.625 35.031 1 93.38 279 GLU B C 1
ATOM 6535 O O . GLU B 1 279 ? 14.836 37.5 35.25 1 93.38 279 GLU B O 1
ATOM 6540 N N . PHE B 1 280 ? 14.773 39.438 34.125 1 94.88 280 PHE B N 1
ATOM 6541 C CA . PHE B 1 280 ? 13.648 39 33.312 1 94.88 280 PHE B CA 1
ATOM 6542 C C . PHE B 1 280 ? 14.039 37.812 32.438 1 94.88 280 PHE B C 1
ATOM 6544 O O . PHE B 1 280 ? 13.297 36.844 32.375 1 94.88 280 PHE B O 1
ATOM 6551 N N . THR B 1 281 ? 15.148 37.938 31.812 1 94.44 281 THR B N 1
ATOM 6552 C CA . THR B 1 281 ? 15.617 36.875 30.938 1 94.44 281 THR B CA 1
ATOM 6553 C C . THR B 1 281 ? 15.812 35.562 31.719 1 94.44 281 THR B C 1
ATOM 6555 O O . THR B 1 281 ? 15.445 34.5 31.25 1 94.44 281 THR B O 1
ATOM 6558 N N . ALA B 1 282 ? 16.391 35.656 32.875 1 93.5 282 ALA B N 1
ATOM 6559 C CA . ALA B 1 282 ? 16.672 34.5 33.719 1 93.5 282 ALA B CA 1
ATOM 6560 C C . ALA B 1 282 ? 15.367 33.844 34.188 1 93.5 282 ALA B C 1
ATOM 6562 O O . ALA B 1 282 ? 15.32 32.625 34.375 1 93.5 282 ALA B O 1
ATOM 6563 N N . GLY B 1 283 ? 14.312 34.562 34.344 1 94.56 283 GLY B N 1
ATOM 6564 C CA . GLY B 1 283 ? 13.031 34.062 34.781 1 94.56 283 GLY B CA 1
ATOM 6565 C C . GLY B 1 283 ? 12.156 33.562 33.656 1 94.56 283 GLY B C 1
ATOM 6566 O O . GLY B 1 283 ? 11.414 32.594 33.781 1 94.56 283 GLY B O 1
ATOM 6567 N N . TYR B 1 284 ? 12.219 34.219 32.469 1 96.75 284 TYR B N 1
ATOM 6568 C CA . TYR B 1 284 ? 11.32 34 31.344 1 96.75 284 TYR B CA 1
ATOM 6569 C C . TYR B 1 284 ? 11.812 32.844 30.469 1 96.75 284 TYR B C 1
ATOM 6571 O O . TYR B 1 284 ? 11.031 31.969 30.078 1 96.75 284 TYR B O 1
ATOM 6579 N N . VAL B 1 285 ? 13.086 32.719 30.203 1 95.12 285 VAL B N 1
ATOM 6580 C CA . VAL B 1 285 ? 13.656 31.812 29.219 1 95.12 285 VAL B CA 1
ATOM 6581 C C . VAL B 1 285 ? 13.453 30.375 29.672 1 95.12 285 VAL B C 1
ATOM 6583 O O . VAL B 1 285 ? 13.102 29.5 28.859 1 95.12 285 VAL B O 1
ATOM 6586 N N . PRO B 1 286 ? 13.625 30.094 31 1 94.94 286 PRO B N 1
ATOM 6587 C CA . PRO B 1 286 ? 13.422 28.703 31.422 1 94.94 286 PRO B CA 1
ATOM 6588 C C . PRO B 1 286 ? 12 28.219 31.172 1 94.94 286 PRO B C 1
ATOM 6590 O O . PRO B 1 286 ? 11.781 27.016 30.969 1 94.94 286 PRO B O 1
ATOM 6593 N N . THR B 1 287 ? 11.008 29.062 31.188 1 96.81 287 THR B N 1
ATOM 6594 C CA . THR B 1 287 ? 9.625 28.656 30.953 1 96.81 287 THR B CA 1
ATOM 6595 C C . THR B 1 287 ? 9.422 28.203 29.516 1 96.81 287 THR B C 1
ATOM 6597 O O . THR B 1 287 ? 8.5 27.438 29.219 1 96.81 287 THR B O 1
ATOM 6600 N N . LEU B 1 288 ? 10.273 28.609 28.594 1 96.94 288 LEU B N 1
ATOM 6601 C CA . LEU B 1 288 ? 10.18 28.266 27.188 1 96.94 288 LEU B CA 1
ATOM 6602 C C . LEU B 1 288 ? 10.594 26.812 26.953 1 96.94 288 LEU B C 1
ATOM 6604 O O . LEU B 1 288 ? 10.242 26.219 25.922 1 96.94 288 LEU B O 1
ATOM 6608 N N . TYR B 1 289 ? 11.32 26.25 27.906 1 95.75 289 TYR B N 1
ATOM 6609 C CA . TYR B 1 289 ? 11.797 24.891 27.75 1 95.75 289 TYR B CA 1
ATOM 6610 C C . TYR B 1 289 ? 10.633 23.906 27.719 1 95.75 289 TYR B C 1
ATOM 6612 O O . TYR B 1 289 ? 10.734 22.828 27.125 1 95.75 289 TYR B O 1
ATOM 6620 N N . SER B 1 290 ? 9.531 24.281 28.375 1 96.94 290 SER B N 1
ATOM 6621 C CA . SER B 1 290 ? 8.352 23.422 28.359 1 96.94 290 SER B CA 1
ATOM 6622 C C . SER B 1 290 ? 7.805 23.25 26.953 1 96.94 290 SER B C 1
ATOM 6624 O O . SER B 1 290 ? 7.25 22.203 26.609 1 96.94 290 SER B O 1
ATOM 6626 N N . ILE B 1 291 ? 7.938 24.219 26.078 1 97.56 291 ILE B N 1
ATOM 6627 C CA . ILE B 1 291 ? 7.504 24.156 24.688 1 97.56 291 ILE B CA 1
ATOM 6628 C C . ILE B 1 291 ? 8.406 23.188 23.922 1 97.56 291 ILE B C 1
ATOM 6630 O O . ILE B 1 291 ? 7.93 22.391 23.109 1 97.56 291 ILE B O 1
ATOM 6634 N N . VAL B 1 292 ? 9.695 23.25 24.203 1 97.25 292 VAL B N 1
ATOM 6635 C CA . VAL B 1 292 ? 10.68 22.375 23.578 1 97.25 292 VAL B CA 1
ATOM 6636 C C . VAL B 1 292 ? 10.43 20.922 23.984 1 97.25 292 VAL B C 1
ATOM 6638 O O . VAL B 1 292 ? 10.539 20.016 23.156 1 97.25 292 VAL B O 1
ATOM 6641 N N . GLU B 1 293 ? 10.125 20.797 25.203 1 96.62 293 GLU B N 1
ATOM 6642 C CA . GLU B 1 293 ? 9.828 19.453 25.703 1 96.62 293 GLU B CA 1
ATOM 6643 C C . GLU B 1 293 ? 8.609 18.859 25 1 96.62 293 GLU B C 1
ATOM 6645 O O . GLU B 1 293 ? 8.562 17.672 24.719 1 96.62 293 GLU B O 1
ATOM 6650 N N . LEU B 1 294 ? 7.629 19.641 24.766 1 95.94 294 LEU B N 1
ATOM 6651 C CA . LEU B 1 294 ? 6.457 19.188 24.031 1 95.94 294 LEU B CA 1
ATOM 6652 C C . LEU B 1 294 ? 6.836 18.766 22.625 1 95.94 294 LEU B C 1
ATOM 6654 O O . LEU B 1 294 ? 6.406 17.719 22.141 1 95.94 294 LEU B O 1
ATOM 6658 N N . ARG B 1 295 ? 7.598 19.609 21.969 1 96.25 295 ARG B N 1
ATOM 6659 C CA . ARG B 1 295 ? 8.102 19.281 20.641 1 96.25 295 ARG B CA 1
ATOM 6660 C C . ARG B 1 295 ? 8.805 17.922 20.641 1 96.25 295 ARG B C 1
ATOM 6662 O O . ARG B 1 295 ? 8.516 17.062 19.812 1 96.25 295 ARG B O 1
ATOM 6669 N N . ASP B 1 296 ? 9.688 17.734 21.594 1 96.44 296 ASP B N 1
ATOM 6670 C CA . ASP B 1 296 ? 10.484 16.5 21.672 1 96.44 296 ASP B CA 1
ATOM 6671 C C . ASP B 1 296 ? 9.609 15.297 21.969 1 96.44 296 ASP B C 1
ATOM 6673 O O . ASP B 1 296 ? 9.828 14.211 21.438 1 96.44 296 ASP B O 1
ATOM 6677 N N . ALA B 1 297 ? 8.672 15.5 22.828 1 94.81 297 ALA B N 1
ATOM 6678 C CA . ALA B 1 297 ? 7.766 14.406 23.156 1 94.81 297 ALA B CA 1
ATOM 6679 C C . ALA B 1 297 ? 6.961 13.961 21.938 1 94.81 297 ALA B C 1
ATOM 6681 O O . ALA B 1 297 ? 6.754 12.766 21.719 1 94.81 297 ALA B O 1
ATOM 6682 N N . MET B 1 298 ? 6.512 14.891 21.172 1 93.31 298 MET B N 1
ATOM 6683 C CA . MET B 1 298 ? 5.73 14.586 19.984 1 93.31 298 MET B CA 1
ATOM 6684 C C . MET B 1 298 ? 6.586 13.875 18.938 1 93.31 298 MET B C 1
ATOM 6686 O O . MET B 1 298 ? 6.145 12.898 18.328 1 93.31 298 MET B O 1
ATOM 6690 N N . LEU B 1 299 ? 7.789 14.305 18.812 1 94.62 299 LEU B N 1
ATOM 6691 C CA . LEU B 1 299 ? 8.68 13.703 17.828 1 94.62 299 LEU B CA 1
ATOM 6692 C C . LEU B 1 299 ? 9.109 12.305 18.25 1 94.62 299 LEU B C 1
ATOM 6694 O O . LEU B 1 299 ? 9.227 11.406 17.422 1 94.62 299 LEU B O 1
ATOM 6698 N N . THR B 1 300 ? 9.359 12.203 19.547 1 93.5 300 THR B N 1
ATOM 6699 C CA . THR B 1 300 ? 9.727 10.891 20.062 1 93.5 300 THR B CA 1
ATOM 6700 C C . THR B 1 300 ? 8.586 9.898 19.859 1 93.5 300 THR B C 1
ATOM 6702 O O . THR B 1 300 ? 8.812 8.758 19.438 1 93.5 300 THR B O 1
ATOM 6705 N N . ALA B 1 301 ? 7.41 10.328 20.141 1 90.94 301 ALA B N 1
ATOM 6706 C CA . ALA B 1 301 ? 6.242 9.477 19.938 1 90.94 301 ALA B CA 1
ATOM 6707 C C . ALA B 1 301 ? 6.074 9.117 18.469 1 90.94 301 ALA B C 1
ATOM 6709 O O . ALA B 1 301 ? 5.777 7.965 18.141 1 90.94 301 ALA B O 1
ATOM 6710 N N . ALA B 1 302 ? 6.25 10.062 17.609 1 91.88 302 ALA B N 1
ATOM 6711 C CA . ALA B 1 302 ? 6.133 9.836 16.172 1 91.88 302 ALA B CA 1
ATOM 6712 C C . ALA B 1 302 ? 7.207 8.875 15.672 1 91.88 302 ALA B C 1
ATOM 6714 O O . ALA B 1 302 ? 6.93 7.977 14.875 1 91.88 302 ALA B O 1
ATOM 6715 N N . ALA B 1 303 ? 8.422 9.062 16.172 1 94.25 303 ALA B N 1
ATOM 6716 C CA . ALA B 1 303 ? 9.531 8.211 15.766 1 94.25 303 ALA B CA 1
ATOM 6717 C C . ALA B 1 303 ? 9.32 6.773 16.219 1 94.25 303 ALA B C 1
ATOM 6719 O O . ALA B 1 303 ? 9.633 5.828 15.492 1 94.25 303 ALA B O 1
ATOM 6720 N N . GLU B 1 304 ? 8.859 6.625 17.391 1 93.19 304 GLU B N 1
ATOM 6721 C CA . GLU B 1 304 ? 8.602 5.289 17.922 1 93.19 304 GLU B CA 1
ATOM 6722 C C . GLU B 1 304 ? 7.523 4.578 17.109 1 93.19 304 GLU B C 1
ATOM 6724 O O . GLU B 1 304 ? 7.668 3.402 16.766 1 93.19 304 GLU B O 1
ATOM 6729 N N . GLU B 1 305 ? 6.492 5.293 16.875 1 92.31 305 GLU B N 1
ATOM 6730 C CA . GLU B 1 305 ? 5.422 4.707 16.062 1 92.31 305 GLU B CA 1
ATOM 6731 C C . GLU B 1 305 ? 5.91 4.383 14.656 1 92.31 305 GLU B C 1
ATOM 6733 O O . GLU B 1 305 ? 5.535 3.355 14.094 1 92.31 305 GLU B O 1
ATOM 6738 N N . ALA B 1 306 ? 6.688 5.238 14.094 1 93.62 306 ALA B N 1
ATOM 6739 C CA . ALA B 1 306 ? 7.262 5 12.773 1 93.62 306 ALA B CA 1
ATOM 6740 C C . ALA B 1 306 ? 8.148 3.756 12.773 1 93.62 306 ALA B C 1
ATOM 6742 O O . ALA B 1 306 ? 8.141 2.984 11.812 1 93.62 306 ALA B O 1
ATOM 6743 N N . ARG B 1 307 ? 8.898 3.541 13.852 1 94.62 307 ARG B N 1
ATOM 6744 C CA . ARG B 1 307 ? 9.75 2.363 13.969 1 94.62 307 ARG B CA 1
ATOM 6745 C C . ARG B 1 307 ? 8.922 1.086 14.008 1 94.62 307 ARG B C 1
ATOM 6747 O O . ARG B 1 307 ? 9.281 0.08 13.398 1 94.62 307 ARG B O 1
ATOM 6754 N N . VAL B 1 308 ? 7.848 1.161 14.711 1 93.31 308 VAL B N 1
ATOM 6755 C CA . VAL B 1 308 ? 6.965 0.004 14.812 1 93.31 308 VAL B CA 1
ATOM 6756 C C . VAL B 1 308 ? 6.379 -0.322 13.438 1 93.31 308 VAL B C 1
ATOM 6758 O O . VAL B 1 308 ? 6.34 -1.486 13.031 1 93.31 308 VAL B O 1
ATOM 6761 N N . GLN B 1 309 ? 5.988 0.673 12.727 1 92.12 309 GLN B N 1
ATOM 6762 C CA . GLN B 1 309 ? 5.402 0.472 11.406 1 92.12 309 GLN B CA 1
ATOM 6763 C C . GLN B 1 309 ? 6.445 -0.039 10.414 1 92.12 309 GLN B C 1
ATOM 6765 O O . GLN B 1 309 ? 6.145 -0.885 9.57 1 92.12 309 GLN B O 1
ATOM 6770 N N . ARG B 1 310 ? 7.629 0.509 10.516 1 93.44 310 ARG B N 1
ATOM 6771 C CA . ARG B 1 310 ? 8.711 0.038 9.656 1 93.44 310 ARG B CA 1
ATOM 6772 C C . ARG B 1 310 ? 9.016 -1.436 9.914 1 93.44 310 ARG B C 1
ATOM 6774 O O . ARG B 1 310 ? 9.188 -2.211 8.969 1 93.44 310 ARG B O 1
ATOM 6781 N N . SER B 1 311 ? 9.047 -1.882 11.141 1 94.62 311 SER B N 1
ATOM 6782 C CA . SER B 1 311 ? 9.289 -3.279 11.484 1 94.62 311 SER B CA 1
ATOM 6783 C C . SER B 1 311 ? 8.156 -4.176 11 1 94.62 311 SER B C 1
ATOM 6785 O O . SER B 1 311 ? 8.398 -5.305 10.562 1 94.62 311 SER B O 1
ATOM 6787 N N . ALA B 1 312 ? 6.977 -3.643 11.094 1 92 312 ALA B N 1
ATOM 6788 C CA . ALA B 1 312 ? 5.836 -4.398 10.586 1 92 312 ALA B CA 1
ATOM 6789 C C . ALA B 1 312 ? 5.93 -4.586 9.078 1 92 312 ALA B C 1
ATOM 6791 O O . ALA B 1 312 ? 5.633 -5.664 8.555 1 92 312 ALA B O 1
ATOM 6792 N N . ALA B 1 313 ? 6.297 -3.498 8.398 1 90.19 313 ALA B N 1
ATOM 6793 C CA . ALA B 1 313 ? 6.477 -3.578 6.953 1 90.19 313 ALA B CA 1
ATOM 6794 C C . ALA B 1 313 ? 7.555 -4.594 6.59 1 90.19 313 ALA B C 1
ATOM 6796 O O . ALA B 1 313 ? 7.41 -5.336 5.617 1 90.19 313 ALA B O 1
ATOM 6797 N N . PHE B 1 314 ? 8.57 -4.695 7.344 1 93.56 314 PHE B N 1
ATOM 6798 C CA . PHE B 1 314 ? 9.641 -5.656 7.121 1 93.56 314 PHE B CA 1
ATOM 6799 C C . PHE B 1 314 ? 9.148 -7.082 7.332 1 93.56 314 PHE B C 1
ATOM 6801 O O . PHE B 1 314 ? 9.461 -7.973 6.539 1 93.56 314 PHE B O 1
ATOM 6808 N N . ARG B 1 315 ? 8.398 -7.332 8.375 1 90.88 315 ARG B N 1
ATOM 6809 C CA . ARG B 1 315 ? 7.848 -8.656 8.656 1 90.88 315 ARG B CA 1
ATOM 6810 C C . ARG B 1 315 ? 6.902 -9.102 7.543 1 90.88 315 ARG B C 1
ATOM 6812 O O . ARG B 1 315 ? 6.906 -10.266 7.148 1 90.88 315 ARG B O 1
ATOM 6819 N N . HIS B 1 316 ? 6.082 -8.148 7.059 1 87.81 316 HIS B N 1
ATOM 6820 C CA . HIS B 1 316 ? 5.195 -8.477 5.949 1 87.81 316 HIS B CA 1
ATOM 6821 C C . HIS B 1 316 ? 5.992 -8.836 4.695 1 87.81 316 HIS B C 1
ATOM 6823 O O . HIS B 1 316 ? 5.609 -9.734 3.945 1 87.81 316 HIS B O 1
ATOM 6829 N N . LEU B 1 317 ? 7.078 -8.055 4.488 1 89.25 317 LEU B N 1
ATOM 6830 C CA . LEU B 1 317 ? 7.957 -8.352 3.365 1 89.25 317 LEU B CA 1
ATOM 6831 C C . LEU B 1 317 ? 8.555 -9.742 3.498 1 89.25 317 LEU B C 1
ATOM 6833 O O . LEU B 1 317 ? 8.5 -10.539 2.561 1 89.25 317 LEU B O 1
ATOM 6837 N N . LEU B 1 318 ? 9.039 -10.125 4.66 1 91.44 318 LEU B N 1
ATOM 6838 C CA . LEU B 1 318 ? 9.633 -11.43 4.914 1 91.44 318 LEU B CA 1
ATOM 6839 C C . LEU B 1 318 ? 8.594 -12.539 4.797 1 91.44 318 LEU B C 1
ATOM 6841 O O . LEU B 1 318 ? 8.875 -13.609 4.258 1 91.44 318 LEU B O 1
ATOM 6845 N N . GLY B 1 319 ? 7.43 -12.242 5.309 1 85.88 319 GLY B N 1
ATOM 6846 C CA . GLY B 1 319 ? 6.352 -13.211 5.191 1 85.88 319 GLY B CA 1
ATOM 6847 C C . GLY B 1 319 ? 5.949 -13.484 3.756 1 85.88 319 GLY B C 1
ATOM 6848 O O . GLY B 1 319 ? 5.73 -14.633 3.373 1 85.88 319 GLY B O 1
ATOM 6849 N N . THR B 1 320 ? 5.887 -12.438 2.984 1 83.69 320 THR B N 1
ATOM 6850 C CA . THR B 1 320 ? 5.531 -12.578 1.576 1 83.69 320 THR B CA 1
ATOM 6851 C C . THR B 1 320 ? 6.609 -13.359 0.825 1 83.69 320 THR B C 1
ATOM 6853 O O . THR B 1 320 ? 6.297 -14.203 -0.017 1 83.69 320 THR B O 1
ATOM 6856 N N . ILE B 1 321 ? 7.875 -13.102 1.118 1 85.31 321 ILE B N 1
ATOM 6857 C CA . ILE B 1 321 ? 8.984 -13.812 0.498 1 85.31 321 ILE B CA 1
ATOM 6858 C C . ILE B 1 321 ? 8.938 -15.289 0.894 1 85.31 321 ILE B C 1
ATOM 6860 O O . ILE B 1 321 ? 9.055 -16.172 0.04 1 85.31 321 ILE B O 1
ATOM 6864 N N . ALA B 1 322 ? 8.672 -15.57 2.102 1 84.12 322 ALA B N 1
ATOM 6865 C CA . ALA B 1 322 ? 8.594 -16.938 2.598 1 84.12 322 ALA B CA 1
ATOM 6866 C C . ALA B 1 322 ? 7.449 -17.703 1.939 1 84.12 322 ALA B C 1
ATOM 6868 O O . ALA B 1 322 ? 7.617 -18.844 1.513 1 84.12 322 ALA B O 1
ATOM 6869 N N . LEU B 1 323 ? 6.359 -17.094 1.847 1 79.69 323 LEU B N 1
ATOM 6870 C CA . LEU B 1 323 ? 5.203 -17.719 1.214 1 79.69 323 LEU B CA 1
ATOM 6871 C C . LEU B 1 323 ? 5.461 -17.953 -0.27 1 79.69 323 LEU B C 1
ATOM 6873 O O . LEU B 1 323 ? 5.043 -18.984 -0.819 1 79.69 323 LEU B O 1
ATOM 6877 N N . GLY B 1 324 ? 6.129 -16.906 -0.87 1 77.69 324 GLY B N 1
ATOM 6878 C CA . GLY B 1 324 ? 6.504 -17.078 -2.264 1 77.69 324 GLY B CA 1
ATOM 6879 C C . GLY B 1 324 ? 7.453 -18.25 -2.479 1 77.69 324 GLY B C 1
ATOM 6880 O O . GLY B 1 324 ? 7.27 -19.047 -3.4 1 77.69 324 GLY B O 1
ATOM 6881 N N . VAL B 1 325 ? 8.391 -18.516 -1.634 1 83.12 325 VAL B N 1
ATOM 6882 C CA . VAL B 1 325 ? 9.367 -19.609 -1.722 1 83.12 325 VAL B CA 1
ATOM 6883 C C . VAL B 1 325 ? 8.672 -20.938 -1.495 1 83.12 325 VAL B C 1
ATOM 6885 O O . VAL B 1 325 ? 8.922 -21.906 -2.217 1 83.12 325 VAL B O 1
ATOM 6888 N N . VAL B 1 326 ? 7.766 -21.016 -0.59 1 79.62 326 VAL B N 1
ATOM 6889 C CA . VAL B 1 326 ? 7.02 -22.234 -0.311 1 79.62 326 VAL B CA 1
ATOM 6890 C C . VAL B 1 326 ? 6.172 -22.609 -1.525 1 79.62 326 VAL B C 1
ATOM 6892 O O . VAL B 1 326 ? 6.102 -23.797 -1.899 1 79.62 326 VAL B O 1
ATOM 6895 N N . ALA B 1 327 ? 5.57 -21.594 -2.109 1 75.12 327 ALA B N 1
ATOM 6896 C CA . ALA B 1 327 ? 4.762 -21.828 -3.301 1 75.12 327 ALA B CA 1
ATOM 6897 C C . ALA B 1 327 ? 5.621 -22.344 -4.449 1 75.12 327 ALA B C 1
ATOM 6899 O O . ALA B 1 327 ? 5.219 -23.266 -5.172 1 75.12 327 ALA B O 1
ATOM 6900 N N . LEU B 1 328 ? 6.801 -21.828 -4.598 1 79.19 328 LEU B N 1
ATOM 6901 C CA . LEU B 1 328 ? 7.699 -22.266 -5.66 1 79.19 328 LEU B CA 1
ATOM 6902 C C . LEU B 1 328 ? 8.211 -23.672 -5.395 1 79.19 328 LEU B C 1
ATOM 6904 O O . LEU B 1 328 ? 8.305 -24.484 -6.32 1 79.19 328 LEU B O 1
ATOM 6908 N N . ILE B 1 329 ? 8.461 -23.984 -4.184 1 81.5 329 ILE B N 1
ATOM 6909 C CA . ILE B 1 329 ? 8.914 -25.328 -3.812 1 81.5 329 ILE B CA 1
ATOM 6910 C C . ILE B 1 329 ? 7.789 -26.328 -4.055 1 81.5 329 ILE B C 1
ATOM 6912 O O . ILE B 1 329 ? 8.023 -27.422 -4.574 1 81.5 329 ILE B O 1
ATOM 6916 N N . ALA B 1 330 ? 6.652 -25.969 -3.727 1 75.5 330 ALA B N 1
ATOM 6917 C CA . ALA B 1 330 ? 5.5 -26.844 -3.951 1 75.5 330 ALA B CA 1
ATOM 6918 C C . ALA B 1 330 ? 5.281 -27.094 -5.441 1 75.5 330 ALA B C 1
ATOM 6920 O O . ALA B 1 330 ? 4.965 -28.219 -5.848 1 75.5 330 ALA B O 1
ATOM 6921 N N . GLN B 1 331 ? 5.465 -26.078 -6.223 1 74.31 331 GLN B N 1
ATOM 6922 C CA . GLN B 1 331 ? 5.328 -26.219 -7.668 1 74.31 331 GLN B CA 1
ATOM 6923 C C . GLN B 1 331 ? 6.41 -27.125 -8.234 1 74.31 331 GLN B C 1
ATOM 6925 O O . GLN B 1 331 ? 6.125 -27.984 -9.078 1 74.31 331 GLN B O 1
ATOM 6930 N N . LEU B 1 332 ? 7.59 -26.984 -7.742 1 78.12 332 LEU B N 1
ATOM 6931 C CA . LEU B 1 332 ? 8.695 -27.828 -8.188 1 78.12 332 LEU B CA 1
ATOM 6932 C C . LEU B 1 332 ? 8.492 -29.281 -7.742 1 78.12 332 LEU B C 1
ATOM 6934 O O . LEU B 1 332 ? 8.781 -30.219 -8.492 1 78.12 332 LEU B O 1
ATOM 6938 N N . ALA B 1 333 ? 7.973 -29.391 -6.559 1 77.12 333 ALA B N 1
ATOM 6939 C CA . ALA B 1 333 ? 7.691 -30.734 -6.043 1 77.12 333 ALA B CA 1
ATOM 6940 C C . ALA B 1 333 ? 6.598 -31.422 -6.855 1 77.12 333 ALA B C 1
ATOM 6942 O O . ALA B 1 333 ? 6.691 -32.594 -7.156 1 77.12 333 ALA B O 1
ATOM 6943 N N . LEU B 1 334 ? 5.637 -30.703 -7.156 1 73 334 LEU B N 1
ATOM 6944 C CA . LEU B 1 334 ? 4.551 -31.234 -7.969 1 73 334 LEU B CA 1
ATOM 6945 C C . LEU B 1 334 ? 5.055 -31.641 -9.352 1 73 334 LEU B C 1
ATOM 6947 O O . LEU B 1 334 ? 4.68 -32.688 -9.867 1 73 334 LEU B O 1
ATOM 6951 N N . PHE B 1 335 ? 5.926 -30.875 -9.859 1 73.88 335 PHE B N 1
ATOM 6952 C CA . PHE B 1 335 ? 6.531 -31.203 -11.148 1 73.88 335 PHE B CA 1
ATOM 6953 C C . PHE B 1 335 ? 7.379 -32.469 -11.055 1 73.88 335 PHE B C 1
ATOM 6955 O O . PHE B 1 335 ? 7.324 -33.312 -11.93 1 73.88 335 PHE B O 1
ATOM 6962 N N . ALA B 1 336 ? 8.109 -32.531 -10.062 1 75.06 336 ALA B N 1
ATOM 6963 C CA . ALA B 1 336 ? 8.938 -33.719 -9.859 1 75.06 336 ALA B CA 1
ATOM 6964 C C . ALA B 1 336 ? 8.078 -34.969 -9.664 1 75.06 336 ALA B C 1
ATOM 6966 O O . ALA B 1 336 ? 8.414 -36.031 -10.164 1 75.06 336 ALA B O 1
ATOM 6967 N N . TYR B 1 337 ? 7.012 -34.719 -9.062 1 76.5 337 TYR B N 1
ATOM 6968 C CA . TYR B 1 337 ? 6.082 -35.812 -8.82 1 76.5 337 TYR B CA 1
ATOM 6969 C C . TYR B 1 337 ? 5.469 -36.312 -10.117 1 76.5 337 TYR B C 1
ATOM 6971 O O . TYR B 1 337 ? 5.406 -37.5 -10.359 1 76.5 337 TYR B O 1
ATOM 6979 N N . ILE B 1 338 ? 5.109 -35.438 -10.922 1 71.94 338 ILE B N 1
ATOM 6980 C CA . ILE B 1 338 ? 4.512 -35.781 -12.203 1 71.94 338 ILE B CA 1
ATOM 6981 C C . ILE B 1 338 ? 5.551 -36.5 -13.078 1 71.94 338 ILE B C 1
ATOM 6983 O O . ILE B 1 338 ? 5.242 -37.469 -13.742 1 71.94 338 ILE B O 1
ATOM 6987 N N . ARG B 1 339 ? 6.746 -36.031 -13.039 1 72.38 339 ARG B N 1
ATOM 6988 C CA . ARG B 1 339 ? 7.824 -36.625 -13.812 1 72.38 339 ARG B CA 1
ATOM 6989 C C . ARG B 1 339 ? 8.125 -38.031 -13.336 1 72.38 339 ARG B C 1
ATOM 6991 O O . ARG B 1 339 ? 8.312 -38.938 -14.141 1 72.38 339 ARG B O 1
ATOM 6998 N N . TRP B 1 340 ? 8.078 -38.125 -12.062 1 74.12 340 TRP B N 1
ATOM 6999 C CA . TRP B 1 340 ? 8.383 -39.406 -11.469 1 74.12 340 TRP B CA 1
ATOM 7000 C C . TRP B 1 340 ? 7.238 -40.406 -11.68 1 74.12 340 TRP B C 1
ATOM 7002 O O . TRP B 1 340 ? 7.469 -41.594 -11.914 1 74.12 340 TRP B O 1
ATOM 7012 N N . LEU B 1 341 ? 6.07 -39.875 -11.688 1 69.12 341 LEU B N 1
ATOM 7013 C CA . LEU B 1 341 ? 4.895 -40.75 -11.734 1 69.12 341 LEU B CA 1
ATOM 7014 C C . LEU B 1 341 ? 4.57 -41.156 -13.172 1 69.12 341 LEU B C 1
ATOM 7016 O O . LEU B 1 341 ? 4.168 -42.281 -13.422 1 69.12 341 LEU B O 1
ATOM 7020 N N . ILE B 1 342 ? 4.738 -40.188 -14.109 1 68.5 342 ILE B N 1
ATOM 7021 C CA . ILE B 1 342 ? 4.227 -40.438 -15.453 1 68.5 342 ILE B CA 1
ATOM 7022 C C . ILE B 1 342 ? 5.395 -40.594 -16.422 1 68.5 342 ILE B C 1
ATOM 7024 O O . ILE B 1 342 ? 5.5 -41.594 -17.141 1 68.5 342 ILE B O 1
ATOM 7028 N N . ALA B 1 343 ? 6.309 -39.688 -16.453 1 69.69 343 ALA B N 1
ATOM 7029 C CA . ALA B 1 343 ? 7.32 -39.594 -17.5 1 69.69 343 ALA B CA 1
ATOM 7030 C C . ALA B 1 343 ? 8.32 -40.75 -17.406 1 69.69 343 ALA B C 1
ATOM 7032 O O . ALA B 1 343 ? 8.648 -41.375 -18.422 1 69.69 343 ALA B O 1
ATOM 7033 N N . ARG B 1 344 ? 8.703 -41.094 -16.266 1 73.94 344 ARG B N 1
ATOM 7034 C CA . ARG B 1 344 ? 9.766 -42.062 -16.141 1 73.94 344 ARG B CA 1
ATOM 7035 C C . ARG B 1 344 ? 9.281 -43.469 -16.516 1 73.94 344 ARG B C 1
ATOM 7037 O O . ARG B 1 344 ? 9.898 -44.156 -17.328 1 73.94 344 ARG B O 1
ATOM 7044 N N . PRO B 1 345 ? 8.188 -43.75 -15.93 1 71.5 345 PRO B N 1
ATOM 7045 C CA . PRO B 1 345 ? 7.727 -45.094 -16.312 1 71.5 345 PRO B CA 1
ATOM 7046 C C . PRO B 1 345 ? 7.324 -45.156 -17.781 1 71.5 345 PRO B C 1
ATOM 7048 O O . PRO B 1 345 ? 7.539 -46.188 -18.438 1 71.5 345 PRO B O 1
ATOM 7051 N N . LEU B 1 346 ? 6.91 -44.156 -18.281 1 72 346 LEU B N 1
ATOM 7052 C CA . LEU B 1 346 ? 6.5 -44.156 -19.672 1 72 346 LEU B CA 1
ATOM 7053 C C . LEU B 1 346 ? 7.711 -44.219 -20.594 1 72 346 LEU B C 1
ATOM 7055 O O . LEU B 1 346 ? 7.676 -44.906 -21.625 1 72 346 LEU B O 1
ATOM 7059 N N . LEU B 1 347 ? 8.695 -43.625 -20.234 1 73.25 347 LEU B N 1
ATOM 7060 C CA . LEU B 1 347 ? 9.922 -43.656 -21.031 1 73.25 347 LEU B CA 1
ATOM 7061 C C . LEU B 1 347 ? 10.57 -45.031 -20.938 1 73.25 347 LEU B C 1
ATOM 7063 O O . LEU B 1 347 ? 11.094 -45.562 -21.938 1 73.25 347 LEU B O 1
ATOM 7067 N N . ALA B 1 348 ? 10.477 -45.625 -19.812 1 74.44 348 ALA B N 1
ATOM 7068 C CA . ALA B 1 348 ? 11.016 -46.969 -19.641 1 74.44 348 ALA B CA 1
ATOM 7069 C C . ALA B 1 348 ? 10.242 -47.969 -20.469 1 74.44 348 ALA B C 1
ATOM 7071 O O . ALA B 1 348 ? 10.828 -48.844 -21.109 1 74.44 348 ALA B O 1
ATOM 7072 N N . ALA B 1 349 ? 8.969 -47.719 -20.406 1 73.25 349 ALA B N 1
ATOM 7073 C CA . ALA B 1 349 ? 8.117 -48.625 -21.172 1 73.25 349 ALA B CA 1
ATOM 7074 C C . ALA B 1 349 ? 8.391 -48.5 -22.672 1 73.25 349 ALA B C 1
ATOM 7076 O O . ALA B 1 349 ? 8.43 -49.5 -23.391 1 73.25 349 ALA B O 1
ATOM 7077 N N . SER B 1 350 ? 8.625 -47.281 -23.109 1 73.5 350 SER B N 1
ATOM 7078 C CA . SER B 1 350 ? 8.906 -47.031 -24.516 1 73.5 350 SER B CA 1
ATOM 7079 C C . SER B 1 350 ? 10.211 -47.656 -24.938 1 73.5 350 SER B C 1
ATOM 7081 O O . SER B 1 350 ? 10.312 -48.219 -26.031 1 73.5 350 SER B O 1
ATOM 7083 N N . ARG B 1 351 ? 11.18 -47.719 -24.156 1 77.69 351 ARG B N 1
ATOM 7084 C CA . ARG B 1 351 ? 12.469 -48.344 -24.453 1 77.69 351 ARG B CA 1
ATOM 7085 C C . ARG B 1 351 ? 12.336 -49.844 -24.516 1 77.69 351 ARG B C 1
ATOM 7087 O O . ARG B 1 351 ? 12.891 -50.5 -25.406 1 77.69 351 ARG B O 1
ATOM 7094 N N . LEU B 1 352 ? 11.586 -50.344 -23.531 1 76.19 352 LEU B N 1
ATOM 7095 C CA . LEU B 1 352 ? 11.391 -51.781 -23.5 1 76.19 352 LEU B CA 1
ATOM 7096 C C . LEU B 1 352 ? 10.664 -52.25 -24.75 1 76.19 352 LEU B C 1
ATOM 7098 O O . LEU B 1 352 ? 11.031 -53.281 -25.312 1 76.19 352 LEU B O 1
ATOM 7102 N N . LEU B 1 353 ? 9.805 -51.469 -25.156 1 74.56 353 LEU B N 1
ATOM 7103 C CA . LEU B 1 353 ? 9.016 -51.844 -26.344 1 74.56 353 LEU B CA 1
ATOM 7104 C C . LEU B 1 353 ? 9.883 -51.781 -27.594 1 74.56 353 LEU B C 1
ATOM 7106 O O . LEU B 1 353 ? 9.758 -52.656 -28.469 1 74.56 353 LEU B O 1
ATOM 7110 N N . SER B 1 354 ? 10.664 -50.812 -27.672 1 72.31 354 SER B N 1
ATOM 7111 C CA . SER B 1 354 ? 11.562 -50.719 -28.812 1 72.31 354 SER B CA 1
ATOM 7112 C C . SER B 1 354 ? 12.539 -51.906 -28.859 1 72.31 354 SER B C 1
ATOM 7114 O O . SER B 1 354 ? 12.836 -52.438 -29.922 1 72.31 354 SER B O 1
ATOM 7116 N N . ASP B 1 355 ? 12.992 -52.281 -27.688 1 74.62 355 ASP B N 1
ATOM 7117 C CA . ASP B 1 355 ? 13.898 -53.406 -27.594 1 74.62 355 ASP B CA 1
ATOM 7118 C C . ASP B 1 355 ? 13.211 -54.719 -28.047 1 74.62 355 ASP B C 1
ATOM 7120 O O . ASP B 1 355 ? 13.805 -55.531 -28.75 1 74.62 355 ASP B O 1
ATOM 7124 N N . LEU B 1 356 ? 12.008 -54.812 -27.656 1 73.5 356 LEU B N 1
ATOM 7125 C CA . LEU B 1 356 ? 11.25 -56 -28.031 1 73.5 356 LEU B CA 1
ATOM 7126 C C . LEU B 1 356 ? 10.977 -56.031 -29.531 1 73.5 356 LEU B C 1
ATOM 7128 O O . LEU B 1 356 ? 11.047 -57.125 -30.141 1 73.5 356 LEU B O 1
ATOM 7132 N N . ALA B 1 357 ? 10.711 -54.844 -30.047 1 70.38 357 ALA B N 1
ATOM 7133 C CA . ALA B 1 357 ? 10.477 -54.75 -31.484 1 70.38 357 ALA B CA 1
ATOM 7134 C C . ALA B 1 357 ? 11.727 -55.094 -32.281 1 70.38 357 ALA B C 1
ATOM 7136 O O . ALA B 1 357 ? 11.641 -55.625 -33.375 1 70.38 357 ALA B O 1
ATOM 7137 N N . ASP B 1 358 ? 12.836 -54.812 -31.625 1 69.56 358 ASP B N 1
ATOM 7138 C CA . ASP B 1 358 ? 14.102 -55.094 -32.281 1 69.56 358 ASP B CA 1
ATOM 7139 C C . ASP B 1 358 ? 14.539 -56.531 -32.062 1 69.56 358 ASP B C 1
ATOM 7141 O O . ASP B 1 358 ? 15.609 -56.938 -32.531 1 69.56 358 ASP B O 1
ATOM 7145 N N . GLY B 1 359 ? 13.758 -57.219 -31.406 1 65.19 359 GLY B N 1
ATOM 7146 C CA . GLY B 1 359 ? 14.016 -58.656 -31.266 1 65.19 359 GLY B CA 1
ATOM 7147 C C . GLY B 1 359 ? 14.758 -59 -30 1 65.19 359 GLY B C 1
ATOM 7148 O O . GLY B 1 359 ? 15.18 -60.125 -29.812 1 65.19 359 GLY B O 1
ATOM 7149 N N . LYS B 1 360 ? 15.078 -58.125 -29.297 1 71.56 360 LYS B N 1
ATOM 7150 C CA . LYS B 1 360 ? 15.758 -58.406 -28.031 1 71.56 360 LYS B CA 1
ATOM 7151 C C . LYS B 1 360 ? 14.766 -58.844 -26.969 1 71.56 360 LYS B C 1
ATOM 7153 O O . LYS B 1 360 ? 14.188 -58.031 -26.266 1 71.56 360 LYS B O 1
ATOM 7158 N N . LEU B 1 361 ? 14.484 -60.094 -26.859 1 69.06 361 LEU B N 1
ATOM 7159 C CA . LEU B 1 361 ? 13.43 -60.656 -26.016 1 69.06 361 LEU B CA 1
ATOM 7160 C C . LEU B 1 361 ? 13.93 -60.875 -24.594 1 69.06 361 LEU B C 1
ATOM 7162 O O . LEU B 1 361 ? 13.148 -61.219 -23.688 1 69.06 361 LEU B O 1
ATOM 7166 N N . ASP B 1 362 ? 15.211 -60.625 -24.391 1 66.5 362 ASP B N 1
ATOM 7167 C CA . ASP B 1 362 ? 15.789 -60.969 -23.094 1 66.5 362 ASP B CA 1
ATOM 7168 C C . ASP B 1 362 ? 15.703 -59.781 -22.141 1 66.5 362 ASP B C 1
ATOM 7170 O O . ASP B 1 362 ? 16.203 -59.844 -21.016 1 66.5 362 ASP B O 1
ATOM 7174 N N . ALA B 1 363 ? 14.992 -58.875 -22.578 1 67.5 363 ALA B N 1
ATOM 7175 C CA . ALA B 1 363 ? 15 -57.719 -21.688 1 67.5 363 ALA B CA 1
ATOM 7176 C C . ALA B 1 363 ? 14.125 -57.969 -20.469 1 67.5 363 ALA B C 1
ATOM 7178 O O . ALA B 1 363 ? 13.055 -58.562 -20.578 1 67.5 363 ALA B O 1
ATOM 7179 N N . ASP B 1 364 ? 14.648 -57.656 -19.25 1 66.38 364 ASP B N 1
ATOM 7180 C CA . ASP B 1 364 ? 13.945 -57.844 -17.984 1 66.38 364 ASP B CA 1
ATOM 7181 C C . ASP B 1 364 ? 12.82 -56.812 -17.844 1 66.38 364 ASP B C 1
ATOM 7183 O O . ASP B 1 364 ? 13.062 -55.594 -17.891 1 66.38 364 ASP B O 1
ATOM 7187 N N . ILE B 1 365 ? 11.602 -57.219 -18.016 1 69.5 365 ILE B N 1
ATOM 7188 C CA . ILE B 1 365 ? 10.453 -56.344 -17.766 1 69.5 365 ILE B CA 1
ATOM 7189 C C . ILE B 1 365 ? 10.203 -56.25 -16.25 1 69.5 365 ILE B C 1
ATOM 7191 O O . ILE B 1 365 ? 9.961 -57.25 -15.586 1 69.5 365 ILE B O 1
ATOM 7195 N N . PRO B 1 366 ? 10.43 -55.156 -15.789 1 60.78 366 PRO B N 1
ATOM 7196 C CA . PRO B 1 366 ? 10.195 -55.031 -14.344 1 60.78 366 PRO B CA 1
ATOM 7197 C C . PRO B 1 366 ? 8.773 -55.406 -13.945 1 60.78 366 PRO B C 1
ATOM 7199 O O . PRO B 1 366 ? 7.824 -55.188 -14.703 1 60.78 366 PRO B O 1
ATOM 7202 N N . ASP B 1 367 ? 8.633 -56.312 -12.992 1 57.94 367 ASP B N 1
ATOM 7203 C CA . ASP B 1 367 ? 7.344 -56.75 -12.453 1 57.94 367 ASP B CA 1
ATOM 7204 C C . ASP B 1 367 ? 6.594 -55.562 -11.836 1 57.94 367 ASP B C 1
ATOM 7206 O O . ASP B 1 367 ? 7.07 -54.938 -10.875 1 57.94 367 ASP B O 1
ATOM 7210 N N . SER B 1 368 ? 5.895 -54.812 -12.672 1 61.78 368 SER B N 1
ATOM 7211 C CA . SER B 1 368 ? 5.289 -53.625 -12.047 1 61.78 368 SER B CA 1
ATOM 7212 C C . SER B 1 368 ? 3.996 -54 -11.328 1 61.78 368 SER B C 1
ATOM 7214 O O . SER B 1 368 ? 3.137 -54.688 -11.883 1 61.78 368 SER B O 1
ATOM 7216 N N . HIS B 1 369 ? 4.105 -54.094 -9.953 1 63.94 369 HIS B N 1
ATOM 7217 C CA . HIS B 1 369 ? 2.93 -54.25 -9.109 1 63.94 369 HIS B CA 1
ATOM 7218 C C . HIS B 1 369 ? 2.002 -53.062 -9.195 1 63.94 369 HIS B C 1
ATOM 7220 O O . HIS B 1 369 ? 1.052 -52.938 -8.414 1 63.94 369 HIS B O 1
ATOM 7226 N N . ARG B 1 370 ? 2.26 -52.344 -10.195 1 74.25 370 ARG B N 1
ATOM 7227 C CA . ARG B 1 370 ? 1.438 -51.156 -10.336 1 74.25 370 ARG B CA 1
ATOM 7228 C C . ARG B 1 370 ? 0.079 -51.5 -10.945 1 74.25 370 ARG B C 1
ATOM 7230 O O . ARG B 1 370 ? -0.017 -52.344 -11.844 1 74.25 370 ARG B O 1
ATOM 7237 N N . LYS B 1 371 ? -0.942 -51.094 -10.25 1 69.12 371 LYS B N 1
ATOM 7238 C CA . LYS B 1 371 ? -2.307 -51.375 -10.688 1 69.12 371 LYS B CA 1
ATOM 7239 C C . LYS B 1 371 ? -2.859 -50.25 -11.531 1 69.12 371 LYS B C 1
ATOM 7241 O O . LYS B 1 371 ? -4.074 -50.125 -11.727 1 69.12 371 LYS B O 1
ATOM 7246 N N . ASP B 1 372 ? -2.021 -49.344 -12.016 1 71.31 372 ASP B N 1
ATOM 7247 C CA . ASP B 1 372 ? -2.494 -48.219 -12.82 1 71.31 372 ASP B CA 1
ATOM 7248 C C . ASP B 1 372 ? -2.268 -48.469 -14.305 1 71.31 372 ASP B C 1
ATOM 7250 O O . ASP B 1 372 ? -1.987 -49.594 -14.711 1 71.31 372 ASP B O 1
ATOM 7254 N N . GLU B 1 373 ? -2.514 -47.344 -15.062 1 71.25 373 GLU B N 1
ATOM 7255 C CA . GLU B 1 373 ? -2.424 -47.469 -16.516 1 71.25 373 GLU B CA 1
ATOM 7256 C C . GLU B 1 373 ? -1.007 -47.812 -16.953 1 71.25 373 GLU B C 1
ATOM 7258 O O . GLU B 1 373 ? -0.818 -48.531 -17.938 1 71.25 373 GLU B O 1
ATOM 7263 N N . ILE B 1 374 ? -0.072 -47.406 -16.203 1 73.38 374 ILE B N 1
ATOM 7264 C CA . ILE B 1 374 ? 1.312 -47.719 -16.531 1 73.38 374 ILE B CA 1
ATOM 7265 C C . ILE B 1 374 ? 1.574 -49.219 -16.281 1 73.38 374 ILE B C 1
ATOM 7267 O O . ILE B 1 374 ? 2.287 -49.875 -17.047 1 73.38 374 ILE B O 1
ATOM 7271 N N . GLY B 1 375 ? 1.017 -49.594 -15.195 1 73.31 375 GLY B N 1
ATOM 7272 C CA . GLY B 1 375 ? 1.099 -51.031 -14.914 1 73.31 375 GLY B CA 1
ATOM 7273 C C . GLY B 1 375 ? 0.497 -51.875 -16.016 1 73.31 375 GLY B C 1
ATOM 7274 O O . GLY B 1 375 ? 1.044 -52.938 -16.359 1 73.31 375 GLY B O 1
ATOM 7275 N N . ASP B 1 376 ? -0.556 -51.312 -16.5 1 73.06 376 ASP B N 1
ATOM 7276 C CA . ASP B 1 376 ? -1.206 -52.031 -17.609 1 73.06 376 ASP B CA 1
ATOM 7277 C C . ASP B 1 376 ? -0.276 -52.125 -18.812 1 73.06 376 ASP B C 1
ATOM 7279 O O . ASP B 1 376 ? -0.228 -53.188 -19.469 1 73.06 376 ASP B O 1
ATOM 7283 N N . VAL B 1 377 ? 0.38 -51.062 -19.078 1 73.81 377 VAL B N 1
ATOM 7284 C CA . VAL B 1 377 ? 1.284 -51.031 -20.219 1 73.81 377 VAL B CA 1
ATOM 7285 C C . VAL B 1 377 ? 2.426 -52.031 -20 1 73.81 377 VAL B C 1
ATOM 7287 O O . VAL B 1 377 ? 2.803 -52.781 -20.906 1 73.81 377 VAL B O 1
ATOM 7290 N N . LEU B 1 378 ? 2.891 -52.125 -18.844 1 75.75 378 LEU B N 1
ATOM 7291 C CA . LEU B 1 378 ? 3.996 -53 -18.531 1 75.75 378 LEU B CA 1
ATOM 7292 C C . LEU B 1 378 ? 3.557 -54.469 -18.625 1 75.75 378 LEU B C 1
ATOM 7294 O O . LEU B 1 378 ? 4.316 -55.312 -19.078 1 75.75 378 LEU B O 1
ATOM 7298 N N . ARG B 1 379 ? 2.371 -54.688 -18.156 1 76.06 379 ARG B N 1
ATOM 7299 C CA . ARG B 1 379 ? 1.836 -56.031 -18.266 1 76.06 379 ARG B CA 1
ATOM 7300 C C . ARG B 1 379 ? 1.682 -56.438 -19.734 1 76.06 379 ARG B C 1
ATOM 7302 O O . ARG B 1 379 ? 1.953 -57.594 -20.094 1 76.06 379 ARG B O 1
ATOM 7309 N N . ALA B 1 380 ? 1.261 -55.469 -20.438 1 73.69 380 ALA B N 1
ATOM 7310 C CA . ALA B 1 380 ? 1.096 -55.75 -21.859 1 73.69 380 ALA B CA 1
ATOM 7311 C C . ALA B 1 380 ? 2.432 -56.094 -22.516 1 73.69 380 ALA B C 1
ATOM 7313 O O . ALA B 1 380 ? 2.494 -56.969 -23.375 1 73.69 380 ALA B O 1
ATOM 7314 N N . ILE B 1 381 ? 3.432 -55.438 -22.094 1 76.56 381 ILE B N 1
ATOM 7315 C CA . ILE B 1 381 ? 4.77 -55.688 -22.609 1 76.56 381 ILE B CA 1
ATOM 7316 C C . ILE B 1 381 ? 5.195 -57.094 -22.219 1 76.56 381 ILE B C 1
ATOM 7318 O O . ILE B 1 381 ? 5.793 -57.812 -23.031 1 76.56 381 ILE B O 1
ATOM 7322 N N . ALA B 1 382 ? 4.824 -57.438 -21.062 1 77 382 ALA B N 1
ATOM 7323 C CA . ALA B 1 382 ? 5.156 -58.781 -20.594 1 77 382 ALA B CA 1
ATOM 7324 C C . ALA B 1 382 ? 4.434 -59.844 -21.422 1 77 382 ALA B C 1
ATOM 7326 O O . ALA B 1 382 ? 5.02 -60.875 -21.766 1 77 382 ALA B O 1
ATOM 7327 N N . ILE B 1 383 ? 3.254 -59.562 -21.688 1 76.81 383 ILE B N 1
ATOM 7328 C CA . ILE B 1 383 ? 2.463 -60.5 -22.484 1 76.81 383 ILE B CA 1
ATOM 7329 C C . ILE B 1 383 ? 3.041 -60.562 -23.891 1 76.81 383 ILE B C 1
ATOM 7331 O O . ILE B 1 383 ? 3.133 -61.656 -24.469 1 76.81 383 ILE B O 1
ATOM 7335 N N . LEU B 1 384 ? 3.408 -59.469 -24.469 1 76.12 384 LEU B N 1
ATOM 7336 C CA . LEU B 1 384 ? 4.012 -59.438 -25.797 1 76.12 384 LEU B CA 1
ATOM 7337 C C . LEU B 1 384 ? 5.285 -60.281 -25.844 1 76.12 384 LEU B C 1
ATOM 7339 O O . LEU B 1 384 ? 5.531 -61 -26.812 1 76.12 384 LEU B O 1
ATOM 7343 N N . ARG B 1 385 ? 5.98 -60.156 -24.797 1 79.81 385 ARG B N 1
ATOM 7344 C CA . ARG B 1 385 ? 7.211 -60.938 -24.703 1 79.81 385 ARG B CA 1
ATOM 7345 C C . ARG B 1 385 ? 6.918 -62.438 -24.703 1 79.81 385 ARG B C 1
ATOM 7347 O O . ARG B 1 385 ? 7.555 -63.219 -25.438 1 79.81 385 ARG B O 1
ATOM 7354 N N . ARG B 1 386 ? 6.016 -62.812 -23.953 1 81.88 386 ARG B N 1
ATOM 7355 C CA . ARG B 1 386 ? 5.641 -64.188 -23.828 1 81.88 386 ARG B CA 1
ATOM 7356 C C . ARG B 1 386 ? 5.109 -64.75 -25.156 1 81.88 386 ARG B C 1
ATOM 7358 O O . ARG B 1 386 ? 5.453 -65.875 -25.578 1 81.88 386 ARG B O 1
ATOM 7365 N N . ASN B 1 387 ? 4.363 -63.906 -25.766 1 79.81 387 ASN B N 1
ATOM 7366 C CA . ASN B 1 387 ? 3.787 -64.312 -27.047 1 79.81 387 ASN B CA 1
ATOM 7367 C C . ASN B 1 387 ? 4.863 -64.438 -28.109 1 79.81 387 ASN B C 1
ATOM 7369 O O . ASN B 1 387 ? 4.797 -65.375 -28.938 1 79.81 387 ASN B O 1
ATOM 7373 N N . SER B 1 388 ? 5.773 -63.562 -28.047 1 81 388 SER B N 1
ATOM 7374 C CA . SER B 1 388 ? 6.859 -63.625 -29.016 1 81 388 SER B CA 1
ATOM 7375 C C . SER B 1 388 ? 7.734 -64.875 -28.812 1 81 388 SER B C 1
ATOM 7377 O O . SER B 1 388 ? 8.148 -65.5 -29.781 1 81 388 SER B O 1
ATOM 7379 N N . GLN B 1 389 ? 7.891 -65.25 -27.594 1 83.25 389 GLN B N 1
ATOM 7380 C CA . GLN B 1 389 ? 8.672 -66.438 -27.281 1 83.25 389 GLN B CA 1
ATOM 7381 C C . GLN B 1 389 ? 7.938 -67.75 -27.688 1 83.25 389 GLN B C 1
ATOM 7383 O O . GLN B 1 389 ? 8.539 -68.625 -28.266 1 83.25 389 GLN B O 1
ATOM 7388 N N . GLU B 1 390 ? 6.723 -67.688 -27.406 1 86.12 390 GLU B N 1
ATOM 7389 C CA . GLU B 1 390 ? 5.902 -68.812 -27.766 1 86.12 390 GLU B CA 1
ATOM 7390 C C . GLU B 1 390 ? 5.816 -69 -29.281 1 86.12 390 GLU B C 1
ATOM 7392 O O . GLU B 1 390 ? 5.848 -70.125 -29.797 1 86.12 390 GLU B O 1
ATOM 7397 N N . LYS B 1 391 ? 5.754 -67.875 -29.922 1 84.94 391 LYS B N 1
ATOM 7398 C CA . LYS B 1 391 ? 5.734 -67.938 -31.391 1 84.94 391 LYS B CA 1
ATOM 7399 C C . LYS B 1 391 ? 7.008 -68.562 -31.938 1 84.94 391 LYS B C 1
ATOM 7401 O O . LYS B 1 391 ? 6.949 -69.375 -32.812 1 84.94 391 LYS B O 1
ATOM 7406 N N . ARG B 1 392 ? 8.086 -68.312 -31.359 1 85 392 ARG B N 1
ATOM 7407 C CA . ARG B 1 392 ? 9.359 -68.812 -31.812 1 85 392 ARG B CA 1
ATOM 7408 C C . ARG B 1 392 ? 9.438 -70.312 -31.547 1 85 392 ARG B C 1
ATOM 7410 O O . ARG B 1 392 ? 9.93 -71.062 -32.375 1 85 392 ARG B O 1
ATOM 7417 N N . ALA B 1 393 ? 8.82 -70.75 -30.5 1 88.44 393 ALA B N 1
ATOM 7418 C CA . ALA B 1 393 ? 8.812 -72.125 -30.141 1 88.44 393 ALA B CA 1
ATOM 7419 C C . ALA B 1 393 ? 7.922 -72.938 -31.094 1 88.44 393 ALA B C 1
ATOM 7421 O O . ALA B 1 393 ? 8.289 -74.062 -31.547 1 88.44 393 ALA B O 1
ATOM 7422 N N . LEU B 1 394 ? 6.871 -72.312 -31.438 1 88.25 394 LEU B N 1
ATOM 7423 C CA . LEU B 1 394 ? 5.934 -73 -32.344 1 88.25 394 LEU B CA 1
ATOM 7424 C C . LEU B 1 394 ? 6.52 -73.125 -33.75 1 88.25 394 LEU B C 1
ATOM 7426 O O . LEU B 1 394 ? 6.32 -74.125 -34.438 1 88.25 394 LEU B O 1
ATOM 7430 N N . GLU B 1 395 ? 7.27 -72.062 -34.094 1 88.88 395 GLU B N 1
ATOM 7431 C CA . GLU B 1 395 ? 7.926 -72.062 -35.406 1 88.88 395 GLU B CA 1
ATOM 7432 C C . GLU B 1 395 ? 8.969 -73.188 -35.469 1 88.88 395 GLU B C 1
ATOM 7434 O O . GLU B 1 395 ? 9.047 -73.938 -36.469 1 88.88 395 GLU B O 1
ATOM 7439 N N . HIS B 1 396 ? 9.602 -73.438 -34.375 1 88.44 396 HIS B N 1
ATOM 7440 C CA . HIS B 1 396 ? 10.602 -74.5 -34.312 1 88.44 396 HIS B CA 1
ATOM 7441 C C . HIS B 1 396 ? 9.945 -75.875 -34.344 1 88.44 396 HIS B C 1
ATOM 7443 O O . HIS B 1 396 ? 10.414 -76.75 -35.031 1 88.44 396 HIS B O 1
ATOM 7449 N N . GLU B 1 397 ? 8.898 -75.938 -33.625 1 88.69 397 GLU B N 1
ATOM 7450 C CA . GLU B 1 397 ? 8.172 -77.25 -33.594 1 88.69 397 GLU B CA 1
ATOM 7451 C C . GLU B 1 397 ? 7.57 -77.562 -34.969 1 88.69 397 GLU B C 1
ATOM 7453 O O . GLU B 1 397 ? 7.609 -78.688 -35.406 1 88.69 397 GLU B O 1
ATOM 7458 N N . ARG B 1 398 ? 7.078 -76.562 -35.594 1 85.25 398 ARG B N 1
ATOM 7459 C CA . ARG B 1 398 ? 6.531 -76.75 -36.938 1 85.25 398 ARG B CA 1
ATOM 7460 C C . ARG B 1 398 ? 7.605 -77.188 -37.906 1 85.25 398 ARG B C 1
ATOM 7462 O O . ARG B 1 398 ? 7.375 -78.125 -38.688 1 85.25 398 ARG B O 1
ATOM 7469 N N . GLN B 1 399 ? 8.711 -76.688 -37.719 1 87.75 399 GLN B N 1
ATOM 7470 C CA . GLN B 1 399 ? 9.812 -77.062 -38.594 1 87.75 399 GLN B CA 1
ATOM 7471 C C . GLN B 1 399 ? 10.258 -78.5 -38.344 1 87.75 399 GLN B C 1
ATOM 7473 O O . GLN B 1 399 ? 10.523 -79.25 -39.281 1 87.75 399 GLN B O 1
ATOM 7478 N N . ARG B 1 400 ? 10.172 -78.938 -37.156 1 85.94 400 ARG B N 1
ATOM 7479 C CA . ARG B 1 400 ? 10.531 -80.312 -36.781 1 85.94 400 ARG B CA 1
ATOM 7480 C C . ARG B 1 400 ? 9.516 -81.312 -37.344 1 85.94 400 ARG B C 1
ATOM 7482 O O . ARG B 1 400 ? 9.891 -82.375 -37.875 1 85.94 400 ARG B O 1
ATOM 7489 N N . LEU B 1 401 ? 8.281 -81 -37.312 1 83.19 401 LEU B N 1
ATOM 7490 C CA . LEU B 1 401 ? 7.219 -81.875 -37.781 1 83.19 401 LEU B CA 1
ATOM 7491 C C . LEU B 1 401 ? 7.289 -82.062 -39.312 1 83.19 401 LEU B C 1
ATOM 7493 O O . LEU B 1 401 ? 7.105 -83.125 -39.844 1 83.19 401 LEU B O 1
ATOM 7497 N N . ILE B 1 402 ? 7.719 -80.938 -39.906 1 82.69 402 ILE B N 1
ATOM 7498 C CA . ILE B 1 402 ? 7.863 -81 -41.344 1 82.69 402 ILE B CA 1
ATOM 7499 C C . ILE B 1 402 ? 9.023 -81.938 -41.75 1 82.69 402 ILE B C 1
ATOM 7501 O O . ILE B 1 402 ? 8.891 -82.75 -42.656 1 82.69 402 ILE B O 1
ATOM 7505 N N . ASP B 1 403 ? 10.016 -81.812 -40.938 1 80.19 403 ASP B N 1
ATOM 7506 C CA . ASP B 1 403 ? 11.172 -82.688 -41.156 1 80.19 403 ASP B CA 1
ATOM 7507 C C . ASP B 1 403 ? 10.844 -84.188 -40.938 1 80.19 403 ASP B C 1
ATOM 7509 O O . ASP B 1 403 ? 11.227 -85 -41.719 1 80.19 403 ASP B O 1
ATOM 7513 N N . GLU B 1 404 ? 10.102 -84.438 -39.969 1 76.44 404 GLU B N 1
ATOM 7514 C CA . GLU B 1 404 ? 9.688 -85.812 -39.656 1 76.44 404 GLU B CA 1
ATOM 7515 C C . GLU B 1 404 ? 8.75 -86.375 -40.719 1 76.44 404 GLU B C 1
ATOM 7517 O O . GLU B 1 404 ? 8.891 -87.5 -41.125 1 76.44 404 GLU B O 1
ATOM 7522 N N . LEU B 1 405 ? 7.883 -85.625 -41.188 1 74.38 405 LEU B N 1
ATOM 7523 C CA . LEU B 1 405 ? 6.938 -86 -42.219 1 74.38 405 LEU B CA 1
ATOM 7524 C C . LEU B 1 405 ? 7.664 -86.375 -43.531 1 74.38 405 LEU B C 1
ATOM 7526 O O . LEU B 1 405 ? 7.336 -87.312 -44.188 1 74.38 405 LEU B O 1
ATOM 7530 N N . THR B 1 406 ? 8.648 -85.562 -43.688 1 72.75 406 THR B N 1
ATOM 7531 C CA . THR B 1 406 ? 9.445 -85.75 -44.875 1 72.75 406 THR B CA 1
ATOM 7532 C C . THR B 1 406 ? 10.258 -87.062 -44.781 1 72.75 406 THR B C 1
ATOM 7534 O O . THR B 1 406 ? 10.344 -87.812 -45.719 1 72.75 406 THR B O 1
ATOM 7537 N N . GLU B 1 407 ? 10.719 -87.375 -43.594 1 68.62 407 GLU B N 1
ATOM 7538 C CA . GLU B 1 407 ? 11.492 -88.562 -43.344 1 68.62 407 GLU B CA 1
ATOM 7539 C C . GLU B 1 407 ? 10.609 -89.812 -43.375 1 68.62 407 GLU B C 1
ATOM 7541 O O . GLU B 1 407 ? 10.977 -90.812 -44 1 68.62 407 GLU B O 1
ATOM 7546 N N . MET B 1 408 ? 9.445 -89.812 -42.781 1 67 408 MET B N 1
ATOM 7547 C CA . MET B 1 408 ? 8.539 -90.938 -42.719 1 67 408 MET B CA 1
ATOM 7548 C C . MET B 1 408 ? 7.984 -91.25 -44.094 1 67 408 MET B C 1
ATOM 7550 O O . MET B 1 408 ? 7.703 -92.438 -44.406 1 67 408 MET B O 1
ATOM 7554 N N . SER B 1 409 ? 8.031 -90.312 -44.812 1 65.88 409 SER B N 1
ATOM 7555 C CA . SER B 1 409 ? 7.488 -90.562 -46.125 1 65.88 409 SER B CA 1
ATOM 7556 C C . SER B 1 409 ? 8.562 -91.062 -47.094 1 65.88 409 SER B C 1
ATOM 7558 O O . SER B 1 409 ? 8.242 -91.625 -48.156 1 65.88 409 SER B O 1
ATOM 7560 N N . ARG B 1 410 ? 9.844 -91.25 -46.438 1 72.31 410 ARG B N 1
ATOM 7561 C CA . ARG B 1 410 ? 10.906 -91.625 -47.375 1 72.31 410 ARG B CA 1
ATOM 7562 C C . ARG B 1 410 ? 11.531 -92.938 -47 1 72.31 410 ARG B C 1
ATOM 7564 O O . ARG B 1 410 ? 12.164 -93.625 -47.844 1 72.31 410 ARG B O 1
ATOM 7571 N N . ILE B 1 411 ? 11.391 -93.562 -45.781 1 74.56 411 ILE B N 1
ATOM 7572 C CA . ILE B 1 411 ? 12.109 -94.75 -45.281 1 74.56 411 ILE B CA 1
ATOM 7573 C C . ILE B 1 411 ? 11.125 -95.875 -45.031 1 74.56 411 ILE B C 1
ATOM 7575 O O . ILE B 1 411 ? 10.008 -95.625 -44.562 1 74.56 411 ILE B O 1
ATOM 7579 N N . ASP B 1 412 ? 11.633 -97.125 -45.438 1 74 412 ASP B N 1
ATOM 7580 C CA . ASP B 1 412 ? 10.875 -98.375 -45.125 1 74 412 ASP B CA 1
ATOM 7581 C C . ASP B 1 412 ? 10.945 -98.688 -43.625 1 74 412 ASP B C 1
ATOM 7583 O O . ASP B 1 412 ? 12.039 -98.875 -43.062 1 74 412 ASP B O 1
ATOM 7587 N N . PHE B 1 413 ? 9.852 -98.812 -43.031 1 68.06 413 PHE B N 1
ATOM 7588 C CA . PHE B 1 413 ? 9.75 -98.875 -41.594 1 68.06 413 PHE B CA 1
ATOM 7589 C C . PHE B 1 413 ? 10.406 -100.188 -41.062 1 68.06 413 PHE B C 1
ATOM 7591 O O . PHE B 1 413 ? 10.938 -100.188 -39.969 1 68.06 413 PHE B O 1
ATOM 7598 N N . LEU B 1 414 ? 10.406 -101.25 -41.844 1 74.25 414 LEU B N 1
ATOM 7599 C CA . LEU B 1 414 ? 10.93 -102.5 -41.406 1 74.25 414 LEU B CA 1
ATOM 7600 C C . LEU B 1 414 ? 12.453 -102.562 -41.5 1 74.25 414 LEU B C 1
ATOM 7602 O O . LEU B 1 414 ? 13.148 -102.875 -40.531 1 74.25 414 LEU B O 1
ATOM 7606 N N . THR B 1 415 ? 13 -102.188 -42.625 1 86.62 415 THR B N 1
ATOM 7607 C CA . THR B 1 415 ? 14.406 -102.438 -42.938 1 86.62 415 THR B CA 1
ATOM 7608 C C . THR B 1 415 ? 15.242 -101.188 -42.719 1 86.62 415 THR B C 1
ATOM 7610 O O . THR B 1 415 ? 16.469 -101.25 -42.625 1 86.62 415 THR B O 1
ATOM 7613 N N . GLY B 1 416 ? 14.523 -99.938 -42.656 1 81.38 416 GLY B N 1
ATOM 7614 C CA . GLY B 1 416 ? 15.25 -98.688 -42.438 1 81.38 416 GLY B CA 1
ATOM 7615 C C . GLY B 1 416 ? 15.844 -98.125 -43.688 1 81.38 416 GLY B C 1
ATOM 7616 O O . GLY B 1 416 ? 16.438 -97 -43.656 1 81.38 416 GLY B O 1
ATOM 7617 N N . ILE B 1 417 ? 15.766 -98.812 -44.75 1 85.88 417 ILE B N 1
ATOM 7618 C CA . ILE B 1 417 ? 16.266 -98.25 -46 1 85.88 417 ILE B CA 1
ATOM 7619 C C . ILE B 1 417 ? 15.133 -97.562 -46.781 1 85.88 417 ILE B C 1
ATOM 7621 O O . ILE B 1 417 ? 13.984 -97.562 -46.312 1 85.88 417 ILE B O 1
ATOM 7625 N N . THR B 1 418 ? 15.523 -96.812 -47.875 1 86.5 418 THR B N 1
ATOM 7626 C CA . THR B 1 418 ? 14.562 -96 -48.625 1 86.5 418 THR B CA 1
ATOM 7627 C C . THR B 1 418 ? 13.398 -96.875 -49.094 1 86.5 418 THR B C 1
ATOM 7629 O O . THR B 1 418 ? 13.602 -98.062 -49.5 1 86.5 418 THR B O 1
ATOM 7632 N N . ASN B 1 419 ? 12.227 -96.375 -48.969 1 80.31 419 ASN B N 1
ATOM 7633 C CA . ASN B 1 419 ? 11.07 -97.062 -49.469 1 80.31 419 ASN B CA 1
ATOM 7634 C C . ASN B 1 419 ? 10.914 -96.938 -50.969 1 80.31 419 ASN B C 1
ATOM 7636 O O . ASN B 1 419 ? 11.648 -96.125 -51.594 1 80.31 419 ASN B O 1
ATOM 7640 N N . ARG B 1 420 ? 10.078 -97.875 -51.625 1 78.62 420 ARG B N 1
ATOM 7641 C CA . ARG B 1 420 ? 9.914 -97.938 -53.062 1 78.62 420 ARG B CA 1
ATOM 7642 C C . ARG B 1 420 ? 9.641 -96.5 -53.625 1 78.62 420 ARG B C 1
ATOM 7644 O O . ARG B 1 420 ? 10.25 -96.125 -54.625 1 78.62 420 ARG B O 1
ATOM 7651 N N . ARG B 1 421 ? 8.789 -95.688 -52.844 1 72.12 421 ARG B N 1
ATOM 7652 C CA . ARG B 1 421 ? 8.414 -94.375 -53.344 1 72.12 421 ARG B CA 1
ATOM 7653 C C . ARG B 1 421 ? 9.617 -93.438 -53.312 1 72.12 421 ARG B C 1
ATOM 7655 O O . ARG B 1 421 ? 9.898 -92.75 -54.312 1 72.12 421 ARG B O 1
ATOM 7662 N N . ALA B 1 422 ? 10.227 -93.5 -52.219 1 80.12 422 ALA B N 1
ATOM 7663 C CA . ALA B 1 422 ? 11.391 -92.625 -52.062 1 80.12 422 ALA B CA 1
ATOM 7664 C C . ALA B 1 422 ? 12.508 -93 -53.031 1 80.12 422 ALA B C 1
ATOM 7666 O O . ALA B 1 422 ? 13.195 -92.125 -53.562 1 80.12 422 ALA B O 1
ATOM 7667 N N . PHE B 1 423 ? 12.656 -94.25 -53.125 1 86.69 423 PHE B N 1
ATOM 7668 C CA . PHE B 1 423 ? 13.656 -94.688 -54.062 1 86.69 423 PHE B CA 1
ATOM 7669 C C . PHE B 1 423 ? 13.344 -94.25 -55.5 1 86.69 423 PHE B C 1
ATOM 7671 O O . PHE B 1 423 ? 14.227 -93.688 -56.188 1 86.69 423 PHE B O 1
ATOM 7678 N N . THR B 1 424 ? 12.133 -94.5 -55.938 1 82 424 THR B N 1
ATOM 7679 C CA . THR B 1 424 ? 11.727 -94.125 -57.281 1 82 424 THR B CA 1
ATOM 7680 C C . THR B 1 424 ? 11.945 -92.625 -57.531 1 82 424 THR B C 1
ATOM 7682 O O . THR B 1 424 ? 12.461 -92.25 -58.594 1 82 424 THR B O 1
ATOM 7685 N N . GLN B 1 425 ? 11.625 -91.875 -56.531 1 80.81 425 GLN B N 1
ATOM 7686 C CA . GLN B 1 425 ? 11.781 -90.438 -56.688 1 80.81 425 GLN B CA 1
ATOM 7687 C C . GLN B 1 425 ? 13.258 -90.062 -56.781 1 80.81 425 GLN B C 1
ATOM 7689 O O . GLN B 1 425 ? 13.648 -89.312 -57.656 1 80.81 425 GLN B O 1
ATOM 7694 N N . ALA B 1 426 ? 13.984 -90.625 -55.938 1 86.31 426 ALA B N 1
ATOM 7695 C CA . ALA B 1 426 ? 15.422 -90.312 -55.938 1 86.31 426 ALA B CA 1
ATOM 7696 C C . ALA B 1 426 ? 16.094 -90.875 -57.188 1 86.31 426 ALA B C 1
ATOM 7698 O O . ALA B 1 426 ? 17.016 -90.312 -57.719 1 86.31 426 ALA B O 1
ATOM 7699 N N . ALA B 1 427 ? 15.664 -92 -57.594 1 88.94 427 ALA B N 1
ATOM 7700 C CA . ALA B 1 427 ? 16.25 -92.688 -58.719 1 88.94 427 ALA B CA 1
ATOM 7701 C C . ALA B 1 427 ? 16.047 -91.875 -60 1 88.94 427 ALA B C 1
ATOM 7703 O O . ALA B 1 427 ? 16.938 -91.812 -60.844 1 88.94 427 ALA B O 1
ATOM 7704 N N . HIS B 1 428 ? 14.844 -91.312 -60.156 1 86.88 428 HIS B N 1
ATOM 7705 C CA . HIS B 1 428 ? 14.586 -90.438 -61.344 1 86.88 428 HIS B CA 1
ATOM 7706 C C . HIS B 1 428 ? 15.594 -89.312 -61.406 1 86.88 428 HIS B C 1
ATOM 7708 O O . HIS B 1 428 ? 16.141 -89.062 -62.5 1 86.88 428 HIS B O 1
ATOM 7714 N N . ALA B 1 429 ? 15.82 -88.812 -60.281 1 84.56 429 ALA B N 1
ATOM 7715 C CA . ALA B 1 429 ? 16.75 -87.688 -60.219 1 84.56 429 ALA B CA 1
ATOM 7716 C C . ALA B 1 429 ? 18.188 -88.125 -60.5 1 84.56 429 ALA B C 1
ATOM 7718 O O . ALA B 1 429 ? 18.922 -87.438 -61.219 1 84.56 429 ALA B O 1
ATOM 7719 N N . GLU B 1 430 ? 18.562 -89.125 -60 1 86.06 430 GLU B N 1
ATOM 7720 C CA . GLU B 1 430 ? 19.922 -89.625 -60.188 1 86.06 430 GLU B CA 1
ATOM 7721 C C . GLU B 1 430 ? 20.172 -90.062 -61.625 1 86.06 430 GLU B C 1
ATOM 7723 O O . GLU B 1 430 ? 21.266 -89.875 -62.156 1 86.06 430 GLU B O 1
ATOM 7728 N N . ILE B 1 431 ? 19.297 -90.688 -62.219 1 87.12 431 ILE B N 1
ATOM 7729 C CA . ILE B 1 431 ? 19.422 -91.188 -63.594 1 87.12 431 ILE B CA 1
ATOM 7730 C C . ILE B 1 431 ? 19.531 -89.938 -64.562 1 87.12 431 ILE B C 1
ATOM 7732 O O . ILE B 1 431 ? 20.328 -89.938 -65.438 1 87.12 431 ILE B O 1
ATOM 7736 N N . ALA B 1 432 ? 18.688 -89 -64.188 1 83.69 432 ALA B N 1
ATOM 7737 C CA . ALA B 1 432 ? 18.75 -87.75 -65 1 83.69 432 ALA B CA 1
ATOM 7738 C C . ALA B 1 432 ? 20.125 -87.062 -64.875 1 83.69 432 ALA B C 1
ATOM 7740 O O . ALA B 1 432 ? 20.703 -86.625 -65.875 1 83.69 432 ALA B O 1
ATOM 7741 N N . ARG B 1 433 ? 20.656 -87.062 -63.719 1 83.44 433 ARG B N 1
ATOM 7742 C CA . ARG B 1 433 ? 21.984 -86.5 -63.469 1 83.44 433 ARG B CA 1
ATOM 7743 C C . ARG B 1 433 ? 23.062 -87.312 -64.188 1 83.44 433 ARG B C 1
ATOM 7745 O O . ARG B 1 4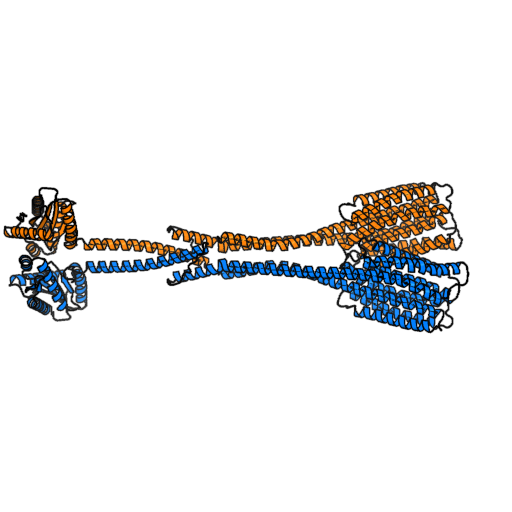33 ? 24 -86.75 -64.75 1 83.44 433 ARG B O 1
ATOM 7752 N N . ALA B 1 434 ? 23.016 -88.562 -64.125 1 81.88 434 ALA B N 1
ATOM 7753 C CA . ALA B 1 434 ? 23.984 -89.438 -64.75 1 81.88 434 ALA B CA 1
ATOM 7754 C C . ALA B 1 434 ? 23.984 -89.25 -66.312 1 81.88 434 ALA B C 1
ATOM 7756 O O . ALA B 1 434 ? 25.031 -89.312 -66.938 1 81.88 434 ALA B O 1
ATOM 7757 N N . GLY B 1 435 ? 22.859 -89.125 -66.812 1 79.62 435 GLY B N 1
ATOM 7758 C CA . GLY B 1 435 ? 22.766 -88.812 -68.188 1 79.62 435 GLY B CA 1
ATOM 7759 C C . GLY B 1 435 ? 23.516 -87.562 -68.625 1 79.62 435 GLY B C 1
ATOM 7760 O O . GLY B 1 435 ? 24.219 -87.562 -69.625 1 79.62 435 GLY B O 1
ATOM 7761 N N . LEU B 1 436 ? 23.391 -86.625 -67.75 1 78.88 436 LEU B N 1
ATOM 7762 C CA . LEU B 1 436 ? 24.047 -85.312 -68.062 1 78.88 436 LEU B CA 1
ATOM 7763 C C . LEU B 1 436 ? 25.562 -85.5 -67.938 1 78.88 436 LEU B C 1
ATOM 7765 O O . LEU B 1 436 ? 26.312 -84.812 -68.688 1 78.88 436 LEU B O 1
ATOM 7769 N N . ALA B 1 437 ? 25.984 -86.312 -67.062 1 80.75 437 ALA B N 1
ATOM 7770 C CA . ALA B 1 437 ? 27.406 -86.438 -66.75 1 80.75 437 ALA B CA 1
ATOM 7771 C C . ALA B 1 437 ? 28.031 -87.562 -67.625 1 80.75 437 ALA B C 1
ATOM 7773 O O . ALA B 1 437 ? 29.203 -87.875 -67.438 1 80.75 437 ALA B O 1
ATOM 7774 N N . ARG B 1 438 ? 27.25 -88.125 -68.5 1 79.44 438 ARG B N 1
ATOM 7775 C CA . ARG B 1 438 ? 27.688 -89.188 -69.375 1 79.44 438 ARG B CA 1
ATOM 7776 C C . ARG B 1 438 ? 28.172 -90.375 -68.562 1 79.44 438 ARG B C 1
ATOM 7778 O O . ARG B 1 438 ? 29.234 -90.938 -68.812 1 79.44 438 ARG B O 1
ATOM 7785 N N . GLU B 1 439 ? 27.484 -90.688 -67.562 1 80.56 439 GLU B N 1
ATOM 7786 C CA . GLU B 1 439 ? 27.734 -91.875 -66.75 1 80.56 439 GLU B CA 1
ATOM 7787 C C . GLU B 1 439 ? 26.734 -92.938 -67.062 1 80.56 439 GLU B C 1
ATOM 7789 O O . GLU B 1 439 ? 25.641 -92.688 -67.562 1 80.56 439 GLU B O 1
ATOM 7794 N N . SER B 1 440 ? 27.234 -94.125 -66.875 1 83.56 440 SER B N 1
ATOM 7795 C CA . SER B 1 440 ? 26.328 -95.312 -67.062 1 83.56 440 SER B CA 1
ATOM 7796 C C . SER B 1 440 ? 25.578 -95.562 -65.75 1 83.56 440 SER B C 1
ATOM 7798 O O . SER B 1 440 ? 26.141 -95.5 -64.688 1 83.56 440 SER B O 1
ATOM 7800 N N . ALA B 1 441 ? 24.25 -95.875 -65.875 1 87.69 441 ALA B N 1
ATOM 7801 C CA . ALA B 1 441 ? 23.422 -96.25 -64.75 1 87.69 441 ALA B CA 1
ATOM 7802 C C . ALA B 1 441 ? 23.109 -97.75 -64.75 1 87.69 441 ALA B C 1
ATOM 7804 O O . ALA B 1 441 ? 22.688 -98.25 -65.812 1 87.69 441 ALA B O 1
ATOM 7805 N N . THR B 1 442 ? 23.391 -98.312 -63.688 1 90.94 442 THR B N 1
ATOM 7806 C CA . THR B 1 442 ? 23.078 -99.75 -63.531 1 90.94 442 THR B CA 1
ATOM 7807 C C . THR B 1 442 ? 22.062 -100 -62.406 1 90.94 442 THR B C 1
ATOM 7809 O O . THR B 1 442 ? 22.203 -99.438 -61.312 1 90.94 442 THR B O 1
ATOM 7812 N N . LEU B 1 443 ? 21 -100.75 -62.688 1 93.69 443 LEU B N 1
ATOM 7813 C CA . LEU B 1 443 ? 19.984 -101.125 -61.719 1 93.69 443 LEU B CA 1
ATOM 7814 C C . LEU B 1 443 ? 20.078 -102.562 -61.375 1 93.69 443 LEU B C 1
ATOM 7816 O O . LEU B 1 443 ? 20.172 -103.438 -62.281 1 93.69 443 LEU B O 1
ATOM 7820 N N . ILE B 1 444 ? 20.109 -102.875 -60.125 1 95.44 444 ILE B N 1
ATOM 7821 C CA . ILE B 1 444 ? 20.141 -104.188 -59.625 1 95.44 444 ILE B CA 1
ATOM 7822 C C . ILE B 1 444 ? 18.844 -104.5 -58.875 1 95.44 444 ILE B C 1
ATOM 7824 O O . ILE B 1 444 ? 18.516 -103.812 -57.906 1 95.44 444 ILE B O 1
ATOM 7828 N N . LEU B 1 445 ? 18.125 -105.375 -59.312 1 94.81 445 LEU B N 1
ATOM 7829 C CA . LEU B 1 445 ? 16.938 -105.938 -58.625 1 94.81 445 LEU B CA 1
ATOM 7830 C C . LEU B 1 445 ? 17.188 -107.312 -58.094 1 94.81 445 LEU B C 1
ATOM 7832 O O . LEU B 1 445 ? 17.656 -108.188 -58.844 1 94.81 445 LEU B O 1
ATOM 7836 N N . PHE B 1 446 ? 16.922 -107.5 -56.844 1 95.12 446 PHE B N 1
ATOM 7837 C CA . PHE B 1 446 ? 17.141 -108.812 -56.375 1 95.12 446 PHE B CA 1
ATOM 7838 C C . PHE B 1 446 ? 16.062 -109.25 -55.375 1 95.12 446 PHE B C 1
ATOM 7840 O O . PHE B 1 446 ? 15.383 -108.375 -54.812 1 95.12 446 PHE B O 1
ATOM 7847 N N . ASP B 1 447 ? 15.859 -110.375 -55.188 1 93 447 ASP B N 1
ATOM 7848 C CA . ASP B 1 447 ? 14.836 -111 -54.344 1 93 447 ASP B CA 1
ATOM 7849 C C . ASP B 1 447 ? 15.43 -112.125 -53.5 1 93 447 ASP B C 1
ATOM 7851 O O . ASP B 1 447 ? 16.281 -112.875 -53.969 1 93 447 ASP B O 1
ATOM 7855 N N . ILE B 1 448 ? 14.914 -112.312 -52.281 1 94.12 448 ILE B N 1
ATOM 7856 C CA . ILE B 1 448 ? 15.383 -113.375 -51.406 1 94.12 448 ILE B CA 1
ATOM 7857 C C . ILE B 1 448 ? 14.789 -114.75 -51.812 1 94.12 448 ILE B C 1
ATOM 7859 O O . ILE B 1 448 ? 13.57 -114.875 -51.969 1 94.12 448 ILE B O 1
ATOM 7863 N N . ASP B 1 449 ? 15.68 -115.75 -51.938 1 92.88 449 ASP B N 1
ATOM 7864 C CA . ASP B 1 449 ? 15.258 -117.062 -52.438 1 92.88 449 ASP B CA 1
ATOM 7865 C C . ASP B 1 449 ? 14.422 -117.812 -51.375 1 92.88 449 ASP B C 1
ATOM 7867 O O . ASP B 1 449 ? 14.82 -117.938 -50.219 1 92.88 449 ASP B O 1
ATOM 7871 N N . HIS B 1 450 ? 13.289 -118.312 -51.812 1 88.44 450 HIS B N 1
ATOM 7872 C CA . HIS B 1 450 ? 12.398 -119.125 -51.031 1 88.44 450 HIS B CA 1
ATOM 7873 C C . HIS B 1 450 ? 11.977 -118.438 -49.75 1 88.44 450 HIS B C 1
ATOM 7875 O O . HIS B 1 450 ? 11.938 -119.062 -48.656 1 88.44 450 HIS B O 1
ATOM 7881 N N . PHE B 1 451 ? 11.734 -117.25 -49.875 1 87.56 451 PHE B N 1
ATOM 7882 C CA . PHE B 1 451 ? 11.406 -116.438 -48.688 1 87.56 451 PHE B CA 1
ATOM 7883 C C . PHE B 1 451 ? 10.078 -116.875 -48.094 1 87.56 451 PHE B C 1
ATOM 7885 O O . PHE B 1 451 ? 9.914 -116.875 -46.875 1 87.56 451 PHE B O 1
ATOM 7892 N N . LYS B 1 452 ? 9.164 -117.188 -48.906 1 76.12 452 LYS B N 1
ATOM 7893 C CA . LYS B 1 452 ? 7.883 -117.688 -48.406 1 76.12 452 LYS B CA 1
ATOM 7894 C C . LYS B 1 452 ? 8.07 -118.938 -47.562 1 76.12 452 LYS B C 1
ATOM 7896 O O . LYS B 1 452 ? 7.391 -119.125 -46.562 1 76.12 452 LYS B O 1
ATOM 7901 N N . GLN B 1 453 ? 8.93 -119.688 -47.969 1 81.69 453 GLN B N 1
ATOM 7902 C CA . GLN B 1 453 ? 9.227 -120.938 -47.219 1 81.69 453 GLN B CA 1
ATOM 7903 C C . GLN B 1 453 ? 9.805 -120.562 -45.844 1 81.69 453 GLN B C 1
ATOM 7905 O O . GLN B 1 453 ? 9.516 -121.25 -44.875 1 81.69 453 GLN B O 1
ATOM 7910 N N . VAL B 1 454 ? 10.594 -119.625 -45.812 1 85.44 454 VAL B N 1
ATOM 7911 C CA . VAL B 1 454 ? 11.156 -119.125 -44.562 1 85.44 454 VAL B CA 1
ATOM 7912 C C . VAL B 1 454 ? 10.031 -118.688 -43.625 1 85.44 454 VAL B C 1
ATOM 7914 O O . VAL B 1 454 ? 9.992 -119.062 -42.469 1 85.44 454 VAL B O 1
ATOM 7917 N N . ASN B 1 455 ? 9.125 -118 -44.188 1 76.19 455 ASN B N 1
ATOM 7918 C CA . ASN B 1 455 ? 7.992 -117.562 -43.375 1 76.19 455 ASN B CA 1
ATOM 7919 C C . ASN B 1 455 ? 7.125 -118.688 -42.906 1 76.19 455 ASN B C 1
ATOM 7921 O O . ASN B 1 455 ? 6.664 -118.688 -41.75 1 76.19 455 ASN B O 1
ATOM 7925 N N . ASP B 1 456 ? 6.961 -119.562 -43.781 1 71.56 456 ASP B N 1
ATOM 7926 C CA . ASP B 1 456 ? 6.094 -120.688 -43.469 1 71.56 456 ASP B CA 1
ATOM 7927 C C . ASP B 1 456 ? 6.707 -121.625 -42.406 1 71.56 456 ASP B C 1
ATOM 7929 O O . ASP B 1 456 ? 5.996 -122.125 -41.531 1 71.56 456 ASP B O 1
ATOM 7933 N N . LEU B 1 457 ? 7.973 -121.688 -42.531 1 78.88 457 LEU B N 1
ATOM 7934 C CA . LEU B 1 457 ? 8.664 -122.625 -41.656 1 78.88 457 LEU B CA 1
ATOM 7935 C C . LEU B 1 457 ? 9.008 -122 -40.312 1 78.88 457 LEU B C 1
ATOM 7937 O O . LEU B 1 457 ? 8.93 -122.625 -39.25 1 78.88 457 LEU B O 1
ATOM 7941 N N . TYR B 1 458 ? 9.359 -120.688 -40.344 1 80.06 458 TYR B N 1
ATOM 7942 C CA . TYR B 1 458 ? 9.914 -120.125 -39.156 1 80.06 458 TYR B CA 1
ATOM 7943 C C . TYR B 1 458 ? 9 -119 -38.656 1 80.06 458 TYR B C 1
ATOM 7945 O O . TYR B 1 458 ? 9.219 -118.438 -37.562 1 80.06 458 TYR B O 1
ATOM 7953 N N . GLY B 1 459 ? 8.078 -118.688 -39.438 1 76.88 459 GLY B N 1
ATOM 7954 C CA . GLY B 1 459 ? 7.168 -117.625 -39.031 1 76.88 459 GLY B CA 1
ATOM 7955 C C . GLY B 1 459 ? 7.516 -116.25 -39.625 1 76.88 459 GLY B C 1
ATOM 7956 O O . GLY B 1 459 ? 8.633 -116.062 -40.094 1 76.88 459 GLY B O 1
ATOM 7957 N N . HIS B 1 460 ? 6.609 -115.25 -39.562 1 75.88 460 HIS B N 1
ATOM 7958 C CA . HIS B 1 460 ? 6.762 -113.938 -40.188 1 75.88 460 HIS B CA 1
ATOM 7959 C C . HIS B 1 460 ? 7.789 -113.125 -39.438 1 75.88 460 HIS B C 1
ATOM 7961 O O . HIS B 1 460 ? 8.484 -112.312 -40.062 1 75.88 460 HIS B O 1
ATOM 7967 N N . ASP B 1 461 ? 7.922 -113.25 -38.219 1 79 461 ASP B N 1
ATOM 7968 C CA . ASP B 1 461 ? 8.922 -112.5 -37.438 1 79 461 ASP B CA 1
ATOM 7969 C C . ASP B 1 461 ? 10.336 -112.875 -37.906 1 79 461 ASP B C 1
ATOM 7971 O O . ASP B 1 461 ? 11.219 -112 -37.969 1 79 461 ASP B O 1
ATOM 7975 N N . CYS B 1 462 ? 10.414 -114.188 -38.156 1 82.5 462 CYS B N 1
ATOM 7976 C CA . CYS B 1 462 ? 11.703 -114.625 -38.656 1 82.5 462 CYS B CA 1
ATOM 7977 C C . CYS B 1 462 ? 11.961 -114.062 -40.062 1 82.5 462 CYS B C 1
ATOM 7979 O O . CYS B 1 462 ? 13.086 -113.688 -40.375 1 82.5 462 CYS B O 1
ATOM 7981 N N . GLY B 1 463 ? 10.914 -114.062 -40.812 1 86.25 463 GLY B N 1
ATOM 7982 C CA . GLY B 1 463 ? 11.039 -113.375 -42.125 1 86.25 463 GLY B CA 1
ATOM 7983 C C . GLY B 1 463 ? 11.445 -111.938 -42.031 1 86.25 463 GLY B C 1
ATOM 7984 O O . GLY B 1 463 ? 12.289 -111.5 -42.812 1 86.25 463 GLY B O 1
ATOM 7985 N N . ASP B 1 464 ? 10.938 -111.25 -41.094 1 83.25 464 ASP B N 1
ATOM 7986 C CA . ASP B 1 464 ? 11.281 -109.875 -40.906 1 83.25 464 ASP B CA 1
ATOM 7987 C C . ASP B 1 464 ? 12.758 -109.688 -40.531 1 83.25 464 ASP B C 1
ATOM 7989 O O . ASP B 1 464 ? 13.43 -108.812 -41 1 83.25 464 ASP B O 1
ATOM 7993 N N . ALA B 1 465 ? 13.164 -110.562 -39.719 1 90.06 465 ALA B N 1
ATOM 7994 C CA . ALA B 1 465 ? 14.57 -110.5 -39.312 1 90.06 465 ALA B CA 1
ATOM 7995 C C . ALA B 1 465 ? 15.484 -110.688 -40.5 1 90.06 465 ALA B C 1
ATOM 7997 O O . ALA B 1 465 ? 16.547 -110.062 -40.594 1 90.06 465 ALA B O 1
ATOM 7998 N N . VAL B 1 466 ? 15.086 -111.562 -41.375 1 93.5 466 VAL B N 1
ATOM 7999 C CA . VAL B 1 466 ? 15.859 -111.812 -42.594 1 93.5 466 VAL B CA 1
ATOM 8000 C C . VAL B 1 466 ? 15.898 -110.562 -43.469 1 93.5 466 VAL B C 1
ATOM 8002 O O . VAL B 1 466 ? 16.953 -110.188 -43.969 1 93.5 466 VAL B O 1
ATOM 8005 N N . LEU B 1 467 ? 14.734 -109.938 -43.594 1 92.56 467 LEU B N 1
ATOM 8006 C CA . LEU B 1 467 ? 14.672 -108.75 -44.406 1 92.56 467 LEU B CA 1
ATOM 8007 C C . LEU B 1 467 ? 15.586 -107.688 -43.812 1 92.56 467 LEU B C 1
ATOM 8009 O O . LEU B 1 467 ? 16.312 -107 -44.562 1 92.56 467 LEU B O 1
ATOM 8013 N N . VAL B 1 468 ? 15.594 -107.5 -42.625 1 92.44 468 VAL B N 1
ATOM 8014 C CA . VAL B 1 468 ? 16.438 -106.562 -41.938 1 92.44 468 VAL B CA 1
ATOM 8015 C C . VAL B 1 468 ? 17.906 -106.875 -42.156 1 92.44 468 VAL B C 1
ATOM 8017 O O . VAL B 1 468 ? 18.719 -106 -42.406 1 92.44 468 VAL B O 1
ATOM 8020 N N . HIS B 1 469 ? 18.188 -108.062 -41.969 1 94.44 469 HIS B N 1
ATOM 8021 C CA . HIS B 1 469 ? 19.547 -108.562 -42.156 1 94.44 469 HIS B CA 1
ATOM 8022 C C . HIS B 1 469 ? 20.047 -108.25 -43.594 1 94.44 469 HIS B C 1
ATOM 8024 O O . HIS B 1 469 ? 21.172 -107.812 -43.781 1 94.44 469 HIS B O 1
ATOM 8030 N N . VAL B 1 470 ? 19.297 -108.562 -44.531 1 95.25 470 VAL B N 1
ATOM 8031 C CA . VAL B 1 470 ? 19.672 -108.375 -45.938 1 95.25 470 VAL B CA 1
ATOM 8032 C C . VAL B 1 470 ? 19.859 -106.875 -46.156 1 95.25 470 VAL B C 1
ATOM 8034 O O . VAL B 1 470 ? 20.797 -106.438 -46.844 1 95.25 470 VAL B O 1
ATOM 8037 N N . ALA B 1 471 ? 18.891 -106.125 -45.656 1 94.12 471 ALA B N 1
ATOM 8038 C CA . ALA B 1 471 ? 19 -104.625 -45.812 1 94.12 471 ALA B CA 1
ATOM 8039 C C . ALA B 1 471 ? 20.328 -104.125 -45.219 1 94.12 471 ALA B C 1
ATOM 8041 O O . ALA B 1 471 ? 20.969 -103.25 -45.812 1 94.12 471 ALA B O 1
ATOM 8042 N N . ALA B 1 472 ? 20.734 -104.625 -44.188 1 94.06 472 ALA B N 1
ATOM 8043 C CA . ALA B 1 472 ? 21.984 -104.25 -43.562 1 94.06 472 ALA B CA 1
ATOM 8044 C C . ALA B 1 472 ? 23.172 -104.562 -44.469 1 94.06 472 ALA B C 1
ATOM 8046 O O . ALA B 1 472 ? 24.141 -103.812 -44.531 1 94.06 472 ALA B O 1
ATOM 8047 N N . ILE B 1 473 ? 23.156 -105.688 -45 1 95.12 473 ILE B N 1
ATOM 8048 C CA . ILE B 1 473 ? 24.219 -106.125 -45.906 1 95.12 473 ILE B CA 1
ATOM 8049 C C . ILE B 1 473 ? 24.266 -105.188 -47.125 1 95.12 473 ILE B C 1
ATOM 8051 O O . ILE B 1 473 ? 25.344 -104.75 -47.562 1 95.12 473 ILE B O 1
ATOM 8055 N N . VAL B 1 474 ? 23.094 -104.938 -47.594 1 95.19 474 VAL B N 1
ATOM 8056 C CA . VAL B 1 474 ? 23.016 -104 -48.75 1 95.19 474 VAL B CA 1
ATOM 8057 C C . VAL B 1 474 ? 23.656 -102.688 -48.406 1 95.19 474 VAL B C 1
ATOM 8059 O O . VAL B 1 474 ? 24.469 -102.125 -49.188 1 95.19 474 VAL B O 1
ATOM 8062 N N . GLU B 1 475 ? 23.359 -102.25 -47.375 1 91.06 475 GLU B N 1
ATOM 8063 C CA . GLU B 1 475 ? 23.891 -100.938 -46.906 1 91.06 475 GLU B CA 1
ATOM 8064 C C . GLU B 1 475 ? 25.406 -101 -46.75 1 91.06 475 GLU B C 1
ATOM 8066 O O . GLU B 1 475 ? 26.125 -100.062 -47.031 1 91.06 475 GLU B O 1
ATOM 8071 N N . ARG B 1 476 ? 25.859 -102 -46.281 1 92.19 476 ARG B N 1
ATOM 8072 C CA . ARG B 1 476 ? 27.297 -102.188 -46.031 1 92.19 476 ARG B CA 1
ATOM 8073 C C . ARG B 1 476 ? 28.062 -102.312 -47.344 1 92.19 476 ARG B C 1
ATOM 8075 O O . ARG B 1 476 ? 29.188 -101.812 -47.469 1 92.19 476 ARG B O 1
ATOM 8082 N N . VAL B 1 477 ? 27.594 -103.062 -48.281 1 93.62 477 VAL B N 1
ATOM 8083 C CA . VAL B 1 477 ? 28.297 -103.375 -49.5 1 93.62 477 VAL B CA 1
ATOM 8084 C C . VAL B 1 477 ? 28.219 -102.188 -50.469 1 93.62 477 VAL B C 1
ATOM 8086 O O . VAL B 1 477 ? 29.172 -101.938 -51.219 1 93.62 477 VAL B O 1
ATOM 8089 N N . CYS B 1 478 ? 26.984 -101.562 -50.5 1 90.62 478 CYS B N 1
ATOM 8090 C CA . CYS B 1 478 ? 26.812 -100.438 -51.406 1 90.62 478 CYS B CA 1
ATOM 8091 C C . CYS B 1 478 ? 27.609 -99.25 -50.969 1 90.62 478 CYS B C 1
ATOM 8093 O O . CYS B 1 478 ? 27.875 -99.062 -49.781 1 90.62 478 CYS B O 1
ATOM 8095 N N . ARG B 1 479 ? 27.906 -98.25 -51.844 1 84 479 ARG B N 1
ATOM 8096 C CA . ARG B 1 479 ? 28.656 -97 -51.562 1 84 479 ARG B CA 1
ATOM 8097 C C . ARG B 1 479 ? 27.719 -95.875 -51.219 1 84 479 ARG B C 1
ATOM 8099 O O . ARG B 1 479 ? 26.516 -95.938 -51.438 1 84 479 ARG B O 1
ATOM 8106 N N . GLU B 1 480 ? 28.297 -94.812 -50.719 1 81.81 480 GLU B N 1
ATOM 8107 C CA . GLU B 1 480 ? 27.578 -93.625 -50.312 1 81.81 480 GLU B CA 1
ATOM 8108 C C . GLU B 1 480 ? 26.859 -93 -51.5 1 81.81 480 GLU B C 1
ATOM 8110 O O . GLU B 1 480 ? 25.781 -92.438 -51.344 1 81.81 480 GLU B O 1
ATOM 8115 N N . GLY B 1 481 ? 27.234 -93.188 -52.656 1 81.19 481 GLY B N 1
ATOM 8116 C CA . GLY B 1 481 ? 26.625 -92.625 -53.844 1 81.19 481 GLY B CA 1
ATOM 8117 C C . GLY B 1 481 ? 25.562 -93.5 -54.469 1 81.19 481 GLY B C 1
ATOM 8118 O O . GLY B 1 481 ? 24.781 -93.062 -55.312 1 81.19 481 GLY B O 1
ATOM 8119 N N . ASP B 1 482 ? 25.453 -94.75 -54 1 87.75 482 ASP B N 1
ATOM 8120 C CA . ASP B 1 482 ? 24.453 -95.688 -54.531 1 87.75 482 ASP B CA 1
ATOM 8121 C C . ASP B 1 482 ? 23.109 -95.5 -53.812 1 87.75 482 ASP B C 1
ATOM 8123 O O . ASP B 1 482 ? 23.062 -95.125 -52.656 1 87.75 482 ASP B O 1
ATOM 8127 N N . LEU B 1 483 ? 22.062 -95.688 -54.594 1 91.56 483 LEU B N 1
ATOM 8128 C CA . LEU B 1 483 ? 20.719 -95.688 -54.031 1 91.56 483 LEU B CA 1
ATOM 8129 C C . LEU B 1 483 ? 20.188 -97.062 -53.781 1 91.56 483 LEU B C 1
ATOM 8131 O O . LEU B 1 483 ? 20.109 -97.875 -54.719 1 91.56 483 LEU B O 1
ATOM 8135 N N . ALA B 1 484 ? 19.906 -97.375 -52.594 1 94.19 484 ALA B N 1
ATOM 8136 C CA . ALA B 1 484 ? 19.359 -98.688 -52.25 1 94.19 484 ALA B CA 1
ATOM 8137 C C . ALA B 1 484 ? 17.984 -98.562 -51.594 1 94.19 484 ALA B C 1
ATOM 8139 O O . ALA B 1 484 ? 17.766 -97.625 -50.812 1 94.19 484 ALA B O 1
ATOM 8140 N N . GLY B 1 485 ? 17.078 -99.438 -51.938 1 92.69 485 GLY B N 1
ATOM 8141 C CA . GLY B 1 485 ? 15.758 -99.438 -51.344 1 92.69 485 GLY B CA 1
ATOM 8142 C C . GLY B 1 485 ? 15.062 -100.75 -51.375 1 92.69 485 GLY B C 1
ATOM 8143 O O . GLY B 1 485 ? 15.523 -101.688 -52.031 1 92.69 485 GLY B O 1
ATOM 8144 N N . ARG B 1 486 ? 14.031 -100.812 -50.5 1 89.38 486 ARG B N 1
ATOM 8145 C CA . ARG B 1 486 ? 13.148 -102 -50.562 1 89.38 486 ARG B CA 1
ATOM 8146 C C . ARG B 1 486 ? 12.039 -101.812 -51.594 1 89.38 486 ARG B C 1
ATOM 8148 O O . ARG B 1 486 ? 11.273 -100.812 -51.5 1 89.38 486 ARG B O 1
ATOM 8155 N N . TYR B 1 487 ? 11.984 -102.562 -52.562 1 82 487 TYR B N 1
ATOM 8156 C CA . TYR B 1 487 ? 11.109 -102.375 -53.719 1 82 487 TYR B CA 1
ATOM 8157 C C . TYR B 1 487 ? 9.805 -103.125 -53.562 1 82 487 TYR B C 1
ATOM 8159 O O . TYR B 1 487 ? 8.758 -102.688 -54.062 1 82 487 TYR B O 1
ATOM 8167 N N . GLY B 1 488 ? 9.828 -104.188 -52.844 1 75.5 488 GLY B N 1
ATOM 8168 C CA . GLY B 1 488 ? 8.672 -105.062 -52.562 1 75.5 488 GLY B CA 1
ATOM 8169 C C . GLY B 1 488 ? 8.773 -105.75 -51.25 1 75.5 488 GLY B C 1
ATOM 8170 O O . GLY B 1 488 ? 9.516 -105.375 -50.344 1 75.5 488 GLY B O 1
ATOM 8171 N N . GLY B 1 489 ? 7.93 -106.75 -51.062 1 75.81 489 GLY B N 1
ATOM 8172 C CA . GLY B 1 489 ? 7.992 -107.562 -49.844 1 75.81 489 GLY B CA 1
ATOM 8173 C C . GLY B 1 489 ? 9.367 -108.125 -49.594 1 75.81 489 GLY B C 1
ATOM 8174 O O . GLY B 1 489 ? 9.992 -107.875 -48.562 1 75.81 489 GLY B O 1
ATOM 8175 N N . GLU B 1 490 ? 9.805 -108.875 -50.5 1 87.44 490 GLU B N 1
ATOM 8176 C CA . GLU B 1 490 ? 11.102 -109.5 -50.375 1 87.44 490 GLU B CA 1
ATOM 8177 C C . GLU B 1 490 ? 12.07 -109.062 -51.438 1 87.44 490 GLU B C 1
ATOM 8179 O O . GLU B 1 490 ? 13.141 -109.625 -51.625 1 87.44 490 GLU B O 1
ATOM 8184 N N . GLU B 1 491 ? 11.695 -108 -52.094 1 90.12 491 GLU B N 1
ATOM 8185 C CA . GLU B 1 491 ? 12.492 -107.5 -53.219 1 90.12 491 GLU B CA 1
ATOM 8186 C C . GLU B 1 491 ? 13.25 -106.188 -52.812 1 90.12 491 GLU B C 1
ATOM 8188 O O . GLU B 1 491 ? 12.719 -105.375 -52.094 1 90.12 491 GLU B O 1
ATOM 8193 N N . PHE B 1 492 ? 14.461 -106.125 -53.219 1 94.62 492 PHE B N 1
ATOM 8194 C CA . PHE B 1 492 ? 15.328 -105 -53.031 1 94.62 492 PHE B CA 1
ATOM 8195 C C . PHE B 1 492 ? 15.828 -104.438 -54.344 1 94.62 492 PHE B C 1
ATOM 8197 O O . PHE B 1 492 ? 15.852 -105.188 -55.375 1 94.62 492 PHE B O 1
ATOM 8204 N N . VAL B 1 493 ? 16.172 -103.188 -54.375 1 94.75 493 VAL B N 1
ATOM 8205 C CA . VAL B 1 493 ? 16.656 -102.562 -55.594 1 94.75 493 VAL B CA 1
ATOM 8206 C C . VAL B 1 493 ? 17.859 -101.688 -55.25 1 94.75 493 VAL B C 1
ATOM 8208 O O . VAL B 1 493 ? 17.922 -101.062 -54.188 1 94.75 493 VAL B O 1
ATOM 8211 N N . VAL B 1 494 ? 18.828 -101.688 -56.094 1 94.75 494 VAL B N 1
ATOM 8212 C CA . VAL B 1 494 ? 20.016 -100.812 -55.969 1 94.75 494 VAL B CA 1
ATOM 8213 C C . VAL B 1 494 ? 20.281 -100.125 -57.312 1 94.75 494 VAL B C 1
ATOM 8215 O O . VAL B 1 494 ? 20.25 -100.75 -58.344 1 94.75 494 VAL B O 1
ATOM 8218 N N . LEU B 1 495 ? 20.438 -98.875 -57.25 1 93.44 495 LEU B N 1
ATOM 8219 C CA . LEU B 1 495 ? 20.859 -98.062 -58.406 1 93.44 495 LEU B CA 1
ATOM 8220 C C . LEU B 1 495 ? 22.281 -97.562 -58.25 1 93.44 495 LEU B C 1
ATOM 8222 O O . LEU B 1 495 ? 22.578 -96.875 -57.25 1 93.44 495 LEU B O 1
ATOM 8226 N N . ALA B 1 496 ? 23.188 -97.875 -59.125 1 90.44 496 ALA B N 1
ATOM 8227 C CA . ALA B 1 496 ? 24.578 -97.438 -59.094 1 90.44 496 ALA B CA 1
ATOM 8228 C C . ALA B 1 496 ? 24.953 -96.75 -60.406 1 90.44 496 ALA B C 1
ATOM 8230 O O . ALA B 1 496 ? 24.656 -97.312 -61.5 1 90.44 496 ALA B O 1
ATOM 8231 N N . CYS B 1 497 ? 25.516 -95.562 -60.281 1 85.38 497 CYS B N 1
ATOM 8232 C CA . CYS B 1 497 ? 25.969 -94.812 -61.469 1 85.38 497 CYS B CA 1
ATOM 8233 C C . CYS B 1 497 ? 27.484 -94.812 -61.531 1 85.38 497 CYS B C 1
ATOM 8235 O O . CYS B 1 497 ? 28.156 -94.625 -60.531 1 85.38 497 CYS B O 1
ATOM 8237 N N . TYR B 1 498 ? 28.109 -95.125 -62.656 1 75.81 498 TYR B N 1
ATOM 8238 C CA . TYR B 1 498 ? 29.547 -95.25 -62.844 1 75.81 498 TYR B CA 1
ATOM 8239 C C . TYR B 1 498 ? 30.016 -94.438 -64 1 75.81 498 TYR B C 1
ATOM 8241 O O . TYR B 1 498 ? 29.281 -94.25 -65 1 75.81 498 TYR B O 1
ATOM 8249 N N . ARG B 1 499 ? 31.297 -93.812 -63.781 1 73.25 499 ARG B N 1
ATOM 8250 C CA . ARG B 1 499 ? 32.031 -93.188 -64.938 1 73.25 499 ARG B CA 1
ATOM 8251 C C . ARG B 1 499 ? 32.844 -94.25 -65.625 1 73.25 499 ARG B C 1
ATOM 8253 O O . ARG B 1 499 ? 33.719 -94.938 -65.062 1 73.25 499 ARG B O 1
ATOM 8260 N N . GLY B 1 500 ? 32.375 -94.875 -66.938 1 62.78 500 GLY B N 1
ATOM 8261 C CA . GLY B 1 500 ? 33.094 -95.812 -67.75 1 62.78 500 GLY B CA 1
ATOM 8262 C C . GLY B 1 500 ? 32.5 -97.25 -67.75 1 62.78 500 GLY B C 1
ATOM 8263 O O . GLY B 1 500 ? 31.281 -97.375 -67.688 1 62.78 500 GLY B O 1
ATOM 8264 N N . ALA B 1 501 ? 33.344 -98.375 -67.625 1 56.69 501 ALA B N 1
ATOM 8265 C CA . ALA B 1 501 ? 32.875 -99.75 -67.75 1 56.69 501 ALA B CA 1
ATOM 8266 C C . ALA B 1 501 ? 32 -100.125 -66.562 1 56.69 501 ALA B C 1
ATOM 8268 O O . ALA B 1 501 ? 32.312 -99.812 -65.438 1 56.69 501 ALA B O 1
ATOM 8269 N N . SER B 1 502 ? 30.797 -100.562 -66.812 1 61.38 502 SER B N 1
ATOM 8270 C CA . SER B 1 502 ? 29.719 -100.875 -65.875 1 61.38 502 SER B CA 1
ATOM 8271 C C . SER B 1 502 ? 30.141 -101.938 -64.875 1 61.38 502 SER B C 1
ATOM 8273 O O . SER B 1 502 ? 30.688 -102.938 -65.312 1 61.38 502 SER B O 1
ATOM 8275 N N . ASN B 1 503 ? 30.25 -101.625 -63.625 1 77.88 503 ASN B N 1
ATOM 8276 C CA . ASN B 1 503 ? 30.641 -102.562 -62.562 1 77.88 503 ASN B CA 1
ATOM 8277 C C . ASN B 1 503 ? 29.422 -103 -61.75 1 77.88 503 ASN B C 1
ATOM 8279 O O . ASN B 1 503 ? 29.562 -103.5 -60.625 1 77.88 503 ASN B O 1
ATOM 8283 N N . GLY B 1 504 ? 28.297 -103 -62.469 1 86 504 GLY B N 1
ATOM 8284 C CA . GLY B 1 504 ? 27.078 -103.375 -61.781 1 86 504 GLY B CA 1
ATOM 8285 C C . GLY B 1 504 ? 27 -104.875 -61.5 1 86 504 GLY B C 1
ATOM 8286 O O . GLY B 1 504 ? 26.531 -105.312 -60.438 1 86 504 GLY B O 1
ATOM 8287 N N . GLU B 1 505 ? 27.516 -105.562 -62.438 1 89.88 505 GLU B N 1
ATOM 8288 C CA . GLU B 1 505 ? 27.547 -107 -62.25 1 89.88 505 GLU B CA 1
ATOM 8289 C C . GLU B 1 505 ? 28.453 -107.375 -61.094 1 89.88 505 GLU B C 1
ATOM 8291 O O . GLU B 1 505 ? 28.125 -108.312 -60.312 1 89.88 505 GLU B O 1
ATOM 8296 N N . ALA B 1 506 ? 29.531 -106.812 -61.094 1 92.5 506 ALA B N 1
ATOM 8297 C CA . ALA B 1 506 ? 30.453 -107.062 -59.969 1 92.5 506 ALA B CA 1
ATOM 8298 C C . ALA B 1 506 ? 29.812 -106.75 -58.625 1 92.5 506 ALA B C 1
ATOM 8300 O O . ALA B 1 506 ? 29.984 -107.5 -57.656 1 92.5 506 ALA B O 1
ATOM 8301 N N . LEU B 1 507 ? 29.125 -105.688 -58.656 1 92.75 507 LEU B N 1
ATOM 8302 C CA . LEU B 1 507 ? 28.438 -105.312 -57.438 1 92.75 507 LEU B CA 1
ATOM 8303 C C . LEU B 1 507 ? 27.375 -106.312 -57.062 1 92.75 507 LEU B C 1
ATOM 8305 O O . LEU B 1 507 ? 27.25 -106.688 -55.906 1 92.75 507 LEU B O 1
ATOM 8309 N N . ALA B 1 508 ? 26.672 -106.688 -57.938 1 95.81 508 ALA B N 1
ATOM 8310 C CA . ALA B 1 508 ? 25.641 -107.75 -57.719 1 95.81 508 ALA B CA 1
ATOM 8311 C C . ALA B 1 508 ? 26.266 -109 -57.188 1 95.81 508 ALA B C 1
ATOM 8313 O O . ALA B 1 508 ? 25.719 -109.625 -56.281 1 95.81 508 ALA B O 1
ATOM 8314 N N . GLU B 1 509 ? 27.328 -109.375 -57.75 1 95.75 509 GLU B N 1
ATOM 8315 C CA . GLU B 1 509 ? 28.016 -110.562 -57.312 1 95.75 509 GLU B CA 1
ATOM 8316 C C . GLU B 1 509 ? 28.547 -110.438 -55.875 1 95.75 509 GLU B C 1
ATOM 8318 O O . GLU B 1 509 ? 28.516 -111.375 -55.094 1 95.75 509 GLU B O 1
ATOM 8323 N N . ARG B 1 510 ? 29.016 -109.312 -55.625 1 95.5 510 ARG B N 1
ATOM 8324 C CA . ARG B 1 510 ? 29.453 -109.062 -54.281 1 95.5 510 ARG B CA 1
ATOM 8325 C C . ARG B 1 510 ? 28.297 -109.125 -53.281 1 95.5 510 ARG B C 1
ATOM 8327 O O . ARG B 1 510 ? 28.453 -109.688 -52.188 1 95.5 510 ARG B O 1
ATOM 8334 N N . LEU B 1 511 ? 27.203 -108.625 -53.625 1 95.75 511 LEU B N 1
ATOM 8335 C CA . LEU B 1 511 ? 26 -108.688 -52.812 1 95.75 511 LEU B CA 1
ATOM 8336 C C . LEU B 1 511 ? 25.547 -110.125 -52.625 1 95.75 511 LEU B C 1
ATOM 8338 O O . LEU B 1 511 ? 25.234 -110.562 -51.531 1 95.75 511 LEU B O 1
ATOM 8342 N N . ARG B 1 512 ? 25.5 -110.812 -53.656 1 96.44 512 ARG B N 1
ATOM 8343 C CA . ARG B 1 512 ? 25.094 -112.188 -53.625 1 96.44 512 ARG B CA 1
ATOM 8344 C C . ARG B 1 512 ? 25.969 -113 -52.688 1 96.44 512 ARG B C 1
ATOM 8346 O O . ARG B 1 512 ? 25.469 -113.75 -51.844 1 96.44 512 ARG B O 1
ATOM 8353 N N . ALA B 1 513 ? 27.234 -112.812 -52.906 1 95.94 513 ALA B N 1
ATOM 8354 C CA . ALA B 1 513 ? 28.203 -113.562 -52.062 1 95.94 513 ALA B CA 1
ATOM 8355 C C . ALA B 1 513 ? 28.062 -113.125 -50.594 1 95.94 513 ALA B C 1
ATOM 8357 O O . ALA B 1 513 ? 28.062 -114 -49.719 1 95.94 513 ALA B O 1
ATOM 8358 N N . ALA B 1 514 ? 27.891 -111.938 -50.375 1 95.81 514 ALA B N 1
ATOM 8359 C CA . ALA B 1 514 ? 27.766 -111.5 -49 1 95.81 514 ALA B CA 1
ATOM 8360 C C . ALA B 1 514 ? 26.516 -112 -48.312 1 95.81 514 ALA B C 1
ATOM 8362 O O . ALA B 1 514 ? 26.562 -112.375 -47.156 1 95.81 514 ALA B O 1
ATOM 8363 N N . ILE B 1 515 ? 25.422 -112.062 -48.969 1 96.19 515 ILE B N 1
ATOM 8364 C CA . ILE B 1 515 ? 24.172 -112.562 -48.438 1 96.19 515 ILE B CA 1
ATOM 8365 C C . ILE B 1 515 ? 24.297 -114.062 -48.156 1 96.19 515 ILE B C 1
ATOM 8367 O O . ILE B 1 515 ? 23.891 -114.562 -47.094 1 96.19 515 ILE B O 1
ATOM 8371 N N . ALA B 1 516 ? 24.922 -114.75 -49.031 1 94.81 516 ALA B N 1
ATOM 8372 C CA . ALA B 1 516 ? 25.062 -116.188 -48.906 1 94.81 516 ALA B CA 1
ATOM 8373 C C . ALA B 1 516 ? 26.016 -116.562 -47.781 1 94.81 516 ALA B C 1
ATOM 8375 O O . ALA B 1 516 ? 25.844 -117.562 -47.125 1 94.81 516 ALA B O 1
ATOM 8376 N N . GLU B 1 517 ? 26.969 -115.75 -47.625 1 93.88 517 GLU B N 1
ATOM 8377 C CA . GLU B 1 517 ? 28.031 -116.062 -46.656 1 93.88 517 GLU B CA 1
ATOM 8378 C C . GLU B 1 517 ? 27.688 -115.5 -45.281 1 93.88 517 GLU B C 1
ATOM 8380 O O . GLU B 1 517 ? 28.391 -115.812 -44.312 1 93.88 517 GLU B O 1
ATOM 8385 N N . SER B 1 518 ? 26.641 -114.875 -45.188 1 93.44 518 SER B N 1
ATOM 8386 C CA . SER B 1 518 ? 26.297 -114.25 -43.875 1 93.44 518 SER B CA 1
ATOM 8387 C C . SER B 1 518 ? 24.984 -114.812 -43.344 1 93.44 518 SER B C 1
ATOM 8389 O O . SER B 1 518 ? 23.922 -114.25 -43.625 1 93.44 518 SER B O 1
ATOM 8391 N N . PRO B 1 519 ? 25.094 -115.75 -42.562 1 93.44 519 PRO B N 1
ATOM 8392 C CA . PRO B 1 519 ? 23.859 -116.312 -42.031 1 93.44 519 PRO B CA 1
ATOM 8393 C C . PRO B 1 519 ? 23.141 -115.375 -41.062 1 93.44 519 PRO B C 1
ATOM 8395 O O . PRO B 1 519 ? 23.781 -114.625 -40.312 1 93.44 519 PRO B O 1
ATOM 8398 N N . CYS B 1 520 ? 21.812 -115.312 -41.188 1 92.31 520 CYS B N 1
ATOM 8399 C CA . CYS B 1 520 ? 20.953 -114.5 -40.375 1 92.31 520 CYS B CA 1
ATOM 8400 C C . CYS B 1 520 ? 20.688 -115.125 -39 1 92.31 520 CYS B C 1
ATOM 8402 O O . CYS B 1 520 ? 20.312 -116.312 -38.938 1 92.31 520 CYS B O 1
ATOM 8404 N N . LEU B 1 521 ? 20.859 -114.438 -37.906 1 90.12 521 LEU B N 1
ATOM 8405 C CA . LEU B 1 521 ? 20.5 -114.875 -36.594 1 90.12 521 LEU B CA 1
ATOM 8406 C C . LEU B 1 521 ? 19.016 -114.688 -36.312 1 90.12 521 LEU B C 1
ATOM 8408 O O . LEU B 1 521 ? 18.562 -113.5 -36.219 1 90.12 521 LEU B O 1
ATOM 8412 N N . LEU B 1 522 ? 18.266 -115.688 -36.25 1 86 522 LEU B N 1
ATOM 8413 C CA . LEU B 1 522 ? 16.844 -115.562 -36 1 86 522 LEU B CA 1
ATOM 8414 C C . LEU B 1 522 ? 16.562 -115.312 -34.531 1 86 522 LEU B C 1
ATOM 8416 O O . LEU B 1 522 ? 17.406 -115.562 -33.688 1 86 522 LEU B O 1
ATOM 8420 N N . PRO B 1 523 ? 15.43 -114.75 -34.281 1 79.88 523 PRO B N 1
ATOM 8421 C CA . PRO B 1 523 ? 15.086 -114.5 -32.875 1 79.88 523 PRO B CA 1
ATOM 8422 C C . PRO B 1 523 ? 15.141 -115.75 -32.031 1 79.88 523 PRO B C 1
ATOM 8424 O O . PRO B 1 523 ? 15.391 -115.688 -30.828 1 79.88 523 PRO B O 1
ATOM 8427 N N . SER B 1 524 ? 15.016 -116.875 -32.562 1 78.75 524 SER B N 1
ATOM 8428 C CA . SER B 1 524 ? 15.039 -118.188 -31.859 1 78.75 524 SER B CA 1
ATOM 8429 C C . SER B 1 524 ? 16.469 -118.625 -31.547 1 78.75 524 SER B C 1
ATOM 8431 O O . SER B 1 524 ? 16.688 -119.562 -30.781 1 78.75 524 SER B O 1
ATOM 8433 N N . GLY B 1 525 ? 17.562 -117.938 -32.094 1 84 525 GLY B N 1
ATOM 8434 C CA . GLY B 1 525 ? 18.953 -118.312 -31.875 1 84 525 GLY B CA 1
ATOM 8435 C C . GLY B 1 525 ? 19.531 -119.125 -33 1 84 525 GLY B C 1
ATOM 8436 O O . GLY B 1 525 ? 20.75 -119.312 -33.062 1 84 525 GLY B O 1
ATOM 8437 N N . GLN B 1 526 ? 18.703 -119.625 -33.812 1 87.19 526 GLN B N 1
ATOM 8438 C CA . GLN B 1 526 ? 19.156 -120.5 -34.906 1 87.19 526 GLN B CA 1
ATOM 8439 C C . GLN B 1 526 ? 19.688 -119.625 -36.062 1 87.19 526 GLN B C 1
ATOM 8441 O O . GLN B 1 526 ? 19.203 -118.5 -36.281 1 87.19 526 GLN B O 1
ATOM 8446 N N . LYS B 1 527 ? 20.75 -120.062 -36.688 1 92.38 527 LYS B N 1
ATOM 8447 C CA . LYS B 1 527 ? 21.312 -119.375 -37.844 1 92.38 527 LYS B CA 1
ATOM 8448 C C . LYS B 1 527 ? 20.703 -119.875 -39.125 1 92.38 527 LYS B C 1
ATOM 8450 O O . LYS B 1 527 ? 20.578 -121.125 -39.344 1 92.38 527 LYS B O 1
ATOM 8455 N N . LEU B 1 528 ? 20.219 -119.062 -39.906 1 92.31 528 LEU B N 1
ATOM 8456 C CA . LEU B 1 528 ? 19.625 -119.375 -41.156 1 92.31 528 LEU B CA 1
ATOM 8457 C C . LEU B 1 528 ? 20.391 -118.75 -42.312 1 92.31 528 LEU B C 1
ATOM 8459 O O . LEU B 1 528 ? 20.625 -117.562 -42.344 1 92.31 528 LEU B O 1
ATOM 8463 N N . ALA B 1 529 ? 20.875 -119.625 -43.219 1 91.88 529 ALA B N 1
ATOM 8464 C CA . ALA B 1 529 ? 21.531 -119.125 -44.406 1 91.88 529 ALA B CA 1
ATOM 8465 C C . ALA B 1 529 ? 20.516 -118.875 -45.531 1 91.88 529 ALA B C 1
ATOM 8467 O O . ALA B 1 529 ? 19.688 -119.75 -45.812 1 91.88 529 ALA B O 1
ATOM 8468 N N . VAL B 1 530 ? 20.453 -117.688 -46.031 1 93.31 530 VAL B N 1
ATOM 8469 C CA . VAL B 1 530 ? 19.562 -117.375 -47.156 1 93.31 530 VAL B CA 1
ATOM 8470 C C . VAL B 1 530 ? 20.375 -116.938 -48.375 1 93.31 530 VAL B C 1
ATOM 8472 O O . VAL B 1 530 ? 21.547 -116.562 -48.25 1 93.31 530 VAL B O 1
ATOM 8475 N N . THR B 1 531 ? 19.891 -117.188 -49.562 1 95 531 THR B N 1
ATOM 8476 C CA . THR B 1 531 ? 20.484 -116.75 -50.812 1 95 531 THR B CA 1
ATOM 8477 C C . THR B 1 531 ? 19.547 -115.812 -51.562 1 95 531 THR B C 1
ATOM 8479 O O . THR B 1 531 ? 18.375 -115.688 -51.188 1 95 531 THR B O 1
ATOM 8482 N N . ALA B 1 532 ? 20.078 -115.125 -52.406 1 95.75 532 ALA B N 1
ATOM 8483 C CA . ALA B 1 532 ? 19.297 -114.188 -53.219 1 95.75 532 ALA B CA 1
ATOM 8484 C C . ALA B 1 532 ? 19.641 -114.312 -54.719 1 95.75 532 ALA B C 1
ATOM 8486 O O . ALA B 1 532 ? 20.766 -114.688 -55.062 1 95.75 532 ALA B O 1
ATOM 8487 N N . SER B 1 533 ? 18.719 -114.062 -55.562 1 96.88 533 SER B N 1
ATOM 8488 C CA . SER B 1 533 ? 18.891 -114 -57.031 1 96.88 533 SER B CA 1
ATOM 8489 C C . SER B 1 533 ? 18.844 -112.625 -57.562 1 96.88 533 SER B C 1
ATOM 8491 O O . SER B 1 533 ? 18.047 -111.812 -57.094 1 96.88 533 SER B O 1
ATOM 8493 N N . PHE B 1 534 ? 19.625 -112.312 -58.5 1 95.88 534 PHE B N 1
ATOM 8494 C CA . PHE B 1 534 ? 19.844 -110.938 -58.906 1 95.88 534 PHE B CA 1
ATOM 8495 C C . PHE B 1 534 ? 19.609 -110.75 -60.406 1 95.88 534 PHE B C 1
ATOM 8497 O O . PHE B 1 534 ? 20 -111.625 -61.188 1 95.88 534 PHE B O 1
ATOM 8504 N N . GLY B 1 535 ? 18.953 -109.688 -60.781 1 95.69 535 GLY B N 1
ATOM 8505 C CA . GLY B 1 535 ? 18.859 -109.188 -62.156 1 95.69 535 GLY B CA 1
ATOM 8506 C C . GLY B 1 535 ? 19.531 -107.812 -62.312 1 95.69 535 GLY B C 1
ATOM 8507 O O . GLY B 1 535 ? 19.234 -106.875 -61.594 1 95.69 535 GLY B O 1
ATOM 8508 N N . VAL B 1 536 ? 20.422 -107.75 -63.25 1 94.56 536 VAL B N 1
ATOM 8509 C CA . VAL B 1 536 ? 21.188 -106.5 -63.469 1 94.56 536 VAL B CA 1
ATOM 8510 C C . VAL B 1 536 ? 20.891 -106 -64.875 1 94.56 536 VAL B C 1
ATOM 8512 O O . VAL B 1 536 ? 20.812 -106.75 -65.812 1 94.56 536 VAL B O 1
ATOM 8515 N N . ALA B 1 537 ? 20.594 -104.75 -64.875 1 92.38 537 ALA B N 1
ATOM 8516 C CA . ALA B 1 537 ? 20.391 -104 -66.125 1 92.38 537 ALA B CA 1
ATOM 8517 C C . ALA B 1 537 ? 21.203 -102.75 -66.188 1 92.38 537 ALA B C 1
ATOM 8519 O O . ALA B 1 537 ? 21.281 -102 -65.188 1 92.38 537 ALA B O 1
ATOM 8520 N N . THR B 1 538 ? 21.891 -102.562 -67.312 1 88.44 538 THR B N 1
ATOM 8521 C CA . THR B 1 538 ? 22.688 -101.375 -67.5 1 88.44 538 THR B CA 1
ATOM 8522 C C . THR B 1 538 ? 22.25 -100.625 -68.75 1 88.44 538 THR B C 1
ATOM 8524 O O . THR B 1 538 ? 21.953 -101.25 -69.75 1 88.44 538 THR B O 1
ATOM 8527 N N . LEU B 1 539 ? 21.844 -99.5 -68.625 1 75.06 539 LEU B N 1
ATOM 8528 C CA . LEU B 1 539 ? 21.531 -98.688 -69.812 1 75.06 539 LEU B CA 1
ATOM 8529 C C . LEU B 1 539 ? 22.719 -97.812 -70.188 1 75.06 539 LEU B C 1
ATOM 8531 O O . LEU B 1 539 ? 23.344 -97.25 -69.312 1 75.06 539 LEU B O 1
ATOM 8535 N N . GLY B 1 540 ? 23.203 -98 -71.438 1 66.06 540 GLY B N 1
ATOM 8536 C CA . GLY B 1 540 ? 24.234 -97.125 -72 1 66.06 540 GLY B CA 1
ATOM 8537 C C . GLY B 1 540 ? 23.844 -95.688 -72.125 1 66.06 540 GLY B C 1
ATOM 8538 O O . GLY B 1 540 ? 22.828 -95.25 -71.562 1 66.06 540 GLY B O 1
ATOM 8539 N N . GLU B 1 541 ? 24.594 -94.812 -72.938 1 58.12 541 GLU B N 1
ATOM 8540 C CA . GLU B 1 541 ? 24.672 -93.375 -73.062 1 58.12 541 GLU B CA 1
ATOM 8541 C C . GLU B 1 541 ? 23.328 -92.812 -73.5 1 58.12 541 GLU B C 1
ATOM 8543 O O . GLU B 1 541 ? 23.047 -91.625 -73.25 1 58.12 541 GLU B O 1
ATOM 8548 N N . ALA B 1 542 ? 22.438 -93.562 -74.125 1 55.5 542 ALA B N 1
ATOM 8549 C CA . ALA B 1 542 ? 21.25 -92.812 -74.625 1 55.5 542 ALA B CA 1
ATOM 8550 C C . ALA B 1 542 ? 20.156 -92.875 -73.562 1 55.5 542 ALA B C 1
ATOM 8552 O O . ALA B 1 542 ? 20.172 -93.688 -72.625 1 55.5 542 ALA B O 1
ATOM 8553 N N . ALA B 1 543 ? 19.062 -92 -73.5 1 58.19 543 ALA B N 1
ATOM 8554 C CA . ALA B 1 543 ? 18.016 -91.5 -72.625 1 58.19 543 ALA B CA 1
ATOM 8555 C C . ALA B 1 543 ? 17.469 -92.625 -71.75 1 58.19 543 ALA B C 1
ATOM 8557 O O . ALA B 1 543 ? 16.5 -93.25 -72.125 1 58.19 543 ALA B O 1
ATOM 8558 N N . PRO B 1 544 ? 18.125 -92.812 -70.562 1 62.81 544 PRO B N 1
ATOM 8559 C CA . PRO B 1 544 ? 17.734 -93.938 -69.688 1 62.81 544 PRO B CA 1
ATOM 8560 C C . PRO B 1 544 ? 16.438 -93.625 -68.938 1 62.81 544 PRO B C 1
ATOM 8562 O O . PRO B 1 544 ? 16.188 -92.5 -68.562 1 62.81 544 PRO B O 1
ATOM 8565 N N . SER B 1 545 ? 15.453 -94.375 -69.125 1 82.06 545 SER B N 1
ATOM 8566 C CA . SER B 1 545 ? 14.234 -94.312 -68.312 1 82.06 545 SER B CA 1
ATOM 8567 C C . SER B 1 545 ? 14.25 -95.375 -67.188 1 82.06 545 SER B C 1
ATOM 8569 O O . SER B 1 545 ? 14.648 -96.562 -67.438 1 82.06 545 SER B O 1
ATOM 8571 N N . LEU B 1 546 ? 13.961 -95 -65.938 1 87.06 546 LEU B N 1
ATOM 8572 C CA . LEU B 1 546 ? 13.891 -95.875 -64.75 1 87.06 546 LEU B CA 1
ATOM 8573 C C . LEU B 1 546 ? 12.992 -97.062 -65.062 1 87.06 546 LEU B C 1
ATOM 8575 O O . LEU B 1 546 ? 13.312 -98.188 -64.688 1 87.06 546 LEU B O 1
ATOM 8579 N N . GLU B 1 547 ? 11.984 -96.875 -65.75 1 81.75 547 GLU B N 1
ATOM 8580 C CA . GLU B 1 547 ? 11.023 -97.938 -66.125 1 81.75 547 GLU B CA 1
ATOM 8581 C C . GLU B 1 547 ? 11.672 -99.062 -66.938 1 81.75 547 GLU B C 1
ATOM 8583 O O . GLU B 1 547 ? 11.445 -100.25 -66.75 1 81.75 547 GLU B O 1
ATOM 8588 N N . ARG B 1 548 ? 12.5 -98.562 -67.875 1 83.94 548 ARG B N 1
ATOM 8589 C CA . ARG B 1 548 ? 13.188 -99.5 -68.75 1 83.94 548 ARG B CA 1
ATOM 8590 C C . ARG B 1 548 ? 14.227 -100.312 -68 1 83.94 548 ARG B C 1
ATOM 8592 O O . ARG B 1 548 ? 14.352 -101.5 -68.188 1 83.94 548 ARG B O 1
ATOM 8599 N N . LEU B 1 549 ? 14.859 -99.688 -67.188 1 88.44 549 LEU B N 1
ATOM 8600 C CA . LEU B 1 549 ? 15.859 -100.312 -66.312 1 88.44 549 LEU B CA 1
ATOM 8601 C C . LEU B 1 549 ? 15.211 -101.375 -65.438 1 88.44 549 LEU B C 1
ATOM 8603 O O . LEU B 1 549 ? 15.703 -102.5 -65.312 1 88.44 549 LEU B O 1
ATOM 8607 N N . LEU B 1 550 ? 14.109 -101 -64.812 1 88.06 550 LEU B N 1
ATOM 8608 C CA . LEU B 1 550 ? 13.398 -101.875 -63.906 1 88.06 550 LEU B CA 1
ATOM 8609 C C . LEU B 1 550 ? 12.852 -103.125 -64.625 1 88.06 550 LEU B C 1
ATOM 8611 O O . LEU B 1 550 ? 12.953 -104.25 -64.125 1 88.06 550 LEU B O 1
ATOM 8615 N N . GLN B 1 551 ? 12.352 -102.875 -65.75 1 83.44 551 GLN B N 1
ATOM 8616 C CA . GLN B 1 551 ? 11.82 -103.938 -66.562 1 83.44 551 GLN B CA 1
ATOM 8617 C C . GLN B 1 551 ? 12.922 -104.938 -67 1 83.44 551 GLN B C 1
ATOM 8619 O O . GLN B 1 551 ? 12.742 -106.125 -66.938 1 83.44 551 GLN B O 1
ATOM 8624 N N . ALA B 1 552 ? 13.977 -104.375 -67.438 1 88.25 552 ALA B N 1
ATOM 8625 C CA . ALA B 1 552 ? 15.109 -105.188 -67.875 1 88.25 552 ALA B CA 1
ATOM 8626 C C . ALA B 1 552 ? 15.68 -105.938 -66.688 1 88.25 552 ALA B C 1
ATOM 8628 O O . ALA B 1 552 ? 15.977 -107.188 -66.812 1 88.25 552 ALA B O 1
ATOM 8629 N N . ALA B 1 553 ? 15.852 -105.312 -65.625 1 92.56 553 ALA B N 1
ATOM 8630 C CA . ALA B 1 553 ? 16.375 -106 -64.438 1 92.56 553 ALA B CA 1
ATOM 8631 C C . ALA B 1 553 ? 15.422 -107.062 -63.938 1 92.56 553 ALA B C 1
ATOM 8633 O O . ALA B 1 553 ? 15.859 -108.125 -63.469 1 92.56 553 ALA B O 1
ATOM 8634 N N . ASP B 1 554 ? 14.156 -106.812 -63.969 1 86.62 554 ASP B N 1
ATOM 8635 C CA . ASP B 1 554 ? 13.141 -107.812 -63.562 1 86.62 554 ASP B CA 1
ATOM 8636 C C . ASP B 1 554 ? 13.188 -109.062 -64.438 1 86.62 554 ASP B C 1
ATOM 8638 O O . ASP B 1 554 ? 13.039 -110.188 -63.969 1 86.62 554 ASP B O 1
ATOM 8642 N N . ARG B 1 555 ? 13.406 -108.812 -65.75 1 87.25 555 ARG B N 1
ATOM 8643 C CA . ARG B 1 555 ? 13.555 -109.938 -66.688 1 87.25 555 ARG B CA 1
ATOM 8644 C C . ARG B 1 555 ? 14.773 -110.75 -66.312 1 87.25 555 ARG B C 1
ATOM 8646 O O . ARG B 1 555 ? 14.719 -112 -66.312 1 87.25 555 ARG B O 1
ATOM 8653 N N . ALA B 1 556 ? 15.773 -110.125 -66.062 1 93.25 556 ALA B N 1
ATOM 8654 C CA . ALA B 1 556 ? 17 -110.812 -65.688 1 93.25 556 ALA B CA 1
ATOM 8655 C C . ALA B 1 556 ? 16.812 -111.562 -64.375 1 93.25 556 ALA B C 1
ATOM 8657 O O . ALA B 1 556 ? 17.312 -112.688 -64.188 1 93.25 556 ALA B O 1
ATOM 8658 N N . LEU B 1 557 ? 16.156 -110.938 -63.406 1 93.25 557 LEU B N 1
ATOM 8659 C CA . LEU B 1 557 ? 15.867 -111.625 -62.156 1 93.25 557 LEU B CA 1
ATOM 8660 C C . LEU B 1 557 ? 15.039 -112.875 -62.344 1 93.25 557 LEU B C 1
ATOM 8662 O O . LEU B 1 557 ? 15.297 -113.875 -61.719 1 93.25 557 LEU B O 1
ATOM 8666 N N . TYR B 1 558 ? 14.078 -112.75 -63.188 1 86.81 558 TYR B N 1
ATOM 8667 C CA . TYR B 1 558 ? 13.242 -113.875 -63.5 1 86.81 558 TYR B CA 1
ATOM 8668 C C . TYR B 1 558 ? 14.086 -115.062 -64.062 1 86.81 558 TYR B C 1
ATOM 8670 O O . TYR B 1 558 ? 13.875 -116.188 -63.719 1 86.81 558 TYR B O 1
ATOM 8678 N N . ALA B 1 559 ? 14.969 -114.688 -64.875 1 91.56 559 ALA B N 1
ATOM 8679 C CA . ALA B 1 559 ? 15.875 -115.688 -65.5 1 91.56 559 ALA B CA 1
ATOM 8680 C C . ALA B 1 559 ? 16.734 -116.312 -64.375 1 91.56 559 ALA B C 1
ATOM 8682 O O . ALA B 1 559 ? 16.969 -117.5 -64.375 1 91.56 559 ALA B O 1
ATOM 8683 N N . ALA B 1 560 ? 17.172 -115.562 -63.5 1 94.75 560 ALA B N 1
ATOM 8684 C CA . ALA B 1 560 ? 17.984 -116.062 -62.406 1 94.75 560 ALA B CA 1
ATOM 8685 C C . ALA B 1 560 ? 17.219 -117.062 -61.562 1 94.75 560 ALA B C 1
ATOM 8687 O O . ALA B 1 560 ? 17.766 -118.125 -61.156 1 94.75 560 ALA B O 1
ATOM 8688 N N . LYS B 1 561 ? 15.953 -116.75 -61.219 1 90.88 561 LYS B N 1
ATOM 8689 C CA . LYS B 1 561 ? 15.109 -117.688 -60.438 1 90.88 561 LYS B CA 1
ATOM 8690 C C . LYS B 1 561 ? 14.844 -118.938 -61.156 1 90.88 561 LYS B C 1
ATOM 8692 O O . LYS B 1 561 ? 14.844 -120.062 -60.562 1 90.88 561 LYS B O 1
ATOM 8697 N N . ARG B 1 562 ? 14.742 -118.938 -62.438 1 87.56 562 ARG B N 1
ATOM 8698 C CA . ARG B 1 562 ? 14.43 -120.062 -63.281 1 87.56 562 ARG B CA 1
ATOM 8699 C C . ARG B 1 562 ? 15.648 -121 -63.438 1 87.56 562 ARG B C 1
ATOM 8701 O O . ARG B 1 562 ? 15.523 -122.188 -63.562 1 87.56 562 ARG B O 1
ATOM 8708 N N . LEU B 1 563 ? 16.812 -120.438 -63.5 1 91.88 563 LEU B N 1
ATOM 8709 C CA . LEU B 1 563 ? 18.031 -121.125 -63.781 1 91.88 563 LEU B CA 1
ATOM 8710 C C . LEU B 1 563 ? 18.641 -121.688 -62.5 1 91.88 563 LEU B C 1
ATOM 8712 O O . LEU B 1 563 ? 19.812 -122.125 -62.469 1 91.88 563 LEU B O 1
ATOM 8716 N N . GLY B 1 564 ? 17.891 -121.75 -61.406 1 89.44 564 GLY B N 1
ATOM 8717 C CA . GLY B 1 564 ? 18.375 -122.438 -60.219 1 89.44 564 GLY B CA 1
ATOM 8718 C C . GLY B 1 564 ? 18.562 -121.562 -59.031 1 89.44 564 GLY B C 1
ATOM 8719 O O . GLY B 1 564 ? 18.938 -122 -57.938 1 89.44 564 GLY B O 1
ATOM 8720 N N . ARG B 1 565 ? 18.375 -120.25 -59.125 1 93.44 565 ARG B N 1
ATOM 8721 C CA . ARG B 1 565 ? 18.438 -119.25 -58.031 1 93.44 565 ARG B CA 1
ATOM 8722 C C . ARG B 1 565 ? 19.859 -119.125 -57.531 1 93.44 565 ARG B C 1
ATOM 8724 O O . ARG B 1 565 ? 20.781 -119.75 -58.031 1 93.44 565 ARG B O 1
ATOM 8731 N N . ASN B 1 566 ? 20.172 -118.125 -56.781 1 95.12 566 ASN B N 1
ATOM 8732 C CA . ASN B 1 566 ? 21.484 -117.812 -56.188 1 95.12 566 ASN B CA 1
ATOM 8733 C C . ASN B 1 566 ? 22.5 -117.5 -57.281 1 95.12 566 ASN B C 1
ATOM 8735 O O . ASN B 1 566 ? 23.594 -118.062 -57.312 1 95.12 566 ASN B O 1
ATOM 8739 N N . ARG B 1 567 ? 22.094 -116.625 -58.156 1 95.62 567 ARG B N 1
ATOM 8740 C CA . ARG B 1 567 ? 23 -116.25 -59.219 1 95.62 567 ARG B CA 1
ATOM 8741 C C . ARG B 1 567 ? 22.672 -114.812 -59.719 1 95.62 567 ARG B C 1
ATOM 8743 O O . ARG B 1 567 ? 21.625 -114.312 -59.406 1 95.62 567 ARG B O 1
ATOM 8750 N N . VAL B 1 568 ? 23.516 -114.312 -60.438 1 96.38 568 VAL B N 1
ATOM 8751 C CA . VAL B 1 568 ? 23.375 -113 -61.062 1 96.38 568 VAL B CA 1
ATOM 8752 C C . VAL B 1 568 ? 23.156 -113.188 -62.562 1 96.38 568 VAL B C 1
ATOM 8754 O O . VAL B 1 568 ? 23.906 -113.875 -63.219 1 96.38 568 VAL B O 1
ATOM 8757 N N . MET B 1 569 ? 22.078 -112.562 -63.062 1 95.69 569 MET B N 1
ATOM 8758 C CA . MET B 1 569 ? 21.828 -112.562 -64.5 1 95.69 569 MET B CA 1
ATOM 8759 C C . MET B 1 569 ? 21.797 -111.125 -65 1 95.69 569 MET B C 1
ATOM 8761 O O . MET B 1 569 ? 21.25 -110.188 -64.375 1 95.69 569 MET B O 1
ATOM 8765 N N . VAL B 1 570 ? 22.406 -110.875 -66.125 1 93 570 VAL B N 1
ATOM 8766 C CA . VAL B 1 570 ? 22.453 -109.562 -66.688 1 93 570 VAL B CA 1
ATOM 8767 C C . VAL B 1 570 ? 21.531 -109.562 -67.938 1 93 570 VAL B C 1
ATOM 8769 O O . VAL B 1 570 ? 21.5 -110.5 -68.688 1 93 570 VAL B O 1
ATOM 8772 N N . ASP B 1 571 ? 20.625 -108.562 -67.875 1 83.75 571 ASP B N 1
ATOM 8773 C CA . ASP B 1 571 ? 19.734 -108.438 -69.062 1 83.75 571 ASP B CA 1
ATOM 8774 C C . ASP B 1 571 ? 20.531 -108 -70.312 1 83.75 571 ASP B C 1
ATOM 8776 O O . ASP B 1 571 ? 21.344 -107.125 -70.25 1 83.75 571 ASP B O 1
ATOM 8780 N N . ALA B 1 572 ? 20.609 -109.062 -71.25 1 67.38 572 ALA B N 1
ATOM 8781 C CA . ALA B 1 572 ? 21.312 -108.812 -72.5 1 67.38 572 ALA B CA 1
ATOM 8782 C C . ALA B 1 572 ? 20.688 -107.625 -73.25 1 67.38 572 ALA B C 1
ATOM 8784 O O . ALA B 1 572 ? 19.5 -107.688 -73.562 1 67.38 572 ALA B O 1
ATOM 8785 N N . SER B 1 573 ? 20.688 -106.5 -72.75 1 51.34 573 SER B N 1
ATOM 8786 C CA . SER B 1 573 ? 20.125 -105.5 -73.625 1 51.34 573 SER B CA 1
ATOM 8787 C C . SER B 1 573 ? 20.188 -105.938 -75.125 1 51.34 573 SER B C 1
ATOM 8789 O O . SER B 1 573 ? 21.094 -106.625 -75.5 1 51.34 573 SER B O 1
#

Nearest PDB structures (foldseek):
  7a7e-assembly1_A  TM=9.444E-01  e=4.069E-11  Pseudomonas aeruginosa PAO1
  6zxc-assembly2_D  TM=8.264E-01  e=2.613E-12  Leptospira biflexa serovar Patoc strain 'Patoc 1 (Paris)'
  6zxm-assembly3_E  TM=7.621E-01  e=2.418E-11  Leptospira biflexa serovar Patoc strain 'Patoc 1 (Paris)'
  4yme-assembly1_A  TM=9.204E-01  e=6.337E-10  Caulobacter vibrioides CB15
  6d9m-assembly1_A  TM=6.776E-01  e=1.153E-10  Tequatrovirus T4